Protein 2RI9 (pdb70)

Secondary structure (DSSP, 8-state):
-HHHHHHHHHHHHHHHHHHHHHHTTTSSEEETTTTEEE-TTTTS-HHHHHHHHHHHHHT-HHHHHHHHHHHHH--TT--SS-EEHHHIIIIIIHHHHHHHHHHHTTTTTS---HHHHHHHHHHHHHHHHHHGGGG-SSSSPPPSEE-TTT--B---SEEEHHHHHS-HHHHHHHHHHHS-THHHHHHHHHHHHHHS-SSGGG-SBTTB--SEEETTT--B----B-SSTTTHHHHHHHHHHHHH-TTTTHHHHHHHHHHHHHIIIIIEE--SS-TT--EE-EEETTEEE-EEETGGGGHHHHHHHHHHHHT-HHHHHHHHHHHHHHHHHHHTSSSS---SEEE--TT---GGGHHHHHHHS-EEEE--B-S--HHHHHHHHHHHHH--HHHHHHHHHHHHHHHHHTB-SSSB--BS-TTSGGGSSBBS---THIIIIIHHHHHHTTS---TTS--STT--SEEE-TTS-EEEPP-/-HHHHHHHHHHHHHHHHHHHHHHTTTSSEEETTTTEEE-SSTTS-HHHHHHHHHHHHHT-HHHHHHHHHHHHH--TT--SS-EEHHHHIIIIIHHHHHHHHHHTTTTTTS---HHHHHHHHHHHHHHHHHHGGGG-SSS----SEE-TTT--B---SEEEHHHHSS-HHHHHHHHHHHS-THHHHHHHHHHHHHHS-SSGGG-SBTTB--SEEETTT--BS---B-SSTTTHHHHHHHHHHHHH-TTTTHHHHHHHHHHHHHHHHHT----SS-TT-----EESSS-EE-EEETGGGGHHHHHHHHHHHTT-HHHHHHHHHHHHHHHHHHHTSSSS---SEEE--TT---GGGHHHHHHHSSEEEE--B-S--HHHHHHHHHHHHH--HHHHHHHHHHHHHHHHHTB-SSSB--BS-TTSGGGSSBBS---THIIIIIHHHHHHTTS---TTS--STT--SEEE-TTS-EEEPP-

GO terms:
  GO:0004571 mannosyl-oligosaccharide 1,2-alpha-mannosidase activity (F, EXP)

Sequence (950 aa):
SNQAKADAVKEAFQHAWNGYMMKYAFPHDELTPVSNGHADSRNGWGASAVDALSTAVIMGKADVVNAILEHVADIDFSKTSDTVSLFETTIRYLAGMLSGYDLLQGPAKNLVDNQDLIDGLLDQSRNLADVLKFAFDTPSGVPYNNINITSHGNDGATTNGLAVTGTLVLEWTRLSDLTGDEEYAKLSQKAESYLLKPQPSSSEPFPGLVGSSININDGQFADSRVSWNGGDDSFYEYLIKMYVYDPKRFETYKDRWVLAAESTIKHLKSHPKSRPDLTFLSSYSNRNYDLSSQHLTCFDGGSFLLGGTVLDRQDFIDFGLELVDGCEATYNSTLTKIGPDSWGWDPKKVPSDQKEFYEKAGFYISSGSYVLRRPEVIESFYYAHRVTGKEIYRDWVWNAFVAINSTCRTDSGFAAVSDVNKANGGSKYDNQESFLFAEVMKYSYLAHSEDAAWQVQKGGKNTFVYNTEAHPISVARSNQAKADAVKEAFQHAWNGYMKYAFPHDELTPVSNGHADSRNGWGASAVDALSTAVIMGKADVVNAILEHVADIDFSKTSDTVSLFETTIRYLAGMLSGYDLLQGPAKNLVDNQDLIDGLLDQSRNLADVLKFAFDTPSGVPYNNINITSHGNDGATTNGLAVTGTLVLEWTRLSDLTGDEEYAKLSQKAESYLLKPQPSSSEPFPGLVGSSININDGQFADSRVSWNGGDDSFYEYLIKMYVYDPKRFETYKDRWVLAAESTIKHLKSHPKSRPDLTFLSSYSNRNYDLSSQHLTCFDGGSFLLGGTVLDRQDFIDFGLELVDGCEATYNSTLTKIGPDSWGWDPKKVPSDQKEFYEKAGFYISSGSYVLRRPEVIESFYYAHRVTGKEIYRDWVWNAFVAINSTCRTDSGFAAVSDVNKANGGSKYDNQESFLFAEVMKYSYLAHSEDAAWQVQKGGKNTFVYNTEAHPISVAR

Organism: Penicillium citrinum (NCBI:txid5077)

Solvent-accessible surface area: 33554 Å² total; per-residue (Å²): 110,48,128,67,45,1,75,36,0,52,89,0,0,52,31,0,11,81,4,0,70,155,80,3,62,72,66,0,6,0,18,1,20,59,51,19,100,36,58,66,39,13,40,12,0,2,0,0,1,0,0,0,0,0,0,3,7,7,40,42,32,124,9,0,44,40,1,1,103,24,3,61,126,20,59,6,64,133,30,113,76,98,0,16,0,33,39,2,0,9,14,2,0,0,0,0,0,0,0,33,8,0,2,63,29,62,13,129,153,50,17,142,46,93,128,36,4,62,20,0,23,79,20,0,90,78,0,0,60,29,0,58,49,2,5,126,22,104,4,10,0,0,57,21,58,3,64,16,91,78,115,30,66,94,57,28,101,43,7,25,0,3,30,2,0,0,1,2,0,0,0,0,20,0,0,51,49,31,58,56,82,64,4,4,140,44,3,58,106,0,2,45,50,2,16,160,17,106,62,95,86,5,45,44,27,77,3,0,1,0,13,12,0,47,3,107,84,4,61,9,55,32,23,63,1,14,2,26,32,40,7,19,5,4,0,9,1,1,0,6,0,42,18,2,12,73,164,99,4,97,74,15,34,66,47,0,26,66,0,0,73,8,0,38,153,62,0,86,16,94,1,148,33,73,92,110,13,4,6,6,5,18,27,24,80,183,79,75,54,41,38,7,59,4,54,3,4,11,5,0,2,8,0,0,7,0,0,15,30,41,133,71,111,71,1,24,70,7,0,32,76,3,1,60,0,8,17,14,2,5,78,35,3,106,17,101,0,0,0,33,27,3,0,4,25,61,122,93,18,41,43,122,37,106,122,42,16,90,152,5,0,0,19,29,78,42,15,14,2,28,0,47,3,21,1,1,13,2,0,0,6,0,18,49,12,46,50,127,90,85,26,36,60,46,0,52,86,3,11,62,11,5,46,86,14,0,75,25,141,2,0,2,0,0,0,25,41,0,57,117,64,116,0,41,22,57,19,21,33,0,42,0,22,0,0,0,10,1,4,0,1,0,17,2,1,6,21,128,93,26,47,29,1,5,38,105,23,79,144,18,72,10,5,5,0,29,6,0,0,0,0,25,36,14,256,105,51,124,64,45,0,72,40,0,39,89,0,0,55,30,0,12,83,6,0,74,153,77,3,65,64,65,0,7,0,18,2,20,56,53,21,97,38,58,68,35,13,40,12,0,1,0,0,3,0,0,2,0,0,0,3,6,12,43,32,31,124,8,0,48,41,2,1,88,23,5,60,121,20,87,5,64,133,15,101,86,98,1,14,1,35,36,1,0,10,14,2,0,0,0,1,0,0,0,35,12,0,0,66,25,61,14,122,148,52,4,148,61,83,123,25,5,52,23,0,22,77,24,0,88,79,0,0,53,37,0,53,45,0,9,117,24,112,11,9,0,1,48,18,63,2,60,18,103,80,120,24,66,92,52,22,105,39,10,26,0,5,33,3,0,0,3,2,0,0,0,0,22,0,6,58,50,45,44,73,125,68,3,15,136,40,3,60,87,1,2,41,52,2,25,160,20,98,60,98,80,4,45,47,27,80,4,0,1,0,5,12,0,34,8,98,75,3,52,10,55,35,25,58,0,10,2,22,28,40,4,17,7,4,0,8,0,2,0,4,0,38,17,2,8,75,159,84,3,97,80,13,41,60,44,0,20,62,0,0,85,7,0,45,162,60,2,76,23,85,1,147,39,77,87,103,12,6,6,5,6,15,26,12,83,204,78,97,54,45,44,6,62,2,60,3,2,12,5,0,3,7,0,0,8,0,0,13,33,33,132,73,103,70,0,24,66,8,0,30,58,3,1,53,0,6,16,8,1,5,77,28,5,108,16,93,0,0,0,39,25,2,1,1,32,48,150,62,11,42,38,130,32,98,126,37,13,91,152,13,0,0,26,27,74,40,15,23,2,26,0,51,5,17,0,1,14,2,0,0,6,0,19,43,16,47,48,124,87,83,23,44,57,48,0,50,84,2,10,67,8,5,49,89,10,0,73,25,142,2,0,2,0,0,0,27,42,0,54,111,69,112,0,35,22,53,25,23,30,0,39,0,23,1,0,0,9,1,4,0,1,0,21,2,1,6,20,139,99,31,47,40,1,5,28,106,26,84,135,21,73,12,6,4,1,27,4,0,0,0,0,23,33,13,207

Nearest PDB structures (foldseek):
  2ri9-assembly2_B  TM=1.002E+00  e=6.254E-87  Penicillium citrinum
  1hcu-assembly3_C  TM=9.831E-01  e=8.289E-53  Trichoderma reesei
  1x9d-assembly1_A  TM=9.293E-01  e=2.379E-33  Homo sapiens
  5kk7-assembly2_B  TM=9.243E-01  e=4.132E-33  Homo sapiens
  1fo3-assembly1_A  TM=9.339E-01  e=3.574E-32  Homo sapiens

Foldseek 3Di:
DLVVLLVVLVVQLVLQVQLCVVAEPQAQGALFPVSHYDHPAQGLRQLLLLQQLQCLVSLPLVSNVVSLVSLVPGDLLDGDDKHFQQVCQQRQLLSLQLNLCCCVPVRVPSDDDVVSSVVSLVVSVVNCVLVVLQQVAQQSQGARIADSVVRDGDPDQKAWAQSLQQRQVSQCLSCLVPVPCPSNVSSVSSLVLLLVAPDVLQVVFQLFGHTIAGRNHSHGDFNKGDCAPSHNCNLLVLVLVCLLPVVVRVSSLVSSVSVLVRQVVPQWDAFPLGNQATEGWIDHPHDTHFKHFLRSLLQLLSLLQSCQQVVPVVSPVVSVRSLVNSQLQQCLAPLSGHAGMWGRDPVDDDPVCVVVCNVSVIDHDFFKFFLDFSSLNSLLSNCQRPVDPVSLVSLSSNLVSQCQQFDHSRHGFIAGHRRDPSRHGTGSDDHSLNSNGSSNSNSLSSDDDDQQRRHGHSSHQWGARPSRRIHGRHD/DLVVLLVVLVVQLVLQVQLCVVAPPQAQTALFPVSHYDHPAQGLRQLLLLQQLLCLVSLPLVSNVVSLVSLVPGDLQDGDAWFFQQVCQQGVLLSLQLNLDSCVDVRVPSYPPVVSSVVSLVSNVVNVVQVPLQQPFQQRQGAGTGDSPVRGGPDDFKAFQQSSQQRQVRQCLSCQVPVVCVSNVSNVSSVVLLLPAPDVLQPPFQLFGAGIATRNPSYHPFNKGDCAPRNNCNLVVLLLVCLLPVPVRVSSLVSSVRCLVCQVVPFWDAFPLGNQAIDGWMDHDPDTFFKHFLSSLLQLLSLLQSCQQVVPVVSNVVSVRSLRNNQLQQCLAPLSHHFGMWGRPPVDQDPVCCVSCNPSPTHHPFFKDFLDFRSLNSLLSNCQRPVDPVSLVSLSSNLVSQCQQFDHSNHGFIAGGRRDVSRHDTGSDDRSLNSNGSSNSNSLSSDDDDQQGRHGHSSHQWGARPSRSTHGRHD

Radius of gyration: 29.58 Å; Cα contacts (8 Å, |Δi|>4): 2000; chains: 2; bounding box: 61×54×90 Å

B-factor: mean 28.33, std 15.73, range [1.5, 76.44]

CATH classification: 1.50.10.10

Structure (mmCIF, N/CA/C/O backbone):
data_2RI9
#
_entry.id   2RI9
#
_cell.length_a   56.487
_cell.length_b   110.997
_cell.length_c   86.235
_cell.angle_alpha   90.00
_cell.angle_beta   99.17
_cell.angle_gamma   90.00
#
_symmetry.space_group_name_H-M   'P 1 21 1'
#
loop_
_entity.id
_entity.type
_entity.pdbx_description
1 polymer 'Mannosyl-oligosaccharide alpha-1,2-mannosidase'
2 branched 2-acetamido-2-deoxy-beta-D-glucopyranose-(1-4)-2-acetamido-2-deoxy-beta-D-glucopyranose
3 branched alpha-D-mannopyranose-(1-3)-[alpha-D-mannopyranose-(1-6)]alpha-D-mannopyranose-(1-4)-2-acetamido-2-deoxy-alpha-D-glucopyranose-(1-4)-2-acetamido-2-deoxy-beta-D-glucopyranose
4 branched 'alpha-D-lyxopyranose-(1-2)-methyl alpha-D-mannopyranoside'
5 branched 2-acetamido-2-deoxy-alpha-D-glucopyranose-(1-4)-2-acetamido-2-deoxy-beta-D-glucopyranose
6 non-polymer 'CALCIUM ION'
7 non-polymer GLYCEROL
8 water water
#
loop_
_atom_site.group_PDB
_atom_site.id
_atom_site.type_symbol
_atom_site.label_atom_id
_atom_site.label_alt_id
_atom_site.label_comp_id
_atom_site.label_asym_id
_atom_site.label_entity_id
_atom_site.label_seq_id
_atom_site.pdbx_PDB_ins_code
_atom_site.Cartn_x
_atom_site.Cartn_y
_atom_site.Cartn_z
_atom_site.occupancy
_atom_site.B_iso_or_equiv
_atom_site.auth_seq_id
_atom_site.auth_comp_id
_atom_site.auth_asym_id
_atom_site.auth_atom_id
_atom_site.pdbx_PDB_model_num
ATOM 1 N N . SER A 1 1 ? 62.467 14.657 -52.423 1.00 35.35 1036 SER A N 1
ATOM 2 C CA . SER A 1 1 ? 61.977 15.467 -51.269 1.00 35.18 1036 SER A CA 1
ATOM 3 C C . SER A 1 1 ? 60.467 15.647 -51.310 1.00 33.02 1036 SER A C 1
ATOM 4 O O . SER A 1 1 ? 59.754 15.140 -50.454 1.00 30.56 1036 SER A O 1
ATOM 7 N N . ASN A 1 2 ? 59.993 16.378 -52.318 1.00 31.19 1037 ASN A N 1
ATOM 8 C CA . ASN A 1 2 ? 58.569 16.642 -52.463 1.00 29.62 1037 ASN A CA 1
ATOM 9 C C . ASN A 1 2 ? 57.686 15.399 -52.715 1.00 28.15 1037 ASN A C 1
ATOM 10 O O . ASN A 1 2 ? 56.522 15.384 -52.316 1.00 23.68 1037 ASN A O 1
ATOM 15 N N . GLN A 1 3 ? 58.210 14.364 -53.371 1.00 27.77 1038 GLN A N 1
ATOM 16 C CA . GLN A 1 3 ? 57.386 13.171 -53.604 1.00 27.07 1038 GLN A CA 1
ATOM 17 C C . GLN A 1 3 ? 57.172 12.459 -52.280 1.00 25.99 1038 GLN A C 1
ATOM 18 O O . GLN A 1 3 ? 56.077 11.950 -51.999 1.00 25.00 1038 GLN A O 1
ATOM 24 N N . ALA A 1 4 ? 58.222 12.431 -51.468 1.00 24.14 1039 ALA A N 1
ATOM 25 C CA . ALA A 1 4 ? 58.166 11.798 -50.154 1.00 22.99 1039 ALA A CA 1
ATOM 26 C C . ALA A 1 4 ? 57.247 12.564 -49.208 1.00 21.25 1039 ALA A C 1
ATOM 27 O O . ALA A 1 4 ? 56.561 11.973 -48.379 1.00 18.72 1039 ALA A O 1
ATOM 29 N N . LYS A 1 5 ? 57.256 13.887 -49.306 1.00 20.43 1040 LYS A N 1
ATOM 30 C CA . LYS A 1 5 ? 56.402 14.685 -48.439 1.00 17.10 1040 LYS A CA 1
ATOM 31 C C . LYS A 1 5 ? 54.936 14.475 -48.868 1.00 15.20 1040 LYS A C 1
ATOM 32 O O . LYS A 1 5 ? 54.039 14.294 -48.031 1.00 15.15 1040 LYS A O 1
ATOM 38 N N . ALA A 1 6 ? 54.706 14.427 -50.175 1.00 13.91 1041 ALA A N 1
ATOM 39 C CA . ALA A 1 6 ? 53.372 14.216 -50.695 1.00 12.85 1041 ALA A CA 1
ATOM 40 C C . ALA A 1 6 ? 52.837 12.856 -50.214 1.00 14.92 1041 ALA A C 1
ATOM 41 O O . ALA A 1 6 ? 51.686 12.743 -49.791 1.00 9.86 1041 ALA A O 1
ATOM 43 N N . ASP A 1 7 ? 53.682 11.830 -50.285 1.00 15.12 1042 ASP A N 1
ATOM 44 C CA . ASP A 1 7 ? 53.297 10.496 -49.839 1.00 18.14 1042 ASP A CA 1
ATOM 45 C C . ASP A 1 7 ? 53.013 10.483 -48.345 1.00 17.32 1042 ASP A C 1
ATOM 46 O O . ASP A 1 7 ? 52.192 9.682 -47.864 1.00 16.70 1042 ASP A O 1
ATOM 51 N N . ALA A 1 8 ? 53.694 11.354 -47.601 1.00 15.96 1043 ALA A N 1
ATOM 52 C CA . ALA A 1 8 ? 53.483 11.418 -46.151 1.00 14.67 1043 ALA A CA 1
ATOM 53 C C . ALA A 1 8 ? 52.110 12.040 -45.827 1.00 14.49 1043 ALA A C 1
ATOM 54 O O . ALA A 1 8 ? 51.473 11.680 -44.826 1.00 14.39 1043 ALA A O 1
ATOM 56 N N . VAL A 1 9 ? 51.666 12.978 -46.661 1.00 13.80 1044 VAL A N 1
ATOM 57 C CA . VAL A 1 9 ? 50.358 13.602 -46.457 1.00 11.25 1044 VAL A CA 1
ATOM 58 C C . VAL A 1 9 ? 49.293 12.539 -46.823 1.00 10.79 1044 VAL A C 1
ATOM 59 O O . VAL A 1 9 ? 48.290 12.405 -46.142 1.00 11.14 1044 VAL A O 1
ATOM 63 N N . LYS A 1 10 ? 49.510 11.782 -47.890 1.00 9.82 1045 LYS A N 1
ATOM 64 C CA . LYS A 1 10 ? 48.570 10.702 -48.237 1.00 12.71 1045 LYS A CA 1
ATOM 65 C C . LYS A 1 10 ? 48.472 9.696 -47.082 1.00 12.21 1045 LYS A C 1
ATOM 66 O O . LYS A 1 10 ? 47.399 9.132 -46.852 1.00 14.13 1045 LYS A O 1
ATOM 72 N N . GLU A 1 11 ? 49.570 9.460 -46.359 1.00 13.21 1046 GLU A N 1
ATOM 73 C CA . GLU A 1 11 ? 49.561 8.500 -45.232 1.00 12.21 1046 GLU A CA 1
ATOM 74 C C . GLU A 1 11 ? 48.726 8.989 -44.050 1.00 10.70 1046 GLU A C 1
ATOM 75 O O . GLU A 1 11 ? 48.024 8.213 -43.392 1.00 9.80 1046 GLU A O 1
ATOM 81 N N . ALA A 1 12 ? 48.820 10.280 -43.771 1.00 6.84 1047 ALA A N 1
ATOM 82 C CA . ALA A 1 12 ? 48.066 10.817 -42.670 1.00 6.41 1047 ALA A CA 1
ATOM 83 C C . ALA A 1 12 ? 46.572 10.872 -43.097 1.00 6.37 1047 ALA A C 1
ATOM 84 O O . ALA A 1 12 ? 45.699 10.663 -42.271 1.00 8.19 1047 ALA A O 1
ATOM 86 N N . PHE A 1 13 ? 46.281 11.116 -44.383 1.00 6.73 1048 PHE A N 1
ATOM 87 C CA . PHE A 1 13 ? 44.867 11.146 -44.851 1.00 8.34 1048 PHE A CA 1
ATOM 88 C C . PHE A 1 13 ? 44.291 9.716 -44.736 1.00 9.41 1048 PHE A C 1
ATOM 89 O O . PHE A 1 13 ? 43.143 9.536 -44.320 1.00 8.08 1048 PHE A O 1
ATOM 97 N N . GLN A 1 14 ? 45.107 8.711 -45.075 1.00 8.00 1049 GLN A N 1
ATOM 98 C CA . GLN A 1 14 ? 44.663 7.305 -45.028 1.00 10.78 1049 GLN A CA 1
ATOM 99 C C . GLN A 1 14 ? 44.411 6.873 -43.598 1.00 11.25 1049 GLN A C 1
ATOM 100 O O . GLN A 1 14 ? 43.468 6.138 -43.328 1.00 12.02 1049 GLN A O 1
ATOM 106 N N . HIS A 1 15 ? 45.278 7.322 -42.692 1.00 12.84 1050 HIS A N 1
ATOM 107 C CA . HIS A 1 15 ? 45.178 7.037 -41.252 1.00 11.35 1050 HIS A CA 1
ATOM 108 C C . HIS A 1 15 ? 43.799 7.439 -40.714 1.00 10.77 1050 HIS A C 1
ATOM 109 O O . HIS A 1 15 ? 43.127 6.641 -40.042 1.00 9.14 1050 HIS A O 1
ATOM 116 N N . ALA A 1 16 ? 43.395 8.679 -40.992 1.00 9.78 1051 ALA A N 1
ATOM 117 C CA . ALA A 1 16 ? 42.097 9.180 -40.535 1.00 10.35 1051 ALA A CA 1
ATOM 118 C C . ALA A 1 16 ? 40.923 8.532 -41.262 1.00 10.05 1051 ALA A C 1
ATOM 119 O O . ALA A 1 16 ? 39.856 8.354 -40.671 1.00 10.71 1051 ALA A O 1
ATOM 121 N N . TRP A 1 17 ? 41.097 8.216 -42.546 1.00 10.53 1052 TRP A N 1
ATOM 122 C CA . TRP A 1 17 ? 40.026 7.572 -43.294 1.00 11.93 1052 TRP A CA 1
ATOM 123 C C . TRP A 1 17 ? 39.767 6.180 -42.716 1.00 11.21 1052 TRP A C 1
ATOM 124 O O . TRP A 1 17 ? 38.615 5.799 -42.518 1.00 10.56 1052 TRP A O 1
ATOM 135 N N . ASN A 1 18 ? 40.828 5.428 -42.437 1.00 12.54 1053 ASN A N 1
ATOM 136 C CA . ASN A 1 18 ? 40.683 4.079 -41.854 1.00 11.47 1053 ASN A CA 1
ATOM 137 C C . ASN A 1 18 ? 39.923 4.130 -40.520 1.00 10.97 1053 ASN A C 1
ATOM 138 O O . ASN A 1 18 ? 39.012 3.322 -40.266 1.00 10.96 1053 ASN A O 1
ATOM 143 N N . GLY A 1 19 ? 40.269 5.096 -39.671 1.00 9.82 1054 GLY A N 1
ATOM 144 C CA . GLY A 1 19 ? 39.597 5.225 -38.385 1.00 7.94 1054 GLY A CA 1
ATOM 145 C C . GLY A 1 19 ? 38.138 5.617 -38.536 1.00 9.48 1054 GLY A C 1
ATOM 146 O O . GLY A 1 19 ? 37.272 5.093 -37.835 1.00 8.52 1054 GLY A O 1
ATOM 147 N N . TYR A 1 20 ? 37.861 6.545 -39.448 1.00 9.25 1055 TYR A N 1
ATOM 148 C CA . TYR A 1 20 ? 36.488 6.982 -39.697 1.00 10.43 1055 TYR A CA 1
ATOM 149 C C . TYR A 1 20 ? 35.659 5.799 -40.233 1.00 12.40 1055 TYR A C 1
ATOM 150 O O . TYR A 1 20 ? 34.526 5.559 -39.798 1.00 10.89 1055 TYR A O 1
ATOM 159 N N A MET A 1 21 ? 36.235 5.055 -41.169 0.50 11.46 1056 MET A N 1
ATOM 160 N N B MET A 1 21 ? 36.228 5.050 -41.169 0.50 10.97 1056 MET A N 1
ATOM 161 C CA A MET A 1 21 ? 35.536 3.906 -41.739 0.50 12.31 1056 MET A CA 1
ATOM 162 C CA B MET A 1 21 ? 35.501 3.912 -41.725 0.50 11.76 1056 MET A CA 1
ATOM 163 C C A MET A 1 21 ? 35.286 2.847 -40.674 0.50 11.58 1056 MET A C 1
ATOM 164 C C B MET A 1 21 ? 35.277 2.846 -40.664 0.50 11.09 1056 MET A C 1
ATOM 165 O O A MET A 1 21 ? 34.211 2.232 -40.617 0.50 12.38 1056 MET A O 1
ATOM 166 O O B MET A 1 21 ? 34.211 2.217 -40.603 0.50 11.84 1056 MET A O 1
ATOM 175 N N . LYS A 1 22 ? 36.291 2.647 -39.829 1.00 11.76 1057 LYS A N 1
ATOM 176 C CA . LYS A 1 22 ? 36.251 1.639 -38.757 1.00 9.40 1057 LYS A CA 1
ATOM 177 C C . LYS A 1 22 ? 35.257 1.859 -37.619 1.00 11.04 1057 LYS A C 1
ATOM 178 O O . LYS A 1 22 ? 34.594 0.904 -37.154 1.00 9.20 1057 LYS A O 1
ATOM 184 N N . TYR A 1 23 ? 35.150 3.110 -37.176 1.00 7.17 1058 TYR A N 1
ATOM 185 C CA . TYR A 1 23 ? 34.319 3.444 -36.028 1.00 9.07 1058 TYR A CA 1
ATOM 186 C C . TYR A 1 23 ? 33.084 4.322 -36.251 1.00 10.08 1058 TYR A C 1
ATOM 187 O O . TYR A 1 23 ? 32.216 4.374 -35.380 1.00 10.28 1058 TYR A O 1
ATOM 196 N N . ALA A 1 24 ? 32.985 5.000 -37.385 1.00 9.53 1059 ALA A N 1
ATOM 197 C CA . ALA A 1 24 ? 31.846 5.906 -37.574 1.00 9.44 1059 ALA A CA 1
ATOM 198 C C . ALA A 1 24 ? 31.026 5.825 -38.861 1.00 9.44 1059 ALA A C 1
ATOM 199 O O . ALA A 1 24 ? 29.827 6.066 -38.827 1.00 9.59 1059 ALA A O 1
ATOM 201 N N . PHE A 1 25 ? 31.648 5.505 -39.992 1.00 10.71 1060 PHE A N 1
ATOM 202 C CA . PHE A 1 25 ? 30.921 5.459 -41.262 1.00 11.25 1060 PHE A CA 1
ATOM 203 C C . PHE A 1 25 ? 29.690 4.553 -41.106 1.00 11.61 1060 PHE A C 1
ATOM 204 O O . PHE A 1 25 ? 29.796 3.464 -40.532 1.00 10.84 1060 PHE A O 1
ATOM 212 N N . PRO A 1 26 ? 28.526 4.956 -41.655 1.00 11.90 1061 PRO A N 1
ATOM 213 C CA . PRO A 1 26 ? 28.206 6.173 -42.418 1.00 10.79 1061 PRO A CA 1
ATOM 214 C C . PRO A 1 26 ? 27.729 7.448 -41.683 1.00 10.57 1061 PRO A C 1
ATOM 215 O O . PRO A 1 26 ? 27.138 8.329 -42.320 1.00 8.92 1061 PRO A O 1
ATOM 219 N N . HIS A 1 27 ? 27.963 7.561 -40.371 1.00 9.08 1062 HIS A N 1
ATOM 220 C CA . HIS A 1 27 ? 27.557 8.778 -39.631 1.00 10.03 1062 HIS A CA 1
ATOM 221 C C . HIS A 1 27 ? 28.393 9.949 -40.171 1.00 10.05 1062 HIS A C 1
ATOM 222 O O . HIS A 1 27 ? 29.310 9.715 -40.938 1.00 13.09 1062 HIS A O 1
ATOM 229 N N . ASP A 1 28 ? 28.113 11.182 -39.756 1.00 8.91 1063 ASP A N 1
ATOM 230 C CA . ASP A 1 28 ? 28.854 12.349 -40.297 1.00 10.57 1063 ASP A CA 1
ATOM 231 C C . ASP A 1 28 ? 30.327 12.414 -39.911 1.00 10.08 1063 ASP A C 1
ATOM 232 O O . ASP A 1 28 ? 31.194 12.722 -40.747 1.00 10.38 1063 ASP A O 1
ATOM 237 N N . GLU A 1 29 ? 30.634 12.164 -38.648 1.00 10.53 1064 GLU A N 1
ATOM 238 C CA . GLU A 1 29 ? 32.037 12.155 -38.291 1.00 10.89 1064 GLU A CA 1
ATOM 239 C C . GLU A 1 29 ? 32.512 11.206 -37.180 1.00 11.40 1064 GLU A C 1
ATOM 240 O O . GLU A 1 29 ? 31.712 10.638 -36.395 1.00 8.76 1064 GLU A O 1
ATOM 246 N N . LEU A 1 30 ? 33.823 10.993 -37.183 1.00 9.49 1065 LEU A N 1
ATOM 247 C CA . LEU A 1 30 ? 34.529 10.187 -36.181 1.00 8.66 1065 LEU A CA 1
ATOM 248 C C . LEU A 1 30 ? 34.708 11.065 -34.918 1.00 7.60 1065 LEU A C 1
ATOM 249 O O . LEU A 1 30 ? 34.913 12.279 -35.039 1.00 6.30 1065 LEU A O 1
ATOM 254 N N . THR A 1 31 ? 34.610 10.468 -33.728 1.00 6.97 1066 THR A N 1
ATOM 255 C CA . THR A 1 31 ? 34.917 11.166 -32.458 1.00 7.47 1066 THR A CA 1
ATOM 256 C C . THR A 1 31 ? 36.247 10.415 -32.195 1.00 5.62 1066 THR A C 1
ATOM 257 O O . THR A 1 31 ? 36.264 9.246 -31.761 1.00 8.79 1066 THR A O 1
ATOM 261 N N . PRO A 1 32 ? 37.383 11.084 -32.481 1.00 7.03 1067 PRO A N 1
ATOM 262 C CA . PRO A 1 32 ? 38.757 10.579 -32.371 1.00 6.95 1067 PRO A CA 1
ATOM 263 C C . PRO A 1 32 ? 39.390 10.172 -31.077 1.00 7.71 1067 PRO A C 1
ATOM 264 O O . PRO A 1 32 ? 40.442 9.519 -31.110 1.00 8.19 1067 PRO A O 1
ATOM 268 N N . VAL A 1 33 ? 38.803 10.587 -29.955 1.00 9.38 1068 VAL A N 1
ATOM 269 C CA . VAL A 1 33 ? 39.338 10.237 -28.647 1.00 9.18 1068 VAL A CA 1
ATOM 270 C C . VAL A 1 33 ? 38.608 9.019 -28.036 1.00 10.34 1068 VAL A C 1
ATOM 271 O O . VAL A 1 33 ? 39.258 8.130 -27.490 1.00 9.73 1068 VAL A O 1
ATOM 275 N N . SER A 1 34 ? 37.278 8.973 -28.138 1.00 11.81 1069 SER A N 1
ATOM 276 C CA . SER A 1 34 ? 36.508 7.822 -27.650 1.00 11.17 1069 SER A CA 1
ATOM 277 C C . SER A 1 34 ? 36.342 6.710 -28.733 1.00 13.03 1069 SER A C 1
ATOM 278 O O . SER A 1 34 ? 35.791 5.621 -28.459 1.00 11.52 1069 SER A O 1
ATOM 281 N N . ASN A 1 35 ? 36.832 6.979 -29.945 1.00 11.13 1070 ASN A N 1
ATOM 282 C CA . ASN A 1 35 ? 36.701 6.055 -31.098 1.00 10.45 1070 ASN A CA 1
ATOM 283 C C . ASN A 1 35 ? 35.212 5.726 -31.303 1.00 10.70 1070 ASN A C 1
ATOM 284 O O . ASN A 1 35 ? 34.794 4.561 -31.260 1.00 10.55 1070 ASN A O 1
ATOM 289 N N . GLY A 1 36 ? 34.416 6.766 -31.542 1.00 11.10 1071 GLY A N 1
ATOM 290 C CA . GLY A 1 36 ? 32.977 6.592 -31.727 1.00 10.94 1071 GLY A CA 1
ATOM 291 C C . GLY A 1 36 ? 32.433 7.418 -32.873 1.00 9.39 1071 GLY A C 1
ATOM 292 O O . GLY A 1 36 ? 33.179 7.697 -33.801 1.00 8.72 1071 GLY A O 1
ATOM 293 N N . HIS A 1 37 ? 31.160 7.819 -32.835 1.00 7.63 1072 HIS A N 1
ATOM 294 C CA . HIS A 1 37 ? 30.603 8.602 -33.963 1.00 10.68 1072 HIS A CA 1
ATOM 295 C C . HIS A 1 37 ? 29.706 9.765 -33.559 1.00 8.85 1072 HIS A C 1
ATOM 296 O O . HIS A 1 37 ? 29.172 9.792 -32.460 1.00 11.22 1072 HIS A O 1
ATOM 303 N N . ALA A 1 38 ? 29.521 10.718 -34.468 1.00 9.57 1073 ALA A N 1
ATOM 304 C CA . ALA A 1 38 ? 28.678 11.868 -34.182 1.00 10.65 1073 ALA A CA 1
ATOM 305 C C . ALA A 1 38 ? 28.016 12.279 -35.480 1.00 11.02 1073 ALA A C 1
ATOM 306 O O . ALA A 1 38 ? 28.446 11.855 -36.541 1.00 11.24 1073 ALA A O 1
ATOM 308 N N . ASP A 1 39 ? 26.960 13.090 -35.402 1.00 12.21 1074 ASP A N 1
ATOM 309 C CA . ASP A 1 39 ? 26.260 13.540 -36.601 1.00 13.33 1074 ASP A CA 1
ATOM 310 C C . ASP A 1 39 ? 25.939 15.035 -36.552 1.00 14.60 1074 ASP A C 1
ATOM 311 O O . ASP A 1 39 ? 24.775 15.423 -36.423 1.00 12.61 1074 ASP A O 1
ATOM 316 N N . SER A 1 40 ? 26.962 15.884 -36.716 1.00 14.38 1075 SER A N 1
ATOM 317 C CA . SER A 1 40 ? 26.753 17.325 -36.649 1.00 12.92 1075 SER A CA 1
ATOM 318 C C . SER A 1 40 ? 26.253 17.961 -37.939 1.00 12.90 1075 SER A C 1
ATOM 319 O O . SER A 1 40 ? 26.019 19.182 -37.995 1.00 14.81 1075 SER A O 1
ATOM 322 N N . ARG A 1 41 ? 26.114 17.149 -38.975 1.00 12.40 1076 ARG A N 1
ATOM 323 C CA . ARG A 1 41 ? 25.692 17.642 -40.285 1.00 11.82 1076 ARG A CA 1
ATOM 324 C C . ARG A 1 41 ? 24.512 16.869 -40.908 1.00 9.59 1076 ARG A C 1
ATOM 325 O O . ARG A 1 41 ? 24.586 16.414 -42.040 1.00 11.22 1076 ARG A O 1
ATOM 333 N N . ASN A 1 42 ? 23.446 16.697 -40.140 1.00 11.43 1077 ASN A N 1
ATOM 334 C CA . ASN A 1 42 ? 22.223 16.038 -40.607 1.00 10.68 1077 ASN A CA 1
ATOM 335 C C . ASN A 1 42 ? 22.186 14.536 -40.917 1.00 12.60 1077 ASN A C 1
ATOM 336 O O . ASN A 1 42 ? 21.149 14.014 -41.359 1.00 12.89 1077 ASN A O 1
ATOM 341 N N . GLY A 1 43 ? 23.300 13.849 -40.692 1.00 12.14 1078 GLY A N 1
ATOM 342 C CA . GLY A 1 43 ? 23.365 12.404 -40.869 1.00 10.68 1078 GLY A CA 1
ATOM 343 C C . GLY A 1 43 ? 23.547 11.841 -42.255 1.00 11.83 1078 GLY A C 1
ATOM 344 O O . GLY A 1 43 ? 23.334 10.637 -42.463 1.00 13.62 1078 GLY A O 1
ATOM 345 N N . TRP A 1 44 ? 23.942 12.674 -43.204 1.00 9.87 1079 TRP A N 1
ATOM 346 C CA . TRP A 1 44 ? 24.095 12.205 -44.561 1.00 10.58 1079 TRP A CA 1
ATOM 347 C C . TRP A 1 44 ? 25.505 11.700 -44.859 1.00 11.49 1079 TRP A C 1
ATOM 348 O O . TRP A 1 44 ? 25.800 11.347 -45.996 1.00 10.63 1079 TRP A O 1
ATOM 359 N N . GLY A 1 45 ? 26.369 11.667 -43.837 1.00 8.46 1080 GLY A N 1
ATOM 360 C CA . GLY A 1 45 ? 27.738 11.192 -44.043 1.00 8.34 1080 GLY A CA 1
ATOM 361 C C . GLY A 1 45 ? 28.689 12.291 -44.482 1.00 8.61 1080 GLY A C 1
ATOM 362 O O . GLY A 1 45 ? 29.400 12.126 -45.478 1.00 11.61 1080 GLY A O 1
ATOM 363 N N . ALA A 1 46 ? 28.713 13.412 -43.762 1.00 6.66 1081 ALA A N 1
ATOM 364 C CA . ALA A 1 46 ? 29.569 14.536 -44.189 1.00 9.54 1081 ALA A CA 1
ATOM 365 C C . ALA A 1 46 ? 31.045 14.183 -44.388 1.00 8.95 1081 ALA A C 1
ATOM 366 O O . ALA A 1 46 ? 31.619 14.550 -45.403 1.00 7.85 1081 ALA A O 1
ATOM 368 N N . SER A 1 47 ? 31.673 13.473 -43.445 1.00 10.27 1082 SER A N 1
ATOM 369 C CA . SER A 1 47 ? 33.105 13.199 -43.644 1.00 9.39 1082 SER A CA 1
ATOM 370 C C . SER A 1 47 ? 33.342 12.403 -44.904 1.00 9.08 1082 SER A C 1
ATOM 371 O O . SER A 1 47 ? 34.363 12.584 -45.542 1.00 8.02 1082 SER A O 1
ATOM 374 N N . ALA A 1 48 ? 32.415 11.518 -45.280 1.00 7.49 1083 ALA A N 1
ATOM 375 C CA . ALA A 1 48 ? 32.604 10.781 -46.525 1.00 9.11 1083 ALA A CA 1
ATOM 376 C C . ALA A 1 48 ? 32.475 11.698 -47.755 1.00 9.48 1083 ALA A C 1
ATOM 377 O O . ALA A 1 48 ? 33.301 11.647 -48.665 1.00 8.29 1083 ALA A O 1
ATOM 379 N N . VAL A 1 49 ? 31.455 12.556 -47.788 1.00 9.59 1084 VAL A N 1
ATOM 380 C CA . VAL A 1 49 ? 31.264 13.430 -48.952 1.00 10.26 1084 VAL A CA 1
ATOM 381 C C . VAL A 1 49 ? 32.352 14.507 -49.091 1.00 11.95 1084 VAL A C 1
ATOM 382 O O . VAL A 1 49 ? 32.758 14.813 -50.204 1.00 8.40 1084 VAL A O 1
ATOM 386 N N . ASP A 1 50 ? 32.843 15.037 -47.963 1.00 8.59 1085 ASP A N 1
ATOM 387 C CA . ASP A 1 50 ? 33.883 16.079 -47.977 1.00 8.80 1085 ASP A CA 1
ATOM 388 C C . ASP A 1 50 ? 35.221 15.484 -48.409 1.00 8.97 1085 ASP A C 1
ATOM 389 O O . ASP A 1 50 ? 36.066 16.192 -48.918 1.00 8.90 1085 ASP A O 1
ATOM 394 N N . ALA A 1 51 ? 35.403 14.181 -48.212 1.00 8.21 1086 ALA A N 1
ATOM 395 C CA . ALA A 1 51 ? 36.667 13.532 -48.542 1.00 8.71 1086 ALA A CA 1
ATOM 396 C C . ALA A 1 51 ? 36.857 13.169 -50.023 1.00 10.15 1086 ALA A C 1
ATOM 397 O O . ALA A 1 51 ? 37.981 12.896 -50.464 1.00 10.60 1086 ALA A O 1
ATOM 399 N N . LEU A 1 52 ? 35.773 13.193 -50.788 1.00 10.38 1087 LEU A N 1
ATOM 400 C CA . LEU A 1 52 ? 35.810 12.799 -52.202 1.00 8.24 1087 LEU A CA 1
ATOM 401 C C . LEU A 1 52 ? 36.765 13.565 -53.121 1.00 8.91 1087 LEU A C 1
ATOM 402 O O . LEU A 1 52 ? 37.573 12.951 -53.840 1.00 8.44 1087 LEU A O 1
ATOM 407 N N . SER A 1 53 ? 36.681 14.895 -53.121 1.00 6.91 1088 SER A N 1
ATOM 408 C CA . SER A 1 53 ? 37.546 15.666 -54.005 1.00 6.25 1088 SER A CA 1
ATOM 409 C C . SER A 1 53 ? 39.004 15.428 -53.657 1.00 6.27 1088 SER A C 1
ATOM 410 O O . SER A 1 53 ? 39.835 15.262 -54.558 1.00 7.77 1088 SER A O 1
ATOM 413 N N . THR A 1 54 ? 39.326 15.346 -52.366 1.00 6.27 1089 THR A N 1
ATOM 414 C CA . THR A 1 54 ? 40.715 15.093 -51.939 1.00 5.59 1089 THR A CA 1
ATOM 415 C C . THR A 1 54 ? 41.246 13.682 -52.363 1.00 8.61 1089 THR A C 1
ATOM 416 O O . THR A 1 54 ? 42.395 13.519 -52.809 1.00 7.56 1089 THR A O 1
ATOM 420 N N . ALA A 1 55 ? 40.421 12.663 -52.180 1.00 8.90 1090 ALA A N 1
ATOM 421 C CA . ALA A 1 55 ? 40.785 11.296 -52.560 1.00 10.00 1090 ALA A CA 1
ATOM 422 C C . ALA A 1 55 ? 41.009 11.177 -54.086 1.00 11.03 1090 ALA A C 1
ATOM 423 O O . ALA A 1 55 ? 41.926 10.473 -54.522 1.00 12.54 1090 ALA A O 1
ATOM 425 N N . VAL A 1 56 ? 40.174 11.843 -54.891 1.00 11.03 1091 VAL A N 1
ATOM 426 C CA . VAL A 1 56 ? 40.334 11.834 -56.360 1.00 13.05 1091 VAL A CA 1
ATOM 427 C C . VAL A 1 56 ? 41.685 12.441 -56.764 1.00 14.84 1091 VAL A C 1
ATOM 428 O O . VAL A 1 56 ? 42.448 11.872 -57.567 1.00 12.80 1091 VAL A O 1
ATOM 432 N N . ILE A 1 57 ? 41.981 13.591 -56.178 1.00 13.29 1092 ILE A N 1
ATOM 433 C CA . ILE A 1 57 ? 43.225 14.302 -56.438 1.00 14.06 1092 ILE A CA 1
ATOM 434 C C . ILE A 1 57 ? 44.442 13.482 -55.974 1.00 13.75 1092 ILE A C 1
ATOM 435 O O . ILE A 1 57 ? 45.521 13.546 -56.587 1.00 12.19 1092 ILE A O 1
ATOM 440 N N . MET A 1 58 ? 44.278 12.707 -54.901 1.00 13.80 1093 MET A N 1
ATOM 441 C CA . MET A 1 58 ? 45.389 11.886 -54.405 1.00 14.02 1093 MET A CA 1
ATOM 442 C C . MET A 1 58 ? 45.465 10.536 -55.146 1.00 15.67 1093 MET A C 1
ATOM 443 O O . MET A 1 58 ? 46.388 9.755 -54.921 1.00 13.10 1093 MET A O 1
ATOM 448 N N . GLY A 1 59 ? 44.468 10.266 -55.987 1.00 15.22 1094 GLY A N 1
ATOM 449 C CA . GLY A 1 59 ? 44.427 9.034 -56.754 1.00 18.02 1094 GLY A CA 1
ATOM 450 C C . GLY A 1 59 ? 44.078 7.762 -56.000 1.00 18.70 1094 GLY A C 1
ATOM 451 O O . GLY A 1 59 ? 44.487 6.675 -56.387 1.00 19.55 1094 GLY A O 1
ATOM 452 N N . LYS A 1 60 ? 43.331 7.878 -54.912 1.00 18.34 1095 LYS A N 1
ATOM 453 C CA . LYS A 1 60 ? 42.956 6.694 -54.144 1.00 18.99 1095 LYS A CA 1
ATOM 454 C C . LYS A 1 60 ? 41.607 6.164 -54.632 1.00 18.05 1095 LYS A C 1
ATOM 455 O O . LYS A 1 60 ? 40.544 6.538 -54.126 1.00 15.86 1095 LYS A O 1
ATOM 461 N N . ALA A 1 61 ? 41.667 5.296 -55.643 1.00 19.18 1096 ALA A N 1
ATOM 462 C CA . ALA A 1 61 ? 40.475 4.694 -56.252 1.00 19.04 1096 ALA A CA 1
ATOM 463 C C . ALA A 1 61 ? 39.543 3.942 -55.284 1.00 19.08 1096 ALA A C 1
ATOM 464 O O . ALA A 1 61 ? 38.313 4.050 -55.391 1.00 18.21 1096 ALA A O 1
ATOM 466 N N . ASP A 1 62 ? 40.121 3.168 -54.365 1.00 18.90 1097 ASP A N 1
ATOM 467 C CA . ASP A 1 62 ? 39.323 2.422 -53.384 1.00 19.76 1097 ASP A CA 1
ATOM 468 C C . ASP A 1 62 ? 38.457 3.383 -52.546 1.00 18.55 1097 ASP A C 1
ATOM 469 O O . ASP A 1 62 ? 37.258 3.136 -52.329 1.00 17.61 1097 ASP A O 1
ATOM 474 N N . VAL A 1 63 ? 39.062 4.468 -52.069 1.00 15.69 1098 VAL A N 1
ATOM 475 C CA . VAL A 1 63 ? 38.317 5.449 -51.259 1.00 13.70 1098 VAL A CA 1
ATOM 476 C C . VAL A 1 63 ? 37.258 6.138 -52.139 1.00 14.49 1098 VAL A C 1
ATOM 477 O O . VAL A 1 63 ? 36.111 6.334 -51.713 1.00 16.80 1098 VAL A O 1
ATOM 481 N N . VAL A 1 64 ? 37.619 6.493 -53.369 1.00 12.70 1099 VAL A N 1
ATOM 482 C CA . VAL A 1 64 ? 36.649 7.110 -54.287 1.00 13.66 1099 VAL A CA 1
ATOM 483 C C . VAL A 1 64 ? 35.400 6.224 -54.529 1.00 13.55 1099 VAL A C 1
ATOM 484 O O . VAL A 1 64 ? 34.249 6.671 -54.411 1.00 14.54 1099 VAL A O 1
ATOM 488 N N . ASN A 1 65 ? 35.633 4.967 -54.874 1.00 13.67 1100 ASN A N 1
ATOM 489 C CA . ASN A 1 65 ? 34.528 4.038 -55.137 1.00 16.22 1100 ASN A CA 1
ATOM 490 C C . ASN A 1 65 ? 33.624 3.870 -53.925 1.00 15.89 1100 ASN A C 1
ATOM 491 O O . ASN A 1 65 ? 32.398 3.884 -54.063 1.00 18.25 1100 ASN A O 1
ATOM 496 N N . ALA A 1 66 ? 34.214 3.736 -52.736 1.00 15.99 1101 ALA A N 1
ATOM 497 C CA . ALA A 1 66 ? 33.425 3.600 -51.517 1.00 13.36 1101 ALA A CA 1
ATOM 498 C C . ALA A 1 66 ? 32.497 4.798 -51.320 1.00 14.55 1101 ALA A C 1
ATOM 499 O O . ALA A 1 66 ? 31.342 4.654 -50.896 1.00 13.07 1101 ALA A O 1
ATOM 501 N N . ILE A 1 67 ? 33.000 5.991 -51.615 1.00 12.88 1102 ILE A N 1
ATOM 502 C CA . ILE A 1 67 ? 32.192 7.185 -51.444 1.00 9.83 1102 ILE A CA 1
ATOM 503 C C . ILE A 1 67 ? 31.110 7.281 -52.522 1.00 11.54 1102 ILE A C 1
ATOM 504 O O . ILE A 1 67 ? 29.977 7.675 -52.240 1.00 11.37 1102 ILE A O 1
ATOM 509 N N . LEU A 1 68 ? 31.445 6.900 -53.754 1.00 13.75 1103 LEU A N 1
ATOM 510 C CA . LEU A 1 68 ? 30.457 6.959 -54.834 1.00 14.32 1103 LEU A CA 1
ATOM 511 C C . LEU A 1 68 ? 29.274 6.042 -54.534 1.00 15.93 1103 LEU A C 1
ATOM 512 O O . LEU A 1 68 ? 28.128 6.380 -54.838 1.00 16.13 1103 LEU A O 1
ATOM 517 N N . GLU A 1 69 ? 29.547 4.891 -53.918 1.00 16.72 1104 GLU A N 1
ATOM 518 C CA . GLU A 1 69 ? 28.474 3.954 -53.588 1.00 16.63 1104 GLU A CA 1
ATOM 519 C C . GLU A 1 69 ? 27.624 4.552 -52.481 1.00 15.55 1104 GLU A C 1
ATOM 520 O O . GLU A 1 69 ? 26.400 4.448 -52.506 1.00 12.94 1104 GLU A O 1
ATOM 526 N N . HIS A 1 70 ? 28.263 5.208 -51.513 1.00 14.54 1105 HIS A N 1
ATOM 527 C CA . HIS A 1 70 ? 27.513 5.839 -50.432 1.00 14.10 1105 HIS A CA 1
ATOM 528 C C . HIS A 1 70 ? 26.570 6.942 -50.956 1.00 14.91 1105 HIS A C 1
ATOM 529 O O . HIS A 1 70 ? 25.388 6.963 -50.618 1.00 15.49 1105 HIS A O 1
ATOM 536 N N . VAL A 1 71 ? 27.088 7.868 -51.756 1.00 14.36 1106 VAL A N 1
ATOM 537 C CA . VAL A 1 71 ? 26.244 8.941 -52.306 1.00 15.91 1106 VAL A CA 1
ATOM 538 C C . VAL A 1 71 ? 24.926 8.410 -52.904 1.00 16.94 1106 VAL A C 1
ATOM 539 O O . VAL A 1 71 ? 23.859 8.984 -52.703 1.00 14.89 1106 VAL A O 1
ATOM 543 N N . ALA A 1 72 ? 25.012 7.312 -53.641 1.00 18.47 1107 ALA A N 1
ATOM 544 C CA . ALA A 1 72 ? 23.818 6.726 -54.260 1.00 21.07 1107 ALA A CA 1
ATOM 545 C C . ALA A 1 72 ? 22.732 6.337 -53.272 1.00 21.69 1107 ALA A C 1
ATOM 546 O O . ALA A 1 72 ? 21.546 6.309 -53.634 1.00 23.43 1107 ALA A O 1
ATOM 548 N N . ASP A 1 73 ? 23.087 6.050 -52.021 1.00 22.47 1108 ASP A N 1
ATOM 549 C CA . ASP A 1 73 ? 22.031 5.654 -51.079 1.00 21.70 1108 ASP A CA 1
ATOM 550 C C . ASP A 1 73 ? 21.501 6.785 -50.209 1.00 22.15 1108 ASP A C 1
ATOM 551 O O . ASP A 1 73 ? 20.559 6.582 -49.438 1.00 20.17 1108 ASP A O 1
ATOM 556 N N . ILE A 1 74 ? 22.073 7.988 -50.325 1.00 19.54 1109 ILE A N 1
ATOM 557 C CA . ILE A 1 74 ? 21.619 9.087 -49.469 1.00 16.63 1109 ILE A CA 1
ATOM 558 C C . ILE A 1 74 ? 20.208 9.559 -49.804 1.00 17.62 1109 ILE A C 1
ATOM 559 O O . ILE A 1 74 ? 19.826 9.628 -50.965 1.00 19.33 1109 ILE A O 1
ATOM 564 N N . ASP A 1 75 ? 19.427 9.861 -48.773 1.00 17.84 1110 ASP A N 1
ATOM 565 C CA . ASP A 1 75 ? 18.097 10.419 -48.983 1.00 18.59 1110 ASP A CA 1
ATOM 566 C C . ASP A 1 75 ? 18.122 11.811 -48.348 1.00 15.40 1110 ASP A C 1
ATOM 567 O O . ASP A 1 75 ? 17.956 11.967 -47.145 1.00 14.51 1110 ASP A O 1
ATOM 572 N N . PHE A 1 76 ? 18.358 12.830 -49.170 1.00 17.04 1111 PHE A N 1
ATOM 573 C CA . PHE A 1 76 ? 18.440 14.197 -48.669 1.00 15.59 1111 PHE A CA 1
ATOM 574 C C . PHE A 1 76 ? 17.107 14.806 -48.240 1.00 16.79 1111 PHE A C 1
ATOM 575 O O . PHE A 1 76 ? 17.070 15.938 -47.743 1.00 14.59 1111 PHE A O 1
ATOM 583 N N . SER A 1 77 ? 16.015 14.068 -48.418 1.00 17.15 1112 SER A N 1
ATOM 584 C CA . SER A 1 77 ? 14.716 14.593 -48.019 1.00 20.14 1112 SER A CA 1
ATOM 585 C C . SER A 1 77 ? 14.438 14.299 -46.553 1.00 22.15 1112 SER A C 1
ATOM 586 O O . SER A 1 77 ? 13.485 14.811 -45.987 1.00 22.54 1112 SER A O 1
ATOM 589 N N . LYS A 1 78 ? 15.275 13.485 -45.920 1.00 23.23 1113 LYS A N 1
ATOM 590 C CA . LYS A 1 78 ? 15.047 13.177 -44.507 1.00 22.97 1113 LYS A CA 1
ATOM 591 C C . LYS A 1 78 ? 16.218 13.441 -43.555 1.00 21.83 1113 LYS A C 1
ATOM 592 O O . LYS A 1 78 ? 17.367 13.161 -43.872 1.00 22.90 1113 LYS A O 1
ATOM 598 N N . THR A 1 79 ? 15.901 13.978 -42.381 1.00 20.84 1114 THR A N 1
ATOM 599 C CA . THR A 1 79 ? 16.880 14.243 -41.335 1.00 19.14 1114 THR A CA 1
ATOM 600 C C . THR A 1 79 ? 16.114 14.617 -40.064 1.00 19.79 1114 THR A C 1
ATOM 601 O O . THR A 1 79 ? 14.997 15.153 -40.133 1.00 20.43 1114 THR A O 1
ATOM 605 N N . SER A 1 80 ? 16.685 14.331 -38.897 1.00 19.49 1115 SER A N 1
ATOM 606 C CA . SER A 1 80 ? 16.007 14.670 -37.655 1.00 20.37 1115 SER A CA 1
ATOM 607 C C . SER A 1 80 ? 16.421 15.993 -37.053 1.00 20.81 1115 SER A C 1
ATOM 608 O O . SER A 1 80 ? 15.959 16.331 -35.958 1.00 21.87 1115 SER A O 1
ATOM 611 N N . ASP A 1 81 ? 17.281 16.748 -37.740 1.00 17.59 1116 ASP A N 1
ATOM 612 C CA . ASP A 1 81 ? 17.735 18.038 -37.222 1.00 16.80 1116 ASP A CA 1
ATOM 613 C C . ASP A 1 81 ? 17.476 19.189 -38.213 1.00 14.34 1116 ASP A C 1
ATOM 614 O O . ASP A 1 81 ? 17.295 18.966 -39.400 1.00 13.02 1116 ASP A O 1
ATOM 619 N N . THR A 1 82 ? 17.515 20.409 -37.694 1.00 14.87 1117 THR A N 1
ATOM 620 C CA . THR A 1 82 ? 17.353 21.633 -38.481 1.00 17.93 1117 THR A CA 1
ATOM 621 C C . THR A 1 82 ? 18.526 21.679 -39.488 1.00 17.75 1117 THR A C 1
ATOM 622 O O . THR A 1 82 ? 19.602 21.128 -39.211 1.00 16.82 1117 THR A O 1
ATOM 626 N N . VAL A 1 83 ? 18.321 22.312 -40.643 1.00 15.82 1118 VAL A N 1
ATOM 627 C CA . VAL A 1 83 ? 19.335 22.369 -41.699 1.00 15.44 1118 VAL A CA 1
ATOM 628 C C . VAL A 1 83 ? 19.927 23.771 -42.013 1.00 15.57 1118 VAL A C 1
ATOM 629 O O . VAL A 1 83 ? 19.171 24.708 -42.256 1.00 15.97 1118 VAL A O 1
ATOM 633 N N . SER A 1 84 ? 21.263 23.883 -42.001 1.00 13.22 1119 SER A N 1
ATOM 634 C CA . SER A 1 84 ? 21.995 25.133 -42.347 1.00 13.23 1119 SER A CA 1
ATOM 635 C C . SER A 1 84 ? 22.154 25.223 -43.876 1.00 12.45 1119 SER A C 1
ATOM 636 O O . SER A 1 84 ? 22.850 24.380 -44.466 1.00 12.63 1119 SER A O 1
ATOM 639 N N . LEU A 1 85 ? 21.532 26.220 -44.524 1.00 10.98 1120 LEU A N 1
ATOM 640 C CA . LEU A 1 85 ? 21.655 26.383 -45.990 1.00 10.03 1120 LEU A CA 1
ATOM 641 C C . LEU A 1 85 ? 23.136 26.567 -46.386 1.00 8.95 1120 LEU A C 1
ATOM 642 O O . LEU A 1 85 ? 23.610 25.959 -47.348 1.00 8.09 1120 LEU A O 1
ATOM 647 N N . PHE A 1 86 ? 23.843 27.397 -45.620 1.00 9.55 1121 PHE A N 1
ATOM 648 C CA . PHE A 1 86 ? 25.274 27.672 -45.840 1.00 9.32 1121 PHE A CA 1
ATOM 649 C C . PHE A 1 86 ? 26.131 26.416 -45.714 1.00 9.32 1121 PHE A C 1
ATOM 650 O O . PHE A 1 86 ? 26.758 26.020 -46.673 1.00 9.21 1121 PHE A O 1
ATOM 658 N N . GLU A 1 87 ? 26.119 25.765 -44.551 1.00 11.22 1122 GLU A N 1
ATOM 659 C CA . GLU A 1 87 ? 26.942 24.576 -44.370 1.00 9.18 1122 GLU A CA 1
ATOM 660 C C . GLU A 1 87 ? 26.595 23.440 -45.320 1.00 10.45 1122 GLU A C 1
ATOM 661 O O . GLU A 1 87 ? 27.484 22.710 -45.790 1.00 7.36 1122 GLU A O 1
ATOM 667 N N . THR A 1 88 ? 25.298 23.258 -45.591 1.00 8.51 1123 THR A N 1
ATOM 668 C CA . THR A 1 88 ? 24.878 22.181 -46.478 1.00 9.33 1123 THR A CA 1
ATOM 669 C C . THR A 1 88 ? 25.333 22.449 -47.916 1.00 9.34 1123 THR A C 1
ATOM 670 O O . THR A 1 88 ? 25.733 21.535 -48.644 1.00 8.49 1123 THR A O 1
ATOM 674 N N . THR A 1 89 ? 25.304 23.720 -48.309 1.00 7.82 1124 THR A N 1
ATOM 675 C CA . THR A 1 89 ? 25.757 24.125 -49.645 1.00 8.30 1124 THR A CA 1
ATOM 676 C C . THR A 1 89 ? 27.279 23.987 -49.820 1.00 8.50 1124 THR A C 1
ATOM 677 O O . THR A 1 89 ? 27.722 23.353 -50.774 1.00 11.53 1124 THR A O 1
ATOM 681 N N . ILE A 1 90 ? 28.081 24.538 -48.897 1.00 8.66 1125 ILE A N 1
ATOM 682 C CA . ILE A 1 90 ? 29.555 24.467 -49.073 1.00 6.20 1125 ILE A CA 1
ATOM 683 C C . ILE A 1 90 ? 30.223 23.117 -48.871 1.00 7.35 1125 ILE A C 1
ATOM 684 O O . ILE A 1 90 ? 31.321 22.880 -49.432 1.00 9.17 1125 ILE A O 1
ATOM 689 N N . ARG A 1 91 ? 29.619 22.229 -48.071 1.00 8.47 1126 ARG A N 1
ATOM 690 C CA . ARG A 1 91 ? 30.204 20.884 -47.863 1.00 8.10 1126 ARG A CA 1
ATOM 691 C C . ARG A 1 91 ? 29.572 19.814 -48.803 1.00 9.69 1126 ARG A C 1
ATOM 692 O O . ARG A 1 91 ? 30.268 19.229 -49.649 1.00 8.20 1126 ARG A O 1
ATOM 700 N N . TYR A 1 92 ? 28.265 19.558 -48.664 1.00 9.93 1127 TYR A N 1
ATOM 701 C CA . TYR A 1 92 ? 27.619 18.532 -49.508 1.00 9.65 1127 TYR A CA 1
ATOM 702 C C . TYR A 1 92 ? 27.410 18.880 -50.988 1.00 8.57 1127 TYR A C 1
ATOM 703 O O . TYR A 1 92 ? 27.818 18.104 -51.853 1.00 8.51 1127 TYR A O 1
ATOM 712 N N . LEU A 1 93 ? 26.783 20.022 -51.288 1.00 8.77 1128 LEU A N 1
ATOM 713 C CA . LEU A 1 93 ? 26.518 20.382 -52.701 1.00 11.70 1128 LEU A CA 1
ATOM 714 C C . LEU A 1 93 ? 27.828 20.572 -53.467 1.00 13.50 1128 LEU A C 1
ATOM 715 O O . LEU A 1 93 ? 28.023 19.980 -54.530 1.00 14.16 1128 LEU A O 1
ATOM 720 N N . ALA A 1 94 ? 28.741 21.376 -52.917 1.00 13.99 1129 ALA A N 1
ATOM 721 C CA . ALA A 1 94 ? 30.036 21.605 -53.589 1.00 11.60 1129 ALA A CA 1
ATOM 722 C C . ALA A 1 94 ? 30.890 20.338 -53.660 1.00 11.93 1129 ALA A C 1
ATOM 723 O O . ALA A 1 94 ? 31.619 20.120 -54.631 1.00 11.81 1129 ALA A O 1
ATOM 725 N N . GLY A 1 95 ? 30.814 19.510 -52.628 1.00 9.96 1130 GLY A N 1
ATOM 726 C CA . GLY A 1 95 ? 31.606 18.283 -52.625 1.00 11.90 1130 GLY A CA 1
ATOM 727 C C . GLY A 1 95 ? 31.203 17.276 -53.697 1.00 12.09 1130 GLY A C 1
ATOM 728 O O . GLY A 1 95 ? 32.049 16.565 -54.222 1.00 10.94 1130 GLY A O 1
ATOM 729 N N . MET A 1 96 ? 29.912 17.208 -54.019 1.00 11.71 1131 MET A N 1
ATOM 730 C CA . MET A 1 96 ? 29.432 16.275 -55.055 1.00 11.20 1131 MET A CA 1
ATOM 731 C C . MET A 1 96 ? 29.733 16.853 -56.455 1.00 11.76 1131 MET A C 1
ATOM 732 O O . MET A 1 96 ? 30.169 16.132 -57.359 1.00 13.62 1131 MET A O 1
ATOM 737 N N . LEU A 1 97 ? 29.519 18.155 -56.618 1.00 11.17 1132 LEU A N 1
ATOM 738 C CA . LEU A 1 97 ? 29.772 18.824 -57.894 1.00 13.46 1132 LEU A CA 1
ATOM 739 C C . LEU A 1 97 ? 31.262 18.800 -58.227 1.00 13.83 1132 LEU A C 1
ATOM 740 O O . LEU A 1 97 ? 31.662 18.581 -59.373 1.00 15.61 1132 LEU A O 1
ATOM 745 N N . SER A 1 98 ? 32.102 19.027 -57.227 1.00 13.20 1133 SER A N 1
ATOM 746 C CA . SER A 1 98 ? 33.547 19.007 -57.445 1.00 12.44 1133 SER A CA 1
ATOM 747 C C . SER A 1 98 ? 33.977 17.595 -57.871 1.00 13.63 1133 SER A C 1
ATOM 748 O O . SER A 1 98 ? 34.799 17.418 -58.773 1.00 14.64 1133 SER A O 1
ATOM 751 N N . GLY A 1 99 ? 33.447 16.589 -57.194 1.00 13.09 1134 GLY A N 1
ATOM 752 C CA . GLY A 1 99 ? 33.806 15.230 -57.549 1.00 15.25 1134 GLY A CA 1
ATOM 753 C C . GLY A 1 99 ? 33.411 14.956 -58.987 1.00 14.58 1134 GLY A C 1
ATOM 754 O O . GLY A 1 99 ? 34.161 14.342 -59.724 1.00 15.71 1134 GLY A O 1
ATOM 755 N N . TYR A 1 100 ? 32.222 15.401 -59.374 1.00 15.98 1135 TYR A N 1
ATOM 756 C CA . TYR A 1 100 ? 31.743 15.207 -60.741 1.00 16.78 1135 TYR A CA 1
ATOM 757 C C . TYR A 1 100 ? 32.678 15.902 -61.758 1.00 18.48 1135 TYR A C 1
ATOM 758 O O . TYR A 1 100 ? 33.138 15.276 -62.708 1.00 16.39 1135 TYR A O 1
ATOM 767 N N . ASP A 1 101 ? 32.999 17.182 -61.541 1.00 19.77 1136 ASP A N 1
ATOM 768 C CA . ASP A 1 101 ? 33.883 17.894 -62.469 1.00 19.01 1136 ASP A CA 1
ATOM 769 C C . ASP A 1 101 ? 35.252 17.249 -62.563 1.00 20.63 1136 ASP A C 1
ATOM 770 O O . ASP A 1 101 ? 35.803 17.133 -63.663 1.00 22.15 1136 ASP A O 1
ATOM 775 N N . LEU A 1 102 ? 35.810 16.801 -61.436 1.00 18.17 1137 LEU A N 1
ATOM 776 C CA . LEU A 1 102 ? 37.124 16.152 -61.446 1.00 18.96 1137 LEU A CA 1
ATOM 777 C C . LEU A 1 102 ? 37.123 14.766 -62.131 1.00 20.96 1137 LEU A C 1
ATOM 778 O O . LEU A 1 102 ? 38.088 14.403 -62.815 1.00 20.91 1137 LEU A O 1
ATOM 783 N N . LEU A 1 103 ? 36.058 13.986 -61.923 1.00 19.56 1138 LEU A N 1
ATOM 784 C CA . LEU A 1 103 ? 35.976 12.647 -62.527 1.00 22.59 1138 LEU A CA 1
ATOM 785 C C . LEU A 1 103 ? 35.475 12.669 -63.990 1.00 22.89 1138 LEU A C 1
ATOM 786 O O . LEU A 1 103 ? 35.560 11.675 -64.720 1.00 22.56 1138 LEU A O 1
ATOM 791 N N . GLN A 1 104 ? 34.948 13.811 -64.409 1.00 24.03 1139 GLN A N 1
ATOM 792 C CA . GLN A 1 104 ? 34.441 13.966 -65.765 1.00 24.67 1139 GLN A CA 1
ATOM 793 C C . GLN A 1 104 ? 35.520 14.677 -66.580 1.00 25.44 1139 GLN A C 1
ATOM 794 O O . GLN A 1 104 ? 35.448 14.745 -67.813 1.00 27.57 1139 GLN A O 1
ATOM 800 N N . GLY A 1 105 ? 36.540 15.178 -65.888 1.00 25.09 1140 GLY A N 1
ATOM 801 C CA . GLY A 1 105 ? 37.611 15.893 -66.560 1.00 26.08 1140 GLY A CA 1
ATOM 802 C C . GLY A 1 105 ? 39.012 15.358 -66.372 1.00 27.38 1140 GLY A C 1
ATOM 803 O O . GLY A 1 105 ? 39.339 14.307 -66.918 1.00 28.90 1140 GLY A O 1
ATOM 804 N N . PRO A 1 106 ? 39.867 16.046 -65.588 1.00 27.15 1141 PRO A N 1
ATOM 805 C CA . PRO A 1 106 ? 41.253 15.629 -65.341 1.00 27.33 1141 PRO A CA 1
ATOM 806 C C . PRO A 1 106 ? 41.489 14.256 -64.747 1.00 27.84 1141 PRO A C 1
ATOM 807 O O . PRO A 1 106 ? 42.597 13.751 -64.842 1.00 27.54 1141 PRO A O 1
ATOM 811 N N . ALA A 1 107 ? 40.476 13.655 -64.124 1.00 29.11 1142 ALA A N 1
ATOM 812 C CA . ALA A 1 107 ? 40.645 12.327 -63.541 1.00 30.74 1142 ALA A CA 1
ATOM 813 C C . ALA A 1 107 ? 39.645 11.312 -64.100 1.00 32.97 1142 ALA A C 1
ATOM 814 O O . ALA A 1 107 ? 39.155 10.447 -63.363 1.00 31.96 1142 ALA A O 1
ATOM 816 N N . LYS A 1 108 ? 39.345 11.418 -65.396 1.00 35.15 1143 LYS A N 1
ATOM 817 C CA . LYS A 1 108 ? 38.398 10.515 -66.058 1.00 37.37 1143 LYS A CA 1
ATOM 818 C C . LYS A 1 108 ? 38.802 9.044 -66.127 1.00 36.90 1143 LYS A C 1
ATOM 819 O O . LYS A 1 108 ? 37.956 8.186 -66.388 1.00 37.30 1143 LYS A O 1
ATOM 825 N N . ASN A 1 109 ? 40.079 8.744 -65.918 1.00 36.83 1144 ASN A N 1
ATOM 826 C CA . ASN A 1 109 ? 40.530 7.353 -65.977 1.00 37.85 1144 ASN A CA 1
ATOM 827 C C . ASN A 1 109 ? 40.903 6.728 -64.628 1.00 37.51 1144 ASN A C 1
ATOM 828 O O . ASN A 1 109 ? 41.652 5.742 -64.587 1.00 37.42 1144 ASN A O 1
ATOM 833 N N . LEU A 1 110 ? 40.391 7.282 -63.529 1.00 35.91 1145 LEU A N 1
ATOM 834 C CA . LEU A 1 110 ? 40.697 6.734 -62.204 1.00 34.84 1145 LEU A CA 1
ATOM 835 C C . LEU A 1 110 ? 39.768 5.577 -61.815 1.00 34.79 1145 LEU A C 1
ATOM 836 O O . LEU A 1 110 ? 40.206 4.627 -61.170 1.00 34.04 1145 LEU A O 1
ATOM 841 N N . VAL A 1 111 ? 38.491 5.673 -62.182 1.00 35.42 1146 VAL A N 1
ATOM 842 C CA . VAL A 1 111 ? 37.523 4.620 -61.861 1.00 37.30 1146 VAL A CA 1
ATOM 843 C C . VAL A 1 111 ? 36.522 4.369 -62.988 1.00 38.75 1146 VAL A C 1
ATOM 844 O O . VAL A 1 111 ? 36.312 5.225 -63.852 1.00 39.18 1146 VAL A O 1
ATOM 848 N N . ASP A 1 112 ? 35.918 3.182 -62.967 1.00 39.70 1147 ASP A N 1
ATOM 849 C CA . ASP A 1 112 ? 34.895 2.799 -63.938 1.00 40.40 1147 ASP A CA 1
ATOM 850 C C . ASP A 1 112 ? 33.610 2.666 -63.150 1.00 39.77 1147 ASP A C 1
ATOM 851 O O . ASP A 1 112 ? 33.362 1.648 -62.509 1.00 40.54 1147 ASP A O 1
ATOM 856 N N . ASN A 1 113 ? 32.794 3.700 -63.195 1.00 38.67 1148 ASN A N 1
ATOM 857 C CA . ASN A 1 113 ? 31.535 3.713 -62.481 1.00 37.82 1148 ASN A CA 1
ATOM 858 C C . ASN A 1 113 ? 30.866 4.950 -63.042 1.00 36.51 1148 ASN A C 1
ATOM 859 O O . ASN A 1 113 ? 30.561 5.891 -62.311 1.00 35.49 1148 ASN A O 1
ATOM 864 N N . GLN A 1 114 ? 30.652 4.950 -64.354 1.00 35.33 1149 GLN A N 1
ATOM 865 C CA . GLN A 1 114 ? 30.057 6.112 -65.002 1.00 33.63 1149 GLN A CA 1
ATOM 866 C C . GLN A 1 114 ? 28.672 6.415 -64.465 1.00 32.34 1149 GLN A C 1
ATOM 867 O O . GLN A 1 114 ? 28.298 7.584 -64.316 1.00 31.83 1149 GLN A O 1
ATOM 873 N N . ASP A 1 115 ? 27.913 5.363 -64.163 1.00 30.96 1150 ASP A N 1
ATOM 874 C CA . ASP A 1 115 ? 26.568 5.538 -63.633 1.00 27.58 1150 ASP A CA 1
ATOM 875 C C . ASP A 1 115 ? 26.620 6.189 -62.235 1.00 25.66 1150 ASP A C 1
ATOM 876 O O . ASP A 1 115 ? 25.755 7.000 -61.890 1.00 23.42 1150 ASP A O 1
ATOM 881 N N . LEU A 1 116 ? 27.628 5.834 -61.435 1.00 23.62 1151 LEU A N 1
ATOM 882 C CA . LEU A 1 116 ? 27.769 6.421 -60.089 1.00 22.40 1151 LEU A CA 1
ATOM 883 C C . LEU A 1 116 ? 28.292 7.863 -60.191 1.00 21.07 1151 LEU A C 1
ATOM 884 O O . LEU A 1 116 ? 27.998 8.710 -59.347 1.00 19.13 1151 LEU A O 1
ATOM 889 N N . ILE A 1 117 ? 29.076 8.134 -61.223 1.00 20.86 1152 ILE A N 1
ATOM 890 C CA . ILE A 1 117 ? 29.587 9.491 -61.427 1.00 21.13 1152 ILE A CA 1
ATOM 891 C C . ILE A 1 117 ? 28.389 10.346 -61.817 1.00 23.21 1152 ILE A C 1
ATOM 892 O O . ILE A 1 117 ? 28.122 11.411 -61.226 1.00 22.92 1152 ILE A O 1
ATOM 897 N N . ASP A 1 118 ? 27.638 9.859 -62.804 1.00 23.03 1153 ASP A N 1
ATOM 898 C CA . ASP A 1 118 ? 26.468 10.572 -63.261 1.00 22.60 1153 ASP A CA 1
ATOM 899 C C . ASP A 1 118 ? 25.525 10.869 -62.124 1.00 22.25 1153 ASP A C 1
ATOM 900 O O . ASP A 1 118 ? 24.865 11.912 -62.105 1.00 22.06 1153 ASP A O 1
ATOM 905 N N . GLY A 1 119 ? 25.469 9.954 -61.161 1.00 20.80 1154 GLY A N 1
ATOM 906 C CA . GLY A 1 119 ? 24.601 10.152 -60.015 1.00 20.55 1154 GLY A CA 1
ATOM 907 C C . GLY A 1 119 ? 25.051 11.259 -59.070 1.00 19.11 1154 GLY A C 1
ATOM 908 O O . GLY A 1 119 ? 24.305 11.642 -58.172 1.00 19.69 1154 GLY A O 1
ATOM 909 N N . LEU A 1 120 ? 26.276 11.751 -59.238 1.00 18.46 1155 LEU A N 1
ATOM 910 C CA . LEU A 1 120 ? 26.774 12.837 -58.386 1.00 18.29 1155 LEU A CA 1
ATOM 911 C C . LEU A 1 120 ? 26.002 14.108 -58.781 1.00 18.46 1155 LEU A C 1
ATOM 912 O O . LEU A 1 120 ? 25.648 14.935 -57.929 1.00 18.43 1155 LEU A O 1
ATOM 917 N N . LEU A 1 121 ? 25.724 14.277 -60.074 1.00 16.87 1156 LEU A N 1
ATOM 918 C CA . LEU A 1 121 ? 24.949 15.447 -60.487 1.00 17.28 1156 LEU A CA 1
ATOM 919 C C . LEU A 1 121 ? 23.481 15.230 -60.144 1.00 16.54 1156 LEU A C 1
ATOM 920 O O . LEU A 1 121 ? 22.768 16.158 -59.740 1.00 16.94 1156 LEU A O 1
ATOM 925 N N . ASP A 1 122 ? 23.002 14.000 -60.288 1.00 18.24 1157 ASP A N 1
ATOM 926 C CA . ASP A 1 122 ? 21.602 13.717 -59.967 1.00 17.86 1157 ASP A CA 1
ATOM 927 C C . ASP A 1 122 ? 21.310 14.083 -58.499 1.00 17.25 115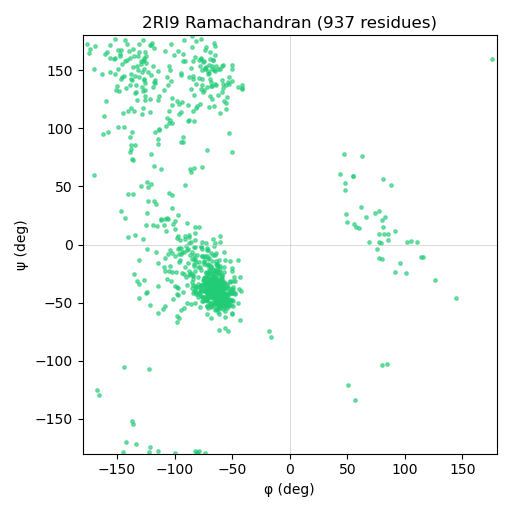7 ASP A C 1
ATOM 928 O O . ASP A 1 122 ? 20.331 14.761 -58.189 1.00 18.30 1157 ASP A O 1
ATOM 933 N N . GLN A 1 123 ? 22.174 13.644 -57.591 1.00 18.13 1158 GLN A N 1
ATOM 934 C CA . GLN A 1 123 ? 21.968 13.938 -56.180 1.00 18.24 1158 GLN A CA 1
ATOM 935 C C . GLN A 1 123 ? 22.194 15.425 -55.830 1.00 17.52 1158 GLN A C 1
ATOM 936 O O . GLN A 1 123 ? 21.643 15.925 -54.861 1.00 15.63 1158 GLN A O 1
ATOM 942 N N . SER A 1 124 ? 22.990 16.137 -56.624 1.00 18.48 1159 SER A N 1
ATOM 943 C CA . SER A 1 124 ? 23.204 17.564 -56.366 1.00 17.92 1159 SER A CA 1
ATOM 944 C C . SER A 1 124 ? 21.903 18.297 -56.695 1.00 19.47 1159 SER A C 1
ATOM 945 O O . SER A 1 124 ? 21.476 19.206 -55.982 1.00 17.36 1159 SER A O 1
ATOM 948 N N . ARG A 1 125 ? 21.276 17.884 -57.794 1.00 19.44 1160 ARG A N 1
ATOM 949 C CA . ARG A 1 125 ? 20.013 18.461 -58.216 1.00 21.19 1160 ARG A CA 1
ATOM 950 C C . ARG A 1 125 ? 18.972 18.168 -57.142 1.00 19.92 1160 ARG A C 1
ATOM 951 O O . ARG A 1 125 ? 18.239 19.059 -56.718 1.00 20.18 1160 ARG A O 1
ATOM 959 N N . ASN A 1 126 ? 18.936 16.917 -56.676 1.00 19.43 1161 ASN A N 1
ATOM 960 C CA . ASN A 1 126 ? 17.987 16.499 -55.648 1.00 17.63 1161 ASN A CA 1
ATOM 961 C C . ASN A 1 126 ? 18.107 17.332 -54.375 1.00 17.70 1161 ASN A C 1
ATOM 962 O O . ASN A 1 126 ? 17.094 17.754 -53.815 1.00 17.16 1161 ASN A O 1
ATOM 967 N N . LEU A 1 127 ? 19.348 17.550 -53.918 1.00 16.31 1162 LEU A N 1
ATOM 968 C CA . LEU A 1 127 ? 19.640 18.333 -52.712 1.00 15.36 1162 LEU A CA 1
ATOM 969 C C . LEU A 1 127 ? 19.159 19.797 -52.814 1.00 14.05 1162 LEU A C 1
ATOM 970 O O . LEU A 1 127 ? 18.542 20.320 -51.895 1.00 14.33 1162 LEU A O 1
ATOM 975 N N . ALA A 1 128 ? 19.440 20.461 -53.932 1.00 17.05 1163 ALA A N 1
ATOM 976 C CA . ALA A 1 128 ? 19.001 21.852 -54.116 1.00 16.56 1163 ALA A CA 1
ATOM 977 C C . ALA A 1 128 ? 17.463 21.959 -54.155 1.00 17.07 1163 ALA A C 1
ATOM 978 O O . ALA A 1 128 ? 16.886 22.909 -53.618 1.00 17.81 1163 ALA A O 1
ATOM 980 N N . ASP A 1 129 ? 16.794 20.985 -54.781 1.00 19.40 1164 ASP A N 1
ATOM 981 C CA . ASP A 1 129 ? 15.325 21.018 -54.835 1.00 18.89 1164 ASP A CA 1
ATOM 982 C C . ASP A 1 129 ? 14.743 20.913 -53.422 1.00 19.06 1164 ASP A C 1
ATOM 983 O O . ASP A 1 129 ? 13.728 21.535 -53.113 1.00 19.59 1164 ASP A O 1
ATOM 988 N N . VAL A 1 130 ? 15.400 20.164 -52.539 1.00 18.86 1165 VAL A N 1
ATOM 989 C CA . VAL A 1 130 ? 14.892 20.094 -51.168 1.00 18.84 1165 VAL A CA 1
ATOM 990 C C . VAL A 1 130 ? 15.176 21.375 -50.371 1.00 17.45 1165 VAL A C 1
ATOM 991 O O . VAL A 1 130 ? 14.423 21.714 -49.473 1.00 18.97 1165 VAL A O 1
ATOM 995 N N . LEU A 1 131 ? 16.253 22.092 -50.706 1.00 16.73 1166 LEU A N 1
ATOM 996 C CA . LEU A 1 131 ? 16.637 23.311 -49.977 1.00 15.48 1166 LEU A CA 1
ATOM 997 C C . LEU A 1 131 ? 16.068 24.656 -50.482 1.00 15.71 1166 LEU A C 1
ATOM 998 O O . LEU A 1 131 ? 15.919 25.593 -49.692 1.00 15.00 1166 LEU A O 1
ATOM 1003 N N . LYS A 1 132 ? 15.773 24.738 -51.783 1.00 17.35 1167 LYS A N 1
ATOM 1004 C CA . LYS A 1 132 ? 15.339 25.991 -52.424 1.00 16.33 1167 LYS A CA 1
ATOM 1005 C C . LYS A 1 132 ? 14.215 26.850 -51.861 1.00 18.74 1167 LYS A C 1
ATOM 1006 O O . LYS A 1 132 ? 14.172 28.073 -52.117 1.00 15.79 1167 LYS A O 1
ATOM 1012 N N . PHE A 1 133 ? 13.330 26.253 -51.068 1.00 18.72 1168 PHE A N 1
ATOM 1013 C CA . PHE A 1 133 ? 12.240 27.011 -50.480 1.00 18.70 1168 PHE A CA 1
ATOM 1014 C C . PHE A 1 133 ? 12.810 28.064 -49.549 1.00 20.00 1168 PHE A C 1
ATOM 1015 O O . PHE A 1 133 ? 12.128 29.045 -49.225 1.00 19.30 1168 PHE A O 1
ATOM 1023 N N . ALA A 1 134 ? 14.068 27.879 -49.128 1.00 18.89 1169 ALA A N 1
ATOM 1024 C CA . ALA A 1 134 ? 14.683 28.832 -48.204 1.00 16.98 1169 ALA A CA 1
ATOM 1025 C C . ALA A 1 134 ? 14.748 30.234 -48.808 1.00 15.94 1169 ALA A C 1
ATOM 1026 O O . ALA A 1 134 ? 14.686 31.220 -48.076 1.00 15.32 1169 ALA A O 1
ATOM 1028 N N . PHE A 1 135 ? 14.869 30.296 -50.134 1.00 16.53 1170 PHE A N 1
ATOM 1029 C CA . PHE A 1 135 ? 14.949 31.563 -50.894 1.00 19.88 1170 PHE A CA 1
ATOM 1030 C C . PHE A 1 135 ? 13.567 32.214 -51.189 1.00 20.91 1170 PHE A C 1
ATOM 1031 O O . PHE A 1 135 ? 13.486 33.374 -51.627 1.00 18.92 1170 PHE A O 1
ATOM 1039 N N . ASP A 1 136 ? 12.486 31.472 -50.967 1.00 21.90 1171 ASP A N 1
ATOM 1040 C CA . ASP A 1 136 ? 11.129 31.987 -51.248 1.00 22.24 1171 ASP A CA 1
ATOM 1041 C C . ASP A 1 136 ? 10.668 32.978 -50.181 1.00 22.72 1171 ASP A C 1
ATOM 1042 O O . ASP A 1 136 ? 9.721 32.695 -49.439 1.00 23.09 1171 ASP A O 1
ATOM 1047 N N . THR A 1 137 ? 11.334 34.139 -50.112 1.00 21.85 1172 THR A N 1
ATOM 1048 C CA . THR A 1 137 ? 11.042 35.192 -49.134 1.00 20.05 1172 THR A CA 1
ATOM 1049 C C . THR A 1 137 ? 10.671 36.506 -49.865 1.00 21.17 1172 THR A C 1
ATOM 1050 O O . THR A 1 137 ? 10.840 36.594 -51.068 1.00 22.83 1172 THR A O 1
ATOM 1054 N N . PRO A 1 138 ? 10.207 37.544 -49.142 1.00 22.18 1173 PRO A N 1
ATOM 1055 C CA . PRO A 1 138 ? 9.839 38.810 -49.810 1.00 23.94 1173 PRO A CA 1
ATOM 1056 C C . PRO A 1 138 ? 10.961 39.403 -50.668 1.00 23.53 1173 PRO A C 1
ATOM 1057 O O . PRO A 1 138 ? 10.766 39.704 -51.851 1.00 25.44 1173 PRO A O 1
ATOM 1061 N N . SER A 1 139 ? 12.138 39.554 -50.072 1.00 24.37 1174 SER A N 1
ATOM 1062 C CA . SER A 1 139 ? 13.292 40.128 -50.781 1.00 22.65 1174 SER A CA 1
ATOM 1063 C C . SER A 1 139 ? 14.022 39.126 -51.655 1.00 21.42 1174 SER A C 1
ATOM 1064 O O . SER A 1 139 ? 14.498 39.455 -52.732 1.00 19.27 1174 SER A O 1
ATOM 1067 N N . GLY A 1 140 ? 14.103 37.886 -51.195 1.00 20.43 1175 GLY A N 1
ATOM 1068 C CA . GLY A 1 140 ? 14.835 36.897 -51.967 1.00 19.03 1175 GLY A CA 1
ATOM 1069 C C . GLY A 1 140 ? 16.053 36.504 -51.132 1.00 18.04 1175 GLY A C 1
ATOM 1070 O O . GLY A 1 140 ? 16.749 35.550 -51.459 1.00 20.70 1175 GLY A O 1
ATOM 1071 N N . VAL A 1 141 ? 16.308 37.260 -50.065 1.00 19.87 1176 VAL A N 1
ATOM 1072 C CA . VAL A 1 141 ? 17.388 36.956 -49.126 1.00 19.06 1176 VAL A CA 1
ATOM 1073 C C . VAL A 1 141 ? 16.810 35.813 -48.267 1.00 20.31 1176 VAL A C 1
ATOM 1074 O O . VAL A 1 141 ? 15.771 35.969 -47.612 1.00 18.04 1176 VAL A O 1
ATOM 1078 N N . PRO A 1 142 ? 17.485 34.653 -48.256 1.00 20.49 1177 PRO A N 1
ATOM 1079 C CA . PRO A 1 142 ? 17.031 33.480 -47.496 1.00 18.55 1177 PRO A CA 1
ATOM 1080 C C . PRO A 1 142 ? 17.164 33.440 -45.983 1.00 18.99 1177 PRO A C 1
ATOM 1081 O O . PRO A 1 142 ? 17.812 34.275 -45.366 1.00 17.04 1177 PRO A O 1
ATOM 1085 N N . TYR A 1 143 ? 16.478 32.442 -45.413 1.00 19.32 1178 TYR A N 1
ATOM 1086 C CA . TYR A 1 143 ? 16.505 32.107 -44.002 1.00 16.29 1178 TYR A CA 1
ATOM 1087 C C . TYR A 1 143 ? 17.600 31.034 -44.001 1.00 16.18 1178 TYR A C 1
ATOM 1088 O O . TYR A 1 143 ? 17.465 30.017 -44.688 1.00 14.89 1178 TYR A O 1
ATOM 1097 N N . ASN A 1 144 ? 18.668 31.225 -43.228 1.00 16.58 1179 ASN A N 1
ATOM 1098 C CA . ASN A 1 144 ? 19.743 30.225 -43.239 1.00 17.26 1179 ASN A CA 1
ATOM 1099 C C . ASN A 1 144 ? 19.382 28.923 -42.504 1.00 18.75 1179 ASN A C 1
ATOM 1100 O O . ASN A 1 144 ? 19.803 27.833 -42.916 1.00 19.96 1179 ASN A O 1
ATOM 1105 N N . ASN A 1 145 ? 18.605 29.043 -41.429 1.00 19.06 1180 ASN A N 1
ATOM 1106 C CA . ASN A 1 145 ? 18.224 27.887 -40.617 1.00 19.66 1180 ASN A CA 1
ATOM 1107 C C . ASN A 1 145 ? 16.776 27.449 -40.864 1.00 20.34 1180 ASN A C 1
ATOM 1108 O O . ASN A 1 145 ? 15.828 28.099 -40.411 1.00 20.15 1180 ASN A O 1
ATOM 1113 N N . ILE A 1 146 ? 16.623 26.322 -41.551 1.00 18.69 1181 ILE A N 1
ATOM 1114 C CA . ILE A 1 146 ? 15.306 25.819 -41.933 1.00 17.32 1181 ILE A CA 1
ATOM 1115 C C . ILE A 1 146 ? 14.970 24.373 -41.532 1.00 17.79 1181 ILE A C 1
ATOM 1116 O O . ILE A 1 146 ? 15.859 23.567 -41.252 1.00 15.13 1181 ILE A O 1
ATOM 1121 N N . ASN A 1 147 ? 13.669 24.061 -41.514 1.00 17.53 1182 ASN A N 1
ATOM 1122 C CA . ASN A 1 147 ? 13.187 22.706 -41.211 1.00 17.50 1182 ASN A CA 1
ATOM 1123 C C . ASN A 1 147 ? 12.740 22.204 -42.581 1.00 18.01 1182 ASN A C 1
ATOM 1124 O O . ASN A 1 147 ? 11.723 22.677 -43.100 1.00 17.61 1182 ASN A O 1
ATOM 1129 N N . ILE A 1 148 ? 13.468 21.254 -43.174 1.00 16.91 1183 ILE A N 1
ATOM 1130 C CA . ILE A 1 148 ? 13.111 20.783 -44.521 1.00 17.27 1183 ILE A CA 1
ATOM 1131 C C . ILE A 1 148 ? 11.844 19.912 -44.606 1.00 18.60 1183 ILE A C 1
ATOM 1132 O O . ILE A 1 148 ? 11.412 19.546 -45.701 1.00 19.44 1183 ILE A O 1
ATOM 1137 N N . THR A 1 149 ? 11.259 19.588 -43.460 1.00 19.95 1184 THR A N 1
ATOM 1138 C CA . THR A 1 149 ? 10.030 18.788 -43.449 1.00 21.11 1184 THR A CA 1
ATOM 1139 C C . THR A 1 149 ? 8.831 19.749 -43.393 1.00 19.39 1184 THR A C 1
ATOM 1140 O O . THR A 1 149 ? 7.977 19.716 -44.278 1.00 19.13 1184 THR A O 1
ATOM 1144 N N . SER A 1 150 ? 8.789 20.622 -42.390 1.00 18.96 1185 SER A N 1
ATOM 1145 C CA . SER A 1 150 ? 7.708 21.603 -42.293 1.00 20.75 1185 SER A CA 1
ATOM 1146 C C . SER A 1 150 ? 7.833 22.813 -43.255 1.00 24.24 1185 SER A C 1
ATOM 1147 O O . SER A 1 150 ? 6.812 23.320 -43.752 1.00 24.61 1185 SER A O 1
ATOM 1150 N N . HIS A 1 151 ? 9.069 23.259 -43.514 1.00 23.97 1186 HIS A N 1
ATOM 1151 C CA . HIS A 1 151 ? 9.395 24.414 -44.378 1.00 23.82 1186 HIS A CA 1
ATOM 1152 C C . HIS A 1 151 ? 9.449 25.652 -43.517 1.00 22.84 1186 HIS A C 1
ATOM 1153 O O . HIS A 1 151 ? 9.496 26.775 -44.021 1.00 21.18 1186 HIS A O 1
ATOM 1160 N N . GLY A 1 152 ? 9.446 25.427 -42.206 1.00 20.74 1187 GLY A N 1
ATOM 1161 C CA . GLY A 1 152 ? 9.525 26.513 -41.250 1.00 22.43 1187 GLY A CA 1
ATOM 1162 C C . GLY A 1 152 ? 10.973 26.925 -40.989 1.00 22.25 1187 GLY A C 1
ATOM 1163 O O . GLY A 1 152 ? 11.899 26.328 -41.549 1.00 21.56 1187 GLY A O 1
ATOM 1164 N N . ASN A 1 153 ? 11.171 27.923 -40.128 1.00 20.91 1188 ASN A N 1
ATOM 1165 C CA . ASN A 1 153 ? 12.515 28.419 -39.816 1.00 20.74 1188 ASN A CA 1
ATOM 1166 C C . ASN A 1 153 ? 12.627 28.775 -38.356 1.00 22.63 1188 ASN A C 1
ATOM 1167 O O . ASN A 1 153 ? 11.715 28.483 -37.582 1.00 22.49 1188 ASN A O 1
ATOM 1172 N N . ASP A 1 154 ? 13.729 29.430 -37.988 1.00 19.68 1189 ASP A N 1
ATOM 1173 C CA . ASP A 1 154 ? 13.970 29.829 -36.601 1.00 21.39 1189 ASP A CA 1
ATOM 1174 C C . ASP A 1 154 ? 13.387 31.193 -36.186 1.00 21.82 1189 ASP A C 1
ATOM 1175 O O . ASP A 1 154 ? 13.566 31.635 -35.045 1.00 22.07 1189 ASP A O 1
ATOM 1180 N N . GLY A 1 155 ? 12.699 31.864 -37.100 1.00 22.80 1190 GLY A N 1
ATOM 1181 C CA . GLY A 1 155 ? 12.105 33.146 -36.748 1.00 24.12 1190 GLY A CA 1
ATOM 1182 C C . GLY A 1 155 ? 12.999 34.373 -36.875 1.00 25.29 1190 GLY A C 1
ATOM 1183 O O . GLY A 1 155 ? 12.614 35.458 -36.422 1.00 23.94 1190 GLY A O 1
ATOM 1184 N N . ALA A 1 156 ? 14.186 34.224 -37.476 1.00 25.04 1191 ALA A N 1
ATOM 1185 C CA . ALA A 1 156 ? 15.103 35.366 -37.654 1.00 22.71 1191 ALA A CA 1
ATOM 1186 C C . ALA A 1 156 ? 14.518 36.423 -38.599 1.00 22.75 1191 ALA A C 1
ATOM 1187 O O . ALA A 1 156 ? 13.757 36.099 -39.513 1.00 20.58 1191 ALA A O 1
ATOM 1189 N N . THR A 1 157 ? 14.895 37.685 -38.386 1.00 22.28 1192 THR A N 1
ATOM 1190 C CA . THR A 1 157 ? 14.426 38.752 -39.255 1.00 20.90 1192 THR A CA 1
ATOM 1191 C C . THR A 1 157 ? 15.549 39.178 -40.226 1.00 21.05 1192 THR A C 1
ATOM 1192 O O . THR A 1 157 ? 15.281 39.787 -41.259 1.00 21.02 1192 THR A O 1
ATOM 1196 N N . THR A 1 158 ? 16.797 38.827 -39.899 1.00 21.45 1193 THR A N 1
ATOM 1197 C CA . THR A 1 158 ? 17.947 39.133 -40.756 1.00 18.86 1193 THR A CA 1
ATOM 1198 C C . THR A 1 158 ? 18.790 37.870 -41.003 1.00 18.58 1193 THR A C 1
ATOM 1199 O O . THR A 1 158 ? 18.784 36.937 -40.178 1.00 19.03 1193 THR A O 1
ATOM 1203 N N . ASN A 1 159 ? 19.521 37.859 -42.121 1.00 16.05 1194 ASN A N 1
ATOM 1204 C CA . ASN A 1 159 ? 20.432 36.752 -42.498 1.00 14.64 1194 ASN A CA 1
ATOM 1205 C C . ASN A 1 159 ? 21.871 37.332 -42.532 1.00 14.81 1194 ASN A C 1
ATOM 1206 O O . ASN A 1 159 ? 22.070 38.484 -42.932 1.00 12.92 1194 ASN A O 1
ATOM 1211 N N . GLY A 1 160 ? 22.860 36.556 -42.080 1.00 14.83 1195 GLY A N 1
ATOM 1212 C CA . GLY A 1 160 ? 24.234 37.059 -42.039 1.00 12.07 1195 GLY A CA 1
ATOM 1213 C C . GLY A 1 160 ? 24.877 37.323 -43.398 1.00 9.86 1195 GLY A C 1
ATOM 1214 O O . GLY A 1 160 ? 24.488 36.755 -44.401 1.00 12.38 1195 GLY A O 1
ATOM 1215 N N . LEU A 1 161 ? 25.903 38.162 -43.424 1.00 10.84 1196 LEU A N 1
ATOM 1216 C CA . LEU A 1 161 ? 26.598 38.509 -44.665 1.00 9.73 1196 LEU A CA 1
ATOM 1217 C C . LEU A 1 161 ? 27.261 37.296 -45.344 1.00 10.87 1196 LEU A C 1
ATOM 1218 O O . LEU A 1 161 ? 27.024 37.016 -46.546 1.00 10.81 1196 LEU A O 1
ATOM 1223 N N . ALA A 1 162 ? 28.110 36.574 -44.609 1.00 10.33 1197 ALA A N 1
ATOM 1224 C CA . ALA A 1 162 ? 28.750 35.408 -45.219 1.00 8.58 1197 ALA A CA 1
ATOM 1225 C C . ALA A 1 162 ? 27.734 34.304 -45.609 1.00 8.73 1197 ALA A C 1
ATOM 1226 O O . ALA A 1 162 ? 27.819 33.714 -46.711 1.00 7.98 1197 ALA A O 1
ATOM 1228 N N . VAL A 1 163 ? 26.777 34.021 -44.726 1.00 8.79 1198 VAL A N 1
ATOM 1229 C CA . VAL A 1 163 ? 25.829 32.952 -45.049 1.00 8.66 1198 VAL A CA 1
ATOM 1230 C C . VAL A 1 163 ? 24.929 33.334 -46.196 1.00 10.50 1198 VAL A C 1
ATOM 1231 O O . VAL A 1 163 ? 24.359 32.463 -46.855 1.00 10.81 1198 VAL A O 1
ATOM 1235 N N . THR A 1 164 ? 24.822 34.635 -46.469 1.00 11.44 1199 THR A N 1
ATOM 1236 C CA . THR A 1 164 ? 24.023 35.094 -47.613 1.00 11.72 1199 THR A CA 1
ATOM 1237 C C . THR A 1 164 ? 24.876 35.167 -48.895 1.00 11.24 1199 THR A C 1
ATOM 1238 O O . THR A 1 164 ? 24.380 34.879 -49.985 1.00 12.63 1199 THR A O 1
ATOM 1242 N N . GLY A 1 165 ? 26.156 35.531 -48.757 1.00 11.59 1200 GLY A N 1
ATOM 1243 C CA . GLY A 1 165 ? 27.024 35.707 -49.920 1.00 10.96 1200 GLY A CA 1
ATOM 1244 C C . GLY A 1 165 ? 27.987 34.589 -50.302 1.00 11.96 1200 GLY A C 1
ATOM 1245 O O . GLY A 1 165 ? 28.882 34.766 -51.145 1.00 11.31 1200 GLY A O 1
ATOM 1246 N N . THR A 1 166 ? 27.802 33.411 -49.730 1.00 10.60 1201 THR A N 1
ATOM 1247 C CA . THR A 1 166 ? 28.718 32.309 -50.042 1.00 9.40 1201 THR A CA 1
ATOM 1248 C C . THR A 1 166 ? 27.936 31.107 -50.582 1.00 12.86 1201 THR A C 1
ATOM 1249 O O . THR A 1 166 ? 28.143 29.974 -50.134 1.00 13.76 1201 THR A O 1
ATOM 1253 N N . LEU A 1 167 ? 27.059 31.367 -51.561 1.00 11.08 1202 LEU A N 1
ATOM 1254 C CA . LEU A 1 167 ? 26.207 30.345 -52.168 1.00 12.17 1202 LEU A CA 1
ATOM 1255 C C . LEU A 1 167 ? 26.224 30.400 -53.694 1.00 13.70 1202 LEU A C 1
ATOM 1256 O O . LEU A 1 167 ? 26.084 29.363 -54.376 1.00 12.11 1202 LEU A O 1
ATOM 1261 N N . VAL A 1 168 ? 26.403 31.610 -54.237 1.00 14.59 1203 VAL A N 1
ATOM 1262 C CA . VAL A 1 168 ? 26.383 31.794 -55.694 1.00 14.15 1203 VAL A CA 1
ATOM 1263 C C . VAL A 1 168 ? 27.280 30.905 -56.558 1.00 16.41 1203 VAL A C 1
ATOM 1264 O O . VAL A 1 168 ? 26.909 30.591 -57.708 1.00 16.77 1203 VAL A O 1
ATOM 1268 N N . LEU A 1 169 ? 28.441 30.481 -56.041 1.00 14.33 1204 LEU A N 1
ATOM 1269 C CA . LEU A 1 169 ? 29.337 29.639 -56.835 1.00 12.92 1204 LEU A CA 1
ATOM 1270 C C . LEU A 1 169 ? 28.729 28.240 -57.060 1.00 14.12 1204 LEU A C 1
ATOM 1271 O O . LEU A 1 169 ? 28.612 27.760 -58.205 1.00 12.65 1204 LEU A O 1
ATOM 1276 N N . GLU A 1 170 ? 28.336 27.598 -55.967 1.00 12.95 1205 GLU A N 1
ATOM 1277 C CA . GLU A 1 170 ? 27.732 26.268 -56.015 1.00 13.19 1205 GLU A CA 1
ATOM 1278 C C . GLU A 1 170 ? 26.360 26.251 -56.753 1.00 13.97 1205 GLU A C 1
ATOM 1279 O O . GLU A 1 170 ? 26.123 25.428 -57.631 1.00 13.96 1205 GLU A O 1
ATOM 1285 N N . TRP A 1 171 ? 25.462 27.149 -56.379 1.00 13.12 1206 TRP A N 1
ATOM 1286 C CA . TRP A 1 171 ? 24.141 27.167 -57.003 1.00 14.91 1206 TRP A CA 1
ATOM 1287 C C . TRP A 1 171 ? 24.224 27.549 -58.486 1.00 17.32 1206 TRP A C 1
ATOM 1288 O O . TRP A 1 171 ? 23.492 26.989 -59.292 1.00 17.10 1206 TRP A O 1
ATOM 1299 N N . THR A 1 172 ? 25.122 28.472 -58.859 1.00 18.12 1207 THR A N 1
ATOM 1300 C CA . THR A 1 172 ? 25.266 28.822 -60.278 1.00 16.66 1207 THR A CA 1
ATOM 1301 C C . THR A 1 172 ? 25.891 27.652 -61.042 1.00 16.76 1207 THR A C 1
ATOM 1302 O O . THR A 1 172 ? 25.465 27.351 -62.156 1.00 18.48 1207 THR A O 1
ATOM 1306 N N . ARG A 1 173 ? 26.901 26.990 -60.472 1.00 15.21 1208 ARG A N 1
ATOM 1307 C CA . ARG A 1 173 ? 27.512 25.848 -61.162 1.00 15.69 1208 ARG A CA 1
ATOM 1308 C C . ARG A 1 173 ? 26.439 24.776 -61.459 1.00 17.22 1208 ARG A C 1
ATOM 1309 O O . ARG A 1 173 ? 26.478 24.119 -62.501 1.00 21.39 1208 ARG A O 1
ATOM 1317 N N . LEU A 1 174 ? 25.486 24.610 -60.553 1.00 16.39 1209 LEU A N 1
ATOM 1318 C CA . LEU A 1 174 ? 24.413 23.616 -60.731 1.00 18.54 1209 LEU A CA 1
ATOM 1319 C C . LEU A 1 174 ? 23.510 23.932 -61.949 1.00 20.09 1209 LEU A C 1
ATOM 1320 O O . LEU A 1 174 ? 23.066 23.020 -62.660 1.00 21.00 1209 LEU A O 1
ATOM 1325 N N . SER A 1 175 ? 23.228 25.215 -62.173 1.00 21.65 1210 SER A N 1
ATOM 1326 C CA . SER A 1 175 ? 22.426 25.632 -63.335 1.00 22.33 1210 SER A CA 1
ATOM 1327 C C . SER A 1 175 ? 23.195 25.404 -64.624 1.00 23.84 1210 SER A C 1
ATOM 1328 O O . SER A 1 175 ? 22.639 24.908 -65.611 1.00 24.56 1210 SER A O 1
ATOM 1331 N N . ASP A 1 176 ? 24.471 25.778 -64.627 1.00 24.20 1211 ASP A N 1
ATOM 1332 C CA . ASP A 1 176 ? 25.297 25.605 -65.817 1.00 23.88 1211 ASP A CA 1
ATOM 1333 C C . ASP A 1 176 ? 25.382 24.123 -66.225 1.00 25.52 1211 ASP A C 1
ATOM 1334 O O . ASP A 1 176 ? 25.397 23.793 -67.420 1.00 24.28 1211 ASP A O 1
ATOM 1339 N N . LEU A 1 177 ? 25.449 23.229 -65.239 1.00 24.36 1212 LEU A N 1
ATOM 1340 C CA . LEU A 1 177 ? 25.536 21.803 -65.524 1.00 24.88 1212 LEU A CA 1
ATOM 1341 C C . LEU A 1 177 ? 24.193 21.179 -65.912 1.00 25.11 1212 LEU A C 1
ATOM 1342 O O . LEU A 1 177 ? 24.137 20.359 -66.825 1.00 27.63 1212 LEU A O 1
ATOM 1347 N N . THR A 1 178 ? 23.115 21.576 -65.241 1.00 26.07 1213 THR A N 1
ATOM 1348 C CA . THR A 1 178 ? 21.791 21.023 -65.516 1.00 25.23 1213 THR A CA 1
ATOM 1349 C C . THR A 1 178 ? 21.091 21.673 -66.704 1.00 27.18 1213 THR A C 1
ATOM 1350 O O . THR A 1 178 ? 20.609 20.981 -67.605 1.00 26.20 1213 THR A O 1
ATOM 1354 N N . GLY A 1 179 ? 21.047 23.002 -66.710 1.00 27.23 1214 GLY A N 1
ATOM 1355 C CA . GLY A 1 179 ? 20.392 23.713 -67.789 1.00 28.53 1214 GLY A CA 1
ATOM 1356 C C . GLY A 1 179 ? 19.203 24.455 -67.215 1.00 29.07 1214 GLY A C 1
ATOM 1357 O O . GLY A 1 179 ? 18.584 25.285 -67.883 1.00 31.33 1214 GLY A O 1
ATOM 1358 N N . ASP A 1 180 ? 18.883 24.140 -65.968 1.00 27.59 1215 ASP A N 1
ATOM 1359 C CA . ASP A 1 180 ? 17.789 24.776 -65.252 1.00 28.71 1215 ASP A CA 1
ATOM 1360 C C . ASP A 1 180 ? 18.358 26.026 -64.568 1.00 28.30 1215 ASP A C 1
ATOM 1361 O O . ASP A 1 180 ? 19.080 25.924 -63.584 1.00 26.83 1215 ASP A O 1
ATOM 1366 N N . GLU A 1 181 ? 18.033 27.201 -65.100 1.00 27.51 1216 GLU A N 1
ATOM 1367 C CA . GLU A 1 181 ? 18.542 28.459 -64.552 1.00 26.89 1216 GLU A CA 1
ATOM 1368 C C . GLU A 1 181 ? 17.937 28.882 -63.225 1.00 25.21 1216 GLU A C 1
ATOM 1369 O O . GLU A 1 181 ? 18.283 29.939 -62.691 1.00 22.91 1216 GLU A O 1
ATOM 1375 N N . GLU A 1 182 ? 17.037 28.079 -62.672 1.00 22.30 1217 GLU A N 1
ATOM 1376 C CA . GLU A 1 182 ? 16.408 28.476 -61.422 1.00 20.90 1217 GLU A CA 1
ATOM 1377 C C . GLU A 1 182 ? 17.391 28.698 -60.257 1.00 20.09 1217 GLU A C 1
ATOM 1378 O O . GLU A 1 182 ? 17.262 29.659 -59.493 1.00 20.27 1217 GLU A O 1
ATOM 1384 N N . TYR A 1 183 ? 18.351 27.786 -60.131 1.00 20.57 1218 TYR A N 1
ATOM 1385 C CA . TYR A 1 183 ? 19.360 27.812 -59.070 1.00 20.28 1218 TYR A CA 1
ATOM 1386 C C . TYR A 1 183 ? 20.213 29.082 -59.127 1.00 19.92 1218 TYR A C 1
ATOM 1387 O O . TYR A 1 183 ? 20.420 29.738 -58.115 1.00 20.83 1218 TYR A O 1
ATOM 1396 N N . ALA A 1 184 ? 20.706 29.425 -60.311 1.00 22.10 1219 ALA A N 1
ATOM 1397 C CA . ALA A 1 184 ? 21.484 30.652 -60.482 1.00 20.58 1219 ALA A CA 1
ATOM 1398 C C . ALA A 1 184 ? 20.615 31.885 -60.203 1.00 22.77 1219 ALA A C 1
ATOM 1399 O O . ALA A 1 184 ? 21.060 32.840 -59.560 1.00 21.47 1219 ALA A O 1
ATOM 1401 N N . LYS A 1 185 ? 19.358 31.861 -60.646 1.00 20.89 1220 LYS A N 1
ATOM 1402 C CA . LYS A 1 185 ? 18.502 33.014 -60.423 1.00 19.56 1220 LYS A CA 1
ATOM 1403 C C . LYS A 1 185 ? 18.272 33.298 -58.957 1.00 18.77 1220 LYS A C 1
ATOM 1404 O O . LYS A 1 185 ? 18.352 34.442 -58.524 1.00 15.08 1220 LYS A O 1
ATOM 1410 N N . LEU A 1 186 ? 17.984 32.252 -58.185 1.00 18.07 1221 LEU A N 1
ATOM 1411 C CA . LEU A 1 186 ? 17.725 32.416 -56.768 1.00 17.79 1221 LEU A CA 1
ATOM 1412 C C . LEU A 1 186 ? 18.946 32.956 -56.030 1.00 16.36 1221 LEU A C 1
ATOM 1413 O O . LEU A 1 186 ? 18.846 33.946 -55.288 1.00 16.14 1221 LEU A O 1
ATOM 1418 N N . SER A 1 187 ? 20.094 32.313 -56.235 1.00 16.74 1222 SER A N 1
ATOM 1419 C CA . SER A 1 187 ? 21.304 32.736 -55.536 1.00 16.51 1222 SER A CA 1
ATOM 1420 C C . SER A 1 187 ? 21.811 34.102 -55.965 1.00 16.16 1222 SER A C 1
ATOM 1421 O O . SER A 1 187 ? 22.317 34.855 -55.141 1.00 15.66 1222 SER A O 1
ATOM 1424 N N . GLN A 1 188 ? 21.661 34.431 -57.245 1.00 19.08 1223 GLN A N 1
ATOM 1425 C CA . GLN A 1 188 ? 22.115 35.738 -57.724 1.00 20.58 1223 GLN A CA 1
ATOM 1426 C C . GLN A 1 188 ? 21.187 36.872 -57.268 1.00 20.72 1223 GLN A C 1
ATOM 1427 O O . GLN A 1 188 ? 21.631 38.008 -57.076 1.00 18.96 1223 GLN A O 1
ATOM 1433 N N . LYS A 1 189 ? 19.907 36.558 -57.062 1.00 18.57 1224 LYS A N 1
ATOM 1434 C CA . LYS A 1 189 ? 18.953 37.562 -56.582 1.00 18.33 1224 LYS A CA 1
ATOM 1435 C C . LYS A 1 189 ? 19.324 37.925 -55.143 1.00 15.65 1224 LYS A C 1
ATOM 1436 O O . LYS A 1 189 ? 19.263 39.084 -54.740 1.00 15.89 1224 LYS A O 1
ATOM 1442 N N . ALA A 1 190 ? 19.706 36.925 -54.350 1.00 14.89 1225 ALA A N 1
ATOM 1443 C CA . ALA A 1 190 ? 20.106 37.193 -52.964 1.00 14.12 1225 ALA A CA 1
ATOM 1444 C C . ALA A 1 190 ? 21.399 38.022 -52.970 1.00 13.81 1225 ALA A C 1
ATOM 1445 O O . ALA A 1 190 ? 21.538 38.958 -52.195 1.00 17.05 1225 ALA A O 1
ATOM 1447 N N . GLU A 1 191 ? 22.331 37.674 -53.852 1.00 14.41 1226 GLU A N 1
ATOM 1448 C CA . GLU A 1 191 ? 23.628 38.371 -53.928 1.00 17.12 1226 GLU A CA 1
ATOM 1449 C C . GLU A 1 191 ? 23.495 39.842 -54.356 1.00 17.93 1226 GLU A C 1
ATOM 1450 O O . GLU A 1 191 ? 24.288 40.697 -53.933 1.00 15.76 1226 GLU A O 1
ATOM 1456 N N . SER A 1 192 ? 22.474 40.132 -55.163 1.00 17.57 1227 SER A N 1
ATOM 1457 C CA . SER A 1 192 ? 22.255 41.492 -55.672 1.00 17.53 1227 SER A CA 1
ATOM 1458 C C . SER A 1 192 ? 22.231 42.600 -54.625 1.00 17.18 1227 SER A C 1
ATOM 1459 O O . SER A 1 192 ? 22.809 43.675 -54.845 1.00 16.93 1227 SER A O 1
ATOM 1462 N N . TYR A 1 193 ? 21.591 42.346 -53.483 1.00 16.11 1228 TYR A N 1
ATOM 1463 C CA . TYR A 1 193 ? 21.500 43.331 -52.414 1.00 16.78 1228 TYR A CA 1
ATOM 1464 C C . TYR A 1 193 ? 22.863 43.639 -51.770 1.00 16.05 1228 TYR A C 1
ATOM 1465 O O . TYR A 1 193 ? 23.027 44.697 -51.146 1.00 13.46 1228 TYR A O 1
ATOM 1474 N N . LEU A 1 194 ? 23.829 42.725 -51.922 1.00 14.87 1229 LEU A N 1
ATOM 1475 C CA . LEU A 1 194 ? 25.168 42.902 -51.329 1.00 13.79 1229 LEU A CA 1
ATOM 1476 C C . LEU A 1 194 ? 26.104 43.702 -52.252 1.00 13.61 1229 LEU A C 1
ATOM 1477 O O . LEU A 1 194 ? 27.064 44.330 -51.790 1.00 13.78 1229 LEU A O 1
ATOM 1482 N N . LEU A 1 195 ? 25.829 43.654 -53.551 1.00 12.96 1230 LEU A N 1
ATOM 1483 C CA . LEU A 1 195 ? 26.624 44.363 -54.565 1.00 13.61 1230 LEU A CA 1
ATOM 1484 C C . LEU A 1 195 ? 26.224 45.822 -54.724 1.00 12.84 1230 LEU A C 1
ATOM 1485 O O . LEU A 1 195 ? 26.978 46.630 -55.283 1.00 12.60 1230 LEU A O 1
ATOM 1490 N N . LYS A 1 196 ? 25.026 46.150 -54.259 1.00 14.97 1231 LYS A N 1
ATOM 1491 C CA . LYS A 1 196 ? 24.511 47.527 -54.325 1.00 15.62 1231 LYS A CA 1
ATOM 1492 C C . LYS A 1 196 ? 23.869 47.735 -52.965 1.00 16.35 1231 LYS A C 1
ATOM 1493 O O . LYS A 1 196 ? 22.640 47.759 -52.815 1.00 14.72 1231 LYS A O 1
ATOM 1499 N N . PRO A 1 197 ? 24.713 47.889 -51.944 1.00 15.91 1232 PRO A N 1
ATOM 1500 C CA . PRO A 1 197 ? 24.286 48.083 -50.567 1.00 17.18 1232 PRO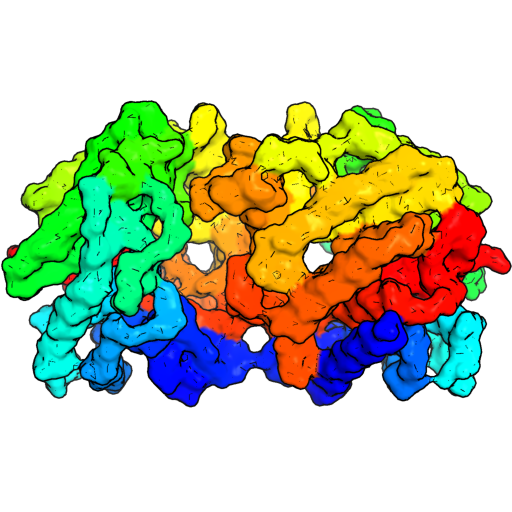 A CA 1
ATOM 1501 C C . PRO A 1 197 ? 23.502 49.359 -50.242 1.00 19.17 1232 PRO A C 1
ATOM 1502 O O . PRO A 1 197 ? 23.848 50.456 -50.704 1.00 16.98 1232 PRO A O 1
ATOM 1506 N N . GLN A 1 198 ? 22.448 49.181 -49.441 1.00 18.44 1233 GLN A N 1
ATOM 1507 C CA . GLN A 1 198 ? 21.593 50.275 -48.988 1.00 21.42 1233 GLN A CA 1
ATOM 1508 C C . GLN A 1 198 ? 21.160 49.983 -47.549 1.00 21.60 1233 GLN A C 1
ATOM 1509 O O . GLN A 1 198 ? 20.975 48.824 -47.169 1.00 20.86 1233 GLN A O 1
ATOM 1515 N N . PRO A 1 199 ? 21.021 51.027 -46.718 1.00 20.86 1234 PRO A N 1
ATOM 1516 C CA . PRO A 1 199 ? 21.244 52.449 -47.023 1.00 19.98 1234 PRO A CA 1
ATOM 1517 C C . PRO A 1 199 ? 22.751 52.649 -47.138 1.00 20.27 1234 PRO A C 1
ATOM 1518 O O . PRO A 1 199 ? 23.524 51.751 -46.767 1.00 16.02 1234 PRO A O 1
ATOM 1522 N N . SER A 1 200 ? 23.171 53.822 -47.621 1.00 18.60 1235 SER A N 1
ATOM 1523 C CA . SER A 1 200 ? 24.600 54.108 -47.770 1.00 17.27 1235 SER A CA 1
ATOM 1524 C C . SER A 1 200 ? 25.349 54.084 -46.427 1.00 16.32 1235 SER A C 1
ATOM 1525 O O . SER A 1 200 ? 26.577 53.842 -46.386 1.00 14.05 1235 SER A O 1
ATOM 1528 N N . SER A 1 201 ? 24.639 54.322 -45.321 1.00 17.00 1236 SER A N 1
ATOM 1529 C CA . SER A 1 201 ? 25.313 54.299 -44.016 1.00 17.62 1236 SER A CA 1
ATOM 1530 C C . SER A 1 201 ? 25.779 52.868 -43.674 1.00 18.07 1236 SER A C 1
ATOM 1531 O O . SER A 1 201 ? 26.603 52.662 -42.773 1.00 18.81 1236 SER A O 1
ATOM 1534 N N . SER A 1 202 ? 25.270 51.887 -44.410 1.00 15.71 1237 SER A N 1
ATOM 1535 C CA . SER A 1 202 ? 25.680 50.501 -44.183 1.00 18.01 1237 SER A CA 1
ATOM 1536 C C . SER A 1 202 ? 26.985 50.165 -44.894 1.00 19.21 1237 SER A C 1
ATOM 1537 O O . SER A 1 202 ? 27.522 49.076 -44.681 1.00 21.77 1237 SER A O 1
ATOM 1540 N N . GLU A 1 203 ? 27.468 51.074 -45.753 1.00 17.35 1238 GLU A N 1
ATOM 1541 C CA . GLU A 1 203 ? 28.730 50.883 -46.498 1.00 16.00 1238 GLU A CA 1
ATOM 1542 C C . GLU A 1 203 ? 29.652 52.054 -46.089 1.00 16.82 1238 GLU A C 1
ATOM 1543 O O . GLU A 1 203 ? 29.785 53.028 -46.830 1.00 15.98 1238 GLU A O 1
ATOM 1549 N N . PRO A 1 204 ? 30.274 51.967 -44.892 1.00 16.60 1239 PRO A N 1
ATOM 1550 C CA . PRO A 1 204 ? 31.187 52.950 -44.276 1.00 16.71 1239 PRO A CA 1
ATOM 1551 C C . PRO A 1 204 ? 32.395 53.350 -45.141 1.00 16.13 1239 PRO A C 1
ATOM 1552 O O . PRO A 1 204 ? 32.813 54.496 -45.106 1.00 13.79 1239 PRO A O 1
ATOM 1556 N N . PHE A 1 205 ? 32.957 52.385 -45.872 1.00 14.92 1240 PHE A N 1
ATOM 1557 C CA . PHE A 1 205 ? 34.088 52.613 -46.784 1.00 13.34 1240 PHE A CA 1
ATOM 1558 C C . PHE A 1 205 ? 33.658 51.909 -48.071 1.00 13.29 1240 PHE A C 1
ATOM 1559 O O . PHE A 1 205 ? 32.888 50.948 -48.032 1.00 13.64 1240 PHE A O 1
ATOM 1567 N N . PRO A 1 206 ? 34.165 52.356 -49.220 1.00 11.40 1241 PRO A N 1
ATOM 1568 C CA . PRO A 1 206 ? 33.779 51.735 -50.492 1.00 11.81 1241 PRO A CA 1
ATOM 1569 C C . PRO A 1 206 ? 33.992 50.211 -50.533 1.00 11.80 1241 PRO A C 1
ATOM 1570 O O . PRO A 1 206 ? 35.102 49.735 -50.240 1.00 10.63 1241 PRO A O 1
ATOM 1574 N N . GLY A 1 207 ? 32.942 49.466 -50.895 1.00 11.22 1242 GLY A N 1
ATOM 1575 C CA . GLY A 1 207 ? 33.051 48.004 -50.965 1.00 11.17 1242 GLY A CA 1
ATOM 1576 C C . GLY A 1 207 ? 33.014 47.204 -49.656 1.00 11.25 1242 GLY A C 1
ATOM 1577 O O . GLY A 1 207 ? 32.905 45.962 -49.696 1.00 10.62 1242 GLY A O 1
ATOM 1578 N N . LEU A 1 208 ? 33.122 47.883 -48.507 1.00 11.71 1243 LEU A N 1
ATOM 1579 C CA . LEU A 1 208 ? 33.083 47.218 -47.195 1.00 12.02 1243 LEU A CA 1
ATOM 1580 C C . LEU A 1 208 ? 31.665 47.453 -46.623 1.00 13.69 1243 LEU A C 1
ATOM 1581 O O . LEU A 1 208 ? 31.245 48.592 -46.432 1.00 14.34 1243 LEU A O 1
ATOM 1586 N N . VAL A 1 209 ? 30.929 46.376 -46.357 1.00 14.21 1244 VAL A N 1
ATOM 1587 C CA . VAL A 1 209 ? 29.543 46.502 -45.906 1.00 13.48 1244 VAL A CA 1
ATOM 1588 C C . VAL A 1 209 ? 29.187 45.909 -44.532 1.00 16.88 1244 VAL A C 1
ATOM 1589 O O . VAL A 1 209 ? 30.021 45.246 -43.880 1.00 15.79 1244 VAL A O 1
ATOM 1593 N N . GLY A 1 210 ? 27.953 46.172 -44.096 1.00 12.54 1245 GLY A N 1
ATOM 1594 C CA . GLY A 1 210 ? 27.486 45.691 -42.801 1.00 13.64 1245 GLY A CA 1
ATOM 1595 C C . GLY A 1 210 ? 27.384 44.181 -42.674 1.00 13.61 1245 GLY A C 1
ATOM 1596 O O . GLY A 1 210 ? 27.464 43.480 -43.651 1.00 14.11 1245 GLY A O 1
ATOM 1597 N N . SER A 1 211 ? 27.153 43.689 -41.461 1.00 15.50 1246 SER A N 1
ATOM 1598 C CA . SER A 1 211 ? 27.110 42.253 -41.197 1.00 17.35 1246 SER A CA 1
ATOM 1599 C C . SER A 1 211 ? 25.796 41.483 -41.209 1.00 18.08 1246 SER A C 1
ATOM 1600 O O . SER A 1 211 ? 25.823 40.268 -41.041 1.00 16.39 1246 SER A O 1
ATOM 1603 N N . SER A 1 212 ? 24.668 42.162 -41.405 1.00 17.20 1247 SER A N 1
ATOM 1604 C CA . SER A 1 212 ? 23.349 41.511 -41.409 1.00 18.52 1247 SER A CA 1
ATOM 1605 C C . SER A 1 212 ? 22.436 42.191 -42.401 1.00 18.64 1247 SER A C 1
ATOM 1606 O O . SER A 1 212 ? 22.494 43.432 -42.553 1.00 17.87 1247 SER A O 1
ATOM 1609 N N . ILE A 1 213 ? 21.582 41.397 -43.051 1.00 15.46 1248 ILE A N 1
ATOM 1610 C CA . ILE A 1 213 ? 20.655 41.924 -44.057 1.00 17.66 1248 ILE A CA 1
ATOM 1611 C C . ILE A 1 213 ? 19.204 41.538 -43.725 1.00 19.30 1248 ILE A C 1
ATOM 1612 O O . ILE A 1 213 ? 18.933 40.363 -43.502 1.00 18.70 1248 ILE A O 1
ATOM 1617 N N . ASN A 1 214 ? 18.288 42.517 -43.684 1.00 20.38 1249 ASN A N 1
ATOM 1618 C CA . ASN A 1 214 ? 16.869 42.259 -43.368 1.00 21.46 1249 ASN A CA 1
ATOM 1619 C C . ASN A 1 214 ? 16.257 41.340 -44.439 1.00 20.58 1249 ASN A C 1
ATOM 1620 O O . ASN A 1 214 ? 16.328 41.627 -45.628 1.00 20.80 1249 ASN A O 1
ATOM 1625 N N . ILE A 1 215 ? 15.616 40.256 -44.019 1.00 21.11 1250 ILE A N 1
ATOM 1626 C CA . ILE A 1 215 ? 15.030 39.301 -44.957 1.00 19.69 1250 ILE A CA 1
ATOM 1627 C C . ILE A 1 215 ? 13.800 39.823 -45.712 1.00 22.27 1250 ILE A C 1
ATOM 1628 O O . ILE A 1 215 ? 13.543 39.415 -46.849 1.00 21.21 1250 ILE A O 1
ATOM 1633 N N . ASN A 1 216 ? 13.041 40.725 -45.100 1.00 24.73 1251 ASN A N 1
ATOM 1634 C CA . ASN A 1 216 ? 11.851 41.239 -45.782 1.00 27.18 1251 ASN A CA 1
ATOM 1635 C C . ASN A 1 216 ? 12.121 42.221 -46.924 1.00 28.28 1251 ASN A C 1
ATOM 1636 O O . ASN A 1 216 ? 11.449 42.141 -47.959 1.00 28.49 1251 ASN A O 1
ATOM 1641 N N . ASP A 1 217 ? 13.108 43.115 -46.778 1.00 27.41 1252 ASP A N 1
ATOM 1642 C CA . ASP A 1 217 ? 13.368 44.079 -47.856 1.00 27.40 1252 ASP A CA 1
ATOM 1643 C C . ASP A 1 217 ? 14.774 44.191 -48.492 1.00 26.50 1252 ASP A C 1
ATOM 1644 O O . ASP A 1 217 ? 14.946 44.945 -49.461 1.00 25.22 1252 ASP A O 1
ATOM 1649 N N . GLY A 1 218 ? 15.767 43.452 -47.984 1.00 23.54 1253 GLY A N 1
ATOM 1650 C CA . GLY A 1 218 ? 17.099 43.504 -48.596 1.00 21.22 1253 GLY A CA 1
ATOM 1651 C C . GLY A 1 218 ? 18.026 44.619 -48.146 1.00 20.85 1253 GLY A C 1
ATOM 1652 O O . GLY A 1 218 ? 19.128 44.769 -48.673 1.00 19.78 1253 GLY A O 1
ATOM 1653 N N . GLN A 1 219 ? 17.581 45.405 -47.168 1.00 20.54 1254 GLN A N 1
ATOM 1654 C CA . GLN A 1 219 ? 18.371 46.500 -46.619 1.00 20.83 1254 GLN A CA 1
ATOM 1655 C C . GLN A 1 219 ? 19.246 45.953 -45.497 1.00 20.90 1254 GLN A C 1
ATOM 1656 O O . GLN A 1 219 ? 18.795 45.074 -44.745 1.00 22.41 1254 GLN A O 1
ATOM 1662 N N . PHE A 1 220 ? 20.470 46.473 -45.362 1.00 19.76 1255 PHE A N 1
ATOM 1663 C CA . PHE A 1 220 ? 21.378 46.048 -44.285 1.00 19.43 1255 PHE A CA 1
ATOM 1664 C C . PHE A 1 220 ? 20.855 46.565 -42.946 1.00 20.78 1255 PHE A C 1
ATOM 1665 O O . PHE A 1 220 ? 20.275 47.656 -42.880 1.00 21.46 1255 PHE A O 1
ATOM 1673 N N . ALA A 1 221 ? 21.085 45.805 -41.877 1.00 20.98 1256 ALA A N 1
ATOM 1674 C CA . ALA A 1 221 ? 20.626 46.185 -40.540 1.00 20.94 1256 ALA A CA 1
ATOM 1675 C C . ALA A 1 221 ? 21.700 46.773 -39.613 1.00 21.11 1256 ALA A C 1
ATOM 1676 O O . ALA A 1 221 ? 21.390 47.214 -38.499 1.00 20.95 1256 ALA A O 1
ATOM 1678 N N . ASP A 1 222 ? 22.961 46.758 -40.028 1.00 18.75 1257 ASP A N 1
ATOM 1679 C CA . ASP A 1 222 ? 24.000 47.358 -39.193 1.00 17.19 1257 ASP A CA 1
ATOM 1680 C C . ASP A 1 222 ? 25.153 47.866 -40.048 1.00 14.86 1257 ASP A C 1
ATOM 1681 O O . ASP A 1 222 ? 25.151 47.681 -41.264 1.00 14.41 1257 ASP A O 1
ATOM 1686 N N . SER A 1 223 ? 26.131 48.498 -39.417 1.00 14.45 1258 SER A N 1
ATOM 1687 C CA . SER A 1 223 ? 27.262 49.042 -40.164 1.00 17.69 1258 SER A CA 1
ATOM 1688 C C . SER A 1 223 ? 28.605 48.505 -39.663 1.00 17.29 1258 SER A C 1
ATOM 1689 O O . SER A 1 223 ? 29.627 49.165 -39.801 1.00 16.10 1258 SER A O 1
ATOM 1692 N N . ARG A 1 224 ? 28.598 47.300 -39.088 1.00 16.12 1259 ARG A N 1
ATOM 1693 C CA . ARG A 1 224 ? 29.839 46.704 -38.580 1.00 17.36 1259 ARG A CA 1
ATOM 1694 C C . ARG A 1 224 ? 30.576 46.033 -39.727 1.00 15.41 1259 ARG A C 1
ATOM 1695 O O . ARG A 1 224 ? 30.008 45.231 -40.459 1.00 14.41 1259 ARG A O 1
ATOM 1703 N N . VAL A 1 225 ? 31.855 46.364 -39.862 1.00 15.03 1260 VAL A N 1
ATOM 1704 C CA . VAL A 1 225 ? 32.676 45.838 -40.948 1.00 15.06 1260 VAL A CA 1
ATOM 1705 C C . VAL A 1 225 ? 33.818 44.982 -40.400 1.00 13.61 1260 VAL A C 1
ATOM 1706 O O . VAL A 1 225 ? 34.429 45.316 -39.386 1.00 11.48 1260 VAL A O 1
ATOM 1710 N N . SER A 1 226 ? 34.077 43.864 -41.071 1.00 13.48 1261 SER A N 1
ATOM 1711 C CA . SER A 1 226 ? 35.179 42.974 -40.706 1.00 13.91 1261 SER A CA 1
ATOM 1712 C C . SER A 1 226 ? 35.330 41.852 -41.727 1.00 14.08 1261 SER A C 1
ATOM 1713 O O . SER A 1 226 ? 34.432 41.622 -42.562 1.00 12.40 1261 SER A O 1
ATOM 1716 N N . TRP A 1 227 ? 36.476 41.178 -41.664 1.00 11.24 1262 TRP A N 1
ATOM 1717 C CA . TRP A 1 227 ? 36.740 40.032 -42.516 1.00 13.11 1262 TRP A CA 1
ATOM 1718 C C . TRP A 1 227 ? 36.709 38.771 -41.619 1.00 12.47 1262 TRP A C 1
ATOM 1719 O O . TRP A 1 227 ? 37.183 37.711 -42.012 1.00 11.37 1262 TRP A O 1
ATOM 1730 N N . ASN A 1 228 ? 36.141 38.895 -40.421 1.00 13.31 1263 ASN A N 1
ATOM 1731 C CA . ASN A 1 228 ? 36.076 37.772 -39.478 1.00 13.65 1263 ASN A CA 1
ATOM 1732 C C . ASN A 1 228 ? 34.906 36.829 -39.786 1.00 13.49 1263 ASN A C 1
ATOM 1733 O O . ASN A 1 228 ? 34.158 37.026 -40.762 1.00 9.77 1263 ASN A O 1
ATOM 1738 N N . GLY A 1 229 ? 34.758 35.815 -38.928 1.00 12.24 1264 GLY A N 1
ATOM 1739 C CA . GLY A 1 229 ? 33.671 34.849 -39.060 1.00 15.07 1264 GLY A CA 1
ATOM 1740 C C . GLY A 1 229 ? 32.321 35.561 -39.089 1.00 15.01 1264 GLY A C 1
ATOM 1741 O O . GLY A 1 229 ? 32.074 36.478 -38.311 1.00 13.97 1264 GLY A O 1
ATOM 1742 N N . GLY A 1 230 ? 31.436 35.130 -39.979 1.00 15.83 1265 GLY A N 1
ATOM 1743 C CA . GLY A 1 230 ? 30.140 35.792 -40.125 1.00 15.07 1265 GLY A CA 1
ATOM 1744 C C . GLY A 1 230 ? 30.158 36.720 -41.355 1.00 15.34 1265 GLY A C 1
ATOM 1745 O O . GLY A 1 230 ? 29.107 36.995 -41.974 1.00 12.56 1265 GLY A O 1
ATOM 1746 N N . ASP A 1 231 ? 31.365 37.163 -41.737 1.00 11.35 1266 ASP A N 1
ATOM 1747 C CA . ASP A 1 231 ? 31.546 38.078 -42.875 1.00 12.01 1266 ASP A CA 1
ATOM 1748 C C . ASP A 1 231 ? 32.445 37.539 -43.984 1.00 13.36 1266 ASP A C 1
ATOM 1749 O O . ASP A 1 231 ? 32.073 37.531 -45.184 1.00 10.05 1266 ASP A O 1
ATOM 1754 N N . ASP A 1 232 ? 33.630 37.099 -43.564 1.00 11.12 1267 ASP A N 1
ATOM 1755 C CA . ASP A 1 232 ? 34.677 36.544 -44.437 1.00 12.16 1267 ASP A CA 1
ATOM 1756 C C . ASP A 1 232 ? 34.390 36.081 -45.866 1.00 11.72 1267 ASP A C 1
ATOM 1757 O O . ASP A 1 232 ? 34.713 36.795 -46.812 1.00 11.46 1267 ASP A O 1
ATOM 1762 N N . SER A 1 233 ? 33.827 34.878 -46.032 1.00 10.40 1268 SER A N 1
ATOM 1763 C CA . SER A 1 233 ? 33.605 34.346 -47.372 1.00 9.82 1268 SER A CA 1
ATOM 1764 C C . SER A 1 233 ? 32.775 35.177 -48.374 1.00 10.00 1268 SER A C 1
ATOM 1765 O O . SER A 1 233 ? 32.789 34.882 -49.551 1.00 10.22 1268 SER A O 1
ATOM 1768 N N . PHE A 1 234 ? 32.057 36.212 -47.943 1.00 11.38 1269 PHE A N 1
ATOM 1769 C CA . PHE A 1 234 ? 31.337 37.033 -48.938 1.00 8.93 1269 PHE A CA 1
ATOM 1770 C C . PHE A 1 234 ? 32.407 37.685 -49.843 1.00 8.28 1269 PHE A C 1
ATOM 1771 O O . PHE A 1 234 ? 32.300 37.658 -51.074 1.00 9.27 1269 PHE A O 1
ATOM 1779 N N . TYR A 1 235 ? 33.446 38.257 -49.230 1.00 10.10 1270 TYR A N 1
ATOM 1780 C CA . TYR A 1 235 ? 34.549 38.909 -49.979 1.00 8.82 1270 TYR A CA 1
ATOM 1781 C C . TYR A 1 235 ? 35.360 37.904 -50.791 1.00 11.47 1270 TYR A C 1
ATOM 1782 O O . TYR A 1 235 ? 35.809 38.204 -51.908 1.00 11.01 1270 TYR A O 1
ATOM 1791 N N . GLU A 1 236 ? 35.554 36.715 -50.219 1.00 8.85 1271 GLU A N 1
ATOM 1792 C CA . GLU A 1 236 ? 36.268 35.613 -50.881 1.00 6.32 1271 GLU A CA 1
ATOM 1793 C C . GLU A 1 236 ? 35.581 35.269 -52.227 1.00 8.64 1271 GLU A C 1
ATOM 1794 O O . GLU A 1 236 ? 36.240 35.137 -53.259 1.00 8.49 1271 GLU A O 1
ATOM 1800 N N . TYR A 1 237 ? 34.248 35.117 -52.207 1.00 8.99 1272 TYR A N 1
ATOM 1801 C CA . TYR A 1 237 ? 33.497 34.766 -53.417 1.00 7.86 1272 TYR A CA 1
ATOM 1802 C C . TYR A 1 237 ? 33.354 35.843 -54.499 1.00 10.55 1272 TYR A C 1
ATOM 1803 O O . TYR A 1 237 ? 33.054 35.508 -55.636 1.00 10.96 1272 TYR A O 1
ATOM 1812 N N . LEU A 1 238 ? 33.582 37.120 -54.166 1.00 10.25 1273 LEU A N 1
ATOM 1813 C CA . LEU A 1 238 ? 33.473 38.194 -55.161 1.00 11.65 1273 LEU A CA 1
ATOM 1814 C C . LEU A 1 238 ? 34.491 37.968 -56.273 1.00 11.34 1273 LEU A C 1
ATOM 1815 O O . LEU A 1 238 ? 34.130 37.908 -57.450 1.00 10.69 1273 LEU A O 1
ATOM 1820 N N . ILE A 1 239 ? 35.765 37.814 -55.895 1.00 10.92 1274 ILE A N 1
ATOM 1821 C CA . ILE A 1 239 ? 36.834 37.591 -56.883 1.00 10.23 1274 ILE A CA 1
ATOM 1822 C C . ILE A 1 239 ? 36.769 36.185 -57.501 1.00 11.44 1274 ILE A C 1
ATOM 1823 O O . ILE A 1 239 ? 37.025 35.987 -58.715 1.00 11.96 1274 ILE A O 1
ATOM 1828 N N . LYS A 1 240 ? 36.395 35.194 -56.699 1.00 11.29 1275 LYS A N 1
ATOM 1829 C CA . LYS A 1 240 ? 36.282 33.827 -57.228 1.00 10.40 1275 LYS A CA 1
ATOM 1830 C C . LYS A 1 240 ? 35.190 33.697 -58.321 1.00 11.67 1275 LYS A C 1
ATOM 1831 O O . LYS A 1 240 ? 35.333 32.893 -59.246 1.00 10.29 1275 LYS A O 1
ATOM 1837 N N . MET A 1 241 ? 34.108 34.475 -58.221 1.00 11.64 1276 MET A N 1
ATOM 1838 C CA . MET A 1 241 ? 33.059 34.422 -59.230 1.00 13.99 1276 MET A CA 1
ATOM 1839 C C . MET A 1 241 ? 33.589 34.984 -60.570 1.00 15.11 1276 MET A C 1
ATOM 1840 O O . MET A 1 241 ? 33.176 34.528 -61.633 1.00 14.27 1276 MET A O 1
ATOM 1845 N N . TYR A 1 242 ? 34.537 35.925 -60.495 1.00 14.37 1277 TYR A N 1
ATOM 1846 C CA . TYR A 1 242 ? 35.184 36.508 -61.675 1.00 15.95 1277 TYR A CA 1
ATOM 1847 C C . TYR A 1 242 ? 36.051 35.420 -62.331 1.00 15.02 1277 TYR A C 1
ATOM 1848 O O . TYR A 1 242 ? 36.066 35.269 -63.561 1.00 14.97 1277 TYR A O 1
ATOM 1857 N N . VAL A 1 243 ? 36.769 34.643 -61.523 1.00 14.41 1278 VAL A N 1
ATOM 1858 C CA . VAL A 1 243 ? 37.589 33.573 -62.079 1.00 13.89 1278 VAL A CA 1
ATOM 1859 C C . VAL A 1 243 ? 36.705 32.487 -62.709 1.00 15.07 1278 VAL A C 1
ATOM 1860 O O . VAL A 1 243 ? 37.105 31.855 -63.676 1.00 17.30 1278 VAL A O 1
ATOM 1864 N N . TYR A 1 244 ? 35.510 32.269 -62.154 1.00 15.76 1279 TYR A N 1
ATOM 1865 C CA . TYR A 1 244 ? 34.581 31.256 -62.686 1.00 15.92 1279 TYR A CA 1
ATOM 1866 C C . TYR A 1 244 ? 34.143 31.624 -64.124 1.00 16.96 1279 TYR A C 1
ATOM 1867 O O . TYR A 1 244 ? 34.113 30.774 -65.012 1.00 16.70 1279 TYR A O 1
ATOM 1876 N N . ASP A 1 245 ? 33.778 32.888 -64.326 1.00 17.97 1280 ASP A N 1
ATOM 1877 C CA . ASP A 1 245 ? 33.355 33.392 -65.643 1.00 18.45 1280 ASP A CA 1
ATOM 1878 C C . ASP A 1 245 ? 33.550 34.920 -65.640 1.00 17.03 1280 ASP A C 1
ATOM 1879 O O . ASP A 1 245 ? 32.689 35.661 -65.167 1.00 14.98 1280 ASP A O 1
ATOM 1884 N N . PRO A 1 246 ? 34.681 35.408 -66.183 1.00 17.71 1281 PRO A N 1
ATOM 1885 C CA . PRO A 1 246 ? 34.912 36.858 -66.193 1.00 19.74 1281 PRO A CA 1
ATOM 1886 C C . PRO A 1 246 ? 33.948 37.700 -67.027 1.00 22.74 1281 PRO A C 1
ATOM 1887 O O . PRO A 1 246 ? 33.792 38.888 -66.769 1.00 22.83 1281 PRO A O 1
ATOM 1891 N N . LYS A 1 247 ? 33.292 37.082 -68.007 1.00 26.01 1282 LYS A N 1
ATOM 1892 C CA . LYS A 1 247 ? 32.321 37.787 -68.844 1.00 27.55 1282 LYS A CA 1
ATOM 1893 C C . LYS A 1 247 ? 31.123 38.138 -67.968 1.00 27.37 1282 LYS A C 1
ATOM 1894 O O . LYS A 1 247 ? 30.823 39.318 -67.733 1.00 28.86 1282 LYS A O 1
ATOM 1900 N N . ARG A 1 248 ? 30.454 37.104 -67.458 1.00 25.05 1283 ARG A N 1
ATOM 1901 C CA . ARG A 1 248 ? 29.271 37.259 -66.607 1.00 21.79 1283 ARG A CA 1
ATOM 1902 C C . ARG A 1 248 ? 29.432 37.971 -65.270 1.00 20.16 1283 ARG A C 1
ATOM 1903 O O . ARG A 1 248 ? 28.501 38.629 -64.803 1.00 18.12 1283 ARG A O 1
ATOM 1911 N N . PHE A 1 249 ? 30.587 37.829 -64.629 1.00 19.15 1284 PHE A N 1
ATOM 1912 C CA . PHE A 1 249 ? 30.751 38.428 -63.298 1.00 17.23 1284 PHE A CA 1
ATOM 1913 C C . PHE A 1 249 ? 31.809 39.542 -63.161 1.00 18.67 1284 PHE A C 1
ATOM 1914 O O . PHE A 1 249 ? 32.454 39.676 -62.125 1.00 16.73 1284 PHE A O 1
ATOM 1922 N N . GLU A 1 250 ? 31.964 40.357 -64.206 1.00 18.88 1285 GLU A N 1
ATOM 1923 C CA . GLU A 1 250 ? 32.902 41.478 -64.175 1.00 18.05 1285 GLU A CA 1
ATOM 1924 C C . GLU A 1 250 ? 32.496 42.430 -63.041 1.00 17.53 1285 GLU A C 1
ATOM 1925 O O . GLU A 1 250 ? 33.351 43.001 -62.362 1.00 17.83 1285 GLU A O 1
ATOM 1931 N N . THR A 1 251 ? 31.191 42.588 -62.843 1.00 16.48 1286 THR A N 1
ATOM 1932 C CA . THR A 1 251 ? 30.638 43.437 -61.789 1.00 18.44 1286 THR A CA 1
ATOM 1933 C C . THR A 1 251 ? 31.092 42.988 -60.382 1.00 16.35 1286 THR A C 1
ATOM 1934 O O . THR A 1 251 ? 31.369 43.819 -59.521 1.00 15.19 1286 THR A O 1
ATOM 1938 N N . TYR A 1 252 ? 31.134 41.681 -60.150 1.00 14.26 1287 TYR A N 1
ATOM 1939 C CA . TYR A 1 252 ? 31.575 41.144 -58.841 1.00 14.80 1287 TYR A CA 1
ATOM 1940 C C . TYR A 1 252 ? 33.031 41.558 -58.617 1.00 13.70 1287 TYR A C 1
ATOM 1941 O O . TYR A 1 252 ? 33.410 41.960 -57.522 1.00 12.15 1287 TYR A O 1
ATOM 1950 N N . LYS A 1 253 ? 33.838 41.460 -59.675 1.00 14.46 1288 LYS A N 1
ATOM 1951 C CA . LYS A 1 253 ? 35.268 41.826 -59.603 1.00 15.13 1288 LYS A CA 1
ATOM 1952 C C . LYS A 1 253 ? 35.439 43.284 -59.240 1.00 14.87 1288 LYS A C 1
ATOM 1953 O O . LYS A 1 253 ? 36.290 43.630 -58.418 1.00 17.11 1288 LYS A O 1
ATOM 1959 N N . ASP A 1 254 ? 34.637 44.152 -59.853 1.00 15.68 1289 ASP A N 1
ATOM 1960 C CA . ASP A 1 254 ? 34.759 45.575 -59.547 1.00 14.54 1289 ASP A CA 1
ATOM 1961 C C . ASP A 1 254 ? 34.493 45.826 -58.068 1.00 14.00 1289 ASP A C 1
ATOM 1962 O O . ASP A 1 254 ? 35.217 46.583 -57.435 1.00 12.79 1289 ASP A O 1
ATOM 1967 N N . ARG A 1 255 ? 33.463 45.181 -57.516 1.00 13.07 1290 ARG A N 1
ATOM 1968 C CA . ARG A 1 255 ? 33.118 45.334 -56.086 1.00 11.58 1290 ARG A CA 1
ATOM 1969 C C . ARG A 1 255 ? 34.203 44.791 -55.140 1.00 9.47 1290 ARG A C 1
ATOM 1970 O O . ARG A 1 255 ? 34.392 45.305 -54.040 1.00 10.88 1290 ARG A O 1
ATOM 1978 N N . TRP A 1 256 ? 34.896 43.735 -55.553 1.00 10.18 1291 TRP A N 1
ATOM 1979 C CA . TRP A 1 256 ? 36.000 43.193 -54.747 1.00 8.47 1291 TRP A CA 1
ATOM 1980 C C . TRP A 1 256 ? 37.167 44.198 -54.707 1.00 9.45 1291 TRP A C 1
ATOM 1981 O O . TRP A 1 256 ? 37.819 44.383 -53.666 1.00 7.96 1291 TRP A O 1
ATOM 1992 N N . VAL A 1 257 ? 37.451 44.826 -55.852 1.00 8.03 1292 VAL A N 1
ATOM 1993 C CA . VAL A 1 257 ? 38.580 45.765 -55.928 1.00 8.19 1292 VAL A CA 1
ATOM 1994 C C . VAL A 1 257 ? 38.368 46.904 -54.954 1.00 9.96 1292 VAL A C 1
ATOM 1995 O O . VAL A 1 257 ? 39.295 47.305 -54.259 1.00 10.58 1292 VAL A O 1
ATOM 1999 N N . LEU A 1 258 ? 37.151 47.448 -54.913 1.00 9.78 1293 LEU A N 1
ATOM 2000 C CA . LEU A 1 258 ? 36.850 48.516 -53.967 1.00 11.00 1293 LEU A CA 1
ATOM 2001 C C . LEU A 1 258 ? 37.079 47.984 -52.542 1.00 10.76 1293 LEU A C 1
ATOM 2002 O O . LEU A 1 258 ? 37.665 48.670 -51.690 1.00 10.53 1293 LEU A O 1
ATOM 2007 N N . ALA A 1 259 ? 36.623 46.754 -52.270 1.00 9.60 1294 ALA A N 1
ATOM 2008 C CA . ALA A 1 259 ? 36.812 46.183 -50.914 1.00 7.53 1294 ALA A CA 1
ATOM 2009 C C . ALA A 1 259 ? 38.302 46.036 -50.586 1.00 7.57 1294 ALA A C 1
ATOM 2010 O O . ALA A 1 259 ? 38.737 46.364 -49.477 1.00 8.55 1294 ALA A O 1
ATOM 2012 N N . ALA A 1 260 ? 39.086 45.544 -51.545 1.00 7.37 1295 ALA A N 1
ATOM 2013 C CA . ALA A 1 260 ? 40.524 45.345 -51.302 1.00 10.19 1295 ALA A CA 1
ATOM 2014 C C . ALA A 1 260 ? 41.247 46.664 -50.988 1.00 11.42 1295 ALA A C 1
ATOM 2015 O O . ALA A 1 260 ? 42.033 46.748 -50.033 1.00 10.46 1295 ALA A O 1
ATOM 2017 N N . GLU A 1 261 ? 40.985 47.696 -51.790 1.00 11.78 1296 GLU A N 1
ATOM 2018 C CA . GLU A 1 261 ? 41.600 49.015 -51.570 1.00 13.88 1296 GLU A CA 1
ATOM 2019 C C . GLU A 1 261 ? 41.173 49.625 -50.229 1.00 13.22 1296 GLU A C 1
ATOM 2020 O O . GLU A 1 261 ? 42.011 50.115 -49.457 1.00 14.73 1296 GLU A O 1
ATOM 2026 N N . SER A 1 262 ? 39.877 49.612 -49.928 1.00 12.31 1297 SER A N 1
ATOM 2027 C CA . SER A 1 262 ? 39.443 50.140 -48.639 1.00 13.60 1297 SER A CA 1
ATOM 2028 C C . SER A 1 262 ? 40.075 49.367 -47.458 1.00 12.16 1297 SER A C 1
ATOM 2029 O O . SER A 1 262 ? 40.410 49.969 -46.436 1.00 11.20 1297 SER A O 1
ATOM 2032 N N . THR A 1 263 ? 40.212 48.042 -47.591 1.00 10.43 1298 THR A N 1
ATOM 2033 C CA . THR A 1 263 ? 40.811 47.217 -46.523 1.00 9.62 1298 THR A CA 1
ATOM 2034 C C . THR A 1 263 ? 42.280 47.624 -46.288 1.00 10.35 1298 THR A C 1
ATOM 2035 O O . THR A 1 263 ? 42.716 47.796 -45.148 1.00 12.92 1298 THR A O 1
ATOM 2039 N N . ILE A 1 264 ? 43.032 47.819 -47.365 1.00 9.58 1299 ILE A N 1
ATOM 2040 C CA . ILE A 1 264 ? 44.438 48.229 -47.238 1.00 12.12 1299 ILE A CA 1
ATOM 2041 C C . ILE A 1 264 ? 44.535 49.619 -46.601 1.00 14.18 1299 ILE A C 1
ATOM 2042 O O . ILE A 1 264 ? 45.426 49.897 -45.801 1.00 11.47 1299 ILE A O 1
ATOM 2047 N N . LYS A 1 265 ? 43.600 50.492 -46.946 1.00 14.56 1300 LYS A N 1
ATOM 2048 C CA . LYS A 1 265 ? 43.624 51.850 -46.404 1.00 17.24 1300 LYS A CA 1
ATOM 2049 C C . LYS A 1 265 ? 43.120 52.016 -44.963 1.00 17.16 1300 LYS A C 1
ATOM 2050 O O . LYS A 1 265 ? 43.693 52.803 -44.213 1.00 18.01 1300 LYS A O 1
ATOM 2056 N N . HIS A 1 266 ? 42.087 51.271 -44.560 1.00 15.27 1301 HIS A N 1
ATOM 2057 C CA . HIS A 1 266 ? 41.510 51.444 -43.222 1.00 14.92 1301 HIS A CA 1
ATOM 2058 C C . HIS A 1 266 ? 41.600 50.312 -42.178 1.00 15.80 1301 HIS A C 1
ATOM 2059 O O . HIS A 1 266 ? 41.709 50.589 -40.974 1.00 13.54 1301 HIS A O 1
ATOM 2066 N N . LEU A 1 267 ? 41.513 49.055 -42.611 1.00 15.52 1302 LEU A N 1
ATOM 2067 C CA . LEU A 1 267 ? 41.566 47.927 -41.668 1.00 15.17 1302 LEU A CA 1
ATOM 2068 C C . LEU A 1 267 ? 42.984 47.411 -41.338 1.00 14.37 1302 LEU A C 1
ATOM 2069 O O . LEU A 1 267 ? 43.180 46.778 -40.308 1.00 15.97 1302 LEU A O 1
ATOM 2074 N N . LYS A 1 268 ? 43.959 47.663 -42.207 1.00 15.92 1303 LYS A N 1
ATOM 2075 C CA . LYS A 1 268 ? 45.346 47.246 -41.960 1.00 15.93 1303 LYS A CA 1
ATOM 2076 C C . LYS A 1 268 ? 45.763 47.785 -40.590 1.00 15.81 1303 LYS A C 1
ATOM 2077 O O . LYS A 1 268 ? 45.430 48.920 -40.231 1.00 13.34 1303 LYS A O 1
ATOM 2083 N N . SER A 1 269 ? 46.488 46.971 -39.828 1.00 14.71 1304 SER A N 1
ATOM 2084 C CA . SER A 1 269 ? 46.902 47.361 -38.481 1.00 14.77 1304 SER A CA 1
ATOM 2085 C C . SER A 1 269 ? 48.236 46.715 -38.089 1.00 18.50 1304 SER A C 1
ATOM 2086 O O . SER A 1 269 ? 48.449 45.533 -38.367 1.00 15.69 1304 SER A O 1
ATOM 2089 N N . HIS A 1 270 ? 49.125 47.504 -37.470 1.00 19.09 1305 HIS A N 1
ATOM 2090 C CA . HIS A 1 270 ? 50.443 47.042 -36.994 1.00 20.24 1305 HIS A CA 1
ATOM 2091 C C . HIS A 1 270 ? 50.519 47.108 -35.459 1.00 23.01 1305 HIS A C 1
ATOM 2092 O O . HIS A 1 270 ? 50.308 48.175 -34.871 1.00 23.41 1305 HIS A O 1
ATOM 2099 N N . PRO A 1 271 ? 50.829 45.981 -34.787 1.00 22.52 1306 PRO A N 1
ATOM 2100 C CA . PRO A 1 271 ? 50.945 45.940 -33.318 1.00 23.02 1306 PRO A CA 1
ATOM 2101 C C . PRO A 1 271 ? 52.017 46.947 -32.831 1.00 24.11 1306 PRO A C 1
ATOM 2102 O O . PRO A 1 271 ? 53.093 47.053 -33.424 1.00 23.15 1306 PRO A O 1
ATOM 2106 N N . LYS A 1 272 ? 51.738 47.666 -31.747 1.00 26.46 1307 LYS A N 1
ATOM 2107 C CA . LYS A 1 272 ? 52.714 48.634 -31.226 1.00 27.89 1307 LYS A CA 1
ATOM 2108 C C . LYS A 1 272 ? 54.081 48.007 -30.891 1.00 28.14 1307 LYS A C 1
ATOM 2109 O O . LYS A 1 272 ? 55.124 48.570 -31.216 1.00 27.78 1307 LYS A O 1
ATOM 2115 N N . SER A 1 273 ? 54.088 46.829 -30.268 1.00 29.81 1308 SER A N 1
ATOM 2116 C CA . SER A 1 273 ? 55.359 46.175 -29.925 1.00 30.19 1308 SER A CA 1
ATOM 2117 C C . SER A 1 273 ? 56.108 45.578 -31.119 1.00 29.80 1308 SER A C 1
ATOM 2118 O O . SER A 1 273 ? 57.319 45.388 -31.062 1.00 30.39 1308 SER A O 1
ATOM 2121 N N . ARG A 1 274 ? 55.396 45.273 -32.199 1.00 28.92 1309 ARG A N 1
ATOM 2122 C CA . ARG A 1 274 ? 56.026 44.692 -33.382 1.00 27.26 1309 ARG A CA 1
ATOM 2123 C C . ARG A 1 274 ? 55.439 45.352 -34.635 1.00 28.58 1309 ARG A C 1
ATOM 2124 O O . ARG A 1 274 ? 54.548 44.790 -35.308 1.00 27.88 1309 ARG A O 1
ATOM 2132 N N . PRO A 1 275 ? 55.958 46.539 -34.982 1.00 27.22 1310 PRO A N 1
ATOM 2133 C CA . PRO A 1 275 ? 55.531 47.337 -36.135 1.00 25.41 1310 PRO A CA 1
ATOM 2134 C C . PRO A 1 275 ? 55.760 46.664 -37.482 1.00 24.21 1310 PRO A C 1
ATOM 2135 O O . PRO A 1 275 ? 55.204 47.098 -38.497 1.00 21.93 1310 PRO A O 1
ATOM 2139 N N . ASP A 1 276 ? 56.598 45.633 -37.507 1.00 21.42 1311 ASP A N 1
ATOM 2140 C CA . ASP A 1 276 ? 56.857 44.949 -38.757 1.00 21.62 1311 ASP A CA 1
ATOM 2141 C C . ASP A 1 276 ? 55.820 43.854 -39.067 1.00 19.94 1311 ASP A C 1
ATOM 2142 O O . ASP A 1 276 ? 55.934 43.164 -40.086 1.00 17.65 1311 ASP A O 1
ATOM 2147 N N . LEU A 1 277 ? 54.823 43.709 -38.188 1.00 18.58 1312 LEU A N 1
ATOM 2148 C CA . LEU A 1 277 ? 53.730 42.748 -38.387 1.00 18.39 1312 LEU A CA 1
ATOM 2149 C C . LEU A 1 277 ? 52.442 43.483 -38.842 1.00 19.07 1312 LEU A C 1
ATOM 2150 O O . LEU A 1 277 ? 52.215 44.646 -38.485 1.00 20.47 1312 LEU A O 1
ATOM 2155 N N . THR A 1 278 ? 51.610 42.786 -39.620 1.00 18.26 1313 THR A N 1
ATOM 2156 C CA . THR A 1 278 ? 50.346 43.307 -40.135 1.00 15.78 1313 THR A CA 1
ATOM 2157 C C . THR A 1 278 ? 49.209 42.286 -39.934 1.00 16.58 1313 THR A C 1
ATOM 2158 O O . THR A 1 278 ? 49.365 41.098 -40.282 1.00 12.11 1313 THR A O 1
ATOM 2162 N N . PHE A 1 279 ? 48.084 42.754 -39.382 1.00 14.77 1314 PHE A N 1
ATOM 2163 C CA . PHE A 1 279 ? 46.859 41.957 -39.174 1.00 13.63 1314 PHE A CA 1
ATOM 2164 C C . PHE A 1 279 ? 45.708 42.883 -39.613 1.00 14.27 1314 PHE A C 1
ATOM 2165 O O . PHE A 1 279 ? 45.912 44.101 -39.808 1.00 14.69 1314 PHE A O 1
ATOM 2173 N N . LEU A 1 280 ? 44.503 42.337 -39.753 1.00 12.35 1315 LEU A N 1
ATOM 2174 C CA . LEU A 1 280 ? 43.368 43.177 -40.120 1.00 12.19 1315 LEU A CA 1
ATOM 2175 C C . LEU A 1 280 ? 42.547 43.397 -38.839 1.00 13.30 1315 LEU A C 1
ATOM 2176 O O . LEU A 1 280 ? 42.411 42.483 -38.025 1.00 10.85 1315 LEU A O 1
ATOM 2181 N N . SER A 1 281 ? 42.028 44.617 -38.661 1.00 13.61 1316 SER A N 1
ATOM 2182 C CA . SER A 1 281 ? 41.175 44.980 -37.523 1.00 13.08 1316 SER A CA 1
ATOM 2183 C C . SER A 1 281 ? 39.735 45.017 -38.028 1.00 13.30 1316 SER A C 1
ATOM 2184 O O . SER A 1 281 ? 39.491 44.846 -39.240 1.00 12.35 1316 SER A O 1
ATOM 2187 N N . SER A 1 282 ? 38.778 45.180 -37.111 1.00 10.87 1317 SER A N 1
ATOM 2188 C CA . SER A 1 282 ? 37.375 45.300 -37.476 1.00 12.71 1317 SER A CA 1
ATOM 2189 C C . SER A 1 282 ? 36.986 46.777 -37.228 1.00 13.48 1317 SER A C 1
ATOM 2190 O O . SER A 1 282 ? 37.739 47.492 -36.564 1.00 14.27 1317 SER A O 1
ATOM 2193 N N . TYR A 1 283 ? 35.828 47.220 -37.731 1.00 12.34 1318 TYR A N 1
ATOM 2194 C CA . TYR A 1 283 ? 35.407 48.637 -37.572 1.00 16.66 1318 TYR A CA 1
ATOM 2195 C C . TYR A 1 283 ? 33.905 48.807 -37.324 1.00 17.93 1318 TYR A C 1
ATOM 2196 O O . TYR A 1 283 ? 33.068 48.211 -38.012 1.00 15.81 1318 TYR A O 1
ATOM 2205 N N . SER A 1 284 ? 33.574 49.646 -36.348 1.00 21.56 1319 SER A N 1
ATOM 2206 C CA . SER A 1 284 ? 32.184 49.915 -36.025 1.00 25.43 1319 SER A CA 1
ATOM 2207 C C . SER A 1 284 ? 31.996 51.368 -35.585 1.00 27.90 1319 SER A C 1
ATOM 2208 O O . SER A 1 284 ? 32.493 51.782 -34.546 1.00 27.85 1319 SER A O 1
ATOM 2211 N N . ASN A 1 285 ? 31.281 52.129 -36.403 1.00 29.72 1320 ASN A N 1
ATOM 2212 C CA . ASN A 1 285 ? 31.001 53.527 -36.112 1.00 32.80 1320 ASN A CA 1
ATOM 2213 C C . ASN A 1 285 ? 32.211 54.284 -35.584 1.00 33.78 1320 ASN A C 1
ATOM 2214 O O . ASN A 1 285 ? 32.210 54.768 -34.454 1.00 35.63 1320 ASN A O 1
ATOM 2219 N N . ARG A 1 286 ? 33.250 54.333 -36.415 1.00 35.33 1321 ARG A N 1
ATOM 2220 C CA . ARG A 1 286 ? 34.486 55.047 -36.135 1.00 35.81 1321 ARG A CA 1
ATOM 2221 C C . ARG A 1 286 ? 35.483 54.435 -35.152 1.00 33.62 1321 ARG A C 1
ATOM 2222 O O . ARG A 1 286 ? 36.572 54.972 -34.983 1.00 33.10 1321 ARG A O 1
ATOM 2230 N N . ASN A 1 287 ? 35.137 53.309 -34.532 1.00 31.21 1322 ASN A N 1
ATOM 2231 C CA . ASN A 1 287 ? 36.054 52.659 -33.600 1.00 29.25 1322 ASN A CA 1
ATOM 2232 C C . ASN A 1 287 ? 36.696 51.386 -34.179 1.00 26.19 1322 ASN A C 1
ATOM 2233 O O . ASN A 1 287 ? 36.030 50.566 -34.807 1.00 24.95 1322 ASN A O 1
ATOM 2238 N N . TYR A 1 288 ? 37.992 51.226 -33.956 1.00 23.47 1323 TYR A N 1
ATOM 2239 C CA . TYR A 1 288 ? 38.693 50.052 -34.461 1.00 21.53 1323 TYR A CA 1
ATOM 2240 C C . TYR A 1 288 ? 38.956 49.010 -33.377 1.00 21.40 1323 TYR A C 1
ATOM 2241 O O . TYR A 1 288 ? 39.551 49.322 -32.347 1.00 20.82 1323 TYR A O 1
ATOM 2250 N N . ASP A 1 289 ? 38.528 47.772 -33.628 1.00 20.75 1324 ASP A N 1
ATOM 2251 C CA . ASP A 1 289 ? 38.728 46.669 -32.686 1.00 19.89 1324 ASP A CA 1
ATOM 2252 C C . ASP A 1 289 ? 39.997 45.940 -33.095 1.00 20.77 1324 ASP A C 1
ATOM 2253 O O . ASP A 1 289 ? 40.053 45.306 -34.168 1.00 19.64 1324 ASP A O 1
ATOM 2258 N N . LEU A 1 290 ? 41.007 46.011 -32.230 1.00 19.57 1325 LEU A N 1
ATOM 2259 C CA . LEU A 1 290 ? 42.304 45.417 -32.509 1.00 19.78 1325 LEU A CA 1
ATOM 2260 C C . LEU A 1 290 ? 42.490 43.931 -32.165 1.00 20.02 1325 LEU A C 1
ATOM 2261 O O . LEU A 1 290 ? 43.329 43.580 -31.334 1.00 19.04 1325 LEU A O 1
ATOM 2266 N N . SER A 1 291 ? 41.723 43.060 -32.816 1.00 20.10 1326 SER A N 1
ATOM 2267 C CA . SER A 1 291 ? 41.849 41.603 -32.591 1.00 18.72 1326 SER A CA 1
ATOM 2268 C C . SER A 1 291 ? 41.433 40.867 -33.866 1.00 18.61 1326 SER A C 1
ATOM 2269 O O . SER A 1 291 ? 40.755 41.460 -34.727 1.00 17.94 1326 SER A O 1
ATOM 2272 N N . SER A 1 292 ? 41.848 39.598 -34.004 1.00 16.40 1327 SER A N 1
ATOM 2273 C CA . SER A 1 292 ? 41.484 38.788 -35.192 1.00 15.28 1327 SER A CA 1
ATOM 2274 C C . SER A 1 292 ? 41.268 37.281 -34.855 1.00 14.51 1327 SER A C 1
ATOM 2275 O O . SER A 1 292 ? 41.370 36.868 -33.694 1.00 13.22 1327 SER A O 1
ATOM 2278 N N . GLN A 1 293 ? 40.964 36.476 -35.876 1.00 13.06 1328 GLN A N 1
ATOM 2279 C CA . GLN A 1 293 ? 40.717 35.038 -35.672 1.00 12.99 1328 GLN A CA 1
ATOM 2280 C C . GLN A 1 293 ? 41.488 34.192 -36.676 1.00 11.52 1328 GLN A C 1
ATOM 2281 O O . GLN A 1 293 ? 41.966 34.700 -37.687 1.00 11.36 1328 GLN A O 1
ATOM 2287 N N . HIS A 1 294 ? 41.645 32.904 -36.383 1.00 10.21 1329 HIS A N 1
ATOM 2288 C CA . HIS A 1 294 ? 42.360 32.015 -37.301 1.00 8.41 1329 HIS A CA 1
ATOM 2289 C C . HIS A 1 294 ? 41.539 32.053 -38.614 1.00 7.44 1329 HIS A C 1
ATOM 2290 O O . HIS A 1 294 ? 42.108 32.079 -39.702 1.00 9.82 1329 HIS A O 1
ATOM 2297 N N . LEU A 1 295 ? 40.197 32.082 -38.489 1.00 8.14 1330 LEU A N 1
ATOM 2298 C CA . LEU A 1 295 ? 39.279 32.158 -39.637 1.00 9.94 1330 LEU A CA 1
ATOM 2299 C C . LEU A 1 295 ? 39.654 33.271 -40.631 1.00 10.58 1330 LEU A C 1
ATOM 2300 O O . LEU A 1 295 ? 39.566 33.104 -41.871 1.00 7.11 1330 LEU A O 1
ATOM 2305 N N . THR A 1 296 ? 40.037 34.415 -40.074 1.00 9.33 1331 THR A N 1
ATOM 2306 C CA . THR A 1 296 ? 40.401 35.578 -40.898 1.00 11.58 1331 THR A CA 1
ATOM 2307 C C . THR A 1 296 ? 41.627 35.377 -41.809 1.00 10.81 1331 THR A C 1
ATOM 2308 O O . THR A 1 296 ? 41.759 36.055 -42.841 1.00 10.61 1331 THR A O 1
ATOM 2312 N N . CYS A 1 297 ? 42.517 34.441 -41.460 1.00 9.32 1332 CYS A N 1
ATOM 2313 C CA . CYS A 1 297 ? 43.722 34.243 -42.254 1.00 9.04 1332 CYS A CA 1
ATOM 2314 C C . CYS A 1 297 ? 43.537 33.741 -43.689 1.00 9.76 1332 CYS A C 1
ATOM 2315 O O . CYS A 1 297 ? 44.528 33.536 -44.383 1.00 9.32 1332 CYS A O 1
ATOM 2318 N N . PHE A 1 298 ? 42.291 33.538 -44.128 1.00 7.33 1333 PHE A N 1
ATOM 2319 C CA . PHE A 1 298 ? 42.037 33.179 -45.533 1.00 5.92 1333 PHE A CA 1
ATOM 2320 C C . PHE A 1 298 ? 42.349 34.466 -46.320 1.00 6.35 1333 PHE A C 1
ATOM 2321 O O . PHE A 1 298 ? 42.517 34.450 -47.557 1.00 4.17 1333 PHE A O 1
ATOM 2329 N N . ASP A 1 299 ? 42.403 35.583 -45.592 1.00 6.42 1334 ASP A N 1
ATOM 2330 C CA . ASP A 1 299 ? 42.626 36.893 -46.221 1.00 6.78 1334 ASP A CA 1
ATOM 2331 C C . ASP A 1 299 ? 43.860 37.045 -47.137 1.00 7.83 1334 ASP A C 1
ATOM 2332 O O . ASP A 1 299 ? 43.736 37.544 -48.288 1.00 6.35 1334 ASP A O 1
ATOM 2337 N N . GLY A 1 300 ? 45.035 36.594 -46.682 1.00 8.83 1335 GLY A N 1
ATOM 2338 C CA . GLY A 1 300 ? 46.213 36.669 -47.540 1.00 5.70 1335 GLY A CA 1
ATOM 2339 C C . GLY A 1 300 ? 45.981 35.944 -48.883 1.00 7.79 1335 GLY A C 1
ATOM 2340 O O . GLY A 1 300 ? 46.364 36.443 -49.941 1.00 7.39 1335 GLY A O 1
ATOM 2341 N N . GLY A 1 301 ? 45.374 34.757 -48.841 1.00 7.74 1336 GLY A N 1
ATOM 2342 C CA . GLY A 1 301 ? 45.080 33.995 -50.065 1.00 7.80 1336 GLY A CA 1
ATOM 2343 C C . GLY A 1 301 ? 44.162 34.716 -51.056 1.00 8.74 1336 GLY A C 1
ATOM 2344 O O . GLY A 1 301 ? 44.346 34.624 -52.275 1.00 9.33 1336 GLY A O 1
ATOM 2345 N N . SER A 1 302 ? 43.148 35.410 -50.556 1.00 6.86 1337 SER A N 1
ATOM 2346 C CA . SER A 1 302 ? 42.244 36.177 -51.431 1.00 8.34 1337 SER A CA 1
ATOM 2347 C C . SER A 1 302 ? 43.038 37.314 -52.137 1.00 8.81 1337 SER A C 1
ATOM 2348 O O . SER A 1 302 ? 42.959 37.473 -53.357 1.00 9.07 1337 SER A O 1
ATOM 2351 N N . PHE A 1 303 ? 43.788 38.114 -51.370 1.00 7.90 1338 PHE A N 1
ATOM 2352 C CA . PHE A 1 303 ? 44.581 39.203 -51.972 1.00 10.96 1338 PHE A CA 1
ATOM 2353 C C . PHE A 1 303 ? 45.585 38.671 -53.011 1.00 11.78 1338 PHE A C 1
ATOM 2354 O O . PHE A 1 303 ? 45.869 39.334 -54.026 1.00 11.13 1338 PHE A O 1
ATOM 2362 N N . LEU A 1 304 ? 46.120 37.479 -52.758 1.00 8.21 1339 LEU A N 1
ATOM 2363 C CA . LEU A 1 304 ? 47.068 36.868 -53.687 1.00 8.77 1339 LEU A CA 1
ATOM 2364 C C . LEU A 1 304 ? 46.364 36.412 -54.969 1.00 9.39 1339 LEU A C 1
ATOM 2365 O O . LEU A 1 304 ? 46.905 36.599 -56.066 1.00 7.91 1339 LEU A O 1
ATOM 2370 N N . LEU A 1 305 ? 45.173 35.813 -54.842 1.00 8.32 1340 LEU A N 1
ATOM 2371 C CA . LEU A 1 305 ? 44.409 35.363 -56.021 1.00 8.25 1340 LEU A CA 1
ATOM 2372 C C . LEU A 1 305 ? 43.972 36.566 -56.881 1.00 8.79 1340 LEU A C 1
ATOM 2373 O O . LEU A 1 305 ? 44.181 36.574 -58.099 1.00 11.69 1340 LEU A O 1
ATOM 2378 N N . GLY A 1 306 ? 43.375 37.574 -56.254 1.00 9.73 1341 GLY A N 1
ATOM 2379 C CA . GLY A 1 306 ? 42.951 38.767 -56.982 1.00 11.09 1341 GLY A CA 1
ATOM 2380 C C . GLY A 1 306 ? 44.161 39.498 -57.585 1.00 13.08 1341 GLY A C 1
ATOM 2381 O O . GLY A 1 306 ? 44.106 39.979 -58.724 1.00 12.30 1341 GLY A O 1
ATOM 2382 N N . GLY A 1 307 ? 45.246 39.584 -56.817 1.00 13.96 1342 GLY A N 1
ATOM 2383 C CA . GLY A 1 307 ? 46.478 40.224 -57.297 1.00 12.78 1342 GLY A CA 1
ATOM 2384 C C . GLY A 1 307 ? 47.079 39.547 -58.541 1.00 13.47 1342 GLY A C 1
ATOM 2385 O O . GLY A 1 307 ? 47.428 40.220 -59.537 1.00 10.23 1342 GLY A O 1
ATOM 2386 N N . THR A 1 308 ? 47.226 38.228 -58.521 1.00 11.20 1343 THR A N 1
ATOM 2387 C CA . THR A 1 308 ? 47.790 37.585 -59.711 1.00 11.67 1343 THR A CA 1
ATOM 2388 C C . THR A 1 308 ? 46.835 37.596 -60.914 1.00 13.90 1343 THR A C 1
ATOM 2389 O O . THR A 1 308 ? 47.282 37.759 -62.077 1.00 12.73 1343 THR A O 1
ATOM 2393 N N . VAL A 1 309 ? 45.531 37.450 -60.662 1.00 11.20 1344 VAL A N 1
ATOM 2394 C CA . VAL A 1 309 ? 44.567 37.438 -61.769 1.00 14.73 1344 VAL A CA 1
ATOM 2395 C C . VAL A 1 309 ? 44.457 38.820 -62.432 1.00 15.15 1344 VAL A C 1
ATOM 2396 O O . VAL A 1 309 ? 44.314 38.904 -63.650 1.00 15.18 1344 VAL A O 1
ATOM 2400 N N . LEU A 1 310 ? 44.544 39.887 -61.634 1.00 12.60 1345 LEU A N 1
ATOM 2401 C CA . LEU A 1 310 ? 44.431 41.249 -62.155 1.00 15.02 1345 LEU A CA 1
ATOM 2402 C C . LEU A 1 310 ? 45.782 41.955 -62.413 1.00 16.32 1345 LEU A C 1
ATOM 2403 O O . LEU A 1 310 ? 45.819 43.144 -62.770 1.00 15.22 1345 LEU A O 1
ATOM 2408 N N . ASP A 1 311 ? 46.876 41.216 -62.250 1.00 18.19 1346 ASP A N 1
ATOM 2409 C CA . ASP A 1 311 ? 48.232 41.757 -62.397 1.00 20.50 1346 ASP A CA 1
ATOM 2410 C C . ASP A 1 311 ? 48.361 43.070 -61.607 1.00 20.54 1346 ASP A C 1
ATOM 2411 O O . ASP A 1 311 ? 48.748 44.122 -62.138 1.00 19.21 1346 ASP A O 1
ATOM 2416 N N . ARG A 1 312 ? 47.998 42.994 -60.331 1.00 19.02 1347 ARG A N 1
ATOM 2417 C CA . ARG A 1 312 ? 48.081 44.130 -59.414 1.00 17.96 1347 ARG A CA 1
ATOM 2418 C C . ARG A 1 312 ? 49.142 43.770 -58.366 1.00 17.78 1347 ARG A C 1
ATOM 2419 O O . ARG A 1 312 ? 48.843 43.034 -57.421 1.00 16.40 1347 ARG A O 1
ATOM 2427 N N . GLN A 1 313 ? 50.375 44.266 -58.521 1.00 16.15 1348 GLN A N 1
ATOM 2428 C CA . GLN A 1 313 ? 51.460 43.928 -57.579 1.00 16.37 1348 GLN A CA 1
ATOM 2429 C C . GLN A 1 313 ? 51.222 44.405 -56.148 1.00 16.88 1348 GLN A C 1
ATOM 2430 O O . GLN A 1 313 ? 51.671 43.755 -55.202 1.00 18.65 1348 GLN A O 1
ATOM 2436 N N . ASP A 1 314 ? 50.548 45.541 -55.984 1.00 15.22 1349 ASP A N 1
ATOM 2437 C CA . ASP A 1 314 ? 50.236 46.061 -54.657 1.00 15.52 1349 ASP A CA 1
ATOM 2438 C C . ASP A 1 314 ? 49.310 45.097 -53.849 1.00 13.99 1349 ASP A C 1
ATOM 2439 O O . ASP A 1 314 ? 49.378 45.063 -52.614 1.00 13.33 1349 ASP A O 1
ATOM 2444 N N . PHE A 1 315 ? 48.441 44.349 -54.542 1.00 12.37 1350 PHE A N 1
ATOM 2445 C CA . PHE A 1 315 ? 47.551 43.376 -53.876 1.00 11.85 1350 PHE A CA 1
ATOM 2446 C C . PHE A 1 315 ? 48.388 42.148 -53.525 1.00 11.82 1350 PHE A C 1
ATOM 2447 O O . PHE A 1 315 ? 48.213 41.565 -52.466 1.00 12.51 1350 PHE A O 1
ATOM 2455 N N . ILE A 1 316 ? 49.298 41.754 -54.412 1.00 12.68 1351 ILE A N 1
ATOM 2456 C CA . ILE A 1 316 ? 50.180 40.609 -54.113 1.00 12.95 1351 ILE A CA 1
ATOM 2457 C C . ILE A 1 316 ? 51.048 40.943 -52.879 1.00 12.46 1351 ILE A C 1
ATOM 2458 O O . ILE A 1 316 ? 51.165 40.138 -51.953 1.00 10.37 1351 ILE A O 1
ATOM 2463 N N . ASP A 1 317 ? 51.597 42.157 -52.832 1.00 13.49 1352 ASP A N 1
ATOM 2464 C CA . ASP A 1 317 ? 52.447 42.577 -51.713 1.00 12.63 1352 ASP A CA 1
ATOM 2465 C C . ASP A 1 317 ? 51.711 42.570 -50.388 1.00 11.40 1352 ASP A C 1
ATOM 2466 O O . ASP A 1 317 ? 52.263 42.139 -49.375 1.00 11.15 1352 ASP A O 1
ATOM 2471 N N . PHE A 1 318 ? 50.476 43.070 -50.385 1.00 10.75 1353 PHE A N 1
ATOM 2472 C CA . PHE A 1 318 ? 49.675 43.127 -49.162 1.00 10.63 1353 PHE A CA 1
ATOM 2473 C C . PHE A 1 318 ? 49.270 41.713 -48.702 1.00 9.19 1353 PHE A C 1
ATOM 2474 O O . PHE A 1 318 ? 49.234 41.427 -47.504 1.00 9.86 1353 PHE A O 1
ATOM 2482 N N . GLY A 1 319 ? 48.963 40.845 -49.649 1.00 10.83 1354 GLY A N 1
ATOM 2483 C CA . GLY A 1 319 ? 48.618 39.468 -49.312 1.00 10.60 1354 GLY A CA 1
ATOM 2484 C C . GLY A 1 319 ? 49.795 38.772 -48.605 1.00 12.31 1354 GLY A C 1
ATOM 2485 O O . GLY A 1 319 ? 49.600 38.012 -47.659 1.00 11.06 1354 GLY A O 1
ATOM 2486 N N . LEU A 1 320 ? 51.023 39.037 -49.051 1.00 12.44 1355 LEU A N 1
ATOM 2487 C CA . LEU A 1 320 ? 52.201 38.436 -48.414 1.00 12.70 1355 LEU A CA 1
ATOM 2488 C C . LEU A 1 320 ? 52.412 38.994 -47.006 1.00 12.88 1355 LEU A C 1
ATOM 2489 O O . LEU A 1 320 ? 52.878 38.290 -46.101 1.00 13.58 1355 LEU A O 1
ATOM 2494 N N . GLU A 1 321 ? 52.056 40.256 -46.780 1.00 15.56 1356 GLU A N 1
ATOM 2495 C CA . GLU A 1 321 ? 52.198 40.800 -45.435 1.00 14.56 1356 GLU A CA 1
ATOM 2496 C C . GLU A 1 321 ? 51.237 40.133 -44.441 1.00 15.04 1356 GLU A C 1
ATOM 2497 O O . GLU A 1 321 ? 51.575 39.943 -43.257 1.00 13.03 1356 GLU A O 1
ATOM 2503 N N . LEU A 1 322 ? 50.030 39.798 -44.913 1.00 11.79 1357 LEU A N 1
ATOM 2504 C CA . LEU A 1 322 ? 49.031 39.147 -44.070 1.00 10.16 1357 LEU A CA 1
ATOM 2505 C C . LEU A 1 322 ? 49.478 37.702 -43.802 1.00 10.58 1357 LEU A C 1
ATOM 2506 O O . LEU A 1 322 ? 49.272 37.177 -42.715 1.00 13.05 1357 LEU A O 1
ATOM 2511 N N . VAL A 1 323 ? 50.073 37.084 -44.814 1.00 9.27 1358 VAL A N 1
ATOM 2512 C CA . VAL A 1 323 ? 50.581 35.710 -44.722 1.00 12.01 1358 VAL A CA 1
ATOM 2513 C C . VAL A 1 323 ? 51.681 35.686 -43.643 1.00 12.51 1358 VAL A C 1
ATOM 2514 O O . VAL A 1 323 ? 51.701 34.784 -42.817 1.00 11.26 1358 VAL A O 1
ATOM 2518 N N . ASP A 1 324 ? 52.566 36.695 -43.624 1.00 13.78 1359 ASP A N 1
ATOM 2519 C CA . ASP A 1 324 ? 53.626 36.772 -42.588 1.00 14.21 1359 ASP A CA 1
ATOM 2520 C C . ASP A 1 324 ? 53.024 36.946 -41.178 1.00 14.69 1359 ASP A C 1
ATOM 2521 O O . ASP A 1 324 ? 53.515 36.368 -40.226 1.00 15.15 1359 ASP A O 1
ATOM 2526 N N . GLY A 1 325 ? 51.962 37.744 -41.038 1.00 11.77 1360 GLY A N 1
ATOM 2527 C CA . GLY A 1 325 ? 51.359 37.917 -39.725 1.00 10.90 1360 GLY A CA 1
ATOM 2528 C C . GLY A 1 325 ? 50.789 36.601 -39.191 1.00 11.91 1360 GLY A C 1
ATOM 2529 O O . GLY A 1 325 ? 50.950 36.235 -38.022 1.00 10.08 1360 GLY A O 1
ATOM 2530 N N . CYS A 1 326 ? 50.099 35.880 -40.066 1.00 12.42 1361 CYS A N 1
ATOM 2531 C CA . CYS A 1 326 ? 49.524 34.599 -39.690 1.00 10.68 1361 CYS A CA 1
ATOM 2532 C C . CYS A 1 326 ? 50.660 33.572 -39.411 1.00 10.21 1361 CYS A C 1
ATOM 2533 O O . CYS A 1 326 ? 50.559 32.785 -38.487 1.00 9.76 1361 CYS A O 1
ATOM 2536 N N . GLU A 1 327 ? 51.736 33.571 -40.191 1.00 10.85 1362 GLU A N 1
ATOM 2537 C CA . GLU A 1 327 ? 52.830 32.640 -39.894 1.00 11.04 1362 GLU A CA 1
ATOM 2538 C C . GLU A 1 327 ? 53.411 33.010 -38.530 1.00 12.52 1362 GLU A C 1
ATOM 2539 O O . GLU A 1 327 ? 53.867 32.139 -37.781 1.00 14.55 1362 GLU A O 1
ATOM 2545 N N . ALA A 1 328 ? 53.377 34.291 -38.161 1.00 14.37 1363 ALA A N 1
ATOM 2546 C CA . ALA A 1 328 ? 53.932 34.649 -36.846 1.00 12.23 1363 ALA A CA 1
ATOM 2547 C C . ALA A 1 328 ? 53.084 34.063 -35.724 1.00 12.88 1363 ALA A C 1
ATOM 2548 O O . ALA A 1 328 ? 53.626 33.661 -34.663 1.00 11.94 1363 ALA A O 1
ATOM 2550 N N . THR A 1 329 ? 51.752 34.025 -35.910 1.00 12.82 1364 THR A N 1
ATOM 2551 C CA . THR A 1 329 ? 50.922 33.475 -34.830 1.00 11.50 1364 THR A CA 1
ATOM 2552 C C . THR A 1 329 ? 51.181 31.972 -34.678 1.00 11.12 1364 THR A C 1
ATOM 2553 O O . THR A 1 329 ? 50.999 31.425 -33.595 1.00 13.79 1364 THR A O 1
ATOM 2557 N N . TYR A 1 330 ? 51.574 31.302 -35.760 1.00 11.66 1365 TYR A N 1
ATOM 2558 C CA . TYR A 1 330 ? 51.887 29.866 -35.695 1.00 12.06 1365 TYR A CA 1
ATOM 2559 C C . TYR A 1 330 ? 53.291 29.621 -35.074 1.00 13.13 1365 TYR A C 1
ATOM 2560 O O . TYR A 1 330 ? 53.409 28.873 -34.103 1.00 13.49 1365 TYR A O 1
ATOM 2569 N N . ASN A 1 331 ? 54.336 30.251 -35.611 1.00 13.25 1366 ASN A N 1
ATOM 2570 C CA . ASN A 1 331 ? 55.687 29.949 -35.113 1.00 15.25 1366 ASN A CA 1
ATOM 2571 C C . ASN A 1 331 ? 56.131 30.526 -33.769 1.00 16.14 1366 ASN A C 1
ATOM 2572 O O . ASN A 1 331 ? 57.244 30.263 -33.316 1.00 16.74 1366 ASN A O 1
ATOM 2577 N N . SER A 1 332 ? 55.226 31.244 -33.106 1.00 15.19 1367 SER A N 1
ATOM 2578 C CA . SER A 1 332 ? 55.477 31.847 -31.805 1.00 16.47 1367 SER A CA 1
ATOM 2579 C C . SER A 1 332 ? 54.984 30.999 -30.626 1.00 15.82 1367 SER A C 1
ATOM 2580 O O . SER A 1 332 ? 55.223 31.353 -29.472 1.00 16.88 1367 SER A O 1
ATOM 2583 N N . THR A 1 333 ? 54.252 29.920 -30.904 1.00 14.14 1368 THR A N 1
ATOM 2584 C CA . THR A 1 333 ? 53.725 29.054 -29.835 1.00 13.53 1368 THR A CA 1
ATOM 2585 C C . THR A 1 333 ? 54.635 27.847 -29.630 1.00 12.65 1368 THR A C 1
ATOM 2586 O O . THR A 1 333 ? 55.475 27.532 -30.481 1.00 11.36 1368 THR A O 1
ATOM 2590 N N . LEU A 1 334 ? 54.426 27.144 -28.520 1.00 13.04 1369 LEU A N 1
ATOM 2591 C CA . LEU A 1 334 ? 55.206 25.957 -28.205 1.00 14.65 1369 LEU A CA 1
ATOM 2592 C C . LEU A 1 334 ? 55.010 24.823 -29.218 1.00 15.96 1369 LEU A C 1
ATOM 2593 O O . LEU A 1 334 ? 55.975 24.196 -29.651 1.00 15.72 1369 LEU A O 1
ATOM 2598 N N . THR A 1 335 ? 53.756 24.562 -29.597 1.00 15.23 1370 THR A N 1
ATOM 2599 C CA . THR A 1 335 ? 53.464 23.494 -30.562 1.00 14.01 1370 THR A CA 1
ATOM 2600 C C . THR A 1 335 ? 53.750 23.872 -32.015 1.00 13.29 1370 THR A C 1
ATOM 2601 O O . THR A 1 335 ? 53.909 22.996 -32.864 1.00 12.11 1370 THR A O 1
ATOM 2605 N N . LYS A 1 336 ? 53.834 25.172 -32.297 1.00 11.99 1371 LYS A N 1
ATOM 2606 C CA . LYS A 1 336 ? 54.066 25.693 -33.645 1.00 10.63 1371 LYS A CA 1
ATOM 2607 C C . LYS A 1 336 ? 52.770 25.697 -34.475 1.00 11.63 1371 LYS A C 1
ATOM 2608 O O . LYS A 1 336 ? 52.793 25.725 -35.720 1.00 12.50 1371 LYS A O 1
ATOM 2614 N N . ILE A 1 337 ? 51.642 25.666 -33.764 1.00 13.34 1372 ILE A N 1
ATOM 2615 C CA . ILE A 1 337 ? 50.308 25.768 -34.378 1.00 9.48 1372 ILE A CA 1
ATOM 2616 C C . ILE A 1 337 ? 49.747 27.063 -33.760 1.00 9.83 1372 ILE A C 1
ATOM 2617 O O . ILE A 1 337 ? 49.925 27.304 -32.563 1.00 12.33 1372 ILE A O 1
ATOM 2622 N N . GLY A 1 338 ? 49.059 27.885 -34.553 1.00 12.04 1373 GLY A N 1
ATOM 2623 C CA . GLY A 1 338 ? 48.517 29.146 -34.051 1.00 9.58 1373 GLY A CA 1
ATOM 2624 C C . GLY A 1 338 ? 47.193 29.084 -33.312 1.00 11.09 1373 GLY A C 1
ATOM 2625 O O . GLY A 1 338 ? 46.433 28.095 -33.454 1.00 12.83 1373 GLY A O 1
ATOM 2626 N N . PRO A 1 339 ? 46.870 30.129 -32.516 1.00 9.71 1374 PRO A N 1
ATOM 2627 C CA . PRO A 1 339 ? 45.635 30.238 -31.726 1.00 10.27 1374 PRO A CA 1
ATOM 2628 C C . PRO A 1 339 ? 44.402 30.552 -32.540 1.00 11.07 1374 PRO A C 1
ATOM 2629 O O . PRO A 1 339 ? 44.496 31.097 -33.669 1.00 11.06 1374 PRO A O 1
ATOM 2633 N N . ASP A 1 340 ? 43.248 30.208 -31.971 1.00 10.17 1375 ASP A N 1
ATOM 2634 C CA . ASP A 1 340 ? 41.967 30.464 -32.610 1.00 13.35 1375 ASP A CA 1
ATOM 2635 C C . ASP A 1 340 ? 41.624 31.963 -32.656 1.00 14.11 1375 ASP A C 1
ATOM 2636 O O . ASP A 1 340 ? 40.997 32.416 -33.616 1.00 10.15 1375 ASP A O 1
ATOM 2641 N N . SER A 1 341 ? 42.005 32.714 -31.616 1.00 13.84 1376 SER A N 1
ATOM 2642 C CA . SER A 1 341 ? 41.782 34.177 -31.586 1.00 15.99 1376 SER A CA 1
ATOM 2643 C C . SER A 1 341 ? 42.880 34.907 -30.791 1.00 16.59 1376 SER A C 1
ATOM 2644 O O . SER A 1 341 ? 43.491 34.338 -29.882 1.00 18.07 1376 SER A O 1
ATOM 2647 N N . TRP A 1 342 ? 43.152 36.159 -31.158 1.00 16.67 1377 TRP A N 1
ATOM 2648 C CA . TRP A 1 342 ? 44.192 36.958 -30.505 1.00 16.53 1377 TRP A CA 1
ATOM 2649 C C . TRP A 1 342 ? 43.951 38.467 -30.651 1.00 18.32 1377 TRP A C 1
ATOM 2650 O O . TRP A 1 342 ? 43.077 38.908 -31.424 1.00 17.82 1377 TRP A O 1
ATOM 2661 N N . GLY A 1 343 ? 44.763 39.251 -29.939 1.00 21.17 1378 GLY A N 1
ATOM 2662 C CA . GLY A 1 343 ? 44.633 40.704 -29.973 1.00 21.60 1378 GLY A CA 1
ATOM 2663 C C . GLY A 1 343 ? 45.947 41.461 -29.834 1.00 22.01 1378 GLY A C 1
ATOM 2664 O O . GLY A 1 343 ? 46.987 40.868 -29.497 1.00 22.73 1378 GLY A O 1
ATOM 2665 N N . TRP A 1 344 ? 45.913 42.765 -30.127 1.00 20.78 1379 TRP A N 1
ATOM 2666 C CA . TRP A 1 344 ? 47.097 43.601 -30.014 1.00 22.31 1379 TRP A CA 1
ATOM 2667 C C . TRP A 1 344 ? 46.831 45.019 -29.511 1.00 23.51 1379 TRP A C 1
ATOM 2668 O O . TRP A 1 344 ? 47.628 45.916 -29.754 1.00 23.06 1379 TRP A O 1
ATOM 2679 N N . ASP A 1 345 ? 45.724 45.220 -28.806 1.00 25.38 1380 ASP A N 1
ATOM 2680 C CA . ASP A 1 345 ? 45.414 46.553 -28.288 1.00 28.85 1380 ASP A CA 1
ATOM 2681 C C . ASP A 1 345 ? 46.427 46.849 -27.177 1.00 30.93 1380 ASP A C 1
ATOM 2682 O O . ASP A 1 345 ? 46.496 46.136 -26.175 1.00 31.92 1380 ASP A O 1
ATOM 2687 N N . PRO A 1 346 ? 47.239 47.904 -27.347 1.00 33.16 1381 PRO A N 1
ATOM 2688 C CA . PRO A 1 346 ? 48.238 48.240 -26.330 1.00 33.56 1381 PRO A CA 1
ATOM 2689 C C . PRO A 1 346 ? 47.645 48.481 -24.943 1.00 34.19 1381 PRO A C 1
ATOM 2690 O O . PRO A 1 346 ? 48.327 48.314 -23.938 1.00 34.61 1381 PRO A O 1
ATOM 2694 N N . LYS A 1 347 ? 46.368 48.841 -24.901 1.00 35.14 1382 LYS A N 1
ATOM 2695 C CA . LYS A 1 347 ? 45.680 49.142 -23.643 1.00 37.33 1382 LYS A CA 1
ATOM 2696 C C . LYS A 1 347 ? 45.020 47.947 -22.956 1.00 38.66 1382 LYS A C 1
ATOM 2697 O O . LYS A 1 347 ? 44.505 48.075 -21.834 1.00 38.79 1382 LYS A O 1
ATOM 2703 N N . LYS A 1 348 ? 45.053 46.784 -23.607 1.00 38.68 1383 LYS A N 1
ATOM 2704 C CA . LYS A 1 348 ? 44.425 45.589 -23.050 1.00 38.77 1383 LYS A CA 1
ATOM 2705 C C . LYS A 1 348 ? 45.338 44.372 -22.903 1.00 38.37 1383 LYS A C 1
ATOM 2706 O O . LYS A 1 348 ? 44.844 43.263 -22.749 1.00 38.44 1383 LYS A O 1
ATOM 2712 N N . VAL A 1 349 ? 46.656 44.568 -22.949 1.00 37.46 1384 VAL A N 1
ATOM 2713 C CA . VAL A 1 349 ? 47.595 43.451 -22.816 1.00 37.33 1384 VAL A CA 1
ATOM 2714 C C . VAL A 1 349 ? 47.534 42.811 -21.432 1.00 37.99 1384 VAL A C 1
ATOM 2715 O O . VAL A 1 349 ? 47.804 43.476 -20.428 1.00 37.55 1384 VAL A O 1
ATOM 2719 N N . PRO A 1 350 ? 47.182 41.514 -21.362 1.00 38.02 1385 PRO A N 1
ATOM 2720 C CA . PRO A 1 350 ? 47.085 40.763 -20.101 1.00 39.11 1385 PRO A CA 1
ATOM 2721 C C . PRO A 1 350 ? 48.405 40.741 -19.329 1.00 39.05 1385 PRO A C 1
ATOM 2722 O O . PRO A 1 350 ? 49.461 40.441 -19.885 1.00 39.38 1385 PRO A O 1
ATOM 2726 N N . SER A 1 351 ? 48.333 41.056 -18.042 1.00 40.82 1386 SER A N 1
ATOM 2727 C CA . SER A 1 351 ? 49.515 41.086 -17.186 1.00 42.25 1386 SER A CA 1
ATOM 2728 C C . SER A 1 351 ? 50.402 39.846 -17.325 1.00 41.84 1386 SER A C 1
ATOM 2729 O O . SER A 1 351 ? 51.628 39.959 -17.376 1.00 41.61 1386 SER A O 1
ATOM 2732 N N . ASP A 1 352 ? 49.783 38.671 -17.399 1.00 42.74 1387 ASP A N 1
ATOM 2733 C CA . ASP A 1 352 ? 50.525 37.415 -17.536 1.00 43.23 1387 ASP A CA 1
ATOM 2734 C C . ASP A 1 352 ? 51.078 37.148 -18.936 1.00 42.02 1387 ASP A C 1
ATOM 2735 O O . ASP A 1 352 ? 51.856 36.209 -19.126 1.00 42.07 1387 ASP A O 1
ATOM 2740 N N . GLN A 1 353 ? 50.676 37.952 -19.920 1.00 39.76 1388 GLN A N 1
ATOM 2741 C CA . GLN A 1 353 ? 51.177 37.761 -21.279 1.00 36.94 1388 GLN A CA 1
ATOM 2742 C C . GLN A 1 353 ? 52.018 38.944 -21.732 1.00 36.99 1388 GLN A C 1
ATOM 2743 O O . GLN A 1 353 ? 52.296 39.098 -22.926 1.00 36.15 1388 GLN A O 1
ATOM 2749 N N . LYS A 1 354 ? 52.435 39.771 -20.776 1.00 36.06 1389 LYS A N 1
ATOM 2750 C CA . LYS A 1 354 ? 53.236 40.952 -21.074 1.00 35.25 1389 LYS A CA 1
ATOM 2751 C C . LYS A 1 354 ? 54.534 40.649 -21.833 1.00 34.44 1389 LYS A C 1
ATOM 2752 O O . LYS A 1 354 ? 54.791 41.236 -22.904 1.00 31.68 1389 LYS A O 1
ATOM 2758 N N . GLU A 1 355 ? 55.352 39.745 -21.294 1.00 31.67 1390 GLU A N 1
ATOM 2759 C CA . GLU A 1 355 ? 56.608 39.399 -21.954 1.00 32.58 1390 GLU A CA 1
ATOM 2760 C C . GLU A 1 355 ? 56.352 38.831 -23.343 1.00 30.64 1390 GLU A C 1
ATOM 2761 O O . GLU A 1 355 ? 57.090 39.129 -24.286 1.00 29.68 1390 GLU A O 1
ATOM 2767 N N . PHE A 1 356 ? 55.299 38.020 -23.456 1.00 30.45 1391 PHE A N 1
ATOM 2768 C CA . PHE A 1 356 ? 54.933 37.381 -24.726 1.00 29.75 1391 PHE A CA 1
ATOM 2769 C C . PHE A 1 356 ? 54.464 38.413 -25.754 1.00 28.49 1391 PHE A C 1
ATOM 2770 O O . PHE A 1 356 ? 54.954 38.436 -26.884 1.00 29.16 1391 PHE A O 1
ATOM 2778 N N . TYR A 1 357 ? 53.515 39.256 -25.366 1.00 27.73 1392 TYR A N 1
ATOM 2779 C CA . TYR A 1 357 ? 53.015 40.297 -26.269 1.00 30.19 1392 TYR A CA 1
ATOM 2780 C C . TYR A 1 357 ? 54.187 41.131 -26.790 1.00 30.71 1392 TYR A C 1
ATOM 2781 O O . TYR A 1 357 ? 54.298 41.411 -27.992 1.00 30.29 1392 TYR A O 1
ATOM 2790 N N . GLU A 1 358 ? 55.083 41.496 -25.876 1.00 32.03 1393 GLU A N 1
ATOM 2791 C CA . GLU A 1 358 ? 56.246 42.302 -26.213 1.00 31.87 1393 GLU A CA 1
ATOM 2792 C C . GLU A 1 358 ? 57.207 41.716 -27.231 1.00 31.65 1393 GLU A C 1
ATOM 2793 O O . GLU A 1 358 ? 57.793 42.458 -28.016 1.00 31.48 1393 GLU A O 1
ATOM 2799 N N . LYS A 1 359 ? 57.382 40.398 -27.241 1.00 30.40 1394 LYS A N 1
ATOM 2800 C CA . LYS A 1 359 ? 58.288 39.810 -28.223 1.00 28.80 1394 LYS A CA 1
ATOM 2801 C C . LYS A 1 359 ? 57.568 39.260 -29.453 1.00 26.49 1394 LYS A C 1
ATOM 2802 O O . LYS A 1 359 ? 58.082 39.354 -30.558 1.00 26.59 1394 LYS A O 1
ATOM 2808 N N . ALA A 1 360 ? 56.383 38.690 -29.252 1.00 24.38 1395 ALA A N 1
ATOM 2809 C CA . ALA A 1 360 ? 55.609 38.083 -30.348 1.00 24.08 1395 ALA A CA 1
ATOM 2810 C C . ALA A 1 360 ? 54.735 39.061 -31.137 1.00 22.82 1395 ALA A C 1
ATOM 2811 O O . ALA A 1 360 ? 54.507 38.871 -32.338 1.00 20.73 1395 ALA A O 1
ATOM 2813 N N . GLY A 1 361 ? 54.227 40.080 -30.454 1.00 21.55 1396 GLY A N 1
ATOM 2814 C CA . GLY A 1 361 ? 53.392 41.064 -31.120 1.00 21.99 1396 GLY A CA 1
ATOM 2815 C C . GLY A 1 361 ? 51.901 40.892 -30.881 1.00 21.85 1396 GLY A C 1
ATOM 2816 O O . GLY A 1 361 ? 51.087 41.642 -31.442 1.00 22.69 1396 GLY A O 1
ATOM 2817 N N . PHE A 1 362 ? 51.521 39.914 -30.067 1.00 20.10 1397 PHE A N 1
ATOM 2818 C CA . PHE A 1 362 ? 50.114 39.705 -29.766 1.00 19.94 1397 PHE A CA 1
ATOM 2819 C C . PHE A 1 362 ? 49.973 38.926 -28.460 1.00 20.14 1397 PHE A C 1
ATOM 2820 O O . PHE A 1 362 ? 50.941 38.380 -27.951 1.00 23.69 1397 PHE A O 1
ATOM 2828 N N . TYR A 1 363 ? 48.768 38.921 -27.923 1.00 21.52 1398 TYR A N 1
ATOM 2829 C CA . TYR A 1 363 ? 48.434 38.174 -26.725 1.00 24.48 1398 TYR A CA 1
ATOM 2830 C C . TYR A 1 363 ? 47.320 37.228 -27.175 1.00 24.63 1398 TYR A C 1
ATOM 2831 O O . TYR A 1 363 ? 46.524 37.591 -28.052 1.00 24.78 1398 TYR A O 1
ATOM 2840 N N . ILE A 1 364 ? 47.276 36.017 -26.607 1.00 23.73 1399 ILE A N 1
ATOM 2841 C CA . ILE A 1 364 ? 46.264 35.018 -26.979 1.00 23.47 1399 ILE A CA 1
ATOM 2842 C C . ILE A 1 364 ? 44.950 35.136 -26.232 1.00 23.81 1399 ILE A C 1
ATOM 2843 O O . ILE A 1 364 ? 44.952 35.264 -25.015 1.00 25.99 1399 ILE A O 1
ATOM 2848 N N . SER A 1 365 ? 43.837 35.071 -26.964 1.00 22.30 1400 SER A N 1
ATOM 2849 C CA . SER A 1 365 ? 42.497 35.139 -26.385 1.00 24.21 1400 SER A CA 1
ATOM 2850 C C . SER A 1 365 ? 41.912 33.745 -26.213 1.00 23.99 1400 SER A C 1
ATOM 2851 O O . SER A 1 365 ? 41.287 33.447 -25.201 1.00 24.72 1400 SER A O 1
ATOM 2854 N N . SER A 1 366 ? 42.092 32.900 -27.218 1.00 22.89 1401 SER A N 1
ATOM 2855 C CA . SER A 1 366 ? 41.601 31.524 -27.176 1.00 21.86 1401 SER A CA 1
ATOM 2856 C C . SER A 1 366 ? 42.717 30.686 -27.758 1.00 20.10 1401 SER A C 1
ATOM 2857 O O . SER A 1 366 ? 43.073 30.853 -28.926 1.00 18.51 1401 SER A O 1
ATOM 2860 N N . GLY A 1 367 ? 43.268 29.787 -26.953 1.00 16.24 1402 GLY A N 1
ATOM 2861 C CA . GLY A 1 367 ? 44.363 28.971 -27.428 1.00 16.36 1402 GLY A CA 1
ATOM 2862 C C . GLY A 1 367 ? 43.995 27.667 -28.141 1.00 15.01 1402 GLY A C 1
ATOM 2863 O O . GLY A 1 367 ? 44.889 26.893 -28.474 1.00 14.24 1402 GLY A O 1
ATOM 2864 N N . SER A 1 368 ? 42.715 27.406 -28.398 1.00 14.87 1403 SER A N 1
ATOM 2865 C CA . SER A 1 368 ? 42.375 26.143 -29.062 1.00 15.34 1403 SER A CA 1
ATOM 2866 C C . SER A 1 368 ? 42.661 26.157 -30.554 1.00 14.11 1403 SER A C 1
ATOM 2867 O O . SER A 1 368 ? 42.840 27.226 -31.159 1.00 13.24 1403 SER A O 1
ATOM 2870 N N . TYR A 1 369 ? 42.770 24.955 -31.132 1.00 12.94 1404 TYR A N 1
ATOM 2871 C CA . TYR A 1 369 ? 42.992 24.781 -32.566 1.00 10.12 1404 TYR A CA 1
ATOM 2872 C C . TYR A 1 369 ? 42.016 23.668 -32.974 1.00 10.31 1404 TYR A C 1
ATOM 2873 O O . TYR A 1 369 ? 42.137 22.530 -32.511 1.00 10.26 1404 TYR A O 1
ATOM 2882 N N . VAL A 1 370 ? 41.030 23.984 -33.813 1.00 9.11 1405 VAL A N 1
ATOM 2883 C CA . VAL A 1 370 ? 40.054 22.962 -34.180 1.00 9.89 1405 VAL A CA 1
ATOM 2884 C C . VAL A 1 370 ? 40.238 22.321 -35.568 1.00 8.49 1405 VAL A C 1
ATOM 2885 O O . VAL A 1 370 ? 39.273 22.100 -36.299 1.00 7.99 1405 VAL A O 1
ATOM 2889 N N . LEU A 1 371 ? 41.494 22.017 -35.902 1.00 5.50 1406 LEU A N 1
ATOM 2890 C CA . LEU A 1 371 ? 41.848 21.397 -37.172 1.00 4.19 1406 LEU A CA 1
ATOM 2891 C C . LEU A 1 371 ? 41.499 22.306 -38.346 1.00 5.92 1406 LEU A C 1
ATOM 2892 O O . LEU A 1 371 ? 41.126 21.807 -39.429 1.00 7.60 1406 LEU A O 1
ATOM 2897 N N A ARG A 1 372 ? 41.639 23.616 -38.160 0.25 5.42 1407 ARG A N 1
ATOM 2898 N N B ARG A 1 372 ? 41.614 23.621 -38.148 0.75 4.49 1407 ARG A N 1
ATOM 2899 C CA A ARG A 1 372 ? 41.322 24.581 -39.216 0.25 6.22 1407 ARG A CA 1
ATOM 2900 C CA B ARG A 1 372 ? 41.284 24.599 -39.201 0.75 5.92 1407 ARG A CA 1
ATOM 2901 C C A ARG A 1 372 ? 42.366 24.670 -40.332 0.25 6.91 1407 ARG A C 1
ATOM 2902 C C B ARG A 1 372 ? 42.353 24.725 -40.308 0.75 6.99 1407 ARG A C 1
ATOM 2903 O O A ARG A 1 372 ? 43.558 24.460 -40.106 0.25 6.87 1407 ARG A O 1
ATOM 2904 O O B ARG A 1 372 ? 43.549 24.606 -40.054 0.75 6.44 1407 ARG A O 1
ATOM 2919 N N . PRO A 1 373 ? 41.920 24.999 -41.557 1.00 8.28 1408 PRO A N 1
ATOM 2920 C CA . PRO A 1 373 ? 42.783 25.125 -42.725 1.00 6.84 1408 PRO A CA 1
ATOM 2921 C C . PRO A 1 373 ? 43.217 26.475 -43.279 1.00 8.60 1408 PRO A C 1
ATOM 2922 O O . PRO A 1 373 ? 44.087 26.518 -44.162 1.00 8.28 1408 PRO A O 1
ATOM 2926 N N . GLU A 1 374 ? 42.635 27.560 -42.790 1.00 7.04 1409 GLU A N 1
ATOM 2927 C CA . GLU A 1 374 ? 42.885 28.879 -43.379 1.00 6.95 1409 GLU A CA 1
ATOM 2928 C C . GLU A 1 374 ? 44.300 29.384 -43.487 1.00 7.03 1409 GLU A C 1
ATOM 2929 O O . GLU A 1 374 ? 44.629 30.112 -44.434 1.00 5.99 1409 GLU A O 1
ATOM 2935 N N . VAL A 1 375 ? 45.151 29.029 -42.535 1.00 6.49 1410 VAL A N 1
ATOM 2936 C CA . VAL A 1 375 ? 46.542 29.514 -42.632 1.00 6.16 1410 VAL A CA 1
ATOM 2937 C C . VAL A 1 375 ? 47.311 28.744 -43.668 1.00 9.49 1410 VAL A C 1
ATOM 2938 O O . VAL A 1 375 ? 48.034 29.343 -44.472 1.00 10.18 1410 VAL A O 1
ATOM 2942 N N . ILE A 1 376 ? 47.179 27.411 -43.653 1.00 8.67 1411 ILE A N 1
ATOM 2943 C CA . ILE A 1 376 ? 47.842 26.584 -44.659 1.00 8.82 1411 ILE A CA 1
ATOM 2944 C C . ILE A 1 376 ? 47.323 26.942 -46.068 1.00 9.06 1411 ILE A C 1
ATOM 2945 O O . ILE A 1 376 ? 48.080 26.938 -47.045 1.00 11.48 1411 ILE A O 1
ATOM 2950 N N . GLU A 1 377 ? 46.029 27.253 -46.171 1.00 7.91 1412 GLU A N 1
ATOM 2951 C CA . GLU A 1 377 ? 45.420 27.652 -47.442 1.00 7.44 1412 GLU A CA 1
ATOM 2952 C C . GLU A 1 377 ? 46.157 28.879 -48.026 1.00 7.46 1412 GLU A C 1
ATOM 2953 O O . GLU A 1 377 ? 46.581 28.887 -49.191 1.00 6.89 1412 GLU A O 1
ATOM 2959 N N . SER A 1 378 ? 46.298 29.925 -47.230 1.00 5.67 1413 SER A N 1
ATOM 2960 C CA . SER A 1 378 ? 46.948 31.138 -47.742 1.00 7.94 1413 SER A CA 1
ATOM 2961 C C . SER A 1 378 ? 48.454 30.929 -48.037 1.00 8.98 1413 SER A C 1
ATOM 2962 O O . SER A 1 378 ? 49.007 31.555 -48.952 1.00 9.27 1413 SER A O 1
ATOM 2965 N N . PHE A 1 379 ? 49.115 30.060 -47.269 1.00 9.82 1414 PHE A N 1
ATOM 2966 C CA . PHE A 1 379 ? 50.525 29.720 -47.554 1.00 9.63 1414 PHE A CA 1
ATOM 2967 C C . PHE A 1 379 ? 50.585 29.012 -48.908 1.00 9.86 1414 PHE A C 1
ATOM 2968 O O . PHE A 1 379 ? 51.539 29.167 -49.651 1.00 9.84 1414 PHE A O 1
ATOM 2976 N N . TYR A 1 380 ? 49.577 28.181 -49.190 1.00 9.36 1415 TYR A N 1
ATOM 2977 C CA . TYR A 1 380 ? 49.503 27.449 -50.459 1.00 9.89 1415 TYR A CA 1
ATOM 2978 C C . TYR A 1 380 ? 49.396 28.434 -51.624 1.00 10.99 1415 TYR A C 1
ATOM 2979 O O . TYR A 1 380 ? 50.088 28.270 -52.633 1.00 12.08 1415 TYR A O 1
ATOM 2988 N N . TYR A 1 381 ? 48.540 29.453 -51.504 1.00 8.23 1416 TYR A N 1
ATOM 2989 C CA . TYR A 1 381 ? 48.431 30.413 -52.611 1.00 8.16 1416 TYR A CA 1
ATOM 2990 C C . TYR A 1 381 ? 49.722 31.226 -52.723 1.00 8.68 1416 TYR A C 1
ATOM 2991 O O . TYR A 1 381 ? 50.109 31.604 -53.830 1.00 9.38 1416 TYR A O 1
ATOM 3000 N N . ALA A 1 382 ? 50.386 31.512 -51.602 1.00 6.92 1417 ALA A N 1
ATOM 3001 C CA . ALA A 1 382 ? 51.616 32.290 -51.694 1.00 8.68 1417 ALA A CA 1
ATOM 3002 C C . ALA A 1 382 ? 52.669 31.502 -52.484 1.00 12.25 1417 ALA A C 1
ATOM 3003 O O . ALA A 1 382 ? 53.409 32.087 -53.299 1.00 13.03 1417 ALA A O 1
ATOM 3005 N N . HIS A 1 383 ? 52.727 30.182 -52.268 1.00 12.22 1418 HIS A N 1
ATOM 3006 C CA . HIS A 1 383 ? 53.695 29.346 -52.996 1.00 12.01 1418 HIS A CA 1
ATOM 3007 C C . HIS A 1 383 ? 53.399 29.285 -54.497 1.00 12.32 1418 HIS A C 1
ATOM 3008 O O . HIS A 1 383 ? 54.310 29.421 -55.326 1.00 11.85 1418 HIS A O 1
ATOM 3015 N N . ARG A 1 384 ? 52.128 29.107 -54.848 1.00 11.63 1419 ARG A N 1
ATOM 3016 C CA . ARG A 1 384 ? 51.719 29.046 -56.255 1.00 14.54 1419 ARG A CA 1
ATOM 3017 C C . ARG A 1 384 ? 51.883 30.397 -56.982 1.00 15.53 1419 ARG A C 1
ATOM 3018 O O . ARG A 1 384 ? 52.241 30.434 -58.161 1.00 15.25 1419 ARG A O 1
ATOM 3026 N N . VAL A 1 385 ? 51.599 31.502 -56.294 1.00 14.25 1420 VAL A N 1
ATOM 3027 C CA . VAL A 1 385 ? 51.712 32.821 -56.926 1.00 15.93 1420 VAL A CA 1
ATOM 3028 C C . VAL A 1 385 ? 53.161 33.343 -57.073 1.00 15.71 1420 VAL A C 1
ATOM 3029 O O . VAL A 1 385 ? 53.535 33.841 -58.134 1.00 16.78 1420 VAL A O 1
ATOM 3033 N N . THR A 1 386 ? 53.978 33.203 -56.038 1.00 15.71 1421 THR A N 1
ATOM 3034 C CA . THR A 1 386 ? 55.364 33.698 -56.095 1.00 16.83 1421 THR A CA 1
ATOM 3035 C C . THR A 1 386 ? 56.379 32.631 -56.547 1.00 17.28 1421 THR A C 1
ATOM 3036 O O . THR A 1 386 ? 57.449 32.957 -57.066 1.00 15.54 1421 THR A O 1
ATOM 3040 N N . GLY A 1 387 ? 56.051 31.361 -56.349 1.00 18.06 1422 GLY A N 1
ATOM 3041 C CA . GLY A 1 387 ? 56.987 30.313 -56.719 1.00 18.41 1422 GLY A CA 1
ATOM 3042 C C . GLY A 1 387 ? 58.094 30.141 -55.680 1.00 18.73 1422 GLY A C 1
ATOM 3043 O O . GLY A 1 387 ? 58.984 29.284 -55.830 1.00 18.66 1422 GLY A O 1
ATOM 3044 N N . LYS A 1 388 ? 58.046 30.917 -54.603 1.00 18.37 1423 LYS A N 1
ATOM 3045 C CA . LYS A 1 388 ? 59.084 30.810 -53.580 1.00 18.00 1423 LYS A CA 1
ATOM 3046 C C . LYS A 1 388 ? 58.928 29.585 -52.688 1.00 20.02 1423 LYS A C 1
ATOM 3047 O O . LYS A 1 388 ? 57.819 29.241 -52.232 1.00 18.19 1423 LYS A O 1
ATOM 3053 N N . GLU A 1 389 ? 60.064 28.941 -52.429 1.00 18.43 1424 GLU A N 1
ATOM 3054 C CA . GLU A 1 389 ? 60.143 27.730 -51.616 1.00 17.91 1424 GLU A CA 1
ATOM 3055 C C . GLU A 1 389 ? 59.818 27.907 -50.121 1.00 15.59 1424 GLU A C 1
ATOM 3056 O O . GLU A 1 389 ? 59.304 26.986 -49.473 1.00 12.34 1424 GLU A O 1
ATOM 3062 N N . ILE A 1 390 ? 60.080 29.080 -49.559 1.00 14.55 1425 ILE A N 1
ATOM 3063 C CA . ILE A 1 390 ? 59.799 29.253 -48.142 1.00 13.01 1425 ILE A CA 1
ATOM 3064 C C . ILE A 1 390 ? 58.323 28.993 -47.746 1.00 13.62 1425 ILE A C 1
ATOM 3065 O O . ILE A 1 390 ? 58.048 28.416 -46.675 1.00 11.16 1425 ILE A O 1
ATOM 3070 N N . TYR A 1 391 ? 57.385 29.388 -48.609 1.00 12.97 1426 TYR A N 1
ATOM 3071 C CA . TYR A 1 391 ? 55.940 29.198 -48.320 1.00 12.92 1426 TYR A CA 1
ATOM 3072 C C . TYR A 1 391 ? 55.548 27.712 -48.329 1.00 13.24 1426 TYR A C 1
ATOM 3073 O O . TYR A 1 391 ? 54.672 27.285 -47.568 1.00 13.04 1426 TYR A O 1
ATOM 3082 N N . ARG A 1 392 ? 56.212 26.930 -49.176 1.00 13.58 1427 ARG A N 1
ATOM 3083 C CA . ARG A 1 392 ? 55.967 25.483 -49.222 1.00 13.93 1427 ARG A CA 1
ATOM 3084 C C . ARG A 1 392 ? 56.445 24.908 -47.892 1.00 14.69 1427 ARG A C 1
ATOM 3085 O O . ARG A 1 392 ? 55.738 24.116 -47.259 1.00 15.33 1427 ARG A O 1
ATOM 3093 N N . ASP A 1 393 ? 57.635 25.328 -47.459 1.00 12.53 1428 ASP A N 1
ATOM 3094 C CA . ASP A 1 393 ? 58.219 24.876 -46.204 1.00 14.16 1428 ASP A CA 1
ATOM 3095 C C . ASP A 1 393 ? 57.316 25.226 -45.016 1.00 12.70 1428 ASP A C 1
ATOM 3096 O O . ASP A 1 393 ? 57.211 24.441 -44.082 1.00 12.42 1428 ASP A O 1
ATOM 3101 N N . TRP A 1 394 ? 56.692 26.407 -45.037 1.00 10.34 1429 TRP A N 1
ATOM 3102 C CA . TRP A 1 394 ? 55.773 26.787 -43.959 1.00 10.89 1429 TRP A CA 1
ATOM 3103 C C . TRP A 1 394 ? 54.542 25.857 -43.969 1.00 7.16 1429 TRP A C 1
ATOM 3104 O O . TRP A 1 394 ? 54.007 25.549 -42.911 1.00 9.52 1429 TRP A O 1
ATOM 3115 N N . VAL A 1 395 ? 54.097 25.402 -45.140 1.00 9.68 1430 VAL A N 1
ATOM 3116 C CA . VAL A 1 395 ? 52.967 24.450 -45.193 1.00 8.99 1430 VAL A CA 1
ATOM 3117 C C . VAL A 1 395 ? 53.444 23.145 -44.527 1.00 11.49 1430 VAL A C 1
ATOM 3118 O O . VAL A 1 395 ? 52.794 22.624 -43.631 1.00 9.33 1430 VAL A O 1
ATOM 3122 N N . TRP A 1 396 ? 54.601 22.634 -44.947 1.00 12.31 1431 TRP A N 1
ATOM 3123 C CA . TRP A 1 396 ? 55.168 21.411 -44.329 1.00 11.51 1431 TRP A CA 1
ATOM 3124 C C . TRP A 1 396 ? 55.355 21.519 -42.808 1.00 12.37 1431 TRP A C 1
ATOM 3125 O O . TRP A 1 396 ? 54.996 20.580 -42.068 1.00 13.74 1431 TRP A O 1
ATOM 3136 N N . ASN A 1 397 ? 55.905 22.632 -42.309 1.00 11.00 1432 ASN A N 1
ATOM 3137 C CA . ASN A 1 397 ? 56.112 22.754 -40.855 1.00 8.71 1432 ASN A CA 1
ATOM 3138 C C . ASN A 1 397 ? 54.795 22.684 -40.080 1.00 10.36 1432 ASN A C 1
ATOM 3139 O O . ASN A 1 397 ? 54.723 22.059 -39.000 1.00 10.39 1432 ASN A O 1
ATOM 3144 N N . ALA A 1 398 ? 53.760 23.329 -40.626 1.00 7.72 1433 ALA A N 1
ATOM 3145 C CA . ALA A 1 398 ? 52.447 23.342 -39.982 1.00 7.58 1433 ALA A CA 1
ATOM 3146 C C . ALA A 1 398 ? 51.865 21.927 -40.024 1.00 5.48 1433 ALA A C 1
ATOM 3147 O O . ALA A 1 398 ? 51.354 21.449 -39.019 1.00 8.46 1433 ALA A O 1
ATOM 3149 N N . PHE A 1 399 ? 51.973 21.244 -41.163 1.00 9.34 1434 PHE A N 1
ATOM 3150 C CA . PHE A 1 399 ? 51.443 19.866 -41.286 1.00 12.24 1434 PHE A CA 1
ATOM 3151 C C . PHE A 1 399 ? 52.082 18.890 -40.283 1.00 13.34 1434 PHE A C 1
ATOM 3152 O O . PHE A 1 399 ? 51.384 18.044 -39.687 1.00 13.31 1434 PHE A O 1
ATOM 3160 N N . VAL A 1 400 ? 53.402 18.985 -40.115 1.00 10.81 1435 VAL A N 1
ATOM 3161 C CA . VAL A 1 400 ? 54.130 18.144 -39.164 1.00 9.36 1435 VAL A CA 1
ATOM 3162 C C . VAL A 1 400 ? 53.740 18.455 -37.731 1.00 11.40 1435 VAL A C 1
ATOM 3163 O O . VAL A 1 400 ? 53.655 17.540 -36.884 1.00 11.01 1435 VAL A O 1
ATOM 3167 N N . ALA A 1 401 ? 53.484 19.727 -37.419 1.00 10.42 1436 ALA A N 1
ATOM 3168 C CA . ALA A 1 401 ? 53.094 20.045 -36.042 1.00 10.39 1436 ALA A CA 1
ATOM 3169 C C . ALA A 1 401 ? 51.686 19.495 -35.742 1.00 10.98 1436 ALA A C 1
ATOM 3170 O O . ALA A 1 401 ? 51.414 19.035 -34.618 1.00 12.03 1436 ALA A O 1
ATOM 3172 N N . ILE A 1 402 ? 50.793 19.521 -36.738 1.00 10.02 1437 ILE A N 1
ATOM 3173 C CA . ILE A 1 402 ? 49.430 19.014 -36.541 1.00 8.46 1437 ILE A CA 1
ATOM 3174 C C . ILE A 1 402 ? 49.469 17.473 -36.357 1.00 11.35 1437 ILE A C 1
ATOM 3175 O O . ILE A 1 402 ? 48.800 16.922 -35.490 1.00 11.41 1437 ILE A O 1
ATOM 3180 N N . ASN A 1 403 ? 50.274 16.801 -37.174 1.00 10.65 1438 ASN A N 1
ATOM 3181 C CA . ASN A 1 403 ? 50.423 15.346 -37.131 1.00 14.05 1438 ASN A CA 1
ATOM 3182 C C . ASN A 1 403 ? 51.059 14.855 -35.814 1.00 15.05 1438 ASN A C 1
ATOM 3183 O O . ASN A 1 403 ? 50.770 13.738 -35.360 1.00 15.21 1438 ASN A O 1
ATOM 3188 N N . SER A 1 404 ? 51.914 15.678 -35.202 1.00 14.54 1439 SER A N 1
ATOM 3189 C CA . SER A 1 404 ? 52.561 15.323 -33.946 1.00 15.28 1439 SER A CA 1
ATOM 3190 C C . SER A 1 404 ? 51.676 15.645 -32.765 1.00 15.83 1439 SER A C 1
ATOM 3191 O O . SER A 1 404 ? 51.579 14.870 -31.812 1.00 17.65 1439 SER A O 1
ATOM 3194 N N . THR A 1 405 ? 51.020 16.796 -32.823 1.00 12.25 1440 THR A N 1
ATOM 3195 C CA . THR A 1 405 ? 50.186 17.251 -31.717 1.00 10.98 1440 THR A CA 1
ATOM 3196 C C . THR A 1 405 ? 48.754 16.712 -31.614 1.00 9.32 1440 THR A C 1
ATOM 3197 O O . THR A 1 405 ? 48.279 16.415 -30.506 1.00 7.87 1440 THR A O 1
ATOM 3201 N N . CYS A 1 406 ? 48.088 16.596 -32.762 1.00 9.13 1441 CYS A N 1
ATOM 3202 C CA . CYS A 1 406 ? 46.674 16.192 -32.840 1.00 9.34 1441 CYS A CA 1
ATOM 3203 C C . CYS A 1 406 ? 46.349 14.717 -33.115 1.00 9.77 1441 CYS A C 1
ATOM 3204 O O . CYS A 1 406 ? 45.222 14.284 -32.918 1.00 7.44 1441 CYS A O 1
ATOM 3207 N N . ARG A 1 407 ? 47.324 13.951 -33.564 1.00 8.22 1442 ARG A N 1
ATOM 3208 C CA . ARG A 1 407 ? 47.044 12.556 -33.924 1.00 8.42 1442 ARG A CA 1
ATOM 3209 C C . ARG A 1 407 ? 46.666 11.612 -32.777 1.00 9.53 1442 ARG A C 1
ATOM 3210 O O . ARG A 1 407 ? 47.265 11.685 -31.706 1.00 7.62 1442 ARG A O 1
ATOM 3218 N N . THR A 1 408 ? 45.641 10.767 -32.999 1.00 9.38 1443 THR A N 1
ATOM 3219 C CA . THR A 1 408 ? 45.213 9.743 -32.048 1.00 9.27 1443 THR A CA 1
ATOM 3220 C C . THR A 1 408 ? 45.290 8.378 -32.776 1.00 10.57 1443 THR A C 1
ATOM 3221 O O . THR A 1 408 ? 45.680 8.327 -33.924 1.00 8.46 1443 THR A O 1
ATOM 3225 N N . ASP A 1 409 ? 44.908 7.283 -32.115 1.00 12.22 1444 ASP A N 1
ATOM 3226 C CA . ASP A 1 409 ? 44.975 5.963 -32.762 1.00 14.72 1444 ASP A CA 1
ATOM 3227 C C . ASP A 1 409 ? 44.018 5.831 -33.937 1.00 12.81 1444 ASP A C 1
ATOM 3228 O O . ASP A 1 409 ? 44.222 4.990 -34.820 1.00 13.30 1444 ASP A O 1
ATOM 3233 N N . SER A 1 410 ? 42.958 6.628 -33.946 1.00 12.13 1445 SER A N 1
ATOM 3234 C CA . SER A 1 410 ? 41.985 6.524 -35.030 1.00 10.83 1445 SER A CA 1
ATOM 3235 C C . SER A 1 410 ? 41.996 7.662 -36.060 1.00 10.93 1445 SER A C 1
ATOM 3236 O O . SER A 1 410 ? 41.616 7.451 -37.213 1.00 10.71 1445 SER A O 1
ATOM 3239 N N . GLY A 1 411 ? 42.375 8.869 -35.639 1.00 10.47 1446 GLY A N 1
ATOM 3240 C CA . GLY A 1 411 ? 42.403 10.007 -36.562 1.00 7.94 1446 GLY A CA 1
ATOM 3241 C C . GLY A 1 411 ? 43.197 11.188 -35.981 1.00 10.54 1446 GLY A C 1
ATOM 3242 O O . GLY A 1 411 ? 44.330 11.007 -35.516 1.00 8.81 1446 GLY A O 1
ATOM 3243 N N . PHE A 1 412 ? 42.592 12.381 -35.996 1.00 8.10 1447 PHE A N 1
ATOM 3244 C CA . PHE A 1 412 ? 43.178 13.608 -35.454 1.00 7.28 1447 PHE A CA 1
ATOM 3245 C C . PHE A 1 412 ? 42.126 14.321 -34.636 1.00 7.65 1447 PHE A C 1
ATOM 3246 O O . PHE A 1 412 ? 40.944 14.322 -35.004 1.00 7.76 1447 PHE A O 1
ATOM 3254 N N . ALA A 1 413 ? 42.567 14.959 -33.554 1.00 7.43 1448 ALA A N 1
ATOM 3255 C CA . ALA A 1 413 ? 41.690 15.687 -32.647 1.00 9.02 1448 ALA A CA 1
ATOM 3256 C C . ALA A 1 413 ? 42.040 17.163 -32.451 1.00 10.34 1448 ALA A C 1
ATOM 3257 O O . ALA A 1 413 ? 43.206 17.566 -32.531 1.00 11.09 1448 ALA A O 1
ATOM 3259 N N . ALA A 1 414 ? 41.001 17.955 -32.211 1.00 9.71 1449 ALA A N 1
ATOM 3260 C CA . ALA A 1 414 ? 41.129 19.381 -31.921 1.00 10.26 1449 ALA A CA 1
ATOM 3261 C C . ALA A 1 414 ? 41.834 19.393 -30.550 1.00 8.75 1449 ALA A C 1
ATOM 3262 O O . ALA A 1 414 ? 41.708 18.430 -29.825 1.00 7.04 1449 ALA A O 1
ATOM 3264 N N . VAL A 1 415 ? 42.575 20.459 -30.221 1.00 9.60 1450 VAL A N 1
ATOM 3265 C CA . VAL A 1 415 ? 43.267 20.581 -28.926 1.00 11.41 1450 VAL A CA 1
ATOM 3266 C C . VAL A 1 415 ? 42.896 21.910 -28.230 1.00 13.75 1450 VAL A C 1
ATOM 3267 O O . VAL A 1 415 ? 42.470 22.895 -28.882 1.00 10.92 1450 VAL A O 1
ATOM 3271 N N . SER A 1 416 ? 43.084 21.960 -26.912 1.00 11.85 1451 SER A N 1
ATOM 3272 C CA . SER A 1 416 ? 42.669 23.150 -26.174 1.00 13.69 1451 SER A CA 1
ATOM 3273 C C . SER A 1 416 ? 43.633 24.315 -26.048 1.00 14.03 1451 SER A C 1
ATOM 3274 O O . SER A 1 416 ? 43.197 25.449 -25.905 1.00 16.10 1451 SER A O 1
ATOM 3277 N N . ASP A 1 417 ? 44.930 24.055 -26.113 1.00 15.87 1452 ASP A N 1
ATOM 3278 C CA . ASP A 1 417 ? 45.902 25.123 -25.900 1.00 15.30 1452 ASP A CA 1
ATOM 3279 C C . ASP A 1 417 ? 47.191 24.918 -26.676 1.00 14.06 1452 ASP A C 1
ATOM 3280 O O . ASP A 1 417 ? 48.070 24.158 -26.264 1.00 14.65 1452 ASP A O 1
ATOM 3285 N N . VAL A 1 418 ? 47.316 25.620 -27.798 1.00 13.91 1453 VAL A N 1
ATOM 3286 C CA . VAL A 1 418 ? 48.482 25.484 -28.651 1.00 11.56 1453 VAL A CA 1
ATOM 3287 C C . VAL A 1 418 ? 49.784 25.985 -28.015 1.00 13.05 1453 VAL A C 1
ATOM 3288 O O . VAL A 1 418 ? 50.846 25.786 -28.570 1.00 12.50 1453 VAL A O 1
ATOM 3292 N N . ASN A 1 419 ? 49.719 26.646 -26.870 1.00 15.72 1454 ASN A N 1
ATOM 3293 C CA . ASN A 1 419 ? 50.963 27.099 -26.281 1.00 20.04 1454 ASN A CA 1
ATOM 3294 C C . ASN A 1 419 ? 51.348 26.254 -25.057 1.00 23.78 1454 ASN A C 1
ATOM 3295 O O . ASN A 1 419 ? 52.089 26.714 -24.196 1.00 23.31 1454 ASN A O 1
ATOM 3300 N N . LYS A 1 420 ? 50.830 25.027 -24.980 1.00 23.43 1455 LYS A N 1
ATOM 3301 C CA . LYS A 1 420 ? 51.179 24.115 -23.878 1.00 25.48 1455 LYS A CA 1
ATOM 3302 C C . LYS A 1 420 ? 51.563 22.778 -24.464 1.00 25.64 1455 LYS A C 1
ATOM 3303 O O . LYS A 1 420 ? 50.985 22.332 -25.469 1.00 22.08 1455 LYS A O 1
ATOM 3309 N N . ALA A 1 421 ? 52.545 22.132 -23.836 1.00 26.31 1456 ALA A N 1
ATOM 3310 C CA . ALA A 1 421 ? 53.033 20.844 -24.309 1.00 24.26 1456 ALA A CA 1
ATOM 3311 C C . ALA A 1 421 ? 51.911 19.923 -24.756 1.00 23.16 1456 ALA A C 1
ATOM 3312 O O . ALA A 1 421 ? 50.892 19.773 -24.078 1.00 24.10 1456 ALA A O 1
ATOM 3314 N N . ASN A 1 422 ? 52.105 19.305 -25.910 1.00 24.10 1457 ASN A N 1
ATOM 3315 C CA . ASN A 1 422 ? 51.135 18.374 -26.447 1.00 22.97 1457 ASN A CA 1
ATOM 3316 C C . ASN A 1 422 ? 49.747 18.975 -26.720 1.00 22.28 1457 ASN A C 1
ATOM 3317 O O . ASN A 1 422 ? 48.774 18.242 -26.914 1.00 21.33 1457 ASN A O 1
ATOM 3322 N N . GLY A 1 423 ? 49.650 20.301 -26.731 1.00 19.24 1458 GLY A N 1
ATOM 3323 C CA . GLY A 1 423 ? 48.371 20.934 -27.010 1.00 16.69 1458 GLY A CA 1
ATOM 3324 C C . GLY A 1 423 ? 47.420 21.028 -25.835 1.00 17.24 1458 GLY A C 1
ATOM 3325 O O . GLY A 1 423 ? 46.254 21.419 -25.999 1.00 15.35 1458 GLY A O 1
ATOM 3326 N N . GLY A 1 424 ? 47.904 20.706 -24.639 1.00 16.79 1459 GLY A N 1
ATOM 3327 C CA . GLY A 1 424 ? 47.039 20.753 -23.476 1.00 16.79 1459 GLY A CA 1
ATOM 3328 C C . GLY A 1 424 ? 46.181 19.495 -23.406 1.00 18.05 1459 GLY A C 1
ATOM 3329 O O . GLY A 1 424 ? 46.689 18.439 -23.002 1.00 19.83 1459 GLY A O 1
ATOM 3330 N N . SER A 1 425 ? 44.896 19.604 -23.774 1.00 15.29 1460 SER A N 1
ATOM 3331 C CA . SER A 1 425 ? 43.965 18.449 -23.777 1.00 14.49 1460 SER A CA 1
ATOM 3332 C C . SER A 1 425 ? 43.297 18.306 -25.157 1.00 14.66 1460 SER A C 1
ATOM 3333 O O . SER A 1 425 ? 42.964 19.314 -25.765 1.00 15.83 1460 SER A O 1
ATOM 3336 N N . LYS A 1 426 ? 43.096 17.071 -25.627 1.00 13.48 1461 LYS A N 1
ATOM 3337 C CA . LYS A 1 426 ? 42.430 16.817 -26.896 1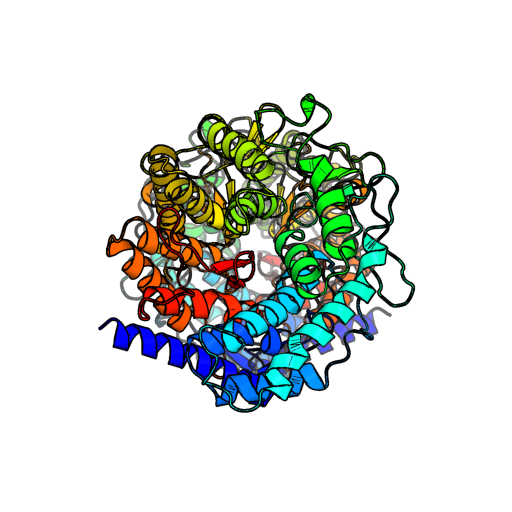.00 12.45 1461 LYS A CA 1
ATOM 3338 C C . LYS A 1 426 ? 40.916 16.839 -26.662 1.00 13.08 1461 LYS A C 1
ATOM 3339 O O . LYS A 1 426 ? 40.454 16.400 -25.623 1.00 13.61 1461 LYS A O 1
ATOM 3345 N N . TYR A 1 427 ? 40.172 17.380 -27.628 1.00 15.05 1462 TYR A N 1
ATOM 3346 C CA . TYR A 1 427 ? 38.705 17.455 -27.640 1.00 14.23 1462 TYR A CA 1
ATOM 3347 C C . TYR A 1 427 ? 38.287 16.211 -28.441 1.00 12.33 1462 TYR A C 1
ATOM 3348 O O . TYR A 1 427 ? 38.987 15.850 -29.380 1.00 10.23 1462 TYR A O 1
ATOM 3357 N N . ASP A 1 428 ? 37.134 15.611 -28.128 1.00 9.92 1463 ASP A N 1
ATOM 3358 C CA . ASP A 1 428 ? 36.630 14.421 -28.856 1.00 10.50 1463 ASP A CA 1
ATOM 3359 C C . ASP A 1 428 ? 35.896 14.935 -30.122 1.00 9.57 1463 ASP A C 1
ATOM 3360 O O . ASP A 1 428 ? 34.666 14.789 -30.252 1.00 10.62 1463 ASP A O 1
ATOM 3365 N N . ASN A 1 429 ? 36.643 15.547 -31.046 1.00 6.51 1464 ASN A N 1
ATOM 3366 C CA . ASN A 1 429 ? 36.058 16.137 -32.251 1.00 9.73 1464 ASN A CA 1
ATOM 3367 C C . ASN A 1 429 ? 37.029 16.132 -33.457 1.00 8.98 1464 ASN A C 1
ATOM 3368 O O . ASN A 1 429 ? 38.199 16.480 -33.297 1.00 8.19 1464 ASN A O 1
ATOM 3373 N N . GLN A 1 430 ? 36.532 15.694 -34.623 1.00 8.34 1465 GLN A N 1
ATOM 3374 C CA . GLN A 1 430 ? 37.263 15.719 -35.905 1.00 8.04 1465 GLN A CA 1
ATOM 3375 C C . GLN A 1 430 ? 36.272 16.195 -36.992 1.00 9.35 1465 GLN A C 1
ATOM 3376 O O . GLN A 1 430 ? 35.464 15.398 -37.519 1.00 8.31 1465 GLN A O 1
ATOM 3382 N N . GLU A 1 431 ? 36.311 17.485 -37.311 1.00 7.97 1466 GLU A N 1
ATOM 3383 C CA . GLU A 1 431 ? 35.408 18.059 -38.328 1.00 8.95 1466 GLU A CA 1
ATOM 3384 C C . GLU A 1 431 ? 35.748 17.515 -39.702 1.00 9.20 1466 GLU A C 1
ATOM 3385 O O . GLU A 1 431 ? 36.921 17.203 -39.976 1.00 7.78 1466 GLU A O 1
ATOM 3391 N N . SER A 1 432 ? 34.737 17.437 -40.574 1.00 8.54 1467 SER A N 1
ATOM 3392 C CA . SER A 1 432 ? 34.921 16.921 -41.929 1.00 8.35 1467 SER A CA 1
ATOM 3393 C C . SER A 1 432 ? 35.918 17.724 -42.786 1.00 8.05 1467 SER A C 1
ATOM 3394 O O . SER A 1 432 ? 36.456 17.193 -43.778 1.00 9.05 1467 SER A O 1
ATOM 3397 N N . PHE A 1 433 ? 36.138 18.999 -42.460 1.00 7.87 1468 PHE A N 1
ATOM 3398 C CA . PHE A 1 433 ? 37.131 19.775 -43.224 1.00 4.59 1468 PHE A CA 1
ATOM 3399 C C . PHE A 1 433 ? 38.595 19.335 -43.018 1.00 6.56 1468 PHE A C 1
ATOM 3400 O O . PHE A 1 433 ? 39.517 19.802 -43.732 1.00 6.80 1468 PHE A O 1
ATOM 3408 N N . LEU A 1 434 ? 38.811 18.412 -42.074 1.00 6.88 1469 LEU A N 1
ATOM 3409 C CA . LEU A 1 434 ? 40.148 17.795 -41.892 1.00 6.81 1469 LEU A CA 1
ATOM 3410 C C . LEU A 1 434 ? 40.468 17.083 -43.242 1.00 7.79 1469 LEU A C 1
ATOM 3411 O O . LEU A 1 434 ? 41.568 17.227 -43.840 1.00 5.93 1469 LEU A O 1
ATOM 3416 N N . PHE A 1 435 ? 39.478 16.331 -43.731 1.00 7.63 1470 PHE A N 1
ATOM 3417 C CA . PHE A 1 435 ? 39.608 15.594 -44.995 1.00 8.72 1470 PHE A CA 1
ATOM 3418 C C . PHE A 1 435 ? 39.568 16.486 -46.243 1.00 8.77 1470 PHE A C 1
ATOM 3419 O O . PHE A 1 435 ? 40.369 16.334 -47.160 1.00 8.51 1470 PHE A O 1
ATOM 3427 N N . ALA A 1 436 ? 38.609 17.403 -46.288 1.00 7.87 1471 ALA A N 1
ATOM 3428 C CA . ALA A 1 436 ? 38.461 18.250 -47.463 1.00 7.26 1471 ALA A CA 1
ATOM 3429 C C . ALA A 1 436 ? 39.524 19.313 -47.654 1.00 8.04 1471 ALA A C 1
ATOM 3430 O O . ALA A 1 436 ? 39.991 19.516 -48.779 1.00 6.33 1471 ALA A O 1
ATOM 3432 N N . GLU A 1 437 ? 39.881 19.995 -46.564 1.00 7.78 1472 GLU A N 1
ATOM 3433 C CA . GLU A 1 437 ? 40.837 21.107 -46.624 1.00 7.05 1472 GLU A CA 1
ATOM 3434 C C . GLU A 1 437 ? 42.240 20.932 -46.046 1.00 6.10 1472 GLU A C 1
ATOM 3435 O O . GLU A 1 437 ? 43.222 21.219 -46.708 1.00 7.58 1472 GLU A O 1
ATOM 3441 N N . VAL A 1 438 ? 42.361 20.512 -44.802 1.00 6.56 1473 VAL A N 1
ATOM 3442 C CA . VAL A 1 438 ? 43.714 20.376 -44.274 1.00 8.13 1473 VAL A CA 1
ATOM 3443 C C . VAL A 1 438 ? 44.581 19.409 -45.094 1.00 8.25 1473 VAL A C 1
ATOM 3444 O O . VAL A 1 438 ? 45.714 19.727 -45.457 1.00 10.87 1473 VAL A O 1
ATOM 3448 N N . MET A 1 439 ? 44.053 18.231 -45.382 1.00 9.31 1474 MET A N 1
ATOM 3449 C CA . MET A 1 439 ? 44.800 17.236 -46.127 1.00 7.87 1474 MET A CA 1
ATOM 3450 C C . MET A 1 439 ? 44.981 17.600 -47.611 1.00 10.93 1474 MET A C 1
ATOM 3451 O O . MET A 1 439 ? 45.985 17.217 -48.222 1.00 10.68 1474 MET A O 1
ATOM 3456 N N . LYS A 1 440 ? 44.044 18.337 -48.195 1.00 8.07 1475 LYS A N 1
ATOM 3457 C CA . LYS A 1 440 ? 44.199 18.680 -49.603 1.00 8.32 1475 LYS A CA 1
ATOM 3458 C C . LYS A 1 440 ? 45.228 19.790 -49.850 1.00 8.12 1475 LYS A C 1
ATOM 3459 O O . LYS A 1 440 ? 46.078 19.664 -50.743 1.00 7.91 1475 LYS A O 1
ATOM 3465 N N . TYR A 1 441 ? 45.143 20.889 -49.103 1.00 7.46 1476 TYR A N 1
ATOM 3466 C CA . TYR A 1 441 ? 46.101 21.972 -49.327 1.00 10.25 1476 TYR A CA 1
ATOM 3467 C C . TYR A 1 441 ? 47.523 21.489 -48.968 1.00 11.00 1476 TYR A C 1
ATOM 3468 O O . TYR A 1 441 ? 48.478 21.811 -49.666 1.00 10.46 1476 TYR A O 1
ATOM 3477 N N . SER A 1 442 ? 47.651 20.696 -47.907 1.00 10.58 1477 SER A N 1
ATOM 3478 C CA . SER A 1 442 ? 48.966 20.210 -47.508 1.00 12.27 1477 SER A CA 1
ATOM 3479 C C . SER A 1 442 ? 49.562 19.315 -48.597 1.00 12.76 1477 SER A C 1
ATOM 3480 O O . SER A 1 442 ? 50.764 19.369 -48.820 1.00 12.16 1477 SER A O 1
ATOM 3483 N N . TYR A 1 443 ? 48.727 18.512 -49.263 1.00 11.85 1478 TYR A N 1
ATOM 3484 C CA . TYR A 1 443 ? 49.195 17.626 -50.344 1.00 13.02 1478 TYR A CA 1
ATOM 3485 C C . TYR A 1 443 ? 49.521 18.444 -51.618 1.00 14.15 1478 TYR A C 1
ATOM 3486 O O . TYR A 1 443 ? 50.593 18.279 -52.222 1.00 12.32 1478 TYR A O 1
ATOM 3495 N N . LEU A 1 444 ? 48.611 19.337 -52.021 1.00 13.03 1479 LEU A N 1
ATOM 3496 C CA . LEU A 1 444 ? 48.838 20.139 -53.225 1.00 12.48 1479 LEU A CA 1
ATOM 3497 C C . LEU A 1 444 ? 50.126 20.978 -53.128 1.00 10.75 1479 LEU A C 1
ATOM 3498 O O . LEU A 1 444 ? 50.776 21.229 -54.137 1.00 14.03 1479 LEU A O 1
ATOM 3503 N N . ALA A 1 445 ? 50.489 21.423 -51.933 1.00 11.28 1480 ALA A N 1
ATOM 3504 C CA 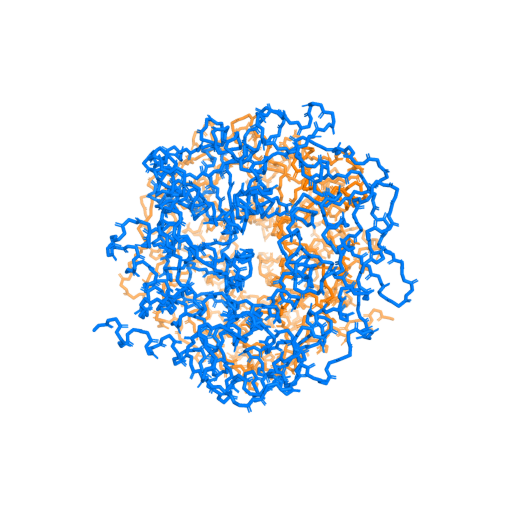. ALA A 1 445 ? 51.712 22.221 -51.785 1.00 13.38 1480 ALA A CA 1
ATOM 3505 C C . ALA A 1 445 ? 52.952 21.404 -52.169 1.00 14.65 1480 ALA A C 1
ATOM 3506 O O . ALA A 1 445 ? 53.994 21.971 -52.519 1.00 15.22 1480 ALA A O 1
ATOM 3508 N N . HIS A 1 446 ? 52.832 20.080 -52.107 1.00 14.23 1481 HIS A N 1
ATOM 3509 C CA . HIS A 1 446 ? 53.944 19.185 -52.419 1.00 17.28 1481 HIS A CA 1
ATOM 3510 C C . HIS A 1 446 ? 53.800 18.251 -53.634 1.00 18.69 1481 HIS A C 1
ATOM 3511 O O . HIS A 1 446 ? 54.776 17.583 -54.026 1.00 19.89 1481 HIS A O 1
ATOM 3518 N N . SER A 1 447 ? 52.624 18.227 -54.250 1.00 18.47 1482 SER A N 1
ATOM 3519 C CA . SER A 1 447 ? 52.356 17.321 -55.369 1.00 22.04 1482 SER A CA 1
ATOM 3520 C C . SER A 1 447 ? 52.623 17.852 -56.785 1.00 22.69 1482 SER A C 1
ATOM 3521 O O . SER A 1 447 ? 52.974 19.005 -56.962 1.00 18.57 1482 SER A O 1
ATOM 3524 N N . GLU A 1 448 ? 52.448 16.984 -57.785 1.00 24.95 1483 GLU A N 1
ATOM 3525 C CA . GLU A 1 448 ? 52.664 17.337 -59.198 1.00 26.82 1483 GLU A CA 1
ATOM 3526 C C . GLU A 1 448 ? 51.710 18.419 -59.743 1.00 26.35 1483 GLU A C 1
ATOM 3527 O O . GLU A 1 448 ? 50.585 18.568 -59.262 1.00 23.25 1483 GLU A O 1
ATOM 3533 N N . ASP A 1 449 ? 52.147 19.162 -60.762 1.00 24.64 1484 ASP A N 1
ATOM 3534 C CA . ASP A 1 449 ? 51.282 20.189 -61.342 1.00 24.97 1484 ASP A CA 1
ATOM 3535 C C . ASP A 1 449 ? 50.162 19.455 -62.090 1.00 24.42 1484 ASP A C 1
ATOM 3536 O O . ASP A 1 449 ? 50.324 18.302 -62.501 1.00 25.53 1484 ASP A O 1
ATOM 3541 N N . ALA A 1 450 ? 49.022 20.106 -62.249 1.00 21.69 1485 ALA A N 1
ATOM 3542 C CA . ALA A 1 450 ? 47.887 19.494 -62.925 1.00 19.88 1485 ALA A CA 1
ATOM 3543 C C . ALA A 1 450 ? 46.889 20.614 -63.036 1.00 19.28 1485 ALA A C 1
ATOM 3544 O O . ALA A 1 450 ? 47.083 21.662 -62.420 1.00 20.47 1485 ALA A O 1
ATOM 3546 N N . ALA A 1 451 ? 45.837 20.414 -63.818 1.00 16.79 1486 ALA A N 1
ATOM 3547 C CA . ALA A 1 451 ? 44.820 21.448 -63.990 1.00 17.94 1486 ALA A CA 1
ATOM 3548 C C . ALA A 1 451 ? 44.142 21.882 -62.689 1.00 17.97 1486 ALA A C 1
ATOM 3549 O O . ALA A 1 451 ? 43.718 23.027 -62.577 1.00 19.07 1486 ALA A O 1
ATOM 3551 N N . TRP A 1 452 ? 44.027 20.988 -61.709 1.00 18.35 1487 TRP A N 1
ATOM 3552 C CA . TRP A 1 452 ? 43.373 21.376 -60.449 1.00 18.32 1487 TRP A CA 1
ATOM 3553 C C . TRP A 1 452 ? 44.221 22.277 -59.527 1.00 18.26 1487 TRP A C 1
ATOM 3554 O O . TRP A 1 452 ? 43.712 22.826 -58.547 1.00 17.95 1487 TRP A O 1
ATOM 3565 N N . GLN A 1 453 ? 45.502 22.444 -59.825 1.00 17.46 1488 GLN A N 1
ATOM 3566 C CA . GLN A 1 453 ? 46.319 23.320 -58.981 1.00 19.11 1488 GLN A CA 1
ATOM 3567 C C . GLN A 1 453 ? 45.946 24.791 -59.244 1.00 19.34 1488 GLN A C 1
ATOM 3568 O O . GLN A 1 453 ? 45.480 25.131 -60.340 1.00 19.03 1488 GLN A O 1
ATOM 3574 N N . VAL A 1 454 ? 46.132 25.659 -58.248 1.00 19.43 1489 VAL A N 1
ATOM 3575 C CA . VAL A 1 454 ? 45.834 27.082 -58.450 1.00 21.93 1489 VAL A CA 1
ATOM 3576 C C . VAL A 1 454 ? 46.885 27.604 -59.429 1.00 20.81 1489 VAL A C 1
ATOM 3577 O O . VAL A 1 454 ? 48.036 27.194 -59.350 1.00 20.60 1489 VAL A O 1
ATOM 3581 N N . GLN A 1 455 ? 46.498 28.497 -60.343 1.00 20.98 1490 GLN A N 1
ATOM 3582 C CA . GLN A 1 455 ? 47.446 29.019 -61.343 1.00 19.94 1490 GLN A CA 1
ATOM 3583 C C . GLN A 1 455 ? 47.595 30.536 -61.278 1.00 19.16 1490 GLN A C 1
ATOM 3584 O O . GLN A 1 455 ? 46.841 31.220 -60.584 1.00 14.49 1490 GLN A O 1
ATOM 3590 N N . LYS A 1 456 ? 48.560 31.047 -62.045 1.00 19.32 1491 LYS A N 1
ATOM 3591 C CA . LYS A 1 456 ? 48.832 32.484 -62.118 1.00 21.29 1491 LYS A CA 1
ATOM 3592 C C . LYS A 1 456 ? 48.075 33.165 -63.257 1.00 21.19 1491 LYS A C 1
ATOM 3593 O O . LYS A 1 456 ? 47.663 32.524 -64.226 1.00 22.28 1491 LYS A O 1
ATOM 3599 N N . GLY A 1 457 ? 47.887 34.474 -63.135 1.00 22.14 1492 GLY A N 1
ATOM 3600 C CA . GLY A 1 457 ? 47.206 35.219 -64.178 1.00 20.75 1492 GLY A CA 1
ATOM 3601 C C . GLY A 1 457 ? 45.815 34.749 -64.539 1.00 21.13 1492 GLY A C 1
ATOM 3602 O O . GLY A 1 457 ? 44.998 34.538 -63.661 1.00 19.88 1492 GLY A O 1
ATOM 3603 N N . GLY A 1 458 ? 45.529 34.624 -65.838 1.00 21.25 1493 GLY A N 1
ATOM 3604 C CA . GLY A 1 458 ? 44.209 34.172 -66.257 1.00 22.57 1493 GLY A CA 1
ATOM 3605 C C . GLY A 1 458 ? 44.194 32.698 -66.628 1.00 21.21 1493 GLY A C 1
ATOM 3606 O O . GLY A 1 458 ? 43.295 32.235 -67.322 1.00 22.60 1493 GLY A O 1
ATOM 3607 N N . LYS A 1 459 ? 45.184 31.957 -66.147 1.00 21.32 1494 LYS A N 1
ATOM 3608 C CA . LYS A 1 459 ? 45.313 30.538 -66.476 1.00 20.68 1494 LYS A CA 1
ATOM 3609 C C . LYS A 1 459 ? 44.475 29.526 -65.677 1.00 20.67 1494 LYS A C 1
ATOM 3610 O O . LYS A 1 459 ? 44.539 28.330 -65.975 1.00 18.32 1494 LYS A O 1
ATOM 3616 N N . ASN A 1 460 ? 43.697 29.957 -64.683 1.00 18.96 1495 ASN A N 1
ATOM 3617 C CA . ASN A 1 460 ? 42.944 28.967 -63.913 1.00 19.23 1495 ASN A CA 1
ATOM 3618 C C . ASN A 1 460 ? 41.810 28.294 -64.688 1.00 19.38 1495 ASN A C 1
ATOM 3619 O O . ASN A 1 460 ? 40.960 28.962 -65.285 1.00 18.40 1495 ASN A O 1
ATOM 3624 N N . THR A 1 461 ? 41.798 26.964 -64.673 1.00 18.94 1496 THR A N 1
ATOM 3625 C CA . THR A 1 461 ? 40.707 26.226 -65.306 1.00 18.99 1496 THR A CA 1
ATOM 3626 C C . THR A 1 461 ? 39.786 25.650 -64.199 1.00 17.79 1496 THR A C 1
ATOM 3627 O O . THR A 1 461 ? 38.705 25.114 -64.486 1.00 16.53 1496 THR A O 1
ATOM 3631 N N . PHE A 1 462 ? 40.223 25.772 -62.946 1.00 16.00 1497 PHE A N 1
ATOM 3632 C CA . PHE A 1 462 ? 39.437 25.342 -61.774 1.00 15.68 1497 PHE A CA 1
ATOM 3633 C C . PHE A 1 462 ? 39.455 26.481 -60.749 1.00 14.73 1497 PHE A C 1
ATOM 3634 O O . PHE A 1 462 ? 40.407 27.258 -60.720 1.00 13.50 1497 PHE A O 1
ATOM 3642 N N . VAL A 1 463 ? 38.396 26.596 -59.942 1.00 13.05 1498 VAL A N 1
ATOM 3643 C CA . VAL A 1 463 ? 38.331 27.611 -58.884 1.00 12.56 1498 VAL A CA 1
ATOM 3644 C C . VAL A 1 463 ? 37.817 26.883 -57.608 1.00 14.64 1498 VAL A C 1
ATOM 3645 O O . VAL A 1 463 ? 36.843 26.115 -57.668 1.00 12.73 1498 VAL A O 1
ATOM 3649 N N . TYR A 1 464 ? 38.506 27.075 -56.471 1.00 13.47 1499 TYR A N 1
ATOM 3650 C CA . TYR A 1 464 ? 38.115 26.403 -55.222 1.00 11.96 1499 TYR A CA 1
ATOM 3651 C C . TYR A 1 464 ? 36.962 27.099 -54.485 1.00 10.98 1499 TYR A C 1
ATOM 3652 O O . TYR A 1 464 ? 36.930 28.337 -54.398 1.00 10.53 1499 TYR A O 1
ATOM 3661 N N . ASN A 1 465 ? 36.023 26.303 -53.956 1.00 8.43 1500 ASN A N 1
ATOM 3662 C CA . ASN A 1 465 ? 34.909 26.836 -53.172 1.00 6.96 1500 ASN A CA 1
ATOM 3663 C C . ASN A 1 465 ? 35.542 27.057 -51.786 1.00 8.28 1500 ASN A C 1
ATOM 3664 O O . ASN A 1 465 ? 36.741 26.796 -51.631 1.00 6.60 1500 ASN A O 1
ATOM 3669 N N . THR A 1 466 ? 34.773 27.531 -50.804 1.00 6.29 1501 THR A N 1
ATOM 3670 C CA . THR A 1 466 ? 35.344 27.848 -49.496 1.00 7.24 1501 THR A CA 1
ATOM 3671 C C . THR A 1 466 ? 35.626 26.617 -48.601 1.00 9.40 1501 THR A C 1
ATOM 3672 O O . THR A 1 466 ? 36.114 26.765 -47.497 1.00 6.17 1501 THR A O 1
ATOM 3676 N N . GLU A 1 467 ? 35.302 25.413 -49.091 1.00 8.94 1502 GLU A N 1
ATOM 3677 C CA . GLU A 1 467 ? 35.583 24.170 -48.347 1.00 8.03 1502 GLU A CA 1
ATOM 3678 C C . GLU A 1 467 ? 36.671 23.399 -49.123 1.00 7.49 1502 GLU A C 1
ATOM 3679 O O . GLU A 1 467 ? 36.782 22.196 -48.981 1.00 6.72 1502 GLU A O 1
ATOM 3685 N N . ALA A 1 468 ? 37.439 24.095 -49.962 1.00 8.57 1503 ALA A N 1
ATOM 3686 C CA . ALA A 1 468 ? 38.521 23.496 -50.769 1.00 9.34 1503 ALA A CA 1
ATOM 3687 C C . ALA A 1 468 ? 38.071 22.503 -51.866 1.00 10.16 1503 ALA A C 1
ATOM 3688 O O . ALA A 1 468 ? 38.836 21.632 -52.285 1.00 8.76 1503 ALA A O 1
ATOM 3690 N N . HIS A 1 469 ? 36.830 22.629 -52.313 1.00 7.26 1504 HIS A N 1
ATOM 3691 C CA . HIS A 1 469 ? 36.334 21.771 -53.376 1.00 9.94 1504 HIS A CA 1
ATOM 3692 C C . HIS A 1 469 ? 36.485 22.527 -54.696 1.00 11.35 1504 HIS A C 1
ATOM 3693 O O . HIS A 1 469 ? 35.804 23.543 -54.933 1.00 11.83 1504 HIS A O 1
ATOM 3700 N N . PRO A 1 470 ? 37.378 22.052 -55.570 1.00 12.29 1505 PRO A N 1
ATOM 3701 C CA . PRO A 1 470 ? 37.574 22.726 -56.855 1.00 13.59 1505 PRO A CA 1
ATOM 3702 C C . PRO A 1 470 ? 36.449 22.471 -57.868 1.00 15.40 1505 PRO A C 1
ATOM 3703 O O . PRO A 1 470 ? 36.031 21.334 -58.104 1.00 16.60 1505 PRO A O 1
ATOM 3707 N N . ILE A 1 471 ? 35.978 23.570 -58.451 1.00 16.98 1506 ILE A N 1
ATOM 3708 C CA . ILE A 1 471 ? 34.901 23.616 -59.430 1.00 17.37 1506 ILE A CA 1
ATOM 3709 C C . ILE A 1 471 ? 35.471 23.966 -60.814 1.00 17.61 1506 ILE A C 1
ATOM 3710 O O . ILE A 1 471 ? 36.251 24.911 -60.940 1.00 15.64 1506 ILE A O 1
ATOM 3715 N N . SER A 1 472 ? 35.077 23.232 -61.857 1.00 18.87 1507 SER A N 1
ATOM 3716 C CA . SER A 1 472 ? 35.564 23.542 -63.216 1.00 19.71 1507 SER A CA 1
ATOM 3717 C C . SER A 1 472 ? 35.025 24.930 -63.598 1.00 20.34 1507 SER A C 1
ATOM 3718 O O . SER A 1 472 ? 33.856 25.209 -63.311 1.00 20.66 1507 SER A O 1
ATOM 3721 N N . VAL A 1 473 ? 35.835 25.793 -64.236 1.00 21.18 1508 VAL A N 1
ATOM 3722 C CA . VAL A 1 473 ? 35.332 27.121 -64.630 1.00 22.99 1508 VAL A CA 1
ATOM 3723 C C . VAL A 1 473 ? 34.362 27.020 -65.833 1.00 24.68 1508 VAL A C 1
ATOM 3724 O O . VAL A 1 473 ? 34.463 26.118 -66.667 1.00 24.76 1508 VAL A O 1
ATOM 3728 N N . ALA A 1 474 ? 33.427 27.961 -65.906 1.00 26.51 1509 ALA A N 1
ATOM 3729 C CA . ALA A 1 474 ? 32.388 27.984 -66.939 1.00 28.53 1509 ALA A CA 1
ATOM 3730 C C . ALA A 1 474 ? 32.803 27.833 -68.392 1.00 31.06 1509 ALA A C 1
ATOM 3731 O O . ALA A 1 474 ? 33.927 28.141 -68.778 1.00 29.90 1509 ALA A O 1
ATOM 3733 N N . ARG A 1 475 ? 31.849 27.343 -69.180 1.00 35.15 1510 ARG A N 1
ATOM 3734 C CA . ARG A 1 475 ? 31.996 27.125 -70.617 1.00 39.93 1510 ARG A CA 1
ATOM 3735 C C . ARG A 1 475 ? 33.419 26.843 -71.083 1.00 41.60 1510 ARG A C 1
ATOM 3736 O O . ARG A 1 475 ? 33.845 27.511 -72.054 1.00 43.37 1510 ARG A O 1
ATOM 3745 N N . SER B 1 1 ? 13.730 15.669 1.303 1.00 58.37 2036 SER B N 1
ATOM 3746 C CA . SER B 1 1 ? 14.347 15.919 -0.031 1.00 58.16 2036 SER B CA 1
ATOM 3747 C C . SER B 1 1 ? 15.840 16.186 0.112 1.00 58.50 2036 SER B C 1
ATOM 3748 O O . SER B 1 1 ? 16.656 15.457 -0.435 1.00 58.34 2036 SER B O 1
ATOM 3751 N N . ASN B 1 2 ? 16.189 17.228 0.862 1.00 58.72 2037 ASN B N 1
ATOM 3752 C CA . ASN B 1 2 ? 17.584 17.602 1.069 1.00 58.77 2037 ASN B CA 1
ATOM 3753 C C . ASN B 1 2 ? 18.520 16.434 1.361 1.00 58.49 2037 ASN B C 1
ATOM 3754 O O . ASN B 1 2 ? 19.661 16.430 0.893 1.00 58.48 2037 ASN B O 1
ATOM 3759 N N . GLN B 1 3 ? 18.057 15.455 2.136 1.00 57.50 2038 GLN B N 1
ATOM 3760 C CA . GLN B 1 3 ? 18.882 14.287 2.436 1.00 56.59 2038 GLN B CA 1
ATOM 3761 C C . GLN B 1 3 ? 19.026 13.481 1.146 1.00 55.75 2038 GLN B C 1
ATOM 3762 O O . GLN B 1 3 ? 20.045 12.829 0.918 1.00 55.13 2038 GLN B O 1
ATOM 3768 N N . ALA B 1 4 ? 17.996 13.543 0.304 1.00 53.43 2039 ALA B N 1
ATOM 3769 C CA . ALA B 1 4 ? 17.991 12.840 -0.978 1.00 52.31 2039 ALA B CA 1
ATOM 3770 C C . ALA B 1 4 ? 18.968 13.532 -1.935 1.00 50.37 2039 ALA B C 1
ATOM 3771 O O . ALA B 1 4 ? 19.927 12.924 -2.413 1.00 50.38 2039 ALA B O 1
ATOM 3773 N N . LYS B 1 5 ? 18.705 14.807 -2.208 1.00 47.72 2040 LYS B N 1
ATOM 3774 C CA . LYS B 1 5 ? 19.562 15.590 -3.078 1.00 45.19 2040 LYS B CA 1
ATOM 3775 C C . LYS B 1 5 ? 21.009 15.408 -2.634 1.00 44.52 2040 LYS B C 1
ATOM 3776 O O . LYS B 1 5 ? 21.913 15.335 -3.468 1.00 44.11 2040 LYS B O 1
ATOM 3782 N N . ALA B 1 6 ? 21.214 15.310 -1.320 1.00 43.28 2041 ALA B N 1
ATOM 3783 C CA . ALA B 1 6 ? 22.546 15.147 -0.738 1.00 41.71 2041 ALA B CA 1
ATOM 3784 C C . ALA B 1 6 ? 23.196 13.820 -1.094 1.00 41.00 2041 ALA B C 1
ATOM 3785 O O . ALA B 1 6 ? 24.409 13.753 -1.310 1.00 39.95 2041 ALA B O 1
ATOM 3787 N N . ASP B 1 7 ? 22.403 12.756 -1.136 1.00 39.49 2042 ASP B N 1
ATOM 3788 C CA . ASP B 1 7 ? 22.955 11.450 -1.475 1.00 38.54 2042 ASP B CA 1
ATOM 3789 C C . ASP B 1 7 ? 23.119 11.365 -2.995 1.00 37.26 2042 ASP B C 1
ATOM 3790 O O . ASP B 1 7 ? 23.869 10.534 -3.507 1.00 36.41 2042 ASP B O 1
ATOM 3795 N N . ALA B 1 8 ? 22.412 12.236 -3.712 1.00 35.76 2043 ALA B N 1
ATOM 3796 C CA . ALA B 1 8 ? 22.507 12.271 -5.170 1.00 34.22 2043 ALA B CA 1
ATOM 3797 C C . ALA B 1 8 ? 23.889 12.807 -5.550 1.00 33.60 2043 ALA B C 1
ATOM 3798 O O . ALA B 1 8 ? 24.434 12.450 -6.605 1.00 32.16 2043 ALA B O 1
ATOM 3800 N N . VAL B 1 9 ? 24.447 13.658 -4.681 1.00 31.66 2044 VAL B N 1
ATOM 3801 C CA . VAL B 1 9 ? 25.771 14.243 -4.903 1.00 30.34 2044 VAL B CA 1
ATOM 3802 C C . VAL B 1 9 ? 26.851 13.273 -4.455 1.00 30.82 2044 VAL B C 1
ATOM 3803 O O . VAL B 1 9 ? 27.919 13.180 -5.068 1.00 31.11 2044 VAL B O 1
ATOM 3807 N N . LYS B 1 10 ? 26.576 12.530 -3.390 1.00 30.73 2045 LYS B N 1
ATOM 3808 C CA . LYS B 1 10 ? 27.539 11.552 -2.909 1.00 30.37 2045 LYS B CA 1
ATOM 3809 C C . LYS B 1 10 ? 27.719 10.467 -3.967 1.00 30.22 2045 LYS B C 1
ATOM 3810 O O . LYS B 1 10 ? 28.774 9.832 -4.041 1.00 30.27 2045 LYS B O 1
ATOM 3816 N N . GLU B 1 11 ? 26.685 10.248 -4.777 1.00 29.58 2046 GLU B N 1
ATOM 3817 C CA . GLU B 1 11 ? 26.753 9.229 -5.833 1.00 29.10 2046 GLU B CA 1
ATOM 3818 C C . GLU B 1 11 ? 27.632 9.701 -6.993 1.00 27.13 2046 GLU B C 1
ATOM 3819 O O . GLU B 1 11 ? 28.403 8.927 -7.582 1.00 26.87 2046 GLU B O 1
ATOM 3825 N N . ALA B 1 12 ? 27.498 10.977 -7.316 1.00 25.30 2047 ALA B N 1
ATOM 3826 C CA . ALA B 1 12 ? 28.267 11.563 -8.403 1.00 26.53 2047 ALA B CA 1
ATOM 3827 C C . ALA B 1 12 ? 29.759 11.488 -8.079 1.00 25.71 2047 ALA B C 1
ATOM 3828 O O . ALA B 1 12 ? 30.585 11.194 -8.941 1.00 26.48 2047 ALA B O 1
ATOM 3830 N N . PHE B 1 13 ? 30.090 11.748 -6.821 1.00 26.03 2048 PHE B N 1
ATOM 3831 C CA . PHE B 1 13 ? 31.465 11.700 -6.341 1.00 25.56 2048 PHE B CA 1
ATOM 3832 C C . PHE B 1 13 ? 32.004 10.266 -6.394 1.00 25.78 2048 PHE B C 1
ATOM 3833 O O . PHE B 1 13 ? 33.138 10.033 -6.782 1.00 25.09 2048 PHE B O 1
ATOM 3841 N N . GLN B 1 14 ? 31.186 9.304 -5.986 1.00 26.81 2049 GLN B N 1
ATOM 3842 C CA . GLN B 1 14 ? 31.624 7.914 -5.982 1.00 27.32 2049 GLN B CA 1
ATOM 3843 C C . GLN B 1 14 ? 31.867 7.452 -7.412 1.00 26.87 2049 GLN B C 1
ATOM 3844 O O . GLN B 1 14 ? 32.834 6.740 -7.679 1.00 26.32 2049 GLN B O 1
ATOM 3850 N N . HIS B 1 15 ? 30.981 7.868 -8.317 1.00 26.97 2050 HIS B N 1
ATOM 3851 C CA . HIS B 1 15 ? 31.086 7.522 -9.736 1.00 28.25 2050 HIS B CA 1
ATOM 3852 C C . HIS B 1 15 ? 32.470 7.890 -10.281 1.00 28.29 2050 HIS B C 1
ATOM 3853 O O . HIS B 1 15 ? 33.144 7.051 -10.886 1.00 27.66 2050 HIS B O 1
ATOM 3860 N N . ALA B 1 16 ? 32.897 9.135 -10.055 1.00 27.49 2051 ALA B N 1
ATOM 3861 C CA . ALA B 1 16 ? 34.196 9.589 -10.561 1.00 26.58 2051 ALA B CA 1
ATOM 3862 C C . ALA B 1 16 ? 35.376 8.975 -9.826 1.00 26.26 2051 ALA B C 1
ATOM 3863 O O . ALA B 1 16 ? 36.448 8.783 -10.410 1.00 26.03 2051 ALA B O 1
ATOM 3865 N N . TRP B 1 17 ? 35.199 8.686 -8.541 1.00 26.98 2052 TRP B N 1
ATOM 3866 C CA . TRP B 1 17 ? 36.276 8.081 -7.769 1.00 26.42 2052 TRP B CA 1
ATOM 3867 C C . TRP B 1 17 ? 36.532 6.652 -8.280 1.00 27.39 2052 TRP B C 1
ATOM 3868 O O . TRP B 1 17 ? 37.686 6.224 -8.370 1.00 27.05 2052 TRP B O 1
ATOM 3879 N N . ASN B 1 18 ? 35.472 5.922 -8.629 1.00 27.49 2053 ASN B N 1
ATOM 3880 C CA . ASN B 1 18 ? 35.655 4.551 -9.143 1.00 28.67 2053 ASN B CA 1
ATOM 3881 C C . ASN B 1 18 ? 36.442 4.562 -10.458 1.00 27.38 2053 ASN B C 1
ATOM 3882 O O . ASN B 1 18 ? 37.385 3.782 -10.650 1.00 27.54 2053 ASN B O 1
ATOM 3887 N N . GLY B 1 19 ? 36.055 5.453 -11.368 1.00 27.33 2054 GLY B N 1
ATOM 3888 C CA . GLY B 1 19 ? 36.755 5.541 -12.635 1.00 25.58 2054 GLY B CA 1
ATOM 3889 C C . GLY B 1 19 ? 38.202 5.909 -12.390 1.00 25.41 2054 GLY B C 1
ATOM 3890 O O . GLY B 1 19 ? 39.115 5.348 -12.996 1.00 24.85 2054 GLY B O 1
ATOM 3891 N N . TYR B 1 20 ? 38.414 6.861 -11.487 1.00 24.92 2055 TYR B N 1
ATOM 3892 C CA . TYR B 1 20 ? 39.760 7.295 -11.144 1.00 25.07 2055 TYR B CA 1
ATOM 3893 C C . TYR B 1 20 ? 40.602 6.131 -10.601 1.00 27.66 2055 TYR B C 1
ATOM 3894 O O . TYR B 1 20 ? 41.722 5.879 -11.058 1.00 26.29 2055 TYR B O 1
ATOM 3903 N N . MET B 1 21 ? 40.069 5.429 -9.611 1.00 29.53 2056 MET B N 1
ATOM 3904 C CA . MET B 1 21 ? 40.802 4.310 -9.038 1.00 31.92 2056 MET B CA 1
ATOM 3905 C C . MET B 1 21 ? 41.126 3.243 -10.087 1.00 32.77 2056 MET B C 1
ATOM 3906 O O . MET B 1 21 ? 42.265 2.767 -10.183 1.00 32.70 2056 MET B O 1
ATOM 3911 N N . LYS B 1 22 ? 40.125 2.881 -10.882 1.00 32.30 2057 LYS B N 1
ATOM 3912 C CA . LYS B 1 22 ? 40.300 1.857 -11.907 1.00 31.89 2057 LYS B CA 1
ATOM 3913 C C . LYS B 1 22 ? 41.244 2.166 -13.061 1.00 31.26 2057 LYS B C 1
ATOM 3914 O O . LYS B 1 22 ? 42.025 1.306 -13.465 1.00 30.24 2057 LYS B O 1
ATOM 3920 N N . TYR B 1 23 ? 41.185 3.384 -13.594 1.00 29.20 2058 TYR B N 1
ATOM 3921 C CA . TYR B 1 23 ? 42.015 3.730 -14.737 1.00 26.23 2058 TYR B CA 1
ATOM 3922 C C . TYR B 1 23 ? 43.236 4.613 -14.506 1.00 26.11 2058 TYR B C 1
ATOM 3923 O O . TYR B 1 23 ? 44.169 4.557 -15.301 1.00 23.47 2058 TYR B O 1
ATOM 3932 N N . ALA B 1 24 ? 43.263 5.400 -13.427 1.00 25.69 2059 ALA B N 1
ATOM 3933 C CA . ALA B 1 24 ? 44.385 6.320 -13.223 1.00 25.43 2059 ALA B CA 1
ATOM 3934 C C . ALA B 1 24 ? 45.223 6.286 -11.940 1.00 26.02 2059 ALA B C 1
ATOM 3935 O O . ALA B 1 24 ? 46.430 6.463 -12.001 1.00 24.63 2059 ALA B O 1
ATOM 3937 N N . PHE B 1 25 ? 44.590 6.112 -10.785 1.00 28.85 2060 PHE B N 1
ATOM 3938 C CA . PHE B 1 25 ? 45.331 6.106 -9.512 1.00 31.33 2060 PHE B CA 1
ATOM 3939 C C . PHE B 1 25 ? 46.654 5.336 -9.621 1.00 31.33 2060 PHE B C 1
ATOM 3940 O O . PHE B 1 25 ? 46.670 4.216 -10.134 1.00 31.19 2060 PHE B O 1
ATOM 3948 N N . PRO B 1 26 ? 47.769 5.889 -9.094 1.00 31.53 2061 PRO B N 1
ATOM 3949 C CA . PRO B 1 26 ? 48.023 7.153 -8.395 1.00 29.61 2061 PRO B CA 1
ATOM 3950 C C . PRO B 1 26 ? 48.565 8.316 -9.226 1.00 29.78 2061 PRO B C 1
ATOM 3951 O O . PRO B 1 26 ? 49.251 9.189 -8.683 1.00 27.68 2061 PRO B O 1
ATOM 3955 N N . HIS B 1 27 ? 48.299 8.327 -10.534 1.00 28.50 2062 HIS B N 1
ATOM 3956 C CA . HIS B 1 27 ? 48.755 9.430 -11.377 1.00 27.37 2062 HIS B CA 1
ATOM 3957 C C . HIS B 1 27 ? 47.923 10.637 -10.956 1.00 25.80 2062 HIS B C 1
ATOM 3958 O O . HIS B 1 27 ? 46.918 10.469 -10.280 1.00 25.74 2062 HIS B O 1
ATOM 3965 N N . ASP B 1 28 ? 48.321 11.843 -11.342 1.00 24.30 2063 ASP B N 1
ATOM 3966 C CA . ASP B 1 28 ? 47.553 13.015 -10.925 1.00 24.34 2063 ASP B CA 1
ATOM 3967 C C . ASP B 1 28 ? 46.049 12.959 -11.249 1.00 24.61 2063 ASP B C 1
ATOM 3968 O O . ASP B 1 28 ? 45.218 13.341 -10.415 1.00 24.33 2063 ASP B O 1
ATOM 3973 N N . GLU B 1 29 ? 45.673 12.498 -12.441 1.00 23.59 2064 GLU B N 1
ATOM 3974 C CA . GLU B 1 29 ? 44.237 12.432 -12.726 1.00 22.14 2064 GLU B CA 1
ATOM 3975 C C . GLU B 1 29 ? 43.745 11.528 -13.857 1.00 21.47 2064 GLU B C 1
ATOM 3976 O O . GLU B 1 29 ? 44.523 11.046 -14.690 1.00 19.75 2064 GLU B O 1
ATOM 3982 N N . LEU B 1 30 ? 42.438 11.266 -13.834 1.00 17.96 2065 LEU B N 1
ATOM 3983 C CA . LEU B 1 30 ? 41.767 10.447 -14.834 1.00 16.33 2065 LEU B CA 1
ATOM 3984 C C . LEU B 1 30 ? 41.581 11.250 -16.137 1.00 15.44 2065 LEU B C 1
ATOM 3985 O O . LEU B 1 30 ? 41.366 12.452 -16.085 1.00 12.61 2065 LEU B O 1
ATOM 3990 N N . THR B 1 31 ? 41.723 10.609 -17.296 1.00 15.05 2066 THR B N 1
ATOM 3991 C CA . THR B 1 31 ? 41.413 11.288 -18.558 1.00 14.97 2066 THR B CA 1
ATOM 3992 C C . THR B 1 31 ? 40.075 10.567 -18.812 1.00 12.78 2066 THR B C 1
ATOM 3993 O O . THR B 1 31 ? 40.025 9.381 -19.180 1.00 15.06 2066 THR B O 1
ATOM 3997 N N . PRO B 1 32 ? 38.967 11.274 -18.575 1.00 13.03 2067 PRO B N 1
ATOM 3998 C CA . PRO B 1 32 ? 37.597 10.781 -18.714 1.00 11.66 2067 PRO B CA 1
ATOM 3999 C C . PRO B 1 32 ? 36.984 10.311 -20.028 1.00 13.65 2067 PRO B C 1
ATOM 4000 O O . PRO B 1 32 ? 35.958 9.615 -19.991 1.00 12.21 2067 PRO B O 1
ATOM 4004 N N . VAL B 1 33 ? 37.563 10.688 -21.168 1.00 12.69 2068 VAL B N 1
ATOM 4005 C CA . VAL B 1 33 ? 36.987 10.285 -22.453 1.00 14.13 2068 VAL B CA 1
ATOM 4006 C C . VAL B 1 33 ? 37.697 9.052 -22.993 1.00 15.56 2068 VAL B C 1
ATOM 4007 O O . VAL B 1 33 ? 37.065 8.160 -23.568 1.00 16.02 2068 VAL B O 1
ATOM 4011 N N . SER B 1 34 ? 39.013 9.000 -22.790 1.00 15.88 2069 SER B N 1
ATOM 4012 C CA . SER B 1 34 ? 39.827 7.868 -23.208 1.00 17.04 2069 SER B CA 1
ATOM 4013 C C . SER B 1 34 ? 40.009 6.830 -22.094 1.00 19.24 2069 SER B C 1
ATOM 4014 O O . SER B 1 34 ? 40.551 5.758 -22.341 1.00 18.91 2069 SER B O 1
ATOM 4017 N N . ASN B 1 35 ? 39.543 7.139 -20.882 1.00 20.10 2070 ASN B N 1
ATOM 4018 C CA . ASN B 1 35 ? 39.701 6.240 -19.728 1.00 21.07 2070 ASN B CA 1
ATOM 4019 C C . ASN B 1 35 ? 41.175 5.889 -19.535 1.00 21.27 2070 ASN B C 1
ATOM 4020 O O . ASN B 1 35 ? 41.548 4.718 -19.579 1.00 21.36 2070 ASN B O 1
ATOM 4025 N N . GLY B 1 36 ? 42.003 6.915 -19.339 1.00 21.15 2071 GLY B N 1
ATOM 4026 C CA . GLY B 1 36 ? 43.435 6.732 -19.138 1.00 20.57 2071 GLY B CA 1
ATOM 4027 C C . GLY B 1 36 ? 43.923 7.618 -17.997 1.00 19.57 2071 GLY B C 1
ATOM 4028 O O . GLY B 1 36 ? 43.148 7.967 -17.125 1.00 19.43 2071 GLY B O 1
ATOM 4029 N N . HIS B 1 37 ? 45.196 7.985 -17.988 1.00 20.01 2072 HIS B N 1
ATOM 4030 C CA . HIS B 1 37 ? 45.712 8.849 -16.924 1.00 22.72 2072 HIS B CA 1
ATOM 4031 C C . HIS B 1 37 ? 46.599 9.969 -17.444 1.00 21.47 2072 HIS B C 1
ATOM 4032 O O . HIS B 1 37 ? 47.085 9.919 -18.581 1.00 23.64 2072 HIS B O 1
ATOM 4039 N N . ALA B 1 38 ? 46.802 10.983 -16.605 1.00 19.27 2073 ALA B N 1
ATOM 4040 C CA . ALA B 1 38 ? 47.647 12.130 -16.928 1.00 19.25 2073 ALA B CA 1
ATOM 4041 C C . ALA B 1 38 ? 48.269 12.653 -15.634 1.00 19.44 2073 ALA B C 1
ATOM 4042 O O . ALA B 1 38 ? 47.834 12.285 -14.549 1.00 18.91 2073 ALA B O 1
ATOM 4044 N N . ASP B 1 39 ? 49.268 13.522 -15.765 1.00 21.84 2074 ASP B N 1
ATOM 4045 C CA . ASP B 1 39 ? 49.958 14.109 -14.605 1.00 23.44 2074 ASP B CA 1
ATOM 4046 C C . ASP B 1 39 ? 50.257 15.587 -14.782 1.00 23.65 2074 ASP B C 1
ATOM 4047 O O . ASP B 1 39 ? 51.393 15.971 -15.100 1.00 24.42 2074 ASP B O 1
ATOM 4052 N N . SER B 1 40 ? 49.251 16.430 -14.562 1.00 22.08 2075 SER B N 1
ATOM 4053 C CA . SER B 1 40 ? 49.453 17.861 -14.710 1.00 22.18 2075 SER B CA 1
ATOM 4054 C C . SER B 1 40 ? 49.899 18.550 -13.413 1.00 20.86 2075 SER B C 1
ATOM 4055 O O . SER B 1 40 ? 50.147 19.757 -13.412 1.00 21.98 2075 SER B O 1
ATOM 4058 N N . ARG B 1 41 ? 50.013 17.787 -12.329 1.00 23.61 2076 ARG B N 1
ATOM 4059 C CA . ARG B 1 41 ? 50.403 18.326 -11.016 1.00 24.18 2076 ARG B CA 1
ATOM 4060 C C . ARG B 1 41 ? 51.634 17.638 -10.402 1.00 24.85 2076 ARG B C 1
ATOM 4061 O O . ARG B 1 41 ? 51.589 17.139 -9.276 1.00 21.37 2076 ARG B O 1
ATOM 4069 N N . ASN B 1 42 ? 52.719 17.599 -11.176 1.00 27.11 2077 ASN B N 1
ATOM 4070 C CA . ASN B 1 42 ? 53.994 17.006 -10.753 1.00 29.78 2077 ASN B CA 1
ATOM 4071 C C . ASN B 1 42 ? 54.039 15.533 -10.316 1.00 29.99 2077 ASN B C 1
ATOM 4072 O O . ASN B 1 42 ? 55.015 15.096 -9.696 1.00 31.16 2077 ASN B O 1
ATOM 4077 N N . GLY B 1 43 ? 52.992 14.779 -10.626 1.00 29.24 2078 GLY B N 1
ATOM 4078 C CA . GLY B 1 43 ? 52.975 13.361 -10.310 1.00 29.57 2078 GLY B CA 1
ATOM 4079 C C . GLY B 1 43 ? 52.711 12.833 -8.913 1.00 31.08 2078 GLY B C 1
ATOM 4080 O O . GLY B 1 43 ? 52.741 11.614 -8.723 1.00 29.89 2078 GLY B O 1
ATOM 4081 N N . TRP B 1 44 ? 52.437 13.696 -7.937 1.00 30.81 2079 TRP B N 1
ATOM 4082 C CA . TRP B 1 44 ? 52.183 13.207 -6.580 1.00 30.63 2079 TRP B CA 1
ATOM 4083 C C . TRP B 1 44 ? 50.765 12.710 -6.328 1.00 29.99 2079 TRP B C 1
ATOM 4084 O O . TRP B 1 44 ? 50.408 12.448 -5.184 1.00 30.54 2079 TRP B O 1
ATOM 4095 N N . GLY B 1 45 ? 49.953 12.575 -7.381 1.00 28.50 2080 GLY B N 1
ATOM 4096 C CA . GLY B 1 45 ? 48.589 12.102 -7.195 1.00 25.48 2080 GLY B CA 1
ATOM 4097 C C . GLY B 1 45 ? 47.600 13.165 -6.743 1.00 24.80 2080 GLY B C 1
ATOM 4098 O O . GLY B 1 45 ? 46.917 13.011 -5.737 1.00 25.57 2080 GLY B O 1
ATOM 4099 N N . ALA B 1 46 ? 47.502 14.240 -7.514 1.00 25.01 2081 ALA B N 1
ATOM 4100 C CA . ALA B 1 46 ? 46.606 15.356 -7.202 1.00 23.12 2081 ALA B CA 1
ATOM 4101 C C . ALA B 1 46 ? 45.149 15.028 -6.924 1.00 22.19 2081 ALA B C 1
ATOM 4102 O O . ALA B 1 46 ? 44.559 15.608 -6.017 1.00 21.64 2081 ALA B O 1
ATOM 4104 N N . SER B 1 47 ? 44.544 14.123 -7.687 1.00 21.56 2082 SER B N 1
ATOM 4105 C CA . SER B 1 47 ? 43.130 13.835 -7.461 1.00 22.41 2082 SER B CA 1
ATOM 4106 C C . SER B 1 47 ? 42.863 13.103 -6.149 1.00 22.95 2082 SER B C 1
ATOM 4107 O O . SER B 1 47 ? 41.812 13.285 -5.512 1.00 21.83 2082 SER B O 1
ATOM 4110 N N . ALA B 1 48 ? 43.815 12.264 -5.758 1.00 23.90 2083 ALA B N 1
ATOM 4111 C CA . ALA B 1 48 ? 43.709 11.521 -4.516 1.00 24.32 2083 ALA B CA 1
ATOM 4112 C C . ALA B 1 48 ? 43.794 12.497 -3.320 1.00 24.48 2083 ALA B C 1
ATOM 4113 O O . ALA B 1 48 ? 42.952 12.474 -2.433 1.00 25.63 2083 ALA B O 1
ATOM 4115 N N . VAL B 1 49 ? 44.789 13.377 -3.321 1.00 26.59 2084 VAL B N 1
ATOM 4116 C CA . VAL B 1 49 ? 44.965 14.336 -2.226 1.00 26.31 2084 VAL B CA 1
ATOM 4117 C C . VAL B 1 49 ? 43.904 15.450 -2.177 1.00 26.23 2084 VAL B C 1
ATOM 4118 O O . VAL B 1 49 ? 43.516 15.896 -1.095 1.00 27.29 2084 VAL B O 1
ATOM 4122 N N . ASP B 1 50 ? 43.424 15.894 -3.338 1.00 24.85 2085 ASP B N 1
ATOM 4123 C CA . ASP B 1 50 ? 42.415 16.959 -3.408 1.00 23.00 2085 ASP B CA 1
ATOM 4124 C C . ASP B 1 50 ? 41.025 16.452 -2.963 1.00 23.62 2085 ASP B C 1
ATOM 4125 O O . ASP B 1 50 ? 40.184 17.219 -2.511 1.00 22.97 2085 ASP B O 1
ATOM 4130 N N . ALA B 1 51 ? 40.806 15.147 -3.078 1.00 25.07 2086 ALA B N 1
ATOM 4131 C CA . ALA B 1 51 ? 39.545 14.535 -2.709 1.00 26.13 2086 ALA B CA 1
ATOM 4132 C C . ALA B 1 51 ? 39.410 14.217 -1.207 1.00 27.50 2086 ALA B C 1
ATOM 4133 O O . ALA B 1 51 ? 38.300 14.011 -0.720 1.00 28.51 2086 ALA B O 1
ATOM 4135 N N . LEU B 1 52 ? 40.524 14.198 -0.478 1.00 27.06 2087 LEU B N 1
ATOM 4136 C CA . LEU B 1 52 ? 40.496 13.855 0.954 1.00 27.93 2087 LEU B CA 1
ATOM 4137 C C . LEU B 1 52 ? 39.479 14.607 1.816 1.00 27.37 2087 LEU B C 1
ATOM 4138 O O . LEU B 1 52 ? 38.608 13.995 2.432 1.00 28.34 2087 LEU B O 1
ATOM 4143 N N . SER B 1 53 ? 39.587 15.932 1.863 1.00 28.03 2088 SER B N 1
ATOM 4144 C CA . SER B 1 53 ? 38.677 16.707 2.689 1.00 27.18 2088 SER B CA 1
ATOM 4145 C C . SER B 1 53 ? 37.218 16.514 2.308 1.00 27.33 2088 SER B C 1
ATOM 4146 O O . SER B 1 53 ? 36.348 16.559 3.173 1.00 29.38 2088 SER B O 1
ATOM 4149 N N . THR B 1 54 ? 36.932 16.287 1.027 1.00 26.36 2089 THR B N 1
ATOM 4150 C CA . THR B 1 54 ? 35.548 16.088 0.604 1.00 24.91 2089 THR B CA 1
ATOM 4151 C C . THR B 1 54 ? 35.014 14.713 1.039 1.00 26.89 2089 THR B C 1
ATOM 4152 O O . THR B 1 54 ? 33.840 14.577 1.401 1.00 25.16 2089 THR B O 1
ATOM 4156 N N . ALA B 1 55 ? 35.877 13.706 1.015 1.00 27.28 2090 ALA B N 1
ATOM 4157 C CA . ALA B 1 55 ? 35.462 12.367 1.411 1.00 30.10 2090 ALA B CA 1
ATOM 4158 C C . ALA B 1 55 ? 35.169 12.363 2.910 1.00 31.89 2090 ALA B C 1
ATOM 4159 O O . ALA B 1 55 ? 34.152 11.819 3.350 1.00 32.96 2090 ALA B O 1
ATOM 4161 N N . VAL B 1 56 ? 36.050 12.991 3.685 1.00 33.26 2091 VAL B N 1
ATOM 4162 C CA . VAL B 1 56 ? 35.872 13.062 5.130 1.00 33.12 2091 VAL B CA 1
ATOM 4163 C C . VAL B 1 56 ? 34.503 13.668 5.428 1.00 34.00 2091 VAL B C 1
ATOM 4164 O O . VAL B 1 56 ? 33.708 13.103 6.182 1.00 34.36 2091 VAL B O 1
ATOM 4168 N N . ILE B 1 57 ? 34.218 14.807 4.805 1.00 34.02 2092 ILE B N 1
ATOM 4169 C CA . ILE B 1 57 ? 32.954 15.496 5.005 1.00 33.27 2092 ILE B CA 1
ATOM 4170 C C . ILE B 1 57 ? 31.722 14.690 4.567 1.00 34.17 2092 ILE B C 1
ATOM 4171 O O . ILE B 1 57 ? 30.615 14.933 5.050 1.00 32.47 2092 ILE B O 1
ATOM 4176 N N . MET B 1 58 ? 31.903 13.726 3.665 1.00 34.59 2093 MET B N 1
ATOM 4177 C CA . MET B 1 58 ? 30.768 12.913 3.218 1.00 36.14 2093 MET B CA 1
ATOM 4178 C C . MET B 1 58 ? 30.683 11.632 4.035 1.00 36.35 2093 MET B C 1
ATOM 4179 O O . MET B 1 58 ? 29.731 10.866 3.903 1.00 35.22 2093 MET B O 1
ATOM 4184 N N . GLY B 1 59 ? 31.701 11.398 4.857 1.00 38.83 2094 GLY B N 1
ATOM 4185 C CA . GLY B 1 59 ? 31.740 10.213 5.698 1.00 40.65 2094 GLY B CA 1
ATOM 4186 C C . GLY B 1 59 ? 32.134 8.904 5.026 1.00 41.57 2094 GLY B C 1
ATOM 4187 O O . GLY B 1 59 ? 31.702 7.843 5.474 1.00 42.11 2094 GLY B O 1
ATOM 4188 N N . LYS B 1 60 ? 32.948 8.959 3.969 1.00 41.86 2095 LYS B N 1
ATOM 4189 C CA . LYS B 1 60 ? 33.383 7.743 3.257 1.00 41.93 2095 LYS B CA 1
ATOM 4190 C C . LYS B 1 60 ? 34.719 7.244 3.785 1.00 42.48 2095 LYS B C 1
ATOM 4191 O O . LYS B 1 60 ? 35.775 7.598 3.257 1.00 42.62 2095 LYS B O 1
ATOM 4197 N N . ALA B 1 61 ? 34.663 6.408 4.819 1.00 42.49 2096 ALA B N 1
ATOM 4198 C CA . ALA B 1 61 ? 35.859 5.859 5.444 1.00 42.88 2096 ALA B CA 1
ATOM 4199 C C . ALA B 1 61 ? 36.778 5.133 4.467 1.00 42.76 2096 ALA B C 1
ATOM 4200 O O . ALA B 1 61 ? 37.997 5.297 4.501 1.00 43.33 2096 ALA B O 1
ATOM 4202 N N . ASP B 1 62 ? 36.189 4.325 3.598 1.00 44.26 2097 ASP B N 1
ATOM 4203 C CA . ASP B 1 62 ? 36.961 3.558 2.620 1.00 45.19 2097 ASP B CA 1
ATOM 4204 C C . ASP B 1 62 ? 37.806 4.468 1.724 1.00 44.70 2097 ASP B C 1
ATOM 4205 O O . ASP B 1 62 ? 39.001 4.229 1.530 1.00 44.95 2097 ASP B O 1
ATOM 4210 N N . VAL B 1 63 ? 37.188 5.518 1.187 1.00 43.95 2098 VAL B N 1
ATOM 4211 C CA . VAL B 1 63 ? 37.914 6.445 0.328 1.00 42.44 2098 VAL B CA 1
ATOM 4212 C C . VAL B 1 63 ? 38.996 7.103 1.160 1.00 41.90 2098 VAL B C 1
ATOM 4213 O O . VAL B 1 63 ? 40.165 7.115 0.782 1.00 41.87 2098 VAL B O 1
ATOM 4217 N N . VAL B 1 64 ? 38.591 7.638 2.308 1.00 41.02 2099 VAL B N 1
ATOM 4218 C CA . VAL B 1 64 ? 39.502 8.318 3.222 1.00 40.69 2099 VAL B CA 1
ATOM 4219 C C . VAL B 1 64 ? 40.756 7.509 3.577 1.00 40.90 2099 VAL B C 1
ATOM 4220 O O . VAL B 1 64 ? 41.880 8.020 3.514 1.00 40.53 2099 VAL B O 1
ATOM 4224 N N . ASN B 1 65 ? 40.570 6.243 3.937 1.00 41.36 2100 ASN B N 1
ATOM 4225 C CA . ASN B 1 65 ? 41.706 5.404 4.302 1.00 41.02 2100 ASN B CA 1
ATOM 4226 C C . ASN B 1 65 ? 42.680 5.139 3.155 1.00 40.99 2100 ASN B C 1
ATOM 4227 O O . ASN B 1 65 ? 43.904 5.180 3.346 1.00 42.23 2100 ASN B O 1
ATOM 4232 N N . ALA B 1 66 ? 42.150 4.877 1.961 1.00 40.55 2101 ALA B N 1
ATOM 4233 C CA . ALA B 1 66 ? 43.002 4.629 0.794 1.00 38.48 2101 ALA B CA 1
ATOM 4234 C C . ALA B 1 66 ? 43.860 5.856 0.484 1.00 38.09 2101 ALA B C 1
ATOM 4235 O O . ALA B 1 66 ? 44.991 5.750 -0.003 1.00 35.66 2101 ALA B O 1
ATOM 4237 N N . ILE B 1 67 ? 43.309 7.034 0.756 1.00 38.30 2102 ILE B N 1
ATOM 4238 C CA . ILE B 1 67 ? 44.038 8.266 0.511 1.00 38.55 2102 ILE B CA 1
ATOM 4239 C C . ILE B 1 67 ? 45.121 8.412 1.570 1.00 39.46 2102 ILE B C 1
ATOM 4240 O O . ILE B 1 67 ? 46.240 8.815 1.268 1.00 41.34 2102 ILE B O 1
ATOM 4245 N N . LEU B 1 68 ? 44.800 8.059 2.808 1.00 41.99 2103 LEU B N 1
ATOM 4246 C CA . LEU B 1 68 ? 45.788 8.153 3.884 1.00 43.72 2103 LEU B CA 1
ATOM 4247 C C . LEU B 1 68 ? 47.011 7.301 3.557 1.00 44.31 2103 LEU B C 1
ATOM 4248 O O . LEU B 1 68 ? 48.148 7.759 3.683 1.00 44.19 2103 LEU B O 1
ATOM 4253 N N . GLU B 1 69 ? 46.780 6.066 3.117 1.00 45.67 2104 GLU B N 1
ATOM 4254 C CA . GLU B 1 69 ? 47.891 5.185 2.768 1.00 46.13 2104 GLU B CA 1
ATOM 4255 C C . GLU B 1 69 ? 48.750 5.814 1.675 1.00 46.28 2104 GLU B C 1
ATOM 4256 O O . GLU B 1 69 ? 49.982 5.846 1.768 1.00 46.02 2104 GLU B O 1
ATOM 4262 N N . HIS B 1 70 ? 48.094 6.333 0.641 1.00 45.40 2105 HIS B N 1
ATOM 4263 C CA . HIS B 1 70 ? 48.801 6.936 -0.477 1.00 44.43 2105 HIS B CA 1
ATOM 4264 C C . HIS B 1 70 ? 49.751 8.082 -0.130 1.00 44.96 2105 HIS B C 1
ATOM 4265 O O . HIS B 1 70 ? 50.875 8.133 -0.627 1.00 44.92 2105 HIS B O 1
ATOM 4272 N N . VAL B 1 71 ? 49.304 9.027 0.688 1.00 45.55 2106 VAL B N 1
ATOM 4273 C CA . VAL B 1 71 ? 50.178 10.143 1.036 1.00 46.02 2106 VAL B CA 1
ATOM 4274 C C . VAL B 1 71 ? 51.373 9.625 1.829 1.00 46.71 2106 VAL B C 1
ATOM 4275 O O . VAL B 1 71 ? 52.464 10.196 1.777 1.00 45.51 2106 VAL B O 1
ATOM 4279 N N . ALA B 1 72 ? 51.160 8.534 2.555 1.00 47.70 2107 ALA B N 1
ATOM 4280 C CA . ALA B 1 72 ? 52.227 7.950 3.346 1.00 50.10 2107 ALA B CA 1
ATOM 4281 C C . ALA B 1 72 ? 53.394 7.593 2.434 1.00 51.69 2107 ALA B C 1
ATOM 4282 O O . ALA B 1 72 ? 54.550 7.923 2.731 1.00 51.81 2107 ALA B O 1
ATOM 4284 N N . ASP B 1 73 ? 53.088 6.941 1.311 1.00 53.04 2108 ASP B N 1
ATOM 4285 C CA . ASP B 1 73 ? 54.128 6.524 0.369 1.00 53.98 2108 ASP B CA 1
ATOM 4286 C C . ASP B 1 73 ? 54.666 7.618 -0.555 1.00 53.54 2108 ASP B C 1
ATOM 4287 O O . ASP B 1 73 ? 55.718 7.449 -1.169 1.00 53.47 2108 ASP B O 1
ATOM 4292 N N . ILE B 1 74 ? 53.956 8.738 -0.650 1.00 53.98 2109 ILE B N 1
ATOM 4293 C CA . ILE B 1 74 ? 54.383 9.848 -1.510 1.00 53.78 2109 ILE B CA 1
ATOM 4294 C C . ILE B 1 74 ? 55.743 10.419 -1.117 1.00 54.06 2109 ILE B C 1
ATOM 4295 O O . ILE B 1 74 ? 56.123 10.392 0.053 1.00 54.80 2109 ILE B O 1
ATOM 4300 N N . ASP B 1 75 ? 56.462 10.954 -2.098 1.00 53.96 2110 ASP B N 1
ATOM 4301 C CA . ASP B 1 75 ? 57.760 11.563 -1.856 1.00 53.92 2110 ASP B CA 1
ATOM 4302 C C . ASP B 1 75 ? 57.835 12.895 -2.595 1.00 53.86 2110 ASP B C 1
ATOM 4303 O O . ASP B 1 75 ? 58.335 12.963 -3.721 1.00 53.56 2110 ASP B O 1
ATOM 4308 N N . PHE B 1 76 ? 57.338 13.952 -1.950 1.00 52.77 2111 PHE B N 1
ATOM 4309 C CA . PHE B 1 76 ? 57.322 15.298 -2.537 1.00 52.38 2111 PHE B CA 1
ATOM 4310 C C . PHE B 1 76 ? 58.704 15.840 -2.878 1.00 52.11 2111 PHE B C 1
ATOM 4311 O O . PHE B 1 76 ? 58.848 17.000 -3.257 1.00 51.28 2111 PHE B O 1
ATOM 4319 N N . SER B 1 77 ? 59.719 14.995 -2.755 1.00 53.76 2112 SER B N 1
ATOM 4320 C CA . SER B 1 77 ? 61.085 15.420 -3.026 1.00 54.64 2112 SER B CA 1
ATOM 4321 C C . SER B 1 77 ? 61.505 15.331 -4.486 1.00 55.00 2112 SER B C 1
ATOM 4322 O O . SER B 1 77 ? 62.400 16.059 -4.921 1.00 55.64 2112 SER B O 1
ATOM 4325 N N . LYS B 1 78 ? 60.854 14.457 -5.247 1.00 55.15 2113 LYS B N 1
ATOM 4326 C CA . LYS B 1 78 ? 61.215 14.281 -6.649 1.00 55.16 2113 LYS B CA 1
ATOM 4327 C C . LYS B 1 78 ? 60.054 14.436 -7.643 1.00 54.27 2113 LYS B C 1
ATOM 4328 O O . LYS B 1 78 ? 58.975 13.869 -7.459 1.00 54.42 2113 LYS B O 1
ATOM 4334 N N . THR B 1 79 ? 60.303 15.210 -8.698 1.00 52.86 2114 THR B N 1
ATOM 4335 C CA . THR B 1 79 ? 59.329 15.444 -9.759 1.00 51.76 2114 THR B CA 1
ATOM 4336 C C . THR B 1 79 ? 60.108 15.750 -11.046 1.00 49.94 2114 THR B C 1
ATOM 4337 O O . THR B 1 79 ? 61.276 16.142 -10.985 1.00 48.71 2114 THR B O 1
ATOM 4341 N N . SER B 1 80 ? 59.463 15.584 -12.202 1.00 47.72 2115 SER B N 1
ATOM 4342 C CA . SER B 1 80 ? 60.129 15.798 -13.482 1.00 46.33 2115 SER B CA 1
ATOM 4343 C C . SER B 1 80 ? 59.778 17.090 -14.209 1.00 46.00 2115 SER B C 1
ATOM 4344 O O . SER B 1 80 ? 60.360 17.392 -15.253 1.00 46.35 2115 SER B O 1
ATOM 4347 N N . ASP B 1 81 ? 58.836 17.855 -13.673 1.00 43.97 2116 ASP B N 1
ATOM 4348 C CA . ASP B 1 81 ? 58.429 19.098 -14.318 1.00 42.22 2116 ASP B CA 1
ATOM 4349 C C . ASP B 1 81 ? 58.700 20.302 -13.428 1.00 40.49 2116 ASP B C 1
ATOM 4350 O O . ASP B 1 81 ? 59.017 20.152 -12.262 1.00 39.80 2116 ASP B O 1
ATOM 4355 N N . THR B 1 82 ? 58.571 21.493 -14.005 1.00 41.16 2117 THR B N 1
ATOM 4356 C CA . THR B 1 82 ? 58.749 22.750 -13.279 1.00 41.53 2117 THR B CA 1
ATOM 4357 C C . THR B 1 82 ? 57.501 22.909 -12.407 1.00 41.76 2117 THR B C 1
ATOM 4358 O O . THR B 1 82 ? 56.425 22.414 -12.771 1.00 41.06 2117 THR B O 1
ATOM 4362 N N . VAL B 1 83 ? 57.624 23.596 -11.271 1.00 40.77 2118 VAL B N 1
ATOM 4363 C CA . VAL B 1 83 ? 56.476 23.729 -10.371 1.00 39.35 2118 VAL B CA 1
ATOM 4364 C C . VAL B 1 83 ? 55.923 25.130 -10.071 1.00 38.85 2118 VAL B C 1
ATOM 4365 O O . VAL B 1 83 ? 56.645 26.141 -10.117 1.00 38.40 2118 VAL B O 1
ATOM 4369 N N . SER B 1 84 ? 54.630 25.154 -9.745 1.00 35.79 2119 SER B N 1
ATOM 4370 C CA . SER B 1 84 ? 53.909 26.376 -9.394 1.00 34.92 2119 SER B CA 1
ATOM 4371 C C . SER B 1 84 ? 53.874 26.424 -7.876 1.00 33.18 2119 SER B C 1
ATOM 4372 O O . SER B 1 84 ? 53.409 25.482 -7.233 1.00 33.49 2119 SER B O 1
ATOM 4375 N N . LEU B 1 85 ? 54.377 27.503 -7.292 1.00 32.47 2120 LEU B N 1
ATOM 4376 C CA . LEU B 1 85 ? 54.367 27.591 -5.840 1.00 31.50 2120 LEU B CA 1
ATOM 4377 C C . LEU B 1 85 ? 52.910 27.680 -5.413 1.00 28.75 2120 LEU B C 1
ATOM 4378 O O . LEU B 1 85 ? 52.474 26.990 -4.497 1.00 29.90 2120 LEU B O 1
ATOM 4383 N N . PHE B 1 86 ? 52.175 28.519 -6.126 1.00 27.70 2121 PHE B N 1
ATOM 4384 C CA . PHE B 1 86 ? 50.755 28.758 -5.892 1.00 24.58 2121 PHE B CA 1
ATOM 4385 C C . PHE B 1 86 ? 49.933 27.483 -6.028 1.00 24.93 2121 PHE B C 1
ATOM 4386 O O . PHE B 1 86 ? 49.227 27.101 -5.101 1.00 24.11 2121 PHE B O 1
ATOM 4394 N N . GLU B 1 87 ? 50.050 26.797 -7.165 1.00 24.31 2122 GLU B N 1
ATOM 4395 C CA . GLU B 1 87 ? 49.276 25.583 -7.385 1.00 23.31 2122 GLU B CA 1
ATOM 4396 C C . GLU B 1 87 ? 49.599 24.482 -6.404 1.00 22.79 2122 GLU B C 1
ATOM 4397 O O . GLU B 1 87 ? 48.708 23.769 -5.912 1.00 20.20 2122 GLU B O 1
ATOM 4403 N N . THR B 1 88 ? 50.878 24.332 -6.102 1.00 23.78 2123 THR B N 1
ATOM 4404 C CA . THR B 1 88 ? 51.286 23.280 -5.190 1.00 23.48 2123 THR B CA 1
ATOM 4405 C C . THR B 1 88 ? 50.809 23.589 -3.781 1.00 24.74 2123 THR B C 1
ATOM 4406 O O . THR B 1 88 ? 50.493 22.694 -2.992 1.00 24.25 2123 THR B O 1
ATOM 4410 N N . THR B 1 89 ? 50.735 24.878 -3.484 1.00 26.55 2124 THR B N 1
ATOM 4411 C CA . THR B 1 89 ? 50.309 25.343 -2.173 1.00 25.66 2124 THR B CA 1
ATOM 4412 C C . THR B 1 89 ? 48.816 25.149 -1.930 1.00 25.02 2124 THR B C 1
ATOM 4413 O O . THR B 1 89 ? 48.433 24.533 -0.939 1.00 24.91 2124 THR B O 1
ATOM 4417 N N . ILE B 1 90 ? 47.972 25.643 -2.837 1.00 22.85 2125 ILE B N 1
ATOM 4418 C CA . ILE B 1 90 ? 46.523 25.514 -2.638 1.00 20.57 2125 ILE B CA 1
ATOM 4419 C C . ILE B 1 90 ? 45.934 24.101 -2.748 1.00 19.45 2125 ILE B C 1
ATOM 4420 O O . ILE B 1 90 ? 44.872 23.829 -2.166 1.00 19.50 2125 ILE B O 1
ATOM 4425 N N . ARG B 1 91 ? 46.594 23.195 -3.477 1.00 18.90 2126 ARG B N 1
ATOM 4426 C CA . ARG B 1 91 ? 46.081 21.824 -3.624 1.00 18.35 2126 ARG B CA 1
ATOM 4427 C C . ARG B 1 91 ? 46.728 20.809 -2.673 1.00 20.29 2126 ARG B C 1
ATOM 4428 O O . ARG B 1 91 ? 46.047 20.172 -1.853 1.00 20.80 2126 ARG B O 1
ATOM 4436 N N . TYR B 1 92 ? 48.038 20.636 -2.808 1.00 22.37 2127 TYR B N 1
ATOM 4437 C CA . TYR B 1 92 ? 48.782 19.682 -1.984 1.00 24.80 2127 TYR B CA 1
ATOM 4438 C C . TYR B 1 92 ? 48.946 20.095 -0.509 1.00 24.71 2127 TYR B C 1
ATOM 4439 O O . TYR B 1 92 ? 48.597 19.346 0.387 1.00 25.28 2127 TYR B O 1
ATOM 4448 N N . LEU B 1 93 ? 49.476 21.282 -0.251 1.00 26.94 2128 LEU B N 1
ATOM 4449 C CA . LEU B 1 93 ? 49.655 21.693 1.140 1.00 28.57 2128 LEU B CA 1
ATOM 4450 C C . LEU B 1 93 ? 48.301 21.826 1.846 1.00 27.92 2128 LEU B C 1
ATOM 4451 O O . LEU B 1 93 ? 48.066 21.172 2.867 1.00 28.88 2128 LEU B O 1
ATOM 4456 N N . ALA B 1 94 ? 47.399 22.637 1.290 1.00 27.69 2129 ALA B N 1
ATOM 4457 C CA . ALA B 1 94 ? 46.061 22.812 1.884 1.00 26.97 2129 ALA B CA 1
ATOM 4458 C C . ALA B 1 94 ? 45.276 21.507 2.023 1.00 26.10 2129 ALA B C 1
ATOM 4459 O O . ALA B 1 94 ? 44.614 21.284 3.030 1.00 26.32 2129 ALA B O 1
ATOM 4461 N N . GLY B 1 95 ? 45.331 20.643 1.012 1.00 27.50 2130 GLY B N 1
ATOM 4462 C CA . GLY B 1 95 ? 44.597 19.385 1.092 1.00 26.63 2130 GLY B CA 1
ATOM 4463 C C . GLY B 1 95 ? 45.025 18.462 2.231 1.00 28.66 2130 GLY B C 1
ATOM 4464 O O . GLY B 1 95 ? 44.210 17.710 2.771 1.00 28.70 2130 GLY B O 1
ATOM 4465 N N . MET B 1 96 ? 46.310 18.490 2.576 1.00 30.44 2131 MET B N 1
ATOM 4466 C CA . MET B 1 96 ? 46.840 17.661 3.663 1.00 31.72 2131 MET B CA 1
ATOM 4467 C C . MET B 1 96 ? 46.537 18.357 4.998 1.00 31.88 2131 MET B C 1
ATOM 4468 O O . MET B 1 96 ? 46.158 17.713 5.979 1.00 33.42 2131 MET B O 1
ATOM 4473 N N . LEU B 1 97 ? 46.685 19.678 5.040 1.00 31.70 2132 LEU B N 1
ATOM 4474 C CA . LEU B 1 97 ? 46.389 20.394 6.275 1.00 31.46 2132 LEU B CA 1
ATOM 4475 C C . LEU B 1 97 ? 44.918 20.233 6.641 1.00 31.59 2132 LEU B C 1
ATOM 4476 O O . LEU B 1 97 ? 44.594 19.892 7.775 1.00 33.12 2132 LEU B O 1
ATOM 4481 N N . SER B 1 98 ? 44.024 20.459 5.679 1.00 31.29 2133 SER B N 1
ATOM 4482 C CA . SER B 1 98 ? 42.580 20.327 5.913 1.00 30.67 2133 SER B CA 1
ATOM 4483 C C . SER B 1 98 ? 42.235 18.922 6.366 1.00 32.50 2133 SER B C 1
ATOM 4484 O O . SER B 1 98 ? 41.324 18.716 7.166 1.00 32.09 2133 SER B O 1
ATOM 4487 N N . GLY B 1 99 ? 42.957 17.949 5.825 1.00 35.93 2134 GLY B N 1
ATOM 4488 C CA . GLY B 1 99 ? 42.711 16.568 6.196 1.00 38.49 2134 GLY B CA 1
ATOM 4489 C C . GLY B 1 99 ? 43.017 16.369 7.664 1.00 40.29 2134 GLY B C 1
ATOM 4490 O O . GLY B 1 99 ? 42.292 15.685 8.376 1.00 40.78 2134 GLY B O 1
ATOM 4491 N N . TYR B 1 100 ? 44.102 16.987 8.114 1.00 42.97 2135 TYR B N 1
ATOM 4492 C CA . TYR B 1 100 ? 44.525 16.906 9.505 1.00 44.11 2135 TYR B CA 1
ATOM 4493 C C . TYR B 1 100 ? 43.399 17.383 10.430 1.00 45.00 2135 TYR B C 1
ATOM 4494 O O . TYR B 1 100 ? 42.762 16.581 11.118 1.00 46.33 2135 TYR B O 1
ATOM 4503 N N . ASP B 1 101 ? 43.149 18.691 10.428 1.00 44.62 2136 ASP B N 1
ATOM 4504 C CA . ASP B 1 101 ? 42.123 19.291 11.272 1.00 43.69 2136 ASP B CA 1
ATOM 4505 C C . ASP B 1 101 ? 40.800 18.554 11.291 1.00 45.08 2136 ASP B C 1
ATOM 4506 O O . ASP B 1 101 ? 40.268 18.278 12.361 1.00 46.13 2136 ASP B O 1
ATOM 4511 N N . LEU B 1 102 ? 40.256 18.241 10.118 1.00 45.02 2137 LEU B N 1
ATOM 4512 C CA . LEU B 1 102 ? 38.983 17.536 10.057 1.00 45.24 2137 LEU B CA 1
ATOM 4513 C C . LEU B 1 102 ? 39.044 16.219 10.829 1.00 46.62 2137 LEU B C 1
ATOM 4514 O O . LEU B 1 102 ? 38.258 15.998 11.743 1.00 46.76 2137 LEU B O 1
ATOM 4519 N N . LEU B 1 103 ? 39.985 15.353 10.462 1.00 48.37 2138 LEU B N 1
ATOM 4520 C CA . LEU B 1 103 ? 40.145 14.056 11.119 1.00 50.14 2138 LEU B CA 1
ATOM 4521 C C . LEU B 1 103 ? 40.532 14.225 12.587 1.00 52.07 2138 LEU B C 1
ATOM 4522 O O . LEU B 1 103 ? 39.918 13.638 13.486 1.00 51.52 2138 LEU B O 1
ATOM 4527 N N . GLN B 1 104 ? 41.559 15.035 12.815 1.00 53.40 2139 GLN B N 1
ATOM 4528 C CA . GLN B 1 104 ? 42.056 15.298 14.153 1.00 54.44 2139 GLN B CA 1
ATOM 4529 C C . GLN B 1 104 ? 41.019 16.064 14.962 1.00 55.17 2139 GLN B C 1
ATOM 4530 O O . GLN B 1 104 ? 41.287 16.452 16.092 1.00 55.42 2139 GLN B O 1
ATOM 4536 N N . GLY B 1 105 ? 39.833 16.273 14.390 1.00 56.80 2140 GLY B N 1
ATOM 4537 C CA . GLY B 1 105 ? 38.807 17.023 15.096 1.00 57.21 2140 GLY B CA 1
ATOM 4538 C C . GLY B 1 105 ? 37.345 16.627 14.939 1.00 58.48 2140 GLY B C 1
ATOM 4539 O O . GLY B 1 105 ? 36.917 15.618 15.502 1.00 58.75 2140 GLY B O 1
ATOM 4540 N N . PRO B 1 106 ? 36.549 17.401 14.175 1.00 58.84 2141 PRO B N 1
ATOM 4541 C CA . PRO B 1 106 ? 35.122 17.144 13.946 1.00 59.19 2141 PRO B CA 1
ATOM 4542 C C . PRO B 1 106 ? 34.781 15.781 13.356 1.00 60.18 2141 PRO B C 1
ATOM 4543 O O . PRO B 1 106 ? 33.610 15.429 13.231 1.00 59.72 2141 PRO B O 1
ATOM 4547 N N . ALA B 1 107 ? 35.804 15.018 12.994 1.00 61.68 2142 ALA B N 1
ATOM 4548 C CA . ALA B 1 107 ? 35.601 13.687 12.435 1.00 63.81 2142 ALA B CA 1
ATOM 4549 C C . ALA B 1 107 ? 36.676 12.775 13.001 1.00 65.09 2142 ALA B C 1
ATOM 4550 O O . ALA B 1 107 ? 37.270 11.970 12.287 1.00 65.52 2142 ALA B O 1
ATOM 4552 N N . LYS B 1 108 ? 36.909 12.920 14.301 1.00 66.69 2143 LYS B N 1
ATOM 4553 C CA . LYS B 1 108 ? 37.914 12.149 15.024 1.00 67.73 2143 LYS B CA 1
ATOM 4554 C C . LYS B 1 108 ? 37.653 10.643 14.986 1.00 68.19 2143 LYS B C 1
ATOM 4555 O O . LYS B 1 108 ? 38.594 9.843 14.973 1.00 67.91 2143 LYS B O 1
ATOM 4561 N N . ASN B 1 109 ? 36.378 10.262 14.962 1.00 68.77 2144 ASN B N 1
ATOM 4562 C CA . ASN B 1 109 ? 36.009 8.852 14.944 1.00 69.72 2144 ASN B CA 1
ATOM 4563 C C . ASN B 1 109 ? 35.361 8.374 13.649 1.00 70.29 2144 ASN B C 1
ATOM 4564 O O . ASN B 1 109 ? 34.192 7.984 13.635 1.00 70.54 2144 ASN B O 1
ATOM 4569 N N . LEU B 1 110 ? 36.133 8.409 12.567 1.00 70.67 2145 LEU B N 1
ATOM 4570 C CA . LEU B 1 110 ? 35.682 7.959 11.251 1.00 70.60 2145 LEU B CA 1
ATOM 4571 C C . LEU B 1 110 ? 36.696 6.918 10.796 1.00 70.50 2145 LEU B C 1
ATOM 4572 O O . LEU B 1 110 ? 36.345 5.878 10.241 1.00 69.76 2145 LEU B O 1
ATOM 4577 N N . VAL B 1 111 ? 37.963 7.227 11.057 1.00 71.15 2146 VAL B N 1
ATOM 4578 C CA . VAL B 1 111 ? 39.092 6.369 10.718 1.00 71.71 2146 VAL B CA 1
ATOM 4579 C C . VAL B 1 111 ? 39.846 6.025 11.999 1.00 72.44 2146 VAL B C 1
ATOM 4580 O O . VAL B 1 111 ? 40.448 6.895 12.631 1.00 72.15 2146 VAL B O 1
ATOM 4584 N N . ASP B 1 112 ? 39.822 4.754 12.377 1.00 73.00 2147 ASP B N 1
ATOM 4585 C CA . ASP B 1 112 ? 40.497 4.337 13.595 1.00 73.78 2147 ASP B CA 1
ATOM 4586 C C . ASP B 1 112 ? 41.996 4.617 13.517 1.00 73.72 2147 ASP B C 1
ATOM 4587 O O . ASP B 1 112 ? 42.580 5.190 14.442 1.00 74.36 2147 ASP B O 1
ATOM 4592 N N . ASN B 1 113 ? 42.609 4.221 12.406 1.00 72.90 2148 ASN B N 1
ATOM 4593 C CA . ASN B 1 113 ? 44.043 4.409 12.209 1.00 72.26 2148 ASN B CA 1
ATOM 4594 C C . ASN B 1 113 ? 44.509 5.851 12.420 1.00 71.51 2148 ASN B C 1
ATOM 4595 O O . ASN B 1 113 ? 44.434 6.672 11.511 1.00 71.37 2148 ASN B O 1
ATOM 4600 N N . GLN B 1 114 ? 45.000 6.148 13.620 1.00 70.86 2149 GLN B N 1
ATOM 4601 C CA . GLN B 1 114 ? 45.497 7.484 13.955 1.00 69.65 2149 GLN B CA 1
ATOM 4602 C C . GLN B 1 114 ? 46.854 7.741 13.295 1.00 68.27 2149 GLN B C 1
ATOM 4603 O O . GLN B 1 114 ? 47.125 8.835 12.807 1.00 68.66 2149 GLN B O 1
ATOM 4609 N N . ASP B 1 115 ? 47.704 6.723 13.287 1.00 66.30 2150 ASP B N 1
ATOM 4610 C CA . ASP B 1 115 ? 49.032 6.839 12.702 1.00 64.72 2150 ASP B CA 1
ATOM 4611 C C . ASP B 1 115 ? 49.022 7.474 11.312 1.00 63.48 2150 ASP B C 1
ATOM 4612 O O . ASP B 1 115 ? 49.976 8.157 10.924 1.00 63.12 2150 ASP B O 1
ATOM 4617 N N . LEU B 1 116 ? 47.946 7.244 10.564 1.00 61.59 2151 LEU B N 1
ATOM 4618 C CA . LEU B 1 116 ? 47.822 7.803 9.221 1.00 59.77 2151 LEU B CA 1
ATOM 4619 C C . LEU B 1 116 ? 47.388 9.263 9.325 1.00 58.61 2151 LEU B C 1
ATOM 4620 O O . LEU B 1 116 ? 47.912 10.134 8.624 1.00 57.88 2151 LEU B O 1
ATOM 4625 N N . ILE B 1 117 ? 46.439 9.519 10.224 1.00 57.28 2152 ILE B N 1
ATOM 4626 C CA . ILE B 1 117 ? 45.931 10.866 10.452 1.00 56.12 2152 ILE B CA 1
ATOM 4627 C C . ILE B 1 117 ? 47.045 11.804 10.921 1.00 56.36 2152 ILE B C 1
ATOM 4628 O O . ILE B 1 117 ? 46.912 13.026 10.834 1.00 55.68 2152 ILE B O 1
ATOM 4633 N N . ASP B 1 118 ? 48.142 11.231 11.416 1.00 56.90 2153 ASP B N 1
ATOM 4634 C CA . ASP B 1 118 ? 49.266 12.025 11.915 1.00 56.91 2153 ASP B CA 1
ATOM 4635 C C . ASP B 1 118 ? 50.317 12.290 10.846 1.00 56.79 2153 ASP B C 1
ATOM 4636 O O . ASP B 1 118 ? 51.059 13.273 10.921 1.00 56.93 2153 ASP B O 1
ATOM 4641 N N . GLY B 1 119 ? 50.382 11.410 9.851 1.00 56.62 2154 GLY B N 1
ATOM 4642 C CA . GLY B 1 119 ? 51.361 11.568 8.788 1.00 55.24 2154 GLY B CA 1
ATOM 4643 C C . GLY B 1 119 ? 51.132 12.788 7.918 1.00 53.87 2154 GLY B C 1
ATOM 4644 O O . GLY B 1 119 ? 52.052 13.286 7.271 1.00 52.75 2154 GLY B O 1
ATOM 4645 N N . LEU B 1 120 ? 49.898 13.272 7.906 1.00 53.67 2155 LEU B N 1
ATOM 4646 C CA . LEU B 1 120 ? 49.545 14.438 7.107 1.00 53.21 2155 LEU B CA 1
ATOM 4647 C C . LEU B 1 120 ? 50.480 15.624 7.386 1.00 53.59 2155 LEU B C 1
ATOM 4648 O O . LEU B 1 120 ? 51.022 16.237 6.456 1.00 53.08 2155 LEU B O 1
ATOM 4653 N N . LEU B 1 121 ? 50.683 15.931 8.667 1.00 53.32 2156 LEU B N 1
ATOM 4654 C CA . LEU B 1 121 ? 51.539 17.048 9.065 1.00 52.46 2156 LEU B CA 1
ATOM 4655 C C . LEU B 1 121 ? 53.011 16.864 8.691 1.00 52.32 2156 LEU B C 1
ATOM 4656 O O . LEU B 1 121 ? 53.672 17.812 8.238 1.00 52.32 2156 LEU B O 1
ATOM 4661 N N . ASP B 1 122 ? 53.526 15.653 8.880 1.00 51.43 2157 ASP B N 1
ATOM 4662 C CA . ASP B 1 122 ? 54.917 15.363 8.551 1.00 51.12 2157 ASP B CA 1
ATOM 4663 C C . ASP B 1 122 ? 55.197 15.698 7.087 1.00 50.35 2157 ASP B C 1
ATOM 4664 O O . ASP B 1 122 ? 56.197 16.348 6.763 1.00 49.77 2157 ASP B O 1
ATOM 4669 N N . GLN B 1 123 ? 54.301 15.254 6.208 1.00 50.03 2158 GLN B N 1
ATOM 4670 C CA . GLN B 1 123 ? 54.428 15.499 4.769 1.00 48.48 2158 GLN B CA 1
ATOM 4671 C C . GLN B 1 123 ? 54.298 16.987 4.433 1.00 48.27 2158 GLN B C 1
ATOM 4672 O O . GLN B 1 123 ? 55.022 17.497 3.569 1.00 48.11 2158 GLN B O 1
ATOM 4678 N N . SER B 1 124 ? 53.383 17.676 5.121 1.00 47.15 2159 SER B N 1
ATOM 4679 C CA . SER B 1 124 ? 53.177 19.104 4.911 1.00 46.18 2159 SER B CA 1
ATOM 4680 C C . SER B 1 124 ? 54.467 19.882 5.168 1.00 46.90 2159 SER B C 1
ATOM 4681 O O . SER B 1 124 ? 54.826 20.772 4.395 1.00 46.82 2159 SER B O 1
ATOM 4684 N N . ARG B 1 125 ? 55.170 19.557 6.253 1.00 47.82 2160 ARG B N 1
ATOM 4685 C CA . ARG B 1 125 ? 56.430 20.247 6.557 1.00 48.16 2160 ARG B CA 1
ATOM 4686 C C . ARG B 1 125 ? 57.426 20.017 5.421 1.00 47.53 2160 ARG B C 1
ATOM 4687 O O . ARG B 1 125 ? 58.043 20.956 4.892 1.00 47.60 2160 ARG B O 1
ATOM 4695 N N . ASN B 1 126 ? 57.579 18.753 5.050 1.00 47.32 2161 ASN B N 1
ATOM 4696 C CA . ASN B 1 126 ? 58.488 18.380 3.976 1.00 46.29 2161 ASN B CA 1
ATOM 4697 C C . ASN B 1 126 ? 58.270 19.220 2.722 1.00 46.19 2161 ASN B C 1
ATOM 4698 O O . ASN B 1 126 ? 59.225 19.758 2.134 1.00 44.79 2161 ASN B O 1
ATOM 4703 N N . LEU B 1 127 ? 57.000 19.336 2.333 1.00 45.27 2162 LEU B N 1
ATOM 4704 C CA . LEU B 1 127 ? 56.608 20.081 1.149 1.00 43.88 2162 LEU B CA 1
ATOM 4705 C C . LEU B 1 127 ? 57.114 21.523 1.127 1.00 43.86 2162 LEU B C 1
ATOM 4706 O O . LEU B 1 127 ? 57.777 21.935 0.171 1.00 44.08 2162 LEU B O 1
ATOM 4711 N N . ALA B 1 128 ? 56.812 22.288 2.173 1.00 44.41 2163 ALA B N 1
ATOM 4712 C CA . ALA B 1 128 ? 57.252 23.683 2.253 1.00 45.12 2163 ALA B CA 1
ATOM 4713 C C . ALA B 1 128 ? 58.779 23.786 2.321 1.00 45.98 2163 ALA B C 1
ATOM 4714 O O . ALA B 1 128 ? 59.389 24.704 1.747 1.00 45.33 2163 ALA B O 1
ATOM 4716 N N . ASP B 1 129 ? 59.395 22.841 3.020 1.00 46.70 2164 ASP B N 1
ATOM 4717 C CA . ASP B 1 129 ? 60.845 22.848 3.158 1.00 48.48 2164 ASP B CA 1
ATOM 4718 C C . ASP B 1 129 ? 61.583 22.718 1.827 1.00 47.89 2164 ASP B C 1
ATOM 4719 O O . ASP B 1 129 ? 62.782 22.988 1.742 1.00 49.39 2164 ASP B O 1
ATOM 4724 N N . VAL B 1 130 ? 60.862 22.340 0.779 1.00 47.28 2165 VAL B N 1
ATOM 4725 C CA . VAL B 1 130 ? 61.476 22.197 -0.531 1.00 45.54 2165 VAL B CA 1
ATOM 4726 C C . VAL B 1 130 ? 61.143 23.391 -1.432 1.00 45.25 2165 VAL B C 1
ATOM 4727 O O . VAL B 1 130 ? 61.893 23.708 -2.367 1.00 44.34 2165 VAL B O 1
ATOM 4731 N N . LEU B 1 131 ? 60.032 24.067 -1.132 1.00 44.00 2166 LEU B N 1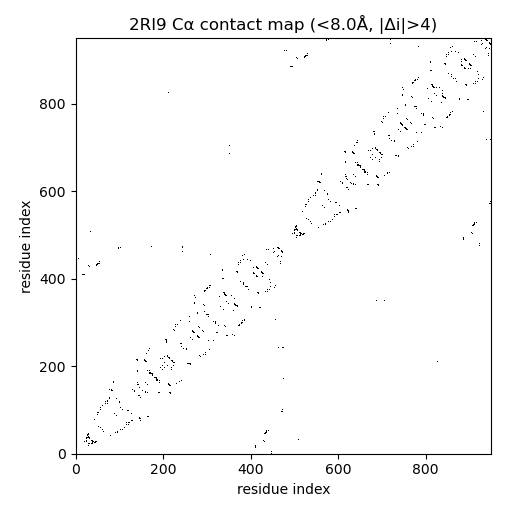
ATOM 4732 C CA . LEU B 1 131 ? 59.572 25.192 -1.945 1.00 43.46 2166 LEU B CA 1
ATOM 4733 C C . LEU B 1 131 ? 60.077 26.579 -1.543 1.00 43.09 2166 LEU B C 1
ATOM 4734 O O . LEU B 1 131 ? 60.049 27.508 -2.359 1.00 43.14 2166 LEU B O 1
ATOM 4739 N N . LYS B 1 132 ? 60.543 26.720 -0.303 1.00 43.62 2167 LYS B N 1
ATOM 4740 C CA . LYS B 1 132 ? 60.996 28.016 0.217 1.00 43.27 2167 LYS B CA 1
ATOM 4741 C C . LYS B 1 132 ? 62.027 28.841 -0.551 1.00 42.61 2167 LYS B C 1
ATOM 4742 O O . LYS B 1 132 ? 61.919 30.070 -0.588 1.00 41.87 2167 LYS B O 1
ATOM 4748 N N . PHE B 1 133 ? 63.014 28.199 -1.168 1.00 41.74 2168 PHE B N 1
ATOM 4749 C CA . PHE B 1 133 ? 64.024 28.955 -1.904 1.00 41.58 2168 PHE B CA 1
ATOM 4750 C C . PHE B 1 133 ? 63.377 29.919 -2.892 1.00 42.90 2168 PHE B C 1
ATOM 4751 O O . PHE B 1 133 ? 64.036 30.832 -3.415 1.00 42.29 2168 PHE B O 1
ATOM 4759 N N . ALA B 1 134 ? 62.082 29.720 -3.137 1.00 43.52 2169 ALA B N 1
ATOM 4760 C CA . ALA B 1 134 ? 61.344 30.567 -4.065 1.00 44.87 2169 ALA B CA 1
ATOM 4761 C C . ALA B 1 134 ? 61.144 31.974 -3.509 1.00 45.47 2169 ALA B C 1
ATOM 4762 O O . ALA B 1 134 ? 60.911 32.922 -4.265 1.00 45.78 2169 ALA B O 1
ATOM 4764 N N . PHE B 1 135 ? 61.242 32.105 -2.189 1.00 46.60 2170 PHE B N 1
ATOM 4765 C CA . PHE B 1 135 ? 61.064 33.392 -1.517 1.00 47.56 2170 PHE B CA 1
ATOM 4766 C C . PHE B 1 135 ? 62.361 34.219 -1.399 1.00 49.42 2170 PHE B C 1
ATOM 4767 O O . PHE B 1 135 ? 62.317 35.427 -1.136 1.00 49.19 2170 PHE B O 1
ATOM 4775 N N . ASP B 1 136 ? 63.510 33.578 -1.595 1.00 50.81 2171 ASP B N 1
ATOM 4776 C CA . ASP B 1 136 ? 64.789 34.277 -1.478 1.00 51.41 2171 ASP B CA 1
ATOM 4777 C C . ASP B 1 136 ? 65.075 35.246 -2.607 1.00 52.14 2171 ASP B C 1
ATOM 4778 O O . ASP B 1 136 ? 65.804 34.925 -3.542 1.00 53.21 2171 ASP B O 1
ATOM 4783 N N . THR B 1 137 ? 64.496 36.438 -2.518 1.00 52.85 2172 THR B N 1
ATOM 4784 C CA . THR B 1 137 ? 64.719 37.478 -3.522 1.00 52.85 2172 THR B CA 1
ATOM 4785 C C . THR B 1 137 ? 65.075 38.781 -2.795 1.00 52.71 2172 THR B C 1
ATOM 4786 O O . THR B 1 137 ? 65.013 38.849 -1.561 1.00 52.09 2172 THR B O 1
ATOM 4790 N N . PRO B 1 138 ? 65.477 39.823 -3.545 1.00 53.28 2173 PRO B N 1
ATOM 4791 C CA . PRO B 1 138 ? 65.810 41.076 -2.865 1.00 53.40 2173 PRO B CA 1
ATOM 4792 C C . PRO B 1 138 ? 64.621 41.458 -1.992 1.00 53.89 2173 PRO B C 1
ATOM 4793 O O . PRO B 1 138 ? 64.642 41.292 -0.768 1.00 54.19 2173 PRO B O 1
ATOM 4797 N N . SER B 1 139 ? 63.573 41.928 -2.664 1.00 53.53 2174 SER B N 1
ATOM 4798 C CA . SER B 1 139 ? 62.328 42.368 -2.038 1.00 53.34 2174 SER B CA 1
ATOM 4799 C C . SER B 1 139 ? 61.618 41.305 -1.181 1.00 51.94 2174 SER B C 1
ATOM 4800 O O . SER B 1 139 ? 61.203 41.585 -0.058 1.00 51.27 2174 SER B O 1
ATOM 4803 N N . GLY B 1 140 ? 61.478 40.092 -1.707 1.00 50.80 2175 GLY B N 1
ATOM 4804 C CA . GLY B 1 140 ? 60.800 39.043 -0.963 1.00 49.90 2175 GLY B CA 1
ATOM 4805 C C . GLY B 1 140 ? 59.672 38.408 -1.761 1.00 49.05 2175 GLY B C 1
ATOM 4806 O O . GLY B 1 140 ? 59.354 37.239 -1.554 1.00 48.53 2175 GLY B O 1
ATOM 4807 N N . VAL B 1 141 ? 59.046 39.184 -2.647 1.00 48.76 2176 VAL B N 1
ATOM 4808 C CA . VAL B 1 141 ? 57.977 38.668 -3.503 1.00 48.66 2176 VAL B CA 1
ATOM 4809 C C . VAL B 1 141 ? 58.679 37.484 -4.168 1.00 49.30 2176 VAL B C 1
ATOM 4810 O O . VAL B 1 141 ? 59.719 37.659 -4.823 1.00 49.75 2176 VAL B O 1
ATOM 4814 N N . PRO B 1 142 ? 58.133 36.266 -4.010 1.00 48.71 2177 PRO B N 1
ATOM 4815 C CA . PRO B 1 142 ? 58.740 35.063 -4.585 1.00 48.01 2177 PRO B CA 1
ATOM 4816 C C . PRO B 1 142 ? 58.680 34.772 -6.079 1.00 47.42 2177 PRO B C 1
ATOM 4817 O O . PRO B 1 142 ? 58.149 35.540 -6.894 1.00 46.39 2177 PRO B O 1
ATOM 4821 N N . TYR B 1 143 ? 59.283 33.633 -6.401 1.00 47.72 2178 TYR B N 1
ATOM 4822 C CA . TYR B 1 143 ? 59.345 33.086 -7.744 1.00 47.78 2178 TYR B CA 1
ATOM 4823 C C . TYR B 1 143 ? 58.342 31.937 -7.692 1.00 46.01 2178 TYR B C 1
ATOM 4824 O O . TYR B 1 143 ? 58.535 30.963 -6.969 1.00 44.98 2178 TYR B O 1
ATOM 4833 N N . ASN B 1 144 ? 57.265 32.060 -8.452 1.00 45.21 2179 ASN B N 1
ATOM 4834 C CA . ASN B 1 144 ? 56.231 31.030 -8.466 1.00 43.63 2179 ASN B CA 1
ATOM 4835 C C . ASN B 1 144 ? 56.663 29.745 -9.191 1.00 43.07 2179 ASN B C 1
ATOM 4836 O O . ASN B 1 144 ? 56.477 28.634 -8.675 1.00 41.79 2179 ASN B O 1
ATOM 4841 N N . ASN B 1 145 ? 57.268 29.906 -10.369 1.00 43.51 2180 ASN B N 1
ATOM 4842 C CA . ASN B 1 145 ? 57.701 28.768 -11.186 1.00 43.35 2180 ASN B CA 1
ATOM 4843 C C . ASN B 1 145 ? 59.143 28.327 -10.948 1.00 43.66 2180 ASN B C 1
ATOM 4844 O O . ASN B 1 145 ? 60.059 28.829 -11.593 1.00 42.04 2180 ASN B O 1
ATOM 4849 N N . ILE B 1 146 ? 59.338 27.367 -10.047 1.00 45.18 2181 ILE B N 1
ATOM 4850 C CA . ILE B 1 146 ? 60.677 26.891 -9.738 1.00 46.26 2181 ILE B CA 1
ATOM 4851 C C . ILE B 1 146 ? 60.960 25.444 -10.123 1.00 47.89 2181 ILE B C 1
ATOM 4852 O O . ILE B 1 146 ? 60.116 24.761 -10.712 1.00 47.27 2181 ILE B O 1
ATOM 4857 N N . ASN B 1 147 ? 62.178 25.012 -9.782 1.00 49.22 2182 ASN B N 1
ATOM 4858 C CA . ASN B 1 147 ? 62.720 23.671 -10.041 1.00 49.85 2182 ASN B CA 1
ATOM 4859 C C . ASN B 1 147 ? 63.231 23.220 -8.683 1.00 49.89 2182 ASN B C 1
ATOM 4860 O O . ASN B 1 147 ? 64.201 23.784 -8.173 1.00 50.63 2182 ASN B O 1
ATOM 4865 N N . ILE B 1 148 ? 62.592 22.216 -8.096 1.00 49.25 2183 ILE B N 1
ATOM 4866 C CA . ILE B 1 148 ? 62.998 21.742 -6.782 1.00 49.02 2183 ILE B CA 1
ATOM 4867 C C . ILE B 1 148 ? 64.223 20.846 -6.839 1.00 49.83 2183 ILE B C 1
ATOM 4868 O O . ILE B 1 148 ? 64.533 20.137 -5.879 1.00 49.58 2183 ILE B O 1
ATOM 4873 N N . THR B 1 149 ? 64.917 20.871 -7.971 1.00 50.95 2184 THR B N 1
ATOM 4874 C CA . THR B 1 149 ? 66.122 20.059 -8.129 1.00 52.00 2184 THR B CA 1
ATOM 4875 C C . THR B 1 149 ? 67.350 20.960 -8.276 1.00 51.86 2184 THR B C 1
ATOM 4876 O O . THR B 1 149 ? 68.277 20.882 -7.472 1.00 51.75 2184 THR B O 1
ATOM 4880 N N . SER B 1 150 ? 67.351 21.820 -9.292 1.00 52.16 2185 SER B N 1
ATOM 4881 C CA . SER B 1 150 ? 68.467 22.732 -9.492 1.00 53.53 2185 SER B CA 1
ATOM 4882 C C . SER B 1 150 ? 68.217 24.003 -8.683 1.00 54.17 2185 SER B C 1
ATOM 4883 O O . SER B 1 150 ? 68.951 24.991 -8.807 1.00 53.51 2185 SER B O 1
ATOM 4886 N N . HIS B 1 151 ? 67.179 23.962 -7.850 1.00 54.23 2186 HIS B N 1
ATOM 4887 C CA . HIS B 1 151 ? 66.813 25.102 -7.019 1.00 54.35 2186 HIS B CA 1
ATOM 4888 C C . HIS B 1 151 ? 66.758 26.321 -7.909 1.00 54.29 2186 HIS B C 1
ATOM 4889 O O . HIS B 1 151 ? 66.836 27.450 -7.436 1.00 54.61 2186 HIS B O 1
ATOM 4896 N N . GLY B 1 152 ? 66.630 26.080 -9.207 1.00 54.89 2187 GLY B N 1
ATOM 4897 C CA . GLY B 1 152 ? 66.576 27.165 -10.169 1.00 55.57 2187 GLY B CA 1
ATOM 4898 C C . GLY B 1 152 ? 65.176 27.710 -10.321 1.00 56.45 2187 GLY B C 1
ATOM 4899 O O . GLY B 1 152 ? 64.218 27.122 -9.817 1.00 56.35 2187 GLY B O 1
ATOM 4900 N N . ASN B 1 153 ? 65.053 28.831 -11.024 1.00 57.31 2188 ASN B N 1
ATOM 4901 C CA . ASN B 1 153 ? 63.752 29.449 -11.218 1.00 57.94 2188 ASN B CA 1
ATOM 4902 C C . ASN B 1 153 ? 63.524 30.095 -12.578 1.00 58.25 2188 ASN B C 1
ATOM 4903 O O . ASN B 1 153 ? 64.457 30.447 -13.298 1.00 59.07 2188 ASN B O 1
ATOM 4908 N N . ASP B 1 154 ? 62.246 30.237 -12.900 1.00 58.39 2189 ASP B N 1
ATOM 4909 C CA . ASP B 1 154 ? 61.758 30.824 -14.138 1.00 58.62 2189 ASP B CA 1
ATOM 4910 C C . ASP B 1 154 ? 62.508 32.094 -14.569 1.00 59.00 2189 ASP B C 1
ATOM 4911 O O . ASP B 1 154 ? 62.591 32.404 -15.762 1.00 58.67 2189 ASP B O 1
ATOM 4916 N N . GLY B 1 155 ? 63.055 32.827 -13.602 1.00 59.02 2190 GLY B N 1
ATOM 4917 C CA . GLY B 1 155 ? 63.763 34.053 -13.926 1.00 58.25 2190 GLY B CA 1
ATOM 4918 C C . GLY B 1 155 ? 62.844 35.086 -14.565 1.00 58.24 2190 GLY B C 1
ATOM 4919 O O . GLY B 1 155 ? 62.889 35.290 -15.780 1.00 58.77 2190 GLY B O 1
ATOM 4920 N N . ALA B 1 156 ? 62.002 35.734 -13.759 1.00 57.15 2191 ALA B N 1
ATOM 4921 C CA . ALA B 1 156 ? 61.081 36.751 -14.274 1.00 55.39 2191 ALA B CA 1
ATOM 4922 C C . ALA B 1 156 ? 61.260 38.067 -13.531 1.00 53.92 2191 ALA B C 1
ATOM 4923 O O . ALA B 1 156 ? 61.725 38.084 -12.395 1.00 53.97 2191 ALA B O 1
ATOM 4925 N N . THR B 1 157 ? 60.881 39.168 -14.174 1.00 52.46 2192 THR B N 1
ATOM 4926 C CA . THR B 1 157 ? 61.020 40.484 -13.561 1.00 50.99 2192 THR B CA 1
ATOM 4927 C C . THR B 1 157 ? 59.906 40.785 -12.564 1.00 49.83 2192 THR B C 1
ATOM 4928 O O . THR B 1 157 ? 60.150 41.417 -11.540 1.00 50.62 2192 THR B O 1
ATOM 4932 N N . THR B 1 158 ? 58.685 40.341 -12.850 1.00 48.40 2193 THR B N 1
ATOM 4933 C CA . THR B 1 158 ? 57.578 40.600 -11.936 1.00 45.72 2193 THR B CA 1
ATOM 4934 C C . THR B 1 158 ? 56.849 39.323 -11.525 1.00 44.52 2193 THR B C 1
ATOM 4935 O O . THR B 1 158 ? 57.028 38.273 -12.141 1.00 44.13 2193 THR B O 1
ATOM 4939 N N . ASN B 1 159 ? 56.034 39.423 -10.474 1.00 42.24 2194 ASN B N 1
ATOM 4940 C CA . ASN B 1 159 ? 55.244 38.290 -9.982 1.00 40.78 2194 ASN B CA 1
ATOM 4941 C C . ASN B 1 159 ? 53.783 38.715 -9.846 1.00 38.91 2194 ASN B C 1
ATOM 4942 O O . ASN B 1 159 ? 53.487 39.805 -9.348 1.00 38.99 2194 ASN B O 1
ATOM 4947 N N . GLY B 1 160 ? 52.875 37.854 -10.300 1.00 35.97 2195 GLY B N 1
ATOM 4948 C CA . GLY B 1 160 ? 51.467 38.180 -10.250 1.00 33.62 2195 GLY B CA 1
ATOM 4949 C C . GLY B 1 160 ? 50.942 38.462 -8.860 1.00 31.90 2195 GLY B C 1
ATOM 4950 O O . GLY B 1 160 ? 51.477 37.980 -7.865 1.00 33.18 2195 GLY B O 1
ATOM 4951 N N . LEU B 1 161 ? 49.881 39.253 -8.802 1.00 31.00 2196 LEU B N 1
ATOM 4952 C CA . LEU B 1 161 ? 49.261 39.604 -7.539 1.00 28.53 2196 LEU B CA 1
ATOM 4953 C C . LEU B 1 161 ? 48.714 38.353 -6.830 1.00 27.27 2196 LEU B C 1
ATOM 4954 O O . LEU B 1 161 ? 49.104 38.058 -5.687 1.00 26.77 2196 LEU B O 1
ATOM 4959 N N . ALA B 1 162 ? 47.848 37.601 -7.518 1.00 24.70 2197 ALA B N 1
ATOM 4960 C CA . ALA B 1 162 ? 47.249 36.397 -6.923 1.00 24.36 2197 ALA B CA 1
ATOM 4961 C C . ALA B 1 162 ? 48.233 35.323 -6.504 1.00 23.66 2197 ALA B C 1
ATOM 4962 O O . ALA B 1 162 ? 48.141 34.782 -5.397 1.00 24.25 2197 ALA B O 1
ATOM 4964 N N . VAL B 1 163 ? 49.184 34.976 -7.367 1.00 25.79 2198 VAL B N 1
ATOM 4965 C CA . VAL B 1 163 ? 50.124 33.945 -6.960 1.00 23.32 2198 VAL B CA 1
ATOM 4966 C C . VAL B 1 163 ? 50.993 34.450 -5.811 1.00 24.52 2198 VAL B C 1
ATOM 4967 O O . VAL B 1 163 ? 51.511 33.656 -5.031 1.00 24.42 2198 VAL B O 1
ATOM 4971 N N . THR B 1 164 ? 51.148 35.769 -5.694 1.00 26.37 2199 THR B N 1
ATOM 4972 C CA . THR B 1 164 ? 51.942 36.316 -4.588 1.00 28.00 2199 THR B CA 1
ATOM 4973 C C . THR B 1 164 ? 51.087 36.390 -3.317 1.00 28.94 2199 THR B C 1
ATOM 4974 O O . THR B 1 164 ? 51.565 36.101 -2.220 1.00 28.61 2199 THR B O 1
ATOM 4978 N N . GLY B 1 165 ? 49.816 36.757 -3.468 1.00 29.10 2200 GLY B N 1
ATOM 4979 C CA . GLY B 1 165 ? 48.970 36.907 -2.290 1.00 28.26 2200 GLY B CA 1
ATOM 4980 C C . GLY B 1 165 ? 47.960 35.834 -1.925 1.00 26.62 2200 GLY B C 1
ATOM 4981 O O . GLY B 1 165 ? 46.924 36.160 -1.345 1.00 25.91 2200 GLY B O 1
ATOM 4982 N N . THR B 1 166 ? 48.249 34.574 -2.240 1.00 24.39 2201 THR B N 1
ATOM 4983 C CA . THR B 1 166 ? 47.334 33.478 -1.912 1.00 24.77 2201 THR B CA 1
ATOM 4984 C C . THR B 1 166 ? 48.128 32.302 -1.348 1.00 26.15 2201 THR B C 1
ATOM 4985 O O . THR B 1 166 ? 47.893 31.135 -1.692 1.00 26.26 2201 THR B O 1
ATOM 4989 N N . LEU B 1 167 ? 49.065 32.632 -0.463 1.00 26.45 2202 LEU B N 1
ATOM 4990 C CA . LEU B 1 167 ? 49.922 31.648 0.180 1.00 27.47 2202 LEU B CA 1
ATOM 4991 C C . LEU B 1 167 ? 49.894 31.750 1.713 1.00 27.77 2202 LEU B C 1
ATOM 4992 O O . LEU B 1 167 ? 50.057 30.740 2.386 1.00 26.70 2202 LEU B O 1
ATOM 4997 N N . VAL B 1 168 ? 49.679 32.956 2.259 1.00 29.47 2203 VAL B N 1
ATOM 4998 C CA . VAL B 1 168 ? 49.684 33.155 3.728 1.00 30.31 2203 VAL B CA 1
ATOM 4999 C C . VAL B 1 168 ? 48.834 32.251 4.603 1.00 30.16 2203 VAL B C 1
ATOM 5000 O O . VAL B 1 168 ? 49.272 31.869 5.686 1.00 32.36 2203 VAL B O 1
ATOM 5004 N N . LEU B 1 169 ? 47.626 31.910 4.158 1.00 28.94 2204 LEU B N 1
ATOM 5005 C CA . LEU B 1 169 ? 46.745 31.050 4.942 1.00 27.66 2204 LEU B CA 1
ATOM 5006 C C . LEU B 1 169 ? 47.312 29.649 5.173 1.00 28.52 2204 LEU B C 1
ATOM 5007 O O . LEU B 1 169 ? 47.331 29.139 6.303 1.00 26.42 2204 LEU B O 1
ATOM 5012 N N . GLU B 1 170 ? 47.769 29.022 4.097 1.00 29.12 2205 GLU B N 1
ATOM 5013 C CA . GLU B 1 170 ? 48.320 27.680 4.180 1.00 31.81 2205 GLU B CA 1
ATOM 5014 C C . GLU B 1 170 ? 49.614 27.633 4.995 1.00 33.95 2205 GLU B C 1
ATOM 5015 O O . GLU B 1 170 ? 49.745 26.835 5.927 1.00 33.96 2205 GLU B O 1
ATOM 5021 N N . TRP B 1 171 ? 50.568 28.486 4.630 1.00 36.90 2206 TRP B N 1
ATOM 5022 C CA . TRP B 1 171 ? 51.861 28.513 5.312 1.00 39.71 2206 TRP B CA 1
ATOM 5023 C C . TRP B 1 171 ? 51.730 28.860 6.795 1.00 40.99 2206 TRP B C 1
ATOM 5024 O O . TRP B 1 171 ? 52.226 28.121 7.655 1.00 41.25 2206 TRP B O 1
ATOM 5035 N N . THR B 1 172 ? 51.043 29.963 7.097 1.00 40.25 2207 THR B N 1
ATOM 5036 C CA . THR B 1 172 ? 50.846 30.362 8.482 1.00 39.50 2207 THR B CA 1
ATOM 5037 C C . THR B 1 172 ? 50.235 29.212 9.275 1.00 40.10 2207 THR B C 1
ATOM 5038 O O . THR B 1 172 ? 50.614 28.965 10.422 1.00 41.11 2207 THR B O 1
ATOM 5042 N N . ARG B 1 173 ? 49.288 28.501 8.674 1.00 39.70 2208 ARG B N 1
ATOM 5043 C CA . ARG B 1 173 ? 48.655 27.380 9.364 1.00 40.44 2208 ARG B CA 1
ATOM 5044 C C . ARG B 1 173 ? 49.678 26.311 9.748 1.00 40.86 2208 ARG B C 1
ATOM 5045 O O . ARG B 1 173 ? 49.511 25.602 10.737 1.00 41.03 2208 ARG B O 1
ATOM 5053 N N . LEU B 1 174 ? 50.729 26.192 8.949 1.00 41.79 2209 LEU B N 1
ATOM 5054 C CA . LEU B 1 174 ? 51.770 25.216 9.218 1.00 43.23 2209 LEU B CA 1
ATOM 5055 C C . LEU B 1 174 ? 52.714 25.750 10.302 1.00 43.81 2209 LEU B C 1
ATOM 5056 O O . LEU B 1 174 ? 53.073 25.017 11.218 1.00 44.06 2209 LEU B O 1
ATOM 5061 N N . SER B 1 175 ? 53.118 27.017 10.191 1.00 45.12 2210 SER B N 1
ATOM 5062 C CA . SER B 1 175 ? 53.994 27.626 11.198 1.00 45.45 2210 SER B CA 1
ATOM 5063 C C . SER B 1 175 ? 53.291 27.425 12.525 1.00 46.01 2210 SER B C 1
ATOM 5064 O O . SER B 1 175 ? 53.910 27.074 13.527 1.00 46.89 2210 SER B O 1
ATOM 5067 N N . ASP B 1 176 ? 51.981 27.645 12.505 1.00 46.52 2211 ASP B N 1
ATOM 5068 C CA . ASP B 1 176 ? 51.124 27.519 13.679 1.00 47.10 2211 ASP B CA 1
ATOM 5069 C C . ASP B 1 176 ? 50.916 26.075 14.129 1.00 47.42 2211 ASP B C 1
ATOM 5070 O O . ASP B 1 176 ? 50.397 25.830 15.218 1.00 47.65 2211 ASP B O 1
ATOM 5075 N N . LEU B 1 177 ? 51.299 25.116 13.295 1.00 47.57 2212 LEU B N 1
ATOM 5076 C CA . LEU B 1 177 ? 51.111 23.715 13.655 1.00 48.23 2212 LEU B CA 1
ATOM 5077 C C . LEU B 1 177 ? 52.411 23.020 13.991 1.00 48.79 2212 LEU B C 1
ATOM 5078 O O . LEU B 1 177 ? 52.422 22.011 14.688 1.00 48.88 2212 LEU B O 1
ATOM 5083 N N . THR B 1 178 ? 53.509 23.559 13.481 1.00 49.66 2213 THR B N 1
ATOM 5084 C CA . THR B 1 178 ? 54.824 23.005 13.755 1.00 50.38 2213 THR B CA 1
ATOM 5085 C C . THR B 1 178 ? 55.439 23.832 14.885 1.00 50.38 2213 THR B C 1
ATOM 5086 O O . THR B 1 178 ? 55.630 23.349 16.004 1.00 50.16 2213 THR B O 1
ATOM 5090 N N . GLY B 1 179 ? 55.714 25.091 14.564 1.00 49.74 2214 GLY B N 1
ATOM 5091 C CA . GLY B 1 179 ? 56.306 26.028 15.498 1.00 49.26 2214 GLY B CA 1
ATOM 5092 C C . GLY B 1 179 ? 57.232 26.930 14.701 1.00 48.96 2214 GLY B C 1
ATOM 5093 O O . GLY B 1 179 ? 57.212 28.153 14.833 1.00 49.29 2214 GLY B O 1
ATOM 5094 N N . ASP B 1 180 ? 58.028 26.304 13.842 1.00 47.68 2215 ASP B N 1
ATOM 5095 C CA . ASP B 1 180 ? 58.991 27.005 13.005 1.00 47.08 2215 ASP B CA 1
ATOM 5096 C C . ASP B 1 180 ? 58.368 28.186 12.244 1.00 47.87 2215 ASP B C 1
ATOM 5097 O O . ASP B 1 180 ? 58.057 28.095 11.061 1.00 48.47 2215 ASP B O 1
ATOM 5102 N N . GLU B 1 181 ? 58.204 29.299 12.946 1.00 48.48 2216 GLU B N 1
ATOM 5103 C CA . GLU B 1 181 ? 57.611 30.509 12.396 1.00 48.91 2216 GLU B CA 1
ATOM 5104 C C . GLU B 1 181 ? 58.100 30.916 11.000 1.00 47.97 2216 GLU B C 1
ATOM 5105 O O . GLU B 1 181 ? 57.492 31.768 10.357 1.00 47.55 2216 GLU B O 1
ATOM 5111 N N . GLU B 1 182 ? 59.188 30.307 10.533 1.00 47.08 2217 GLU B N 1
ATOM 5112 C CA . GLU B 1 182 ? 59.749 30.616 9.219 1.00 46.14 2217 GLU B CA 1
ATOM 5113 C C . GLU B 1 182 ? 58.700 30.597 8.106 1.00 45.47 2217 GLU B C 1
ATOM 5114 O O . GLU B 1 182 ? 58.724 31.428 7.196 1.00 45.78 2217 GLU B O 1
ATOM 5120 N N . TYR B 1 183 ? 57.780 29.645 8.180 1.00 45.25 2218 TYR B N 1
ATOM 5121 C CA . TYR B 1 183 ? 56.726 29.523 7.174 1.00 44.01 2218 TYR B CA 1
ATOM 5122 C C . TYR B 1 183 ? 55.888 30.794 7.156 1.00 43.24 2218 TYR B C 1
ATOM 5123 O O . TYR B 1 183 ? 55.681 31.402 6.106 1.00 41.59 2218 TYR B O 1
ATOM 5132 N N . ALA B 1 184 ? 55.422 31.199 8.333 1.00 42.60 2219 ALA B N 1
ATOM 5133 C CA . ALA B 1 184 ? 54.611 32.397 8.453 1.00 42.72 2219 ALA B CA 1
ATOM 5134 C C . ALA B 1 184 ? 55.417 33.616 8.054 1.00 42.95 2219 ALA B C 1
ATOM 5135 O O . ALA B 1 184 ? 54.917 34.519 7.379 1.00 43.73 2219 ALA B O 1
ATOM 5137 N N . LYS B 1 185 ? 56.676 33.627 8.476 1.00 42.98 2220 LYS B N 1
ATOM 5138 C CA . LYS B 1 185 ? 57.578 34.728 8.204 1.00 42.28 2220 LYS B CA 1
ATOM 5139 C C . LYS B 1 185 ? 57.707 35.025 6.725 1.00 40.81 2220 LYS B C 1
ATOM 5140 O O . LYS B 1 185 ? 57.362 36.121 6.269 1.00 41.00 2220 LYS B O 1
ATOM 5146 N N . LEU B 1 186 ? 58.208 34.046 5.977 1.00 40.59 2221 LEU B N 1
ATOM 5147 C CA . LEU B 1 186 ? 58.397 34.193 4.534 1.00 39.03 2221 LEU B CA 1
ATOM 5148 C C . LEU B 1 186 ? 57.110 34.648 3.850 1.00 37.36 2221 LEU B C 1
ATOM 5149 O O . LEU B 1 186 ? 57.093 35.645 3.127 1.00 37.20 2221 LEU B O 1
ATOM 5154 N N . SER B 1 187 ? 56.032 33.916 4.094 1.00 36.70 2222 SER B N 1
ATOM 5155 C CA . SER B 1 187 ? 54.747 34.234 3.489 1.00 36.53 2222 SER B CA 1
ATOM 5156 C C . SER B 1 187 ? 54.255 35.647 3.803 1.00 35.81 2222 SER B C 1
ATOM 5157 O O . SER B 1 187 ? 53.972 36.418 2.893 1.00 35.48 2222 SER B O 1
ATOM 5160 N N . GLN B 1 188 ? 54.157 35.988 5.085 1.00 37.69 2223 GLN B N 1
ATOM 5161 C CA . GLN B 1 188 ? 53.684 37.318 5.479 1.00 37.83 2223 GLN B CA 1
ATOM 5162 C C . GLN B 1 188 ? 54.649 38.410 5.011 1.00 38.26 2223 GLN B C 1
ATOM 5163 O O . GLN B 1 188 ? 54.233 39.536 4.701 1.00 36.76 2223 GLN B O 1
ATOM 5169 N N . LYS B 1 189 ? 55.936 38.072 4.927 1.00 38.60 2224 LYS B N 1
ATOM 5170 C CA . LYS B 1 189 ? 56.913 39.045 4.450 1.00 39.20 2224 LYS B CA 1
ATOM 5171 C C . LYS B 1 189 ? 56.580 39.402 3.010 1.00 39.10 2224 LYS B C 1
ATOM 5172 O O . LYS B 1 189 ? 56.626 40.569 2.617 1.00 39.36 2224 LYS B O 1
ATOM 5178 N N . ALA B 1 190 ? 56.241 38.384 2.222 1.00 38.31 2225 ALA B N 1
ATOM 5179 C CA . ALA B 1 190 ? 55.891 38.601 0.825 1.00 36.99 2225 ALA B CA 1
ATOM 5180 C C . ALA B 1 190 ? 54.584 39.383 0.719 1.00 36.04 2225 ALA B C 1
ATOM 5181 O O . ALA B 1 190 ? 54.419 40.212 -0.169 1.00 36.05 2225 ALA B O 1
ATOM 5183 N N . GLU B 1 191 ? 53.663 39.128 1.643 1.00 35.74 2226 GLU B N 1
ATOM 5184 C CA . GLU B 1 191 ? 52.362 39.803 1.641 1.00 35.32 2226 GLU B CA 1
ATOM 5185 C C . GLU B 1 191 ? 52.465 41.279 2.027 1.00 35.94 2226 GLU B C 1
ATOM 5186 O O . GLU B 1 191 ? 51.620 42.083 1.646 1.00 36.36 2226 GLU B O 1
ATOM 5192 N N . SER B 1 192 ? 53.509 41.643 2.768 1.00 37.98 2227 SER B N 1
ATOM 5193 C CA . SER B 1 192 ? 53.677 43.030 3.205 1.00 38.08 2227 SER B CA 1
ATOM 5194 C C . SER B 1 192 ? 53.532 44.084 2.107 1.00 38.61 2227 SER B C 1
ATOM 5195 O O . SER B 1 192 ? 52.798 45.059 2.277 1.00 38.60 2227 SER B O 1
ATOM 5198 N N . TYR B 1 193 ? 54.220 43.886 0.980 1.00 40.07 2228 TYR B N 1
ATOM 5199 C CA . TYR B 1 193 ? 54.191 44.833 -0.143 1.00 40.55 2228 TYR B CA 1
ATOM 5200 C C . TYR B 1 193 ? 52.821 45.099 -0.768 1.00 41.92 2228 TYR B C 1
ATOM 5201 O O . TYR B 1 193 ? 52.586 46.171 -1.333 1.00 42.97 2228 TYR B O 1
ATOM 5210 N N . LEU B 1 194 ? 51.924 44.122 -0.684 1.00 42.44 2229 LEU B N 1
ATOM 5211 C CA . LEU B 1 194 ? 50.577 44.263 -1.226 1.00 42.04 2229 LEU B CA 1
ATOM 5212 C C . LEU B 1 194 ? 49.741 45.062 -0.225 1.00 42.41 2229 LEU B C 1
ATOM 5213 O O . LEU B 1 194 ? 48.779 45.731 -0.602 1.00 41.22 2229 LEU B O 1
ATOM 5218 N N . LEU B 1 195 ? 50.110 44.974 1.055 1.00 44.74 2230 LEU B N 1
ATOM 5219 C CA . LEU B 1 195 ? 49.415 45.714 2.113 1.00 46.62 2230 LEU B CA 1
ATOM 5220 C C . LEU B 1 195 ? 49.747 47.209 2.025 1.00 48.30 2230 LEU B C 1
ATOM 5221 O O . LEU B 1 195 ? 48.868 48.056 2.180 1.00 49.32 2230 LEU B O 1
ATOM 5226 N N . LYS B 1 196 ? 51.015 47.524 1.784 1.00 50.30 2231 LYS B N 1
ATOM 5227 C CA . LYS B 1 196 ? 51.459 48.911 1.630 1.00 52.11 2231 LYS B CA 1
ATOM 5228 C C . LYS B 1 196 ? 51.935 49.117 0.190 1.00 52.44 2231 LYS B C 1
ATOM 5229 O O . LYS B 1 196 ? 53.124 48.996 -0.103 1.00 53.36 2231 LYS B O 1
ATOM 5235 N N . PRO B 1 197 ? 51.011 49.441 -0.726 1.00 52.86 2232 PRO B N 1
ATOM 5236 C CA . PRO B 1 197 ? 51.330 49.659 -2.141 1.00 53.20 2232 PRO B CA 1
ATOM 5237 C C . PRO B 1 197 ? 52.046 50.969 -2.501 1.00 53.72 2232 PRO B C 1
ATOM 5238 O O . PRO B 1 197 ? 51.651 52.050 -2.065 1.00 53.57 2232 PRO B O 1
ATOM 5242 N N . GLN B 1 198 ? 53.092 50.852 -3.316 1.00 54.28 2233 GLN B N 1
ATOM 5243 C CA . GLN B 1 198 ? 53.869 51.999 -3.792 1.00 55.08 2233 GLN B CA 1
ATOM 5244 C C . GLN B 1 198 ? 54.168 51.745 -5.269 1.00 54.39 2233 GLN B C 1
ATOM 5245 O O . GLN B 1 198 ? 54.517 50.624 -5.646 1.00 54.05 2233 GLN B O 1
ATOM 5251 N N . PRO B 1 199 ? 54.038 52.771 -6.128 1.00 53.70 2234 PRO B N 1
ATOM 5252 C CA . PRO B 1 199 ? 53.643 54.155 -5.852 1.00 53.54 2234 PRO B CA 1
ATOM 5253 C C . PRO B 1 199 ? 52.140 54.363 -5.742 1.00 53.20 2234 PRO B C 1
ATOM 5254 O O . PRO B 1 199 ? 51.346 53.450 -5.976 1.00 52.97 2234 PRO B O 1
ATOM 5258 N N . SER B 1 200 ? 51.767 55.586 -5.388 1.00 53.25 2235 SER B N 1
ATOM 5259 C CA . SER B 1 200 ? 50.368 55.963 -5.249 1.00 53.38 2235 SER B CA 1
ATOM 5260 C C . SER B 1 200 ? 49.651 55.789 -6.580 1.00 53.69 2235 SER B C 1
ATOM 5261 O O . SER B 1 200 ? 48.445 55.524 -6.616 1.00 53.25 2235 SER B O 1
ATOM 5264 N N . SER B 1 201 ? 50.401 55.948 -7.671 1.00 53.98 2236 SER B N 1
ATOM 5265 C CA . SER B 1 201 ? 49.848 55.807 -9.016 1.00 53.58 2236 SER B CA 1
ATOM 5266 C C . SER B 1 201 ? 49.341 54.383 -9.251 1.00 53.03 2236 SER B C 1
ATOM 5267 O O . SER B 1 201 ? 48.496 54.154 -10.116 1.00 52.16 2236 SER B O 1
ATOM 5270 N N . SER B 1 202 ? 49.859 53.438 -8.466 1.00 52.63 2237 SER B N 1
ATOM 5271 C CA . SER B 1 202 ? 49.454 52.034 -8.543 1.00 52.88 2237 SER B CA 1
ATOM 5272 C C . SER B 1 202 ? 48.145 51.808 -7.796 1.00 52.44 2237 SER B C 1
ATOM 5273 O O . SER B 1 202 ? 47.558 50.735 -7.880 1.00 52.38 2237 SER B O 1
ATOM 5276 N N . GLU B 1 203 ? 47.693 52.823 -7.070 1.00 51.64 2238 GLU B N 1
ATOM 5277 C CA . GLU B 1 203 ? 46.462 52.724 -6.302 1.00 51.95 2238 GLU B CA 1
ATOM 5278 C C . GLU B 1 203 ? 45.416 53.734 -6.783 1.00 52.25 2238 GLU B C 1
ATOM 5279 O O . GLU B 1 203 ? 45.066 54.679 -6.076 1.00 52.11 2238 GLU B O 1
ATOM 5285 N N . PRO B 1 204 ? 44.902 53.541 -8.008 1.00 52.37 2239 PRO B N 1
ATOM 5286 C CA . PRO B 1 204 ? 43.893 54.434 -8.588 1.00 51.98 2239 PRO B CA 1
ATOM 5287 C C . PRO B 1 204 ? 42.750 54.707 -7.613 1.00 51.43 2239 PRO B C 1
ATOM 5288 O O . PRO B 1 204 ? 42.092 55.746 -7.686 1.00 51.54 2239 PRO B O 1
ATOM 5292 N N . PHE B 1 205 ? 42.510 53.753 -6.718 1.00 50.33 2240 PHE B N 1
ATOM 5293 C CA . PHE B 1 205 ? 41.467 53.876 -5.708 1.00 48.61 2240 PHE B CA 1
ATOM 5294 C C . PHE B 1 205 ? 41.966 53.173 -4.449 1.00 47.43 2240 PHE B C 1
ATOM 5295 O O . PHE B 1 205 ? 42.827 52.299 -4.515 1.00 47.12 2240 PHE B O 1
ATOM 5303 N N . PRO B 1 206 ? 41.447 53.566 -3.278 1.00 46.38 2241 PRO B N 1
ATOM 5304 C CA . PRO B 1 206 ? 41.854 52.962 -2.006 1.00 45.28 2241 PRO B CA 1
ATOM 5305 C C . PRO B 1 206 ? 41.691 51.441 -1.943 1.00 43.91 2241 PRO B C 1
ATOM 5306 O O . PRO B 1 206 ? 40.575 50.926 -2.041 1.00 42.96 2241 PRO B O 1
ATOM 5310 N N . GLY B 1 207 ? 42.809 50.737 -1.786 1.00 43.30 2242 GLY B N 1
ATOM 5311 C CA . GLY B 1 207 ? 42.780 49.286 -1.686 1.00 43.47 2242 GLY B CA 1
ATOM 5312 C C . GLY B 1 207 ? 42.920 48.499 -2.983 1.00 43.34 2242 GLY B C 1
ATOM 5313 O O . GLY B 1 207 ? 43.323 47.334 -2.957 1.00 43.67 2242 GLY B O 1
ATOM 5314 N N . LEU B 1 208 ? 42.576 49.116 -4.112 1.00 42.44 2243 LEU B N 1
ATOM 5315 C CA . LEU B 1 208 ? 42.675 48.458 -5.414 1.00 41.64 2243 LEU B CA 1
ATOM 5316 C C . LEU B 1 208 ? 44.071 48.662 -5.996 1.00 42.71 2243 LEU B C 1
ATOM 5317 O O . LEU B 1 208 ? 44.432 49.760 -6.435 1.00 43.30 2243 LEU B O 1
ATOM 5322 N N . VAL B 1 209 ? 44.860 47.596 -5.988 1.00 42.47 2244 VAL B N 1
ATOM 5323 C CA . VAL B 1 209 ? 46.229 47.663 -6.469 1.00 43.49 2244 VAL B CA 1
ATOM 5324 C C . VAL B 1 209 ? 46.474 47.145 -7.889 1.00 43.65 2244 VAL B C 1
ATOM 5325 O O . VAL B 1 209 ? 45.547 46.712 -8.578 1.00 43.31 2244 VAL B O 1
ATOM 5329 N N . GLY B 1 210 ? 47.740 47.197 -8.308 1.00 43.78 2245 GLY B N 1
ATOM 5330 C CA . GLY B 1 210 ? 48.128 46.741 -9.634 1.00 43.51 2245 GLY B CA 1
ATOM 5331 C C . GLY B 1 210 ? 48.242 45.229 -9.737 1.00 43.44 2245 GLY B C 1
ATOM 5332 O O . GLY B 1 210 ? 48.428 44.541 -8.728 1.00 43.56 2245 GLY B O 1
ATOM 5333 N N . SER B 1 211 ? 48.156 44.717 -10.964 1.00 42.49 2246 SER B N 1
ATOM 5334 C CA . SER B 1 211 ? 48.211 43.275 -11.224 1.00 41.99 2246 SER B CA 1
ATOM 5335 C C . SER B 1 211 ? 49.572 42.581 -11.160 1.00 42.52 2246 SER B C 1
ATOM 5336 O O . SER B 1 211 ? 49.635 41.347 -11.199 1.00 42.27 2246 SER B O 1
ATOM 5339 N N . SER B 1 212 ? 50.657 43.345 -11.069 1.00 42.49 2247 SER B N 1
ATOM 5340 C CA . SER B 1 212 ? 51.991 42.743 -11.015 1.00 42.46 2247 SER B CA 1
ATOM 5341 C C . SER B 1 212 ? 52.954 43.555 -10.156 1.00 43.26 2247 SER B C 1
ATOM 5342 O O . SER B 1 212 ? 52.933 44.791 -10.180 1.00 42.90 2247 SER B O 1
ATOM 5345 N N . ILE B 1 213 ? 53.809 42.850 -9.420 1.00 43.25 2248 ILE B N 1
ATOM 5346 C CA . ILE B 1 213 ? 54.758 43.485 -8.520 1.00 44.51 2248 ILE B CA 1
ATOM 5347 C C . ILE B 1 213 ? 56.196 43.053 -8.767 1.00 46.05 2248 ILE B C 1
ATOM 5348 O O . ILE B 1 213 ? 56.495 41.853 -8.727 1.00 45.86 2248 ILE B O 1
ATOM 5353 N N . ASN B 1 214 ? 57.080 44.028 -8.999 1.00 46.61 2249 ASN B N 1
ATOM 5354 C CA . ASN B 1 214 ? 58.501 43.746 -9.231 1.00 48.69 2249 ASN B CA 1
ATOM 5355 C C . ASN B 1 214 ? 59.031 42.836 -8.125 1.00 48.43 2249 ASN B C 1
ATOM 5356 O O . ASN B 1 214 ? 58.678 43.001 -6.963 1.00 48.78 2249 ASN B O 1
ATOM 5361 N N . ILE B 1 215 ? 59.890 41.887 -8.485 1.00 48.75 2250 ILE B N 1
ATOM 5362 C CA . ILE B 1 215 ? 60.461 40.967 -7.509 1.00 49.76 2250 ILE B CA 1
ATOM 5363 C C . ILE B 1 215 ? 61.698 41.566 -6.840 1.00 51.29 2250 ILE B C 1
ATOM 5364 O O . ILE B 1 215 ? 62.181 41.047 -5.828 1.00 51.02 2250 ILE B O 1
ATOM 5369 N N . ASN B 1 216 ? 62.202 42.664 -7.402 1.00 52.52 2251 ASN B N 1
ATOM 5370 C CA . ASN B 1 216 ? 63.388 43.323 -6.852 1.00 54.42 2251 ASN B CA 1
ATOM 5371 C C . ASN B 1 216 ? 63.044 44.543 -5.992 1.00 55.45 2251 ASN B C 1
ATOM 5372 O O . ASN B 1 216 ? 63.699 44.804 -4.980 1.00 55.12 2251 ASN B O 1
ATOM 5377 N N . ASP B 1 217 ? 62.005 45.273 -6.392 1.00 56.81 2252 ASP B N 1
ATOM 5378 C CA . ASP B 1 217 ? 61.564 46.468 -5.676 1.00 58.21 2252 ASP B CA 1
ATOM 5379 C C . ASP B 1 217 ? 60.511 46.153 -4.634 1.00 58.40 2252 ASP B C 1
ATOM 5380 O O . ASP B 1 217 ? 60.655 46.487 -3.459 1.00 59.08 2252 ASP B O 1
ATOM 5385 N N . GLY B 1 218 ? 59.446 45.510 -5.092 1.00 58.00 2253 GLY B N 1
ATOM 5386 C CA . GLY B 1 218 ? 58.323 45.203 -4.235 1.00 57.74 2253 GLY B CA 1
ATOM 5387 C C . GLY B 1 218 ? 57.277 46.209 -4.6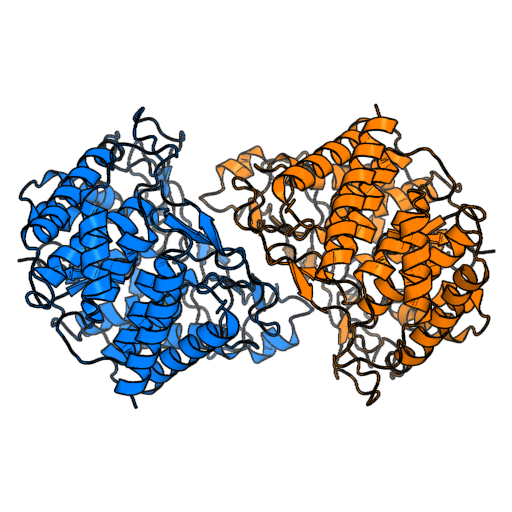83 1.00 57.87 2253 GLY B C 1
ATOM 5388 O O . GLY B 1 218 ? 56.179 46.295 -4.132 1.00 57.80 2253 GLY B O 1
ATOM 5389 N N . GLN B 1 219 ? 57.649 46.975 -5.706 1.00 57.64 2254 GLN B N 1
ATOM 5390 C CA . GLN B 1 219 ? 56.800 48.010 -6.290 1.00 58.17 2254 GLN B CA 1
ATOM 5391 C C . GLN B 1 219 ? 55.865 47.436 -7.357 1.00 57.50 2254 GLN B C 1
ATOM 5392 O O . GLN B 1 219 ? 56.189 46.445 -8.008 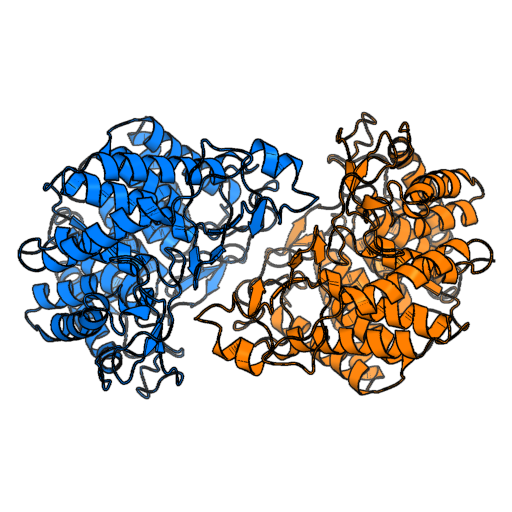1.00 57.54 2254 GLN B O 1
ATOM 5398 N N . PHE B 1 220 ? 54.711 48.076 -7.533 1.00 56.76 2255 PHE B N 1
ATOM 5399 C CA . PHE B 1 220 ? 53.723 47.646 -8.522 1.00 56.00 2255 PHE B CA 1
ATOM 5400 C C . PHE B 1 220 ? 54.064 48.143 -9.922 1.00 54.64 2255 PHE B C 1
ATOM 5401 O O . PHE B 1 220 ? 54.087 49.346 -10.180 1.00 54.40 2255 PHE B O 1
ATOM 5409 N N . ALA B 1 221 ? 54.311 47.201 -10.826 1.00 52.83 2256 ALA B N 1
ATOM 5410 C CA . ALA B 1 221 ? 54.688 47.535 -12.183 1.00 50.57 2256 ALA B CA 1
ATOM 5411 C C . ALA B 1 221 ? 53.563 48.062 -13.050 1.00 50.51 2256 ALA B C 1
ATOM 5412 O O . ALA B 1 221 ? 53.820 48.540 -14.151 1.00 51.21 2256 ALA B O 1
ATOM 5414 N N . ASP B 1 222 ? 52.322 47.988 -12.578 1.00 49.83 2257 ASP B N 1
ATOM 5415 C CA . ASP B 1 222 ? 51.202 48.493 -13.381 1.00 48.91 2257 ASP B CA 1
ATOM 5416 C C . ASP B 1 222 ? 50.124 49.152 -12.535 1.00 47.98 2257 ASP B C 1
ATOM 5417 O O . ASP B 1 222 ? 50.191 49.148 -11.307 1.00 47.70 2257 ASP B O 1
ATOM 5422 N N . SER B 1 223 ? 49.127 49.704 -13.216 1.00 47.42 2258 SER B N 1
ATOM 5423 C CA . SER B 1 223 ? 48.007 50.382 -12.576 1.00 47.09 2258 SER B CA 1
ATOM 5424 C C . SER B 1 223 ? 46.739 49.643 -12.950 1.00 46.73 2258 SER B C 1
ATOM 5425 O O . SER B 1 223 ? 45.636 50.170 -12.813 1.00 46.06 2258 SER B O 1
ATOM 5428 N N . ARG B 1 224 ? 46.906 48.419 -13.435 1.00 47.45 2259 ARG B N 1
ATOM 5429 C CA . ARG B 1 224 ? 45.775 47.600 -13.859 1.00 47.70 2259 ARG B CA 1
ATOM 5430 C C . ARG B 1 224 ? 45.096 46.924 -12.665 1.00 46.18 2259 ARG B C 1
ATOM 5431 O O . ARG B 1 224 ? 45.712 46.150 -11.933 1.00 44.84 2259 ARG B O 1
ATOM 5439 N N . VAL B 1 225 ? 43.820 47.241 -12.468 1.00 45.91 2260 VAL B N 1
ATOM 5440 C CA . VAL B 1 225 ? 43.063 46.666 -11.365 1.00 45.50 2260 VAL B CA 1
ATOM 5441 C C . VAL B 1 225 ? 41.960 45.772 -11.901 1.00 44.53 2260 VAL B C 1
ATOM 5442 O O . VAL B 1 225 ? 41.424 46.022 -12.987 1.00 45.15 2260 VAL B O 1
ATOM 5446 N N . SER B 1 226 ? 41.623 44.738 -11.130 1.00 42.45 2261 SER B N 1
ATOM 5447 C CA . SER B 1 226 ? 40.573 43.790 -11.503 1.00 40.36 2261 SER B CA 1
ATOM 5448 C C . SER B 1 226 ? 40.455 42.638 -10.509 1.00 38.20 2261 SER B C 1
ATOM 5449 O O . SER B 1 226 ? 41.394 42.348 -9.765 1.00 38.79 2261 SER B O 1
ATOM 5452 N N . TRP B 1 227 ? 39.294 41.989 -10.520 1.00 35.85 2262 TRP B N 1
ATOM 5453 C CA . TRP B 1 227 ? 39.026 40.829 -9.670 1.00 33.43 2262 TRP B CA 1
ATOM 5454 C C . TRP B 1 227 ? 39.014 39.563 -10.540 1.00 32.25 2262 TRP B C 1
ATOM 5455 O O . TRP B 1 227 ? 38.589 38.487 -10.106 1.00 29.70 2262 TRP B O 1
ATOM 5466 N N . ASN B 1 228 ? 39.479 39.718 -11.778 1.00 31.47 2263 ASN B N 1
ATOM 5467 C CA . ASN B 1 228 ? 39.560 38.621 -12.735 1.00 32.24 2263 ASN B CA 1
ATOM 5468 C C . ASN B 1 228 ? 40.759 37.740 -12.413 1.00 31.32 2263 ASN B C 1
ATOM 5469 O O . ASN B 1 228 ? 41.537 38.035 -11.494 1.00 28.89 2263 ASN B O 1
ATOM 5474 N N . GLY B 1 229 ? 40.905 36.660 -13.181 1.00 30.92 2264 GLY B N 1
ATOM 5475 C CA . GLY B 1 229 ? 42.012 35.739 -12.976 1.00 30.66 2264 GLY B CA 1
ATOM 5476 C C . GLY B 1 229 ? 43.348 36.445 -12.969 1.00 31.18 2264 GLY B C 1
ATOM 5477 O O . GLY B 1 229 ? 43.547 37.394 -13.721 1.00 31.34 2264 GLY B O 1
ATOM 5478 N N . GLY B 1 230 ? 44.277 35.978 -12.141 1.00 31.48 2265 GLY B N 1
ATOM 5479 C CA . GLY B 1 230 ? 45.573 36.623 -12.068 1.00 32.35 2265 GLY B CA 1
ATOM 5480 C C . GLY B 1 230 ? 45.668 37.646 -10.934 1.00 32.98 2265 GLY B C 1
ATOM 5481 O O . GLY B 1 230 ? 46.764 38.054 -10.556 1.00 33.92 2265 GLY B O 1
ATOM 5482 N N . ASP B 1 231 ? 44.523 38.058 -10.395 1.00 32.04 2266 ASP B N 1
ATOM 5483 C CA . ASP B 1 231 ? 44.464 39.026 -9.288 1.00 31.34 2266 ASP B CA 1
ATOM 5484 C C . ASP B 1 231 ? 43.549 38.528 -8.164 1.00 29.46 2266 ASP B C 1
ATOM 5485 O O . ASP B 1 231 ? 43.882 38.612 -6.981 1.00 28.62 2266 ASP B O 1
ATOM 5490 N N . ASP B 1 232 ? 42.387 38.040 -8.580 1.00 25.87 2267 ASP B N 1
ATOM 5491 C CA . ASP B 1 232 ? 41.326 37.514 -7.730 1.00 26.19 2267 ASP B CA 1
ATOM 5492 C C . ASP B 1 232 ? 41.547 37.077 -6.270 1.00 23.82 2267 ASP B C 1
ATOM 5493 O O . ASP B 1 232 ? 41.124 37.782 -5.346 1.00 25.28 2267 ASP B O 1
ATOM 5498 N N . SER B 1 233 ? 42.183 35.930 -6.046 1.00 23.17 2268 SER B N 1
ATOM 5499 C CA . SER B 1 233 ? 42.319 35.431 -4.678 1.00 24.34 2268 SER B CA 1
ATOM 5500 C C . SER B 1 233 ? 43.149 36.236 -3.672 1.00 25.71 2268 SER B C 1
ATOM 5501 O O . SER B 1 233 ? 43.136 35.924 -2.480 1.00 25.85 2268 SER B O 1
ATOM 5504 N N . PHE B 1 234 ? 43.863 37.265 -4.131 1.00 26.72 2269 PHE B N 1
ATOM 5505 C CA . PHE B 1 234 ? 44.623 38.095 -3.202 1.00 26.52 2269 PHE B CA 1
ATOM 5506 C C . PHE B 1 234 ? 43.581 38.758 -2.299 1.00 25.46 2269 PHE B C 1
ATOM 5507 O O . PHE B 1 234 ? 43.710 38.754 -1.067 1.00 26.58 2269 PHE B O 1
ATOM 5515 N N . TYR B 1 235 ? 42.554 39.331 -2.927 1.00 23.63 2270 TYR B N 1
ATOM 5516 C CA . TYR B 1 235 ? 41.479 39.987 -2.197 1.00 23.15 2270 TYR B CA 1
ATOM 5517 C C . TYR B 1 235 ? 40.745 38.956 -1.331 1.00 22.97 2270 TYR B C 1
ATOM 5518 O O . TYR B 1 235 ? 40.424 39.220 -0.163 1.00 21.36 2270 TYR B O 1
ATOM 5527 N N . GLU B 1 236 ? 40.493 37.775 -1.899 1.00 21.71 2271 GLU B N 1
ATOM 5528 C CA . GLU B 1 236 ? 39.820 36.677 -1.177 1.00 19.37 2271 GLU B CA 1
ATOM 5529 C C . GLU B 1 236 ? 40.513 36.374 0.175 1.00 19.43 2271 GLU B C 1
ATOM 5530 O O . GLU B 1 236 ? 39.858 36.256 1.207 1.00 21.85 2271 GLU B O 1
ATOM 5536 N N . TYR B 1 237 ? 41.837 36.248 0.173 1.00 19.80 2272 TYR B N 1
ATOM 5537 C CA . TYR B 1 237 ? 42.563 35.908 1.395 1.00 20.33 2272 TYR B CA 1
ATOM 5538 C C . TYR B 1 237 ? 42.711 37.040 2.441 1.00 21.15 2272 TYR B C 1
ATOM 5539 O O . TYR B 1 237 ? 43.047 36.780 3.594 1.00 20.18 2272 TYR B O 1
ATOM 5548 N N . LEU B 1 238 ? 42.436 38.282 2.046 1.00 22.45 2273 LEU B N 1
ATOM 5549 C CA . LEU B 1 238 ? 42.517 39.421 2.970 1.00 24.70 2273 LEU B CA 1
ATOM 5550 C C . LEU B 1 238 ? 41.497 39.238 4.098 1.00 24.93 2273 LEU B C 1
ATOM 5551 O O . LEU B 1 238 ? 41.868 39.183 5.277 1.00 24.80 2273 LEU B O 1
ATOM 5556 N N . ILE B 1 239 ? 40.216 39.117 3.736 1.00 24.88 2274 ILE B N 1
ATOM 5557 C CA . ILE B 1 239 ? 39.159 38.925 4.735 1.00 22.67 2274 ILE B CA 1
ATOM 5558 C C . ILE B 1 239 ? 39.211 37.520 5.373 1.00 22.51 2274 ILE B C 1
ATOM 5559 O O . ILE B 1 239 ? 38.869 37.359 6.539 1.00 20.65 2274 ILE B O 1
ATOM 5564 N N . LYS B 1 240 ? 39.637 36.498 4.623 1.00 22.89 2275 LYS B N 1
ATOM 5565 C CA . LYS B 1 240 ? 39.717 35.143 5.184 1.00 22.78 2275 LYS B CA 1
ATOM 5566 C C . LYS B 1 240 ? 40.798 35.030 6.268 1.00 24.26 2275 LYS B C 1
ATOM 5567 O O . LYS B 1 240 ? 40.647 34.257 7.221 1.00 25.20 2275 LYS B O 1
ATOM 5573 N N . MET B 1 241 ? 41.894 35.779 6.135 1.00 24.10 2276 MET B N 1
ATOM 5574 C CA . MET B 1 241 ? 42.943 35.740 7.164 1.00 26.56 2276 MET B CA 1
ATOM 5575 C C . MET B 1 241 ? 42.341 36.279 8.478 1.00 27.42 2276 MET B C 1
ATOM 5576 O O . MET B 1 241 ? 42.554 35.720 9.552 1.00 27.50 2276 MET B O 1
ATOM 5581 N N . TYR B 1 242 ? 41.566 37.351 8.368 1.00 27.25 2277 TYR B N 1
ATOM 5582 C CA . TYR B 1 242 ? 40.926 37.965 9.527 1.00 28.76 2277 TYR B CA 1
ATOM 5583 C C . TYR B 1 242 ? 40.053 36.946 10.242 1.00 28.65 2277 TYR B C 1
ATOM 5584 O O . TYR B 1 242 ? 39.918 36.973 11.470 1.00 29.44 2277 TYR B O 1
ATOM 5593 N N . VAL B 1 243 ? 39.453 36.042 9.473 1.00 28.72 2278 VAL B N 1
ATOM 5594 C CA . VAL B 1 243 ? 38.608 35.001 10.047 1.00 25.85 2278 VAL B CA 1
ATOM 5595 C C . VAL B 1 243 ? 39.485 33.948 10.723 1.00 27.88 2278 VAL B C 1
ATOM 5596 O O . VAL B 1 243 ? 39.095 33.345 11.725 1.00 28.47 2278 VAL B O 1
ATOM 5600 N N . TYR B 1 244 ? 40.669 33.711 10.169 1.00 28.74 2279 TYR B N 1
ATOM 5601 C CA . TYR B 1 244 ? 41.572 32.730 10.756 1.00 29.96 2279 TYR B CA 1
ATOM 5602 C C . TYR B 1 244 ? 41.976 33.183 12.174 1.00 31.06 2279 TYR B C 1
ATOM 5603 O O . TYR B 1 244 ? 42.058 32.370 13.092 1.00 30.70 2279 TYR B O 1
ATOM 5612 N N . ASP B 1 245 ? 42.252 34.478 12.328 1.00 32.48 2280 ASP B N 1
ATOM 5613 C CA . ASP B 1 245 ? 42.593 35.062 13.631 1.00 32.44 2280 ASP B CA 1
ATOM 5614 C C . ASP B 1 245 ? 42.424 36.569 13.573 1.00 32.50 2280 ASP B C 1
ATOM 5615 O O . ASP B 1 245 ? 43.333 37.281 13.150 1.00 33.21 2280 ASP B O 1
ATOM 5620 N N . PRO B 1 246 ? 41.255 37.080 14.002 1.00 32.80 2281 PRO B N 1
ATOM 5621 C CA . PRO B 1 246 ? 41.023 38.528 13.967 1.00 33.52 2281 PRO B CA 1
ATOM 5622 C C . PRO B 1 246 ? 42.108 39.387 14.642 1.00 36.05 2281 PRO B C 1
ATOM 5623 O O . PRO B 1 246 ? 42.383 40.508 14.200 1.00 36.57 2281 PRO B O 1
ATOM 5627 N N . LYS B 1 247 ? 42.729 38.864 15.694 1.00 37.36 2282 LYS B N 1
ATOM 5628 C CA . LYS B 1 247 ? 43.784 39.599 16.395 1.00 40.43 2282 LYS B CA 1
ATOM 5629 C C . LYS B 1 247 ? 44.968 39.890 15.479 1.00 40.04 2282 LYS B C 1
ATOM 5630 O O . LYS B 1 247 ? 45.193 41.029 15.048 1.00 40.60 2282 LYS B O 1
ATOM 5636 N N . ARG B 1 248 ? 45.728 38.842 15.192 1.00 38.93 2283 ARG B N 1
ATOM 5637 C CA . ARG B 1 248 ? 46.897 38.951 14.337 1.00 38.06 2283 ARG B CA 1
ATOM 5638 C C . ARG B 1 248 ? 46.681 39.673 13.010 1.00 37.37 2283 ARG B C 1
ATOM 5639 O O . ARG B 1 248 ? 47.591 40.347 12.524 1.00 37.99 2283 ARG B O 1
ATOM 5647 N N . PHE B 1 249 ? 45.480 39.568 12.439 1.00 36.46 2284 PHE B N 1
ATOM 5648 C CA . PHE B 1 249 ? 45.247 40.154 11.127 1.00 34.91 2284 PHE B CA 1
ATOM 5649 C C . PHE B 1 249 ? 44.234 41.258 10.920 1.00 34.12 2284 PHE B C 1
ATOM 5650 O O . PHE B 1 249 ? 43.585 41.289 9.879 1.00 34.49 2284 PHE B O 1
ATOM 5658 N N . GLU B 1 250 ? 44.105 42.180 11.867 1.00 33.33 2285 GLU B N 1
ATOM 5659 C CA . GLU B 1 250 ? 43.147 43.269 11.701 1.00 33.21 2285 GLU B CA 1
ATOM 5660 C C . GLU B 1 250 ? 43.599 44.161 10.542 1.00 32.40 2285 GLU B C 1
ATOM 5661 O O . GLU B 1 250 ? 42.792 44.821 9.885 1.00 31.93 2285 GLU B O 1
ATOM 5667 N N . THR B 1 251 ? 44.902 44.175 10.293 1.00 32.17 2286 THR B N 1
ATOM 5668 C CA . THR B 1 251 ? 45.455 44.976 9.212 1.00 33.44 2286 THR B CA 1
ATOM 5669 C C . THR B 1 251 ? 44.969 44.477 7.838 1.00 32.46 2286 THR B C 1
ATOM 5670 O O . THR B 1 251 ? 44.792 45.266 6.905 1.00 31.26 2286 THR B O 1
ATOM 5674 N N . TYR B 1 252 ? 44.766 43.168 7.725 1.00 31.97 2287 TYR B N 1
ATOM 5675 C CA . TYR B 1 252 ? 44.283 42.553 6.484 1.00 30.55 2287 TYR B CA 1
ATOM 5676 C C . TYR B 1 252 ? 42.808 42.914 6.303 1.00 30.59 2287 TYR B C 1
ATOM 5677 O O . TYR B 1 252 ? 42.384 43.290 5.205 1.00 29.20 2287 TYR B O 1
ATOM 5686 N N . LYS B 1 253 ? 42.030 42.796 7.380 1.00 29.75 2288 LYS B N 1
ATOM 5687 C CA . LYS B 1 253 ? 40.607 43.143 7.345 1.00 29.14 2288 LYS B CA 1
ATOM 5688 C C . LYS B 1 253 ? 40.452 44.579 6.844 1.00 29.23 2288 LYS B C 1
ATOM 5689 O O . LYS B 1 253 ? 39.635 44.866 5.954 1.00 28.97 2288 LYS B O 1
ATOM 5695 N N . ASP B 1 254 ? 41.249 45.477 7.418 1.00 28.93 2289 ASP B N 1
ATOM 5696 C CA . ASP B 1 254 ? 41.199 46.886 7.053 1.00 29.02 2289 ASP B CA 1
ATOM 5697 C C . ASP B 1 254 ? 41.485 47.142 5.567 1.00 28.60 2289 ASP B C 1
ATOM 5698 O O . ASP B 1 254 ? 40.745 47.869 4.905 1.00 28.80 2289 ASP B O 1
ATOM 5703 N N . ARG B 1 255 ? 42.554 46.554 5.043 1.00 28.91 2290 ARG B N 1
ATOM 5704 C CA . ARG B 1 255 ? 42.879 46.733 3.631 1.00 29.47 2290 ARG B CA 1
ATOM 5705 C C . ARG B 1 255 ? 41.775 46.136 2.747 1.00 28.35 2290 ARG B C 1
ATOM 5706 O O . ARG B 1 255 ? 41.530 46.602 1.630 1.00 28.09 2290 ARG B O 1
ATOM 5714 N N . TRP B 1 256 ? 41.097 45.117 3.265 1.00 28.19 2291 TRP B N 1
ATOM 5715 C CA . TRP B 1 256 ? 40.018 44.479 2.522 1.00 28.47 2291 TRP B CA 1
ATOM 5716 C C . TRP B 1 256 ? 38.815 45.399 2.410 1.00 27.75 2291 TRP B C 1
ATOM 5717 O O . TRP B 1 256 ? 38.166 45.452 1.373 1.00 27.48 2291 TRP B O 1
ATOM 5728 N N . VAL B 1 257 ? 38.521 46.128 3.482 1.00 29.02 2292 VAL B N 1
ATOM 5729 C CA . VAL B 1 257 ? 37.369 47.024 3.496 1.00 28.97 2292 VAL B CA 1
ATOM 5730 C C . VAL B 1 257 ? 37.491 48.166 2.493 1.00 31.40 2292 VAL B C 1
ATOM 5731 O O . VAL B 1 257 ? 36.481 48.615 1.928 1.00 30.95 2292 VAL B O 1
ATOM 5735 N N . LEU B 1 258 ? 38.724 48.619 2.267 1.00 32.85 2293 LEU B N 1
ATOM 5736 C CA . LEU B 1 258 ? 39.005 49.704 1.315 1.00 34.48 2293 LEU B CA 1
ATOM 5737 C C . LEU B 1 258 ? 38.743 49.237 -0.117 1.00 35.11 2293 LEU B C 1
ATOM 5738 O O . LEU B 1 258 ? 38.196 49.977 -0.943 1.00 36.19 2293 LEU B O 1
ATOM 5743 N N . ALA B 1 259 ? 39.133 47.997 -0.402 1.00 35.51 2294 ALA B N 1
ATOM 5744 C CA . ALA B 1 259 ? 38.919 47.410 -1.721 1.00 33.35 2294 ALA B CA 1
ATOM 5745 C C . ALA B 1 259 ? 37.423 47.160 -1.927 1.00 32.73 2294 ALA B C 1
ATOM 5746 O O . ALA B 1 259 ? 36.876 47.447 -2.987 1.00 32.87 2294 ALA B O 1
ATOM 5748 N N . ALA B 1 260 ? 36.751 46.652 -0.904 1.00 32.28 2295 ALA B N 1
ATOM 5749 C CA . ALA B 1 260 ? 35.325 46.382 -1.019 1.00 32.91 2295 ALA B CA 1
ATOM 5750 C C . ALA B 1 260 ? 34.563 47.661 -1.362 1.00 34.81 2295 ALA B C 1
ATOM 5751 O O . ALA B 1 260 ? 33.666 47.646 -2.202 1.00 33.61 2295 ALA B O 1
ATOM 5753 N N . GLU B 1 261 ? 34.930 48.764 -0.711 1.00 35.59 2296 GLU B N 1
ATOM 5754 C CA . GLU B 1 261 ? 34.282 50.046 -0.948 1.00 37.33 2296 GLU B CA 1
ATOM 5755 C C . GLU B 1 261 ? 34.649 50.649 -2.298 1.00 37.20 2296 GLU B C 1
ATOM 5756 O O . GLU B 1 261 ? 33.771 51.077 -3.042 1.00 37.61 2296 GLU B O 1
ATOM 5762 N N . SER B 1 262 ? 35.937 50.686 -2.614 1.00 38.02 2297 SER B N 1
ATOM 5763 C CA . SER B 1 262 ? 36.376 51.232 -3.893 1.00 40.44 2297 SER B CA 1
ATOM 5764 C C . SER B 1 262 ? 35.745 50.426 -5.026 1.00 41.35 2297 SER B C 1
ATOM 5765 O O . SER B 1 262 ? 35.260 50.986 -6.018 1.00 40.91 2297 SER B O 1
ATOM 5768 N N . THR B 1 263 ? 35.768 49.104 -4.869 1.00 42.29 2298 THR B N 1
ATOM 5769 C CA . THR B 1 263 ? 35.214 48.194 -5.865 1.00 42.80 2298 THR B CA 1
ATOM 5770 C C . THR B 1 263 ? 33.777 48.558 -6.159 1.00 45.16 2298 THR B C 1
ATOM 5771 O O . THR B 1 263 ? 33.379 48.676 -7.321 1.00 45.27 2298 THR B O 1
ATOM 5775 N N . ILE B 1 264 ? 33.000 48.746 -5.100 1.00 47.31 2299 ILE B N 1
ATOM 5776 C CA . ILE B 1 264 ? 31.594 49.079 -5.250 1.00 49.69 2299 ILE B CA 1
ATOM 5777 C C . ILE B 1 264 ? 31.341 50.400 -5.973 1.00 52.13 2299 ILE B C 1
ATOM 5778 O O . ILE B 1 264 ? 30.423 50.492 -6.788 1.00 52.51 2299 ILE B O 1
ATOM 5783 N N . LYS B 1 265 ? 32.154 51.417 -5.702 1.00 54.35 2300 LYS B N 1
ATOM 5784 C CA . LYS B 1 265 ? 31.937 52.707 -6.342 1.00 56.49 2300 LYS B CA 1
ATOM 5785 C C . LYS B 1 265 ? 32.787 52.970 -7.590 1.00 58.07 2300 LYS B C 1
ATOM 5786 O O . LYS B 1 265 ? 32.613 53.997 -8.255 1.00 58.89 2300 LYS B O 1
ATOM 5792 N N . HIS B 1 266 ? 33.691 52.053 -7.928 1.00 58.98 2301 HIS B N 1
ATOM 5793 C CA . HIS B 1 266 ? 34.520 52.252 -9.113 1.00 59.72 2301 HIS B CA 1
ATOM 5794 C C . HIS B 1 266 ? 34.669 51.043 -10.047 1.00 60.13 2301 HIS B C 1
ATOM 5795 O O . HIS B 1 266 ? 35.462 51.084 -10.992 1.00 60.69 2301 HIS B O 1
ATOM 5802 N N . LEU B 1 267 ? 33.910 49.979 -9.794 1.00 59.73 2302 LEU B N 1
ATOM 5803 C CA . LEU B 1 267 ? 33.956 48.783 -10.640 1.00 58.95 2302 LEU B CA 1
ATOM 5804 C C . LEU B 1 267 ? 32.560 48.252 -10.954 1.00 59.00 2302 LEU B C 1
ATOM 5805 O O . LEU B 1 267 ? 32.359 47.586 -11.968 1.00 58.50 2302 LEU B O 1
ATOM 5810 N N . LYS B 1 268 ? 31.598 48.543 -10.083 1.00 59.30 2303 LYS B N 1
ATOM 5811 C CA . LYS B 1 268 ? 30.232 48.085 -10.293 1.00 60.28 2303 LYS B CA 1
ATOM 5812 C C . LYS B 1 268 ? 29.782 48.437 -11.704 1.00 60.95 2303 LYS B C 1
ATOM 5813 O O . LYS B 1 268 ? 30.251 49.417 -12.285 1.00 60.69 2303 LYS B O 1
ATOM 5819 N N . SER B 1 269 ? 28.871 47.638 -12.255 1.00 61.38 2304 SER B N 1
ATOM 5820 C CA . SER B 1 269 ? 28.376 47.888 -13.603 1.00 61.43 2304 SER B CA 1
ATOM 5821 C C . SER B 1 269 ? 27.070 47.165 -13.936 1.00 61.86 2304 SER B C 1
ATOM 5822 O O . SER B 1 269 ? 26.816 46.061 -13.455 1.00 61.43 2304 SER B O 1
ATOM 5825 N N . HIS B 1 270 ? 26.244 47.806 -14.759 1.00 62.24 2305 HIS B N 1
ATOM 5826 C CA . HIS B 1 270 ? 24.969 47.239 -15.176 1.00 62.87 2305 HIS B CA 1
ATOM 5827 C C . HIS B 1 270 ? 24.872 47.250 -16.704 1.00 63.26 2305 HIS B C 1
ATOM 5828 O O . HIS B 1 270 ? 25.161 48.263 -17.343 1.00 63.99 2305 HIS B O 1
ATOM 5835 N N . PRO B 1 271 ? 24.475 46.119 -17.311 1.00 62.92 2306 PRO B N 1
ATOM 5836 C CA . PRO B 1 271 ? 24.355 46.071 -18.772 1.00 62.18 2306 PRO B CA 1
ATOM 5837 C C . PRO B 1 271 ? 23.154 46.907 -19.227 1.00 61.36 2306 PRO B C 1
ATOM 5838 O O . PRO B 1 271 ? 22.159 47.029 -18.508 1.00 60.29 2306 PRO B O 1
ATOM 5842 N N . LYS B 1 272 ? 23.251 47.472 -20.424 1.00 60.30 2307 LYS B N 1
ATOM 5843 C CA . LYS B 1 272 ? 22.183 48.306 -20.951 1.00 59.72 2307 LYS B CA 1
ATOM 5844 C C . LYS B 1 272 ? 20.871 47.581 -21.211 1.00 59.45 2307 LYS B C 1
ATOM 5845 O O . LYS B 1 272 ? 19.811 48.077 -20.834 1.00 59.52 2307 LYS B O 1
ATOM 5851 N N . SER B 1 273 ? 20.931 46.418 -21.855 1.00 58.73 2308 SER B N 1
ATOM 5852 C CA . SER B 1 273 ? 19.715 45.665 -22.146 1.00 58.34 2308 SER B CA 1
ATOM 5853 C C . SER B 1 273 ? 19.122 45.111 -20.859 1.00 58.46 2308 SER B C 1
ATOM 5854 O O . SER B 1 273 ? 17.926 44.812 -20.784 1.00 58.22 2308 SER B O 1
ATOM 5857 N N . ARG B 1 274 ? 19.973 44.986 -19.844 1.00 58.33 2309 ARG B N 1
ATOM 5858 C CA . ARG B 1 274 ? 19.570 44.460 -18.546 1.00 57.99 2309 ARG B CA 1
ATOM 5859 C C . ARG B 1 274 ? 20.210 45.288 -17.433 1.00 57.58 2309 ARG B C 1
ATOM 5860 O O . ARG B 1 274 ? 21.287 44.953 -16.937 1.00 57.52 2309 ARG B O 1
ATOM 5868 N N . PRO B 1 275 ? 19.562 46.399 -17.044 1.00 57.27 2310 PRO B N 1
ATOM 5869 C CA . PRO B 1 275 ? 20.081 47.274 -15.982 1.00 56.67 2310 PRO B CA 1
ATOM 5870 C C . PRO B 1 275 ? 19.899 46.646 -14.602 1.00 55.86 2310 PRO B C 1
ATOM 5871 O O . PRO B 1 275 ? 20.497 47.089 -13.621 1.00 56.81 2310 PRO B O 1
ATOM 5875 N N . ASP B 1 276 ? 19.067 45.613 -14.539 1.00 54.53 2311 ASP B N 1
ATOM 5876 C CA . ASP B 1 276 ? 18.777 44.922 -13.291 1.00 53.77 2311 ASP B CA 1
ATOM 5877 C C . ASP B 1 276 ? 19.807 43.862 -12.881 1.00 53.09 2311 ASP B C 1
ATOM 5878 O O . ASP B 1 276 ? 19.544 43.042 -11.994 1.00 53.62 2311 ASP B O 1
ATOM 5883 N N . LEU B 1 277 ? 20.981 43.895 -13.510 1.00 51.72 2312 LEU B N 1
ATOM 5884 C CA . LEU B 1 277 ? 22.056 42.943 -13.213 1.00 50.95 2312 LEU B CA 1
ATOM 5885 C C . LEU B 1 277 ? 23.362 43.673 -12.913 1.00 50.11 2312 LEU B C 1
ATOM 5886 O O . LEU B 1 277 ? 23.547 44.811 -13.332 1.00 50.28 2312 LEU B O 1
ATOM 5891 N N . THR B 1 278 ? 24.273 43.016 -12.203 1.00 49.27 2313 THR B N 1
ATOM 5892 C CA . THR B 1 278 ? 25.554 43.643 -11.875 1.00 49.18 2313 THR B CA 1
ATOM 5893 C C . THR B 1 278 ? 26.767 42.743 -12.120 1.00 48.04 2313 THR B C 1
ATOM 5894 O O . THR B 1 278 ? 26.747 41.571 -11.780 1.00 46.84 2313 THR B O 1
ATOM 5898 N N . PHE B 1 279 ? 27.815 43.324 -12.697 1.00 48.16 2314 PHE B N 1
ATOM 5899 C CA . PHE B 1 279 ? 29.071 42.641 -13.008 1.00 49.54 2314 PHE B CA 1
ATOM 5900 C C . PHE B 1 279 ? 30.227 43.550 -12.609 1.00 50.31 2314 PHE B C 1
ATOM 5901 O O . PHE B 1 279 ? 30.080 44.771 -12.611 1.00 50.85 2314 PHE B O 1
ATOM 5909 N N . LEU B 1 280 ? 31.376 42.968 -12.280 1.00 50.77 2315 LEU B N 1
ATOM 5910 C CA . LEU B 1 280 ? 32.542 43.773 -11.937 1.00 51.26 2315 LEU B CA 1
ATOM 5911 C C . LEU B 1 280 ? 33.338 43.959 -13.218 1.00 52.91 2315 LEU B C 1
ATOM 5912 O O . LEU B 1 280 ? 33.132 43.229 -14.193 1.00 52.94 2315 LEU B O 1
ATOM 5917 N N . SER B 1 281 ? 34.250 44.927 -13.219 1.00 54.14 2316 SER B N 1
ATOM 5918 C CA . SER B 1 281 ? 35.059 45.191 -14.400 1.00 55.44 2316 SER B CA 1
ATOM 5919 C C . SER B 1 281 ? 36.505 45.538 -14.070 1.00 56.58 2316 SER B C 1
ATOM 5920 O O . SER B 1 281 ? 36.874 45.685 -12.903 1.00 56.80 2316 SER B O 1
ATOM 5923 N N . SER B 1 282 ? 37.327 45.645 -15.106 1.00 57.30 2317 SER B N 1
ATOM 5924 C CA . SER B 1 282 ? 38.725 45.983 -14.924 1.00 58.86 2317 SER B CA 1
ATOM 5925 C C . SER B 1 282 ? 38.954 47.422 -15.330 1.00 60.06 2317 SER B C 1
ATOM 5926 O O . SER B 1 282 ? 38.224 47.971 -16.155 1.00 60.12 2317 SER B O 1
ATOM 5929 N N . TYR B 1 283 ? 39.979 48.029 -14.749 1.00 61.91 2318 TYR B N 1
ATOM 5930 C CA . TYR B 1 283 ? 40.281 49.418 -15.033 1.00 63.88 2318 TYR B CA 1
ATOM 5931 C C . TYR B 1 283 ? 41.762 49.664 -15.230 1.00 64.76 2318 TYR B C 1
ATOM 5932 O O . TYR B 1 283 ? 42.607 49.089 -14.539 1.00 64.57 2318 TYR B O 1
ATOM 5941 N N . SER B 1 284 ? 42.063 50.532 -16.187 1.00 66.13 2319 SER B N 1
ATOM 5942 C CA . SER B 1 284 ? 43.435 50.904 -16.468 1.00 67.52 2319 SER B CA 1
ATOM 5943 C C . SER B 1 284 ? 43.472 52.212 -17.252 1.00 68.23 2319 SER B C 1
ATOM 5944 O O . SER B 1 284 ? 43.047 52.282 -18.410 1.00 68.64 2319 SER B O 1
ATOM 5947 N N . ASN B 1 285 ? 43.958 53.251 -16.581 1.00 69.03 2320 ASN B N 1
ATOM 5948 C CA . ASN B 1 285 ? 44.091 54.581 -17.154 1.00 69.23 2320 ASN B CA 1
ATOM 5949 C C . ASN B 1 285 ? 42.849 55.071 -17.888 1.00 69.86 2320 ASN B C 1
ATOM 5950 O O . ASN B 1 285 ? 42.784 55.055 -19.115 1.00 69.95 2320 ASN B O 1
ATOM 5955 N N . ARG B 1 286 ? 41.864 55.504 -17.108 1.00 70.50 2321 ARG B N 1
ATOM 5956 C CA . ARG B 1 286 ? 40.605 56.040 -17.619 1.00 71.38 2321 ARG B CA 1
ATOM 5957 C C . ARG B 1 286 ? 39.815 55.139 -18.578 1.00 71.15 2321 ARG B C 1
ATOM 5958 O O . ARG B 1 286 ? 38.929 55.617 -19.293 1.00 71.41 2321 ARG B O 1
ATOM 5966 N N . ASN B 1 287 ? 40.119 53.844 -18.598 1.00 70.29 2322 ASN B N 1
ATOM 5967 C CA . ASN B 1 287 ? 39.397 52.932 -19.477 1.00 69.53 2322 ASN B CA 1
ATOM 5968 C C . ASN B 1 287 ? 38.839 51.730 -18.718 1.00 68.81 2322 ASN B C 1
ATOM 5969 O O . ASN B 1 287 ? 39.585 50.938 -18.142 1.00 67.94 2322 ASN B O 1
ATOM 5974 N N . TYR B 1 288 ? 37.514 51.616 -18.712 1.00 68.47 2323 TYR B N 1
ATOM 5975 C CA . TYR B 1 288 ? 36.831 50.515 -18.038 1.00 67.62 2323 TYR B CA 1
ATOM 5976 C C . TYR B 1 288 ? 36.502 49.389 -19.018 1.00 65.98 2323 TYR B C 1
ATOM 5977 O O . TYR B 1 288 ? 35.795 49.602 -19.999 1.00 66.07 2323 TYR B O 1
ATOM 5986 N N . ASP B 1 289 ? 37.011 48.192 -18.744 1.00 63.81 2324 ASP B N 1
ATOM 5987 C CA . ASP B 1 289 ? 36.764 47.034 -19.600 1.00 61.27 2324 ASP B CA 1
ATOM 5988 C C . ASP B 1 289 ? 35.480 46.357 -19.120 1.00 59.89 2324 ASP B C 1
ATOM 5989 O O . ASP B 1 289 ? 35.399 45.923 -17.974 1.00 59.39 2324 ASP B O 1
ATOM 5994 N N . LEU B 1 290 ? 34.475 46.273 -19.986 1.00 58.29 2325 LEU B N 1
ATOM 5995 C CA . LEU B 1 290 ? 33.203 45.661 -19.603 1.00 57.30 2325 LEU B CA 1
ATOM 5996 C C . LEU B 1 290 ? 33.104 44.160 -19.890 1.00 56.33 2325 LEU B C 1
ATOM 5997 O O . LEU B 1 290 ? 32.136 43.704 -20.507 1.00 56.68 2325 LEU B O 1
ATOM 6002 N N . SER B 1 291 ? 34.100 43.400 -19.428 1.00 54.31 2326 SER B N 1
ATOM 6003 C CA . SER B 1 291 ? 34.135 41.946 -19.613 1.00 51.41 2326 SER B CA 1
ATOM 6004 C C . SER B 1 291 ? 34.605 41.246 -18.334 1.00 49.94 2326 SER B C 1
ATOM 6005 O O . SER B 1 291 ? 35.442 41.781 -17.594 1.00 49.44 2326 SER B O 1
ATOM 6008 N N . SER B 1 292 ? 34.078 40.045 -18.088 1.00 47.11 2327 SER B N 1
ATOM 6009 C CA . SER B 1 292 ? 34.443 39.278 -16.893 1.00 44.07 2327 SER B CA 1
ATOM 6010 C C . SER B 1 292 ? 34.755 37.791 -17.173 1.00 42.01 2327 SER B C 1
ATOM 6011 O O . SER B 1 292 ? 34.845 37.366 -18.332 1.00 41.18 2327 SER B O 1
ATOM 6014 N N . GLN B 1 293 ? 34.921 37.012 -16.103 1.00 38.46 2328 GLN B N 1
ATOM 6015 C CA . GLN B 1 293 ? 35.244 35.592 -16.223 1.00 34.86 2328 GLN B CA 1
ATOM 6016 C C . GLN B 1 293 ? 34.495 34.743 -15.198 1.00 32.99 2328 GLN B C 1
ATOM 6017 O O . GLN B 1 293 ? 33.908 35.264 -14.241 1.00 31.04 2328 GLN B O 1
ATOM 6023 N N . HIS B 1 294 ? 34.515 33.425 -15.405 1.00 30.51 2329 HIS B N 1
ATOM 6024 C CA . HIS B 1 294 ? 33.853 32.501 -14.482 1.00 27.59 2329 HIS B CA 1
ATOM 6025 C C . HIS B 1 294 ? 34.642 32.619 -13.169 1.00 25.40 2329 HIS B C 1
ATOM 6026 O O . HIS B 1 294 ? 34.062 32.732 -12.096 1.00 25.36 2329 HIS B O 1
ATOM 6033 N N . LEU B 1 295 ? 35.967 32.621 -13.276 1.00 24.86 2330 LEU B N 1
ATOM 6034 C CA . LEU B 1 295 ? 36.845 32.731 -12.106 1.00 25.74 2330 LEU B CA 1
ATOM 6035 C C . LEU B 1 295 ? 36.480 33.891 -11.191 1.00 25.16 2330 LEU B C 1
ATOM 6036 O O . LEU B 1 295 ? 36.571 33.784 -9.965 1.00 26.17 2330 LEU B O 1
ATOM 6041 N N . THR B 1 296 ? 36.086 35.001 -11.803 1.00 25.28 2331 THR B N 1
ATOM 6042 C CA . THR B 1 296 ? 35.720 36.224 -11.081 1.00 24.94 2331 THR B CA 1
ATOM 6043 C C . THR B 1 296 ? 34.482 36.069 -10.184 1.00 25.52 2331 THR B C 1
ATOM 6044 O O . THR B 1 296 ? 34.364 36.759 -9.170 1.00 24.56 2331 THR B O 1
ATOM 6048 N N . CYS B 1 297 ? 33.566 35.166 -10.545 1.00 22.90 2332 CYS B N 1
ATOM 6049 C CA . CYS B 1 297 ? 32.362 34.967 -9.757 1.00 22.60 2332 CYS B CA 1
ATOM 6050 C C . CYS B 1 297 ? 32.578 34.524 -8.310 1.00 21.67 2332 CYS B C 1
ATOM 6051 O O . CYS B 1 297 ? 31.617 34.281 -7.584 1.00 20.38 2332 CYS B O 1
ATOM 6054 N N . PHE B 1 298 ? 33.829 34.404 -7.884 1.00 20.82 2333 PHE B N 1
ATOM 6055 C CA . PHE B 1 298 ? 34.079 34.057 -6.491 1.00 20.46 2333 PHE B CA 1
ATOM 6056 C C . PHE B 1 298 ? 33.760 35.365 -5.738 1.00 20.51 2333 PHE B C 1
ATOM 6057 O O . PHE B 1 298 ? 33.578 35.369 -4.521 1.00 20.72 2333 PHE B O 1
ATOM 6065 N N . ASP B 1 299 ? 33.703 36.471 -6.484 1.00 21.87 2334 ASP B N 1
ATOM 6066 C CA . ASP B 1 299 ? 33.484 37.784 -5.891 1.00 22.00 2334 ASP B CA 1
ATOM 6067 C C . ASP B 1 299 ? 32.289 37.920 -4.957 1.00 23.61 2334 ASP B C 1
ATOM 6068 O O . ASP B 1 299 ? 32.435 38.428 -3.827 1.00 23.35 2334 ASP B O 1
ATOM 6073 N N . GLY B 1 300 ? 31.126 37.442 -5.390 1.00 23.37 2335 GLY B N 1
ATOM 6074 C CA . GLY B 1 300 ? 29.948 37.531 -4.543 1.00 23.50 2335 GLY B CA 1
ATOM 6075 C C . GLY B 1 300 ? 30.135 36.885 -3.179 1.00 24.28 2335 GLY B C 1
ATOM 6076 O O . GLY B 1 300 ? 29.715 37.443 -2.166 1.00 24.92 2335 GLY B O 1
ATOM 6077 N N . GLY B 1 301 ? 30.771 35.713 -3.156 1.00 24.31 2336 GLY B N 1
ATOM 6078 C CA . GLY B 1 301 ? 30.998 34.984 -1.915 1.00 22.40 2336 GLY B CA 1
ATOM 6079 C C . GLY B 1 301 ? 31.954 35.676 -0.950 1.00 23.24 2336 GLY B C 1
ATOM 6080 O O . GLY B 1 301 ? 31.871 35.476 0.267 1.00 22.38 2336 GLY B O 1
ATOM 6081 N N . SER B 1 302 ? 32.876 36.473 -1.478 1.00 21.09 2337 SER B N 1
ATOM 6082 C CA . SER B 1 302 ? 33.814 37.198 -0.620 1.00 23.59 2337 SER B CA 1
ATOM 6083 C C . SER B 1 302 ? 33.073 38.391 0.035 1.00 24.20 2337 SER B C 1
ATOM 6084 O O . SER B 1 302 ? 33.198 38.632 1.249 1.00 23.77 2337 SER B O 1
ATOM 6087 N N . PHE B 1 303 ? 32.291 39.120 -0.762 1.00 22.94 2338 PHE B N 1
ATOM 6088 C CA . PHE B 1 303 ? 31.546 40.266 -0.226 1.00 24.92 2338 PHE B CA 1
ATOM 6089 C C . PHE B 1 303 ? 30.578 39.776 0.836 1.00 25.28 2338 PHE B C 1
ATOM 6090 O O . PHE B 1 303 ? 30.286 40.490 1.808 1.00 27.12 2338 PHE B O 1
ATOM 6098 N N . LEU B 1 304 ? 30.081 38.555 0.648 1.00 24.66 2339 LEU B N 1
ATOM 6099 C CA . LEU B 1 304 ? 29.145 37.947 1.583 1.00 24.80 2339 LEU B CA 1
ATOM 6100 C C . LEU B 1 304 ? 29.838 37.502 2.867 1.00 24.89 2339 LEU B C 1
ATOM 6101 O O . LEU B 1 304 ? 29.284 37.661 3.956 1.00 23.60 2339 LEU B O 1
ATOM 6106 N N . LEU B 1 305 ? 31.049 36.959 2.742 1.00 24.34 2340 LEU B N 1
ATOM 6107 C CA . LEU B 1 305 ? 31.812 36.499 3.902 1.00 23.30 2340 LEU B CA 1
ATOM 6108 C C . LEU B 1 305 ? 32.177 37.693 4.800 1.00 23.08 2340 LEU B C 1
ATOM 6109 O O . LEU B 1 305 ? 31.885 37.699 6.004 1.00 22.76 2340 LEU B O 1
ATOM 6114 N N . GLY B 1 306 ? 32.851 38.677 4.210 1.00 23.79 2341 GLY B N 1
ATOM 6115 C CA . GLY B 1 306 ? 33.229 39.878 4.940 1.00 24.72 2341 GLY B CA 1
ATOM 6116 C C . GLY B 1 306 ? 32.015 40.636 5.475 1.00 26.04 2341 GLY B C 1
ATOM 6117 O O . GLY B 1 306 ? 32.064 41.187 6.572 1.00 25.61 2341 GLY B O 1
ATOM 6118 N N . GLY B 1 307 ? 30.925 40.664 4.707 1.00 27.07 2342 GLY B N 1
ATOM 6119 C CA . GLY B 1 307 ? 29.708 41.340 5.147 1.00 27.38 2342 GLY B CA 1
ATOM 6120 C C . GLY B 1 307 ? 29.071 40.759 6.411 1.00 28.56 2342 GLY B C 1
ATOM 6121 O O . GLY B 1 307 ? 28.638 41.507 7.315 1.00 28.93 2342 GLY B O 1
ATOM 6122 N N . THR B 1 308 ? 29.015 39.435 6.503 1.00 26.36 2343 THR B N 1
ATOM 6123 C CA . THR B 1 308 ? 28.409 38.797 7.668 1.00 26.65 2343 THR B CA 1
ATOM 6124 C C . THR B 1 308 ? 29.342 38.826 8.868 1.00 29.37 2343 THR B C 1
ATOM 6125 O O . THR B 1 308 ? 28.891 38.941 10.019 1.00 27.82 2343 THR B O 1
ATOM 6129 N N . VAL B 1 309 ? 30.642 38.709 8.598 1.00 29.42 2344 VAL B N 1
ATOM 6130 C CA . VAL B 1 309 ? 31.645 38.748 9.659 1.00 30.47 2344 VAL B CA 1
ATOM 6131 C C . VAL B 1 309 ? 31.808 40.178 10.186 1.00 30.14 2344 VAL B C 1
ATOM 6132 O O . VAL B 1 309 ? 32.043 40.376 11.372 1.00 30.91 2344 VAL B O 1
ATOM 6136 N N . LEU B 1 310 ? 31.672 41.165 9.307 1.00 29.60 2345 LEU B N 1
ATOM 6137 C CA . LEU B 1 310 ? 31.803 42.562 9.704 1.00 31.45 2345 LEU B CA 1
ATOM 6138 C C . LEU B 1 310 ? 30.468 43.242 9.967 1.00 33.65 2345 LEU B C 1
ATOM 6139 O O . LEU B 1 310 ? 30.424 44.459 10.183 1.00 34.30 2345 LEU B O 1
ATOM 6144 N N . ASP B 1 311 ? 29.388 42.466 9.946 1.00 35.62 2346 ASP B N 1
ATOM 6145 C CA . ASP B 1 311 ? 28.046 42.996 10.168 1.00 37.05 2346 ASP B CA 1
ATOM 6146 C C . ASP B 1 311 ? 27.806 44.255 9.322 1.00 37.36 2346 ASP B C 1
ATOM 6147 O O . ASP B 1 311 ? 27.308 45.275 9.817 1.00 37.37 2346 ASP B O 1
ATOM 6152 N N . ARG B 1 312 ? 28.169 44.171 8.042 1.00 35.95 2347 ARG B N 1
ATOM 6153 C CA . ARG B 1 312 ? 27.991 45.269 7.097 1.00 36.07 2347 ARG B CA 1
ATOM 6154 C C . ARG B 1 312 ? 26.970 44.865 6.027 1.00 37.71 2347 ARG B C 1
ATOM 6155 O O . ARG B 1 312 ? 27.324 44.289 4.984 1.00 38.17 2347 ARG B O 1
ATOM 6163 N N . GLN B 1 313 ? 25.704 45.170 6.299 1.00 37.36 2348 GLN B N 1
ATOM 6164 C CA . GLN B 1 313 ? 24.609 44.847 5.400 1.00 37.35 2348 GLN B CA 1
ATOM 6165 C C . GLN B 1 313 ? 24.866 45.307 3.973 1.00 36.76 2348 GLN B C 1
ATOM 6166 O O . GLN B 1 313 ? 24.574 44.590 3.023 1.00 37.04 2348 GLN B O 1
ATOM 6172 N N . ASP B 1 314 ? 25.406 46.506 3.818 1.00 36.61 2349 ASP B N 1
ATOM 6173 C CA . ASP B 1 314 ? 25.703 47.028 2.490 1.00 37.81 2349 ASP B CA 1
ATOM 6174 C C . ASP B 1 314 ? 26.631 46.095 1.694 1.00 38.06 2349 ASP B C 1
ATOM 6175 O O . ASP B 1 314 ? 26.475 45.950 0.480 1.00 38.15 2349 ASP B O 1
ATOM 6180 N N . PHE B 1 315 ? 27.601 45.477 2.363 1.00 37.45 2350 PHE B N 1
ATOM 6181 C CA . PHE B 1 315 ? 28.503 44.564 1.666 1.00 37.65 2350 PHE B CA 1
ATOM 6182 C C . PHE B 1 315 ? 27.700 43.343 1.237 1.00 38.30 2350 PHE B C 1
ATOM 6183 O O . PHE B 1 315 ? 27.824 42.860 0.103 1.00 38.08 2350 PHE B O 1
ATOM 6191 N N . ILE B 1 316 ? 26.880 42.852 2.159 1.00 37.99 2351 ILE B N 1
ATOM 6192 C CA . ILE B 1 316 ? 26.036 41.693 1.912 1.00 39.49 2351 ILE B CA 1
ATOM 6193 C C . ILE B 1 316 ? 25.099 41.902 0.721 1.00 40.92 2351 ILE B C 1
ATOM 6194 O O . ILE B 1 316 ? 24.905 40.994 -0.083 1.00 40.79 2351 ILE B O 1
ATOM 6199 N N . ASP B 1 317 ? 24.532 43.103 0.606 1.00 41.90 2352 ASP B N 1
ATOM 6200 C CA . ASP B 1 317 ? 23.597 43.414 -0.473 1.00 42.21 2352 ASP B CA 1
ATOM 6201 C C . ASP B 1 317 ? 24.284 43.447 -1.825 1.00 41.07 2352 ASP B C 1
ATOM 6202 O O . ASP B 1 317 ? 23.696 43.079 -2.838 1.00 40.80 2352 ASP B O 1
ATOM 6207 N N . PHE B 1 318 ? 25.532 43.898 -1.827 1.00 40.28 2353 PHE B N 1
ATOM 6208 C CA . PHE B 1 318 ? 26.327 43.995 -3.038 1.00 39.66 2353 PHE B CA 1
ATOM 6209 C C . PHE B 1 318 ? 26.822 42.625 -3.520 1.00 38.56 2353 PHE B C 1
ATOM 6210 O O . PHE B 1 318 ? 27.003 42.408 -4.718 1.00 38.34 2353 PHE B O 1
ATOM 6218 N N . GLY B 1 319 ? 27.057 41.715 -2.586 1.00 37.00 2354 GLY B N 1
ATOM 6219 C CA . GLY B 1 319 ? 27.506 40.389 -2.957 1.00 37.47 2354 GLY B CA 1
ATOM 6220 C C . GLY B 1 319 ? 26.359 39.683 -3.653 1.00 38.79 2354 GLY B C 1
ATOM 6221 O O . GLY B 1 319 ? 26.556 38.970 -4.637 1.00 38.79 2354 GLY B O 1
ATOM 6222 N N . LEU B 1 320 ? 25.149 39.897 -3.147 1.00 39.30 2355 LEU B N 1
ATOM 6223 C CA . LEU B 1 320 ? 23.963 39.279 -3.723 1.00 40.80 2355 LEU B CA 1
ATOM 6224 C C . LEU B 1 320 ? 23.655 39.848 -5.101 1.00 41.79 2355 LEU B C 1
ATOM 6225 O O . LEU B 1 320 ? 22.911 39.248 -5.866 1.00 42.56 2355 LEU B O 1
ATOM 6230 N N . GLU B 1 321 ? 24.212 41.013 -5.414 1.00 42.43 2356 GLU B N 1
ATOM 6231 C CA . GLU B 1 321 ? 23.991 41.616 -6.724 1.00 42.86 2356 GLU B CA 1
ATOM 6232 C C . GLU B 1 321 ? 24.979 41.006 -7.704 1.00 42.60 2356 GLU B C 1
ATOM 6233 O O . GLU B 1 321 ? 24.731 40.966 -8.911 1.00 42.49 2356 GLU B O 1
ATOM 6239 N N . LEU B 1 322 ? 26.113 40.549 -7.176 1.00 41.15 2357 LEU B N 1
ATOM 6240 C CA . LEU B 1 322 ? 27.142 39.919 -7.995 1.00 39.84 2357 LEU B CA 1
ATOM 6241 C C . LEU B 1 322 ? 26.728 38.469 -8.257 1.00 38.92 2357 LEU B C 1
ATOM 6242 O O . LEU B 1 322 ? 27.000 37.916 -9.329 1.00 39.24 2357 LEU B O 1
ATOM 6247 N N . VAL B 1 323 ? 26.070 37.865 -7.272 1.00 36.93 2358 VAL B N 1
ATOM 6248 C CA . VAL B 1 323 ? 25.588 36.498 -7.387 1.00 37.00 2358 VAL B CA 1
ATOM 6249 C C . VAL B 1 323 ? 24.479 36.444 -8.443 1.00 38.42 2358 VAL B C 1
ATOM 6250 O O . VAL B 1 323 ? 24.398 35.495 -9.227 1.00 38.48 2358 VAL B O 1
ATOM 6254 N N . ASP B 1 324 ? 23.616 37.459 -8.449 1.00 37.99 2359 ASP B N 1
ATOM 6255 C CA . ASP B 1 324 ? 22.532 37.526 -9.420 1.00 38.04 2359 ASP B CA 1
ATOM 6256 C C . ASP B 1 324 ? 23.131 37.608 -10.805 1.00 37.92 2359 ASP B C 1
ATOM 6257 O O . ASP B 1 324 ? 22.626 37.011 -11.742 1.00 38.75 2359 ASP B O 1
ATOM 6262 N N . GLY B 1 325 ? 24.215 38.362 -10.922 1.00 37.68 2360 GLY B N 1
ATOM 6263 C CA . GLY B 1 325 ? 24.879 38.513 -12.199 1.00 37.80 2360 GLY B CA 1
ATOM 6264 C C . GLY B 1 325 ? 25.425 37.197 -12.735 1.00 37.52 2360 GLY B C 1
ATOM 6265 O O . GLY B 1 325 ? 25.272 36.895 -13.927 1.00 38.35 2360 GLY B O 1
ATOM 6266 N N . CYS B 1 326 ? 26.064 36.421 -11.863 1.00 34.56 2361 CYS B N 1
ATOM 6267 C CA . CYS B 1 326 ? 26.635 35.142 -12.254 1.00 33.85 2361 CYS B CA 1
ATOM 6268 C C . CYS B 1 326 ? 25.537 34.110 -12.475 1.00 33.76 2361 CYS B C 1
ATOM 6269 O O . CYS B 1 326 ? 25.604 33.319 -13.417 1.00 33.72 2361 CYS B O 1
ATOM 6272 N N . GLU B 1 327 ? 24.514 34.115 -11.632 1.00 33.16 2362 GLU B N 1
ATOM 6273 C CA . GLU B 1 327 ? 23.411 33.178 -11.821 1.00 34.08 2362 GLU B CA 1
ATOM 6274 C C . GLU B 1 327 ? 22.770 33.461 -13.189 1.00 35.31 2362 GLU B C 1
ATOM 6275 O O . GLU B 1 327 ? 22.103 32.601 -13.772 1.00 35.08 2362 GLU B O 1
ATOM 6281 N N . ALA B 1 328 ? 22.999 34.670 -13.698 1.00 35.03 2363 ALA B N 1
ATOM 6282 C CA . ALA B 1 328 ? 22.447 35.081 -14.982 1.00 35.79 2363 ALA B CA 1
ATOM 6283 C C . ALA B 1 328 ? 23.157 34.392 -16.145 1.00 34.77 2363 ALA B C 1
ATOM 6284 O O . ALA B 1 328 ? 22.508 33.873 -17.056 1.00 33.33 2363 ALA B O 1
ATOM 6286 N N . THR B 1 329 ? 24.487 34.405 -16.122 1.00 33.87 2364 THR B N 1
ATOM 6287 C CA . THR B 1 329 ? 25.250 33.766 -17.183 1.00 32.83 2364 THR B CA 1
ATOM 6288 C C . THR B 1 329 ? 24.986 32.262 -17.181 1.00 30.95 2364 THR B C 1
ATOM 6289 O O . THR B 1 329 ? 25.316 31.579 -18.138 1.00 33.10 2364 THR B O 1
ATOM 6293 N N . TYR B 1 330 ? 24.385 31.745 -16.114 1.00 30.42 2365 TYR B N 1
ATOM 6294 C CA . TYR B 1 330 ? 24.101 30.310 -16.022 1.00 29.90 2365 TYR B CA 1
ATOM 6295 C C . TYR B 1 330 ? 22.730 29.915 -16.613 1.00 32.18 2365 TYR B C 1
ATOM 6296 O O . TYR B 1 330 ? 22.660 28.991 -17.426 1.00 31.51 2365 TYR B O 1
ATOM 6305 N N . ASN B 1 331 ? 21.647 30.597 -16.233 1.00 33.16 2366 ASN B N 1
ATOM 6306 C CA . ASN B 1 331 ? 20.349 30.222 -16.783 1.00 35.18 2366 ASN B CA 1
ATOM 6307 C C . ASN B 1 331 ? 20.035 30.806 -18.169 1.00 35.70 2366 ASN B C 1
ATOM 6308 O O . ASN B 1 331 ? 18.945 30.595 -18.704 1.00 35.91 2366 ASN B O 1
ATOM 6313 N N . SER B 1 332 ? 20.989 31.517 -18.763 1.00 35.55 2367 SER B N 1
ATOM 6314 C CA . SER B 1 332 ? 20.794 32.080 -20.100 1.00 35.75 2367 SER B CA 1
ATOM 6315 C C . SER B 1 332 ? 21.281 31.122 -21.190 1.00 35.27 2367 SER B C 1
ATOM 6316 O O . SER B 1 332 ? 21.086 31.387 -22.381 1.00 35.45 2367 SER B O 1
ATOM 6319 N N . THR B 1 333 ? 21.907 30.016 -20.791 1.00 33.28 2368 THR B N 1
ATOM 6320 C CA . THR B 1 333 ? 22.434 29.055 -21.756 1.00 31.90 2368 THR B CA 1
ATOM 6321 C C . THR B 1 333 ? 21.540 27.838 -21.954 1.00 30.95 2368 THR B C 1
ATOM 6322 O O . THR B 1 333 ? 20.667 27.538 -21.141 1.00 32.16 2368 THR B O 1
ATOM 6326 N N . LEU B 1 334 ? 21.784 27.126 -23.048 1.00 32.40 2369 LEU B N 1
ATOM 6327 C CA . LEU B 1 334 ? 21.021 25.939 -23.395 1.00 31.16 2369 LEU B CA 1
ATOM 6328 C C . LEU B 1 334 ? 21.200 24.811 -22.394 1.00 30.23 2369 LEU B C 1
ATOM 6329 O O . LEU B 1 334 ? 20.241 24.129 -22.029 1.00 30.26 2369 LEU B O 1
ATOM 6334 N N . THR B 1 335 ? 22.436 24.603 -21.950 1.00 29.62 2370 THR B N 1
ATOM 6335 C CA . THR B 1 335 ? 22.733 23.548 -20.984 1.00 28.39 2370 THR B CA 1
ATOM 6336 C C . THR B 1 335 ? 22.439 23.991 -19.554 1.00 27.44 2370 THR B C 1
ATOM 6337 O O . THR B 1 335 ? 22.243 23.164 -18.672 1.00 26.53 2370 THR B O 1
ATOM 6341 N N . LYS B 1 336 ? 22.426 25.299 -19.334 1.00 29.46 2371 LYS B N 1
ATOM 6342 C CA . LYS B 1 336 ? 22.210 25.878 -17.995 1.00 29.25 2371 LYS B CA 1
ATOM 6343 C C . LYS B 1 336 ? 23.494 25.921 -17.153 1.00 28.23 2371 LYS B C 1
ATOM 6344 O O . LYS B 1 336 ? 23.434 25.926 -15.909 1.00 29.52 2371 LYS B O 1
ATOM 6350 N N . ILE B 1 337 ? 24.637 25.923 -17.845 1.00 25.35 2372 ILE B N 1
ATOM 6351 C CA . ILE B 1 337 ? 25.966 26.038 -17.245 1.00 22.50 2372 ILE B CA 1
ATOM 6352 C C . ILE B 1 337 ? 26.529 27.331 -17.865 1.00 22.51 2372 ILE B C 1
ATOM 6353 O O . ILE B 1 337 ? 26.403 27.562 -19.072 1.00 21.45 2372 ILE B O 1
ATOM 6358 N N . GLY B 1 338 ? 27.139 28.176 -17.036 1.00 20.79 2373 GLY B N 1
ATOM 6359 C CA . GLY B 1 338 ? 27.666 29.436 -17.516 1.00 20.08 2373 GLY B CA 1
ATOM 6360 C C . GLY B 1 338 ? 28.948 29.354 -18.306 1.00 19.84 2373 GLY B C 1
ATOM 6361 O O . GLY B 1 338 ? 29.712 28.383 -18.191 1.00 19.93 2373 GLY B O 1
ATOM 6362 N N . PRO B 1 339 ? 29.207 30.371 -19.136 1.00 21.29 2374 PRO B N 1
ATOM 6363 C CA . PRO B 1 339 ? 30.400 30.466 -19.981 1.00 22.74 2374 PRO B CA 1
ATOM 6364 C C . PRO B 1 339 ? 31.633 30.876 -19.194 1.00 25.17 2374 PRO B C 1
ATOM 6365 O O . PRO B 1 339 ? 31.529 31.447 -18.102 1.00 25.27 2374 PRO B O 1
ATOM 6369 N N . ASP B 1 340 ? 32.797 30.583 -19.762 1.00 25.39 2375 ASP B N 1
ATOM 6370 C CA . ASP B 1 340 ? 34.060 30.898 -19.129 1.00 28.13 2375 ASP B CA 1
ATOM 6371 C C . ASP B 1 340 ? 34.346 32.402 -19.128 1.00 30.15 2375 ASP B C 1
ATOM 6372 O O . ASP B 1 340 ? 34.986 32.901 -18.209 1.00 28.79 2375 ASP B O 1
ATOM 6377 N N . SER B 1 341 ? 33.879 33.108 -20.158 1.00 32.39 2376 SER B N 1
ATOM 6378 C CA . SER B 1 341 ? 34.073 34.566 -20.275 1.00 35.48 2376 SER B CA 1
ATOM 6379 C C . SER B 1 341 ? 32.928 35.195 -21.081 1.00 37.88 2376 SER B C 1
ATOM 6380 O O . SER B 1 341 ? 32.398 34.590 -22.023 1.00 37.74 2376 SER B O 1
ATOM 6383 N N . TRP B 1 342 ? 32.562 36.420 -20.721 1.00 39.62 2377 TRP B N 1
ATOM 6384 C CA . TRP B 1 342 ? 31.454 37.097 -21.376 1.00 42.82 2377 TRP B CA 1
ATOM 6385 C C . TRP B 1 342 ? 31.559 38.619 -21.266 1.00 44.87 2377 TRP B C 1
ATOM 6386 O O . TRP B 1 342 ? 32.253 39.139 -20.388 1.00 43.88 2377 TRP B O 1
ATOM 6397 N N . GLY B 1 343 ? 30.848 39.322 -22.148 1.00 47.34 2378 GLY B N 1
ATOM 6398 C CA . GLY B 1 343 ? 30.875 40.778 -22.141 1.00 49.48 2378 GLY B CA 1
ATOM 6399 C C . GLY B 1 343 ? 29.496 41.408 -22.186 1.00 51.27 2378 GLY B C 1
ATOM 6400 O O . GLY B 1 343 ? 28.503 40.736 -22.475 1.00 51.14 2378 GLY B O 1
ATOM 6401 N N . TRP B 1 344 ? 29.424 42.701 -21.882 1.00 53.49 2379 TRP B N 1
ATOM 6402 C CA . TRP B 1 344 ? 28.152 43.404 -21.912 1.00 55.99 2379 TRP B CA 1
ATOM 6403 C C . TRP B 1 344 ? 28.302 44.814 -22.490 1.00 57.05 2379 TRP B C 1
ATOM 6404 O O . TRP B 1 344 ? 27.346 45.599 -22.505 1.00 57.20 2379 TRP B O 1
ATOM 6415 N N . ASP B 1 345 ? 29.501 45.113 -22.991 1.00 57.27 2380 ASP B N 1
ATOM 6416 C CA . ASP B 1 345 ? 29.798 46.410 -23.595 1.00 58.25 2380 ASP B CA 1
ATOM 6417 C C . ASP B 1 345 ? 28.896 46.665 -24.815 1.00 59.68 2380 ASP B C 1
ATOM 6418 O O . ASP B 1 345 ? 29.000 45.984 -25.839 1.00 59.50 2380 ASP B O 1
ATOM 6423 N N . PRO B 1 346 ? 28.003 47.666 -24.714 1.00 60.44 2381 PRO B N 1
ATOM 6424 C CA . PRO B 1 346 ? 27.041 48.080 -25.746 1.00 61.08 2381 PRO B CA 1
ATOM 6425 C C . PRO B 1 346 ? 27.584 48.325 -27.167 1.00 61.02 2381 PRO B C 1
ATOM 6426 O O . PRO B 1 346 ? 26.815 48.310 -28.136 1.00 59.76 2381 PRO B O 1
ATOM 6430 N N . LYS B 1 347 ? 28.889 48.554 -27.291 1.00 60.72 2382 LYS B N 1
ATOM 6431 C CA . LYS B 1 347 ? 29.489 48.799 -28.600 1.00 60.97 2382 LYS B CA 1
ATOM 6432 C C . LYS B 1 347 ? 30.207 47.574 -29.174 1.00 61.08 2382 LYS B C 1
ATOM 6433 O O . LYS B 1 347 ? 31.019 47.708 -30.096 1.00 61.09 2382 LYS B O 1
ATOM 6439 N N . LYS B 1 348 ? 29.911 46.386 -28.644 1.00 60.60 2383 LYS B N 1
ATOM 6440 C CA . LYS B 1 348 ? 30.565 45.169 -29.124 1.00 60.12 2383 LYS B CA 1
ATOM 6441 C C . LYS B 1 348 ? 29.705 43.895 -29.111 1.00 59.94 2383 LYS B C 1
ATOM 6442 O O . LYS B 1 348 ? 30.234 42.793 -28.993 1.00 59.66 2383 LYS B O 1
ATOM 6448 N N . VAL B 1 349 ? 28.390 44.034 -29.249 1.00 60.38 2384 VAL B N 1
ATOM 6449 C CA . VAL B 1 349 ? 27.505 42.864 -29.241 1.00 61.39 2384 VAL B CA 1
ATOM 6450 C C . VAL B 1 349 ? 27.425 42.199 -30.616 1.00 62.07 2384 VAL B C 1
ATOM 6451 O O . VAL B 1 349 ? 26.786 42.721 -31.534 1.00 62.74 2384 VAL B O 1
ATOM 6455 N N . PRO B 1 350 ? 28.065 41.026 -30.772 1.00 62.24 2385 PRO B N 1
ATOM 6456 C CA . PRO B 1 350 ? 28.058 40.300 -32.045 1.00 61.84 2385 PRO B CA 1
ATOM 6457 C C . PRO B 1 350 ? 26.691 40.312 -32.720 1.00 62.35 2385 PRO B C 1
ATOM 6458 O O . PRO B 1 350 ? 25.659 40.132 -32.063 1.00 61.00 2385 PRO B O 1
ATOM 6462 N N . SER B 1 351 ? 26.698 40.526 -34.033 1.00 63.05 2386 SER B N 1
ATOM 6463 C CA . SER B 1 351 ? 25.475 40.576 -34.833 1.00 64.35 2386 SER B CA 1
ATOM 6464 C C . SER B 1 351 ? 24.665 39.282 -34.704 1.00 64.95 2386 SER B C 1
ATOM 6465 O O . SER B 1 351 ? 23.431 39.300 -34.642 1.00 65.29 2386 SER B O 1
ATOM 6468 N N . ASP B 1 352 ? 25.374 38.162 -34.657 1.00 65.05 2387 ASP B N 1
ATOM 6469 C CA . ASP B 1 352 ? 24.751 36.853 -34.529 1.00 64.78 2387 ASP B CA 1
ATOM 6470 C C . ASP B 1 352 ? 24.288 36.581 -33.093 1.00 64.45 2387 ASP B C 1
ATOM 6471 O O . ASP B 1 352 ? 23.682 35.545 -32.813 1.00 64.24 2387 ASP B O 1
ATOM 6476 N N . GLN B 1 353 ? 24.558 37.520 -32.190 1.00 63.96 2388 GLN B N 1
ATOM 6477 C CA . GLN B 1 353 ? 24.185 37.345 -30.793 1.00 63.17 2388 GLN B CA 1
ATOM 6478 C C . GLN B 1 353 ? 23.384 38.520 -30.225 1.00 62.86 2388 GLN B C 1
ATOM 6479 O O . GLN B 1 353 ? 23.065 38.544 -29.035 1.00 61.64 2388 GLN B O 1
ATOM 6485 N N . LYS B 1 354 ? 23.053 39.485 -31.081 1.00 62.80 2389 LYS B N 1
ATOM 6486 C CA . LYS B 1 354 ? 22.290 40.655 -30.655 1.00 63.24 2389 LYS B CA 1
ATOM 6487 C C . LYS B 1 354 ? 21.032 40.235 -29.896 1.00 63.34 2389 LYS B C 1
ATOM 6488 O O . LYS B 1 354 ? 20.791 40.703 -28.786 1.00 62.76 2389 LYS B O 1
ATOM 6494 N N . GLU B 1 355 ? 20.240 39.348 -30.493 1.00 63.36 2390 GLU B N 1
ATOM 6495 C CA . GLU B 1 355 ? 19.015 38.857 -29.857 1.00 63.97 2390 GLU B CA 1
ATOM 6496 C C . GLU B 1 355 ? 19.290 38.376 -28.426 1.00 63.29 2390 GLU B C 1
ATOM 6497 O O . GLU B 1 355 ? 18.702 38.882 -27.468 1.00 63.07 2390 GLU B O 1
ATOM 6503 N N . PHE B 1 356 ? 20.181 37.391 -28.307 1.00 62.52 2391 PHE B N 1
ATOM 6504 C CA . PHE B 1 356 ? 20.590 36.800 -27.027 1.00 61.14 2391 PHE B CA 1
ATOM 6505 C C . PHE B 1 356 ? 20.823 37.888 -25.984 1.00 60.24 2391 PHE B C 1
ATOM 6506 O O . PHE B 1 356 ? 20.108 37.967 -24.985 1.00 59.71 2391 PHE B O 1
ATOM 6514 N N . TYR B 1 357 ? 21.835 38.716 -26.230 1.00 59.30 2392 TYR B N 1
ATOM 6515 C CA . TYR B 1 357 ? 22.177 39.819 -25.338 1.00 59.43 2392 TYR B CA 1
ATOM 6516 C C . TYR B 1 357 ? 20.941 40.648 -24.982 1.00 59.25 2392 TYR B C 1
ATOM 6517 O O . TYR B 1 357 ? 20.653 40.896 -23.806 1.00 58.49 2392 TYR B O 1
ATOM 6526 N N . GLU B 1 358 ? 20.228 41.079 -26.020 1.00 58.08 2393 GLU B N 1
ATOM 6527 C CA . GLU B 1 358 ? 19.028 41.884 -25.867 1.00 57.27 2393 GLU B CA 1
ATOM 6528 C C . GLU B 1 358 ? 18.143 41.389 -24.732 1.00 56.59 2393 GLU B C 1
ATOM 6529 O O . GLU B 1 358 ? 17.579 42.195 -23.989 1.00 56.29 2393 GLU B O 1
ATOM 6535 N N . LYS B 1 359 ? 18.022 40.072 -24.591 1.00 55.37 2394 LYS B N 1
ATOM 6536 C CA . LYS B 1 359 ? 17.178 39.528 -23.535 1.00 54.50 2394 LYS B CA 1
ATOM 6537 C C . LYS B 1 359 ? 17.930 39.016 -22.300 1.00 53.28 2394 LYS B C 1
ATOM 6538 O O . LYS B 1 359 ? 17.549 39.335 -21.169 1.00 52.70 2394 LYS B O 1
ATOM 6544 N N . ALA B 1 360 ? 18.994 38.241 -22.517 1.00 51.82 2395 ALA B N 1
ATOM 6545 C CA . ALA B 1 360 ? 19.782 37.663 -21.418 1.00 50.37 2395 ALA B CA 1
ATOM 6546 C C . ALA B 1 360 ? 20.634 38.675 -20.653 1.00 48.64 2395 ALA B C 1
ATOM 6547 O O . ALA B 1 360 ? 20.840 38.525 -19.445 1.00 47.96 2395 ALA B O 1
ATOM 6549 N N . GLY B 1 361 ? 21.142 39.685 -21.356 1.00 47.02 2396 GLY B N 1
ATOM 6550 C CA . GLY B 1 361 ? 21.938 40.710 -20.704 1.00 45.89 2396 GLY B CA 1
ATOM 6551 C C . GLY B 1 361 ? 23.420 40.750 -21.012 1.00 45.04 2396 GLY B C 1
ATOM 6552 O O . GLY B 1 361 ? 24.146 41.588 -20.462 1.00 44.19 2396 GLY B O 1
ATOM 6553 N N . PHE B 1 362 ? 23.881 39.867 -21.893 1.00 44.04 2397 PHE B N 1
ATOM 6554 C CA . PHE B 1 362 ? 25.304 39.823 -22.241 1.00 42.75 2397 PHE B CA 1
ATOM 6555 C C . PHE B 1 362 ? 25.539 38.916 -23.444 1.00 41.92 2397 PHE B C 1
ATOM 6556 O O . PHE B 1 362 ? 24.641 38.191 -23.879 1.00 42.22 2397 PHE B O 1
ATOM 6564 N N . TYR B 1 363 ? 26.760 38.949 -23.959 1.00 40.83 2398 TYR B N 1
ATOM 6565 C CA . TYR B 1 363 ? 27.131 38.110 -25.087 1.00 41.86 2398 TYR B CA 1
ATOM 6566 C C . TYR B 1 363 ? 28.302 37.197 -24.723 1.00 40.80 2398 TYR B C 1
ATOM 6567 O O . TYR B 1 363 ? 29.347 37.663 -24.263 1.00 42.19 2398 TYR B O 1
ATOM 6576 N N . ILE B 1 364 ? 28.114 35.894 -24.923 1.00 39.47 2399 ILE B N 1
ATOM 6577 C CA . ILE B 1 364 ? 29.151 34.907 -24.612 1.00 38.49 2399 ILE B CA 1
ATOM 6578 C C . ILE B 1 364 ? 30.449 35.194 -25.376 1.00 37.93 2399 ILE B C 1
ATOM 6579 O O . ILE B 1 364 ? 30.426 35.486 -26.567 1.00 39.27 2399 ILE B O 1
ATOM 6584 N N . SER B 1 365 ? 31.574 35.123 -24.674 1.00 37.44 2400 SER B N 1
ATOM 6585 C CA . SER B 1 365 ? 32.890 35.368 -25.256 1.00 36.01 2400 SER B CA 1
ATOM 6586 C C . SER B 1 365 ? 33.686 34.064 -25.356 1.00 36.58 2400 SER B C 1
ATOM 6587 O O . SER B 1 365 ? 34.663 33.978 -26.097 1.00 38.08 2400 SER B O 1
ATOM 6590 N N . SER B 1 366 ? 33.268 33.066 -24.579 1.00 35.27 2401 SER B N 1
ATOM 6591 C CA . SER B 1 366 ? 33.871 31.738 -24.590 1.00 33.99 2401 SER B CA 1
ATOM 6592 C C . SER B 1 366 ? 32.847 30.790 -23.992 1.00 31.86 2401 SER B C 1
ATOM 6593 O O . SER B 1 366 ? 32.394 30.988 -22.863 1.00 30.94 2401 SER B O 1
ATOM 6596 N N . GLY B 1 367 ? 32.490 29.761 -24.753 1.00 28.58 2402 GLY B N 1
ATOM 6597 C CA . GLY B 1 367 ? 31.489 28.811 -24.302 1.00 27.40 2402 GLY B CA 1
ATOM 6598 C C . GLY B 1 367 ? 31.980 27.586 -23.551 1.00 25.82 2402 GLY B C 1
ATOM 6599 O O . GLY B 1 367 ? 31.185 26.684 -23.266 1.00 25.76 2402 GLY B O 1
ATOM 6600 N N . SER B 1 368 ? 33.270 27.541 -23.227 1.00 24.43 2403 SER B N 1
ATOM 6601 C CA . SER B 1 368 ? 33.835 26.386 -22.510 1.00 23.92 2403 SER B CA 1
ATOM 6602 C C . SER B 1 368 ? 33.539 26.372 -21.017 1.00 21.27 2403 SER B C 1
ATOM 6603 O O . SER B 1 368 ? 33.311 27.428 -20.414 1.00 21.65 2403 SER B O 1
ATOM 6606 N N . TYR B 1 369 ? 33.526 25.168 -20.435 1.00 18.72 2404 TYR B N 1
ATOM 6607 C CA . TYR B 1 369 ? 33.289 24.971 -19.002 1.00 15.23 2404 TYR B CA 1
ATOM 6608 C C . TYR B 1 369 ? 34.247 23.872 -18.580 1.00 14.82 2404 TYR B C 1
ATOM 6609 O O . TYR B 1 369 ? 34.112 22.739 -19.017 1.00 14.21 2404 TYR B O 1
ATOM 6618 N N . VAL B 1 370 ? 35.210 24.197 -17.727 1.00 13.83 2405 VAL B N 1
ATOM 6619 C CA . VAL B 1 370 ? 36.215 23.211 -17.322 1.00 14.23 2405 VAL B CA 1
ATOM 6620 C C . VAL B 1 370 ? 36.015 22.650 -15.895 1.00 14.02 2405 VAL B C 1
ATOM 6621 O O . VAL B 1 370 ? 36.966 22.513 -15.120 1.00 13.58 2405 VAL B O 1
ATOM 6625 N N . LEU B 1 371 ? 34.763 22.313 -15.575 1.00 12.09 2406 LEU B N 1
ATOM 6626 C CA . LEU B 1 371 ? 34.385 21.779 -14.260 1.00 12.15 2406 LEU B CA 1
ATOM 6627 C C . LEU B 1 371 ? 34.744 22.766 -13.149 1.00 12.18 2406 LEU B C 1
ATOM 6628 O O . LEU B 1 371 ? 35.150 22.337 -12.070 1.00 10.70 2406 LEU B O 1
ATOM 6633 N N A ARG B 1 372 ? 34.599 24.064 -13.408 0.25 12.37 2407 ARG B N 1
ATOM 6634 N N B ARG B 1 372 ? 34.570 24.064 -13.409 0.75 12.16 2407 ARG B N 1
ATOM 6635 C CA A ARG B 1 372 ? 34.934 25.081 -12.409 0.25 13.42 2407 ARG B CA 1
ATOM 6636 C CA B ARG B 1 372 ? 34.913 25.094 -12.422 0.75 13.38 2407 ARG B CA 1
ATOM 6637 C C A ARG B 1 372 ? 33.879 25.199 -11.305 0.25 14.31 2407 ARG B C 1
ATOM 6638 C C B ARG B 1 372 ? 33.858 25.240 -11.311 0.75 14.78 2407 ARG B C 1
ATOM 6639 O O A ARG B 1 372 ? 32.693 24.930 -11.523 0.25 13.79 2407 ARG B O 1
ATOM 6640 O O B ARG B 1 372 ? 32.651 25.051 -11.537 0.75 13.20 2407 ARG B O 1
ATOM 6655 N N . PRO B 1 373 ? 34.305 25.611 -10.100 1.00 15.04 2408 PRO B N 1
ATOM 6656 C CA . PRO B 1 373 ? 33.462 25.781 -8.915 1.00 14.91 2408 PRO B CA 1
ATOM 6657 C C . PRO B 1 373 ? 32.989 27.145 -8.422 1.00 16.33 2408 PRO B C 1
ATOM 6658 O O . PRO B 1 373 ? 32.115 27.192 -7.553 1.00 14.99 2408 PRO B O 1
ATOM 6662 N N . GLU B 1 374 ? 33.585 28.229 -8.923 1.00 17.23 2409 GLU B N 1
ATOM 6663 C CA . GLU B 1 374 ? 33.290 29.594 -8.438 1.00 17.83 2409 GLU B CA 1
ATOM 6664 C C . GLU B 1 374 ? 31.853 30.080 -8.313 1.00 18.50 2409 GLU B C 1
ATOM 6665 O O . GLU B 1 374 ? 31.509 30.762 -7.340 1.00 17.66 2409 GLU B O 1
ATOM 6671 N N . VAL B 1 375 ? 31.009 29.774 -9.287 1.00 18.58 2410 VAL B N 1
ATOM 6672 C CA . VAL B 1 375 ? 29.628 30.240 -9.193 1.00 19.20 2410 VAL B CA 1
ATOM 6673 C C . VAL B 1 375 ? 28.839 29.508 -8.126 1.00 20.24 2410 VAL B C 1
ATOM 6674 O O . VAL B 1 375 ? 28.121 30.146 -7.352 1.00 21.61 2410 VAL B O 1
ATOM 6678 N N . ILE B 1 376 ? 28.952 28.177 -8.096 1.00 18.71 2411 ILE B N 1
ATOM 6679 C CA . ILE B 1 376 ? 28.289 27.348 -7.086 1.00 18.37 2411 ILE B CA 1
ATOM 6680 C C . ILE B 1 376 ? 28.854 27.735 -5.696 1.00 18.54 2411 ILE B C 1
ATOM 6681 O O . ILE B 1 376 ? 28.155 27.692 -4.674 1.00 17.35 2411 ILE B O 1
ATOM 6686 N N . GLU B 1 377 ? 30.135 28.095 -5.660 1.00 17.11 2412 GLU B N 1
ATOM 6687 C CA . GLU B 1 377 ? 30.760 28.501 -4.407 1.00 16.72 2412 GLU B CA 1
ATOM 6688 C C . GLU B 1 377 ? 30.018 29.741 -3.872 1.00 17.63 2412 GLU B C 1
ATOM 6689 O O . GLU B 1 377 ? 29.555 29.769 -2.717 1.00 16.45 2412 GLU B O 1
ATOM 6695 N N . SER B 1 378 ? 29.880 30.763 -4.707 1.00 18.27 2413 SER B N 1
ATOM 6696 C CA . SER B 1 378 ? 29.195 31.973 -4.266 1.00 21.52 2413 SER B CA 1
ATOM 6697 C C . SER B 1 378 ? 27.702 31.767 -3.941 1.00 22.66 2413 SER B C 1
ATOM 6698 O O . SER B 1 378 ? 27.156 32.476 -3.088 1.00 22.68 2413 SER B O 1
ATOM 6701 N N . PHE B 1 379 ? 27.050 30.819 -4.620 1.00 22.90 2414 PHE B N 1
ATOM 6702 C CA . PHE B 1 379 ? 25.633 30.516 -4.360 1.00 23.34 2414 PHE B CA 1
ATOM 6703 C C . PHE B 1 379 ? 25.536 29.900 -2.975 1.00 24.26 2414 PHE B C 1
ATOM 6704 O O . PHE B 1 379 ? 24.563 30.116 -2.245 1.00 26.22 2414 PHE B O 1
ATOM 6712 N N . TYR B 1 380 ? 26.532 29.086 -2.642 1.00 24.30 2415 TYR B N 1
ATOM 6713 C CA . TYR B 1 380 ? 26.596 28.422 -1.354 1.00 24.06 2415 TYR B CA 1
ATOM 6714 C C . TYR B 1 380 ? 26.700 29.432 -0.214 1.00 24.69 2415 TYR B C 1
ATOM 6715 O O . TYR B 1 380 ? 25.955 29.338 0.756 1.00 25.08 2415 TYR B O 1
ATOM 6724 N N . TYR B 1 381 ? 27.616 30.393 -0.321 1.00 24.49 2416 TYR B N 1
ATOM 6725 C CA . TYR B 1 381 ? 27.753 31.404 0.735 1.00 24.25 2416 TYR B CA 1
ATOM 6726 C C . TYR B 1 381 ? 26.459 32.206 0.822 1.00 25.52 2416 TYR B C 1
ATOM 6727 O O . TYR B 1 381 ? 26.014 32.572 1.905 1.00 23.13 2416 TYR B O 1
ATOM 6736 N N . ALA B 1 382 ? 25.848 32.470 -0.331 1.00 27.41 2417 ALA B N 1
ATOM 6737 C CA . ALA B 1 382 ? 24.608 33.239 -0.356 1.00 28.84 2417 ALA B CA 1
ATOM 6738 C C . ALA B 1 382 ? 23.518 32.564 0.463 1.00 30.87 2417 ALA B C 1
ATOM 6739 O O . ALA B 1 382 ? 22.665 33.243 1.043 1.00 31.02 2417 ALA B O 1
ATOM 6741 N N . HIS B 1 383 ? 23.562 31.236 0.535 1.00 31.79 2418 HIS B N 1
ATOM 6742 C CA . HIS B 1 383 ? 22.576 30.467 1.292 1.00 32.90 2418 HIS B CA 1
ATOM 6743 C C . HIS B 1 383 ? 22.863 30.343 2.786 1.00 34.02 2418 HIS B C 1
ATOM 6744 O O . HIS B 1 383 ? 21.934 30.296 3.604 1.00 33.40 2418 HIS B O 1
ATOM 6751 N N . ARG B 1 384 ? 24.140 30.257 3.145 1.00 33.87 2419 ARG B N 1
ATOM 6752 C CA . ARG B 1 384 ? 24.512 30.140 4.549 1.00 34.89 2419 ARG B CA 1
ATOM 6753 C C . ARG B 1 384 ? 24.332 31.481 5.269 1.00 35.45 2419 ARG B C 1
ATOM 6754 O O . ARG B 1 384 ? 24.078 31.516 6.472 1.00 35.48 2419 ARG B O 1
ATOM 6762 N N . VAL B 1 385 ? 24.466 32.576 4.525 1.00 35.05 2420 VAL B N 1
ATOM 6763 C CA . VAL B 1 385 ? 24.324 33.907 5.095 1.00 36.02 2420 VAL B CA 1
ATOM 6764 C C . VAL B 1 385 ? 22.872 34.411 5.145 1.00 37.01 2420 VAL B C 1
ATOM 6765 O O . VAL B 1 385 ? 22.409 34.828 6.210 1.00 36.97 2420 VAL B O 1
ATOM 6769 N N . THR B 1 386 ? 22.153 34.359 4.020 1.00 37.59 2421 THR B N 1
ATOM 6770 C CA . THR B 1 386 ? 20.764 34.837 3.980 1.00 38.76 2421 THR B CA 1
ATOM 6771 C C . THR B 1 386 ? 19.748 33.807 4.450 1.00 39.57 2421 THR B C 1
ATOM 6772 O O . THR B 1 386 ? 18.666 34.157 4.928 1.00 41.07 2421 THR B O 1
ATOM 6776 N N . GLY B 1 387 ? 20.079 32.533 4.300 1.00 40.15 2422 GLY B N 1
ATOM 6777 C CA . GLY B 1 387 ? 19.149 31.502 4.715 1.00 39.93 2422 GLY B CA 1
ATOM 6778 C C . GLY B 1 387 ? 18.055 31.260 3.689 1.00 40.02 2422 GLY B C 1
ATOM 6779 O O . GLY B 1 387 ? 17.331 30.276 3.792 1.00 40.52 2422 GLY B O 1
ATOM 6780 N N . LYS B 1 388 ? 17.933 32.150 2.705 1.00 40.57 2423 LYS B N 1
ATOM 6781 C CA . LYS B 1 388 ? 16.923 32.020 1.649 1.00 42.45 2423 LYS B CA 1
ATOM 6782 C C . LYS B 1 388 ? 17.059 30.707 0.868 1.00 43.37 2423 LYS B C 1
ATOM 6783 O O . LYS B 1 388 ? 18.169 30.256 0.563 1.00 42.78 2423 LYS B O 1
ATOM 6789 N N . GLU B 1 389 ? 15.924 30.109 0.524 1.00 43.98 2424 GLU B N 1
ATOM 6790 C CA . GLU B 1 389 ? 15.912 28.834 -0.184 1.00 44.38 2424 GLU B CA 1
ATOM 6791 C C . GLU B 1 389 ? 16.276 28.870 -1.670 1.00 44.04 2424 GLU B C 1
ATOM 6792 O O . GLU B 1 389 ? 16.798 27.896 -2.216 1.00 44.55 2424 GLU B O 1
ATOM 6798 N N . ILE B 1 390 ? 16.002 29.992 -2.322 1.00 43.36 2425 ILE B N 1
ATOM 6799 C CA . ILE B 1 390 ? 16.278 30.131 -3.739 1.00 42.55 2425 ILE B CA 1
ATOM 6800 C C . ILE B 1 390 ? 17.740 29.810 -4.068 1.00 43.05 2425 ILE B C 1
ATOM 6801 O O . ILE B 1 390 ? 18.042 29.222 -5.113 1.00 42.58 2425 ILE B O 1
ATOM 6806 N N . TYR B 1 391 ? 18.639 30.179 -3.162 1.00 41.42 2426 TYR B N 1
ATOM 6807 C CA . TYR B 1 391 ? 20.064 29.941 -3.356 1.00 40.45 2426 TYR B CA 1
ATOM 6808 C C . TYR B 1 391 ? 20.437 28.469 -3.367 1.00 40.63 2426 TYR B C 1
ATOM 6809 O O . TYR B 1 391 ? 21.274 28.056 -4.160 1.00 41.84 2426 TYR B O 1
ATOM 6818 N N . ARG B 1 392 ? 19.830 27.677 -2.488 1.00 41.04 2427 ARG B N 1
ATOM 6819 C CA . ARG B 1 392 ? 20.124 26.250 -2.462 1.00 40.52 2427 ARG B CA 1
ATOM 6820 C C . ARG B 1 392 ? 19.548 25.578 -3.702 1.00 40.14 2427 ARG B C 1
ATOM 6821 O O . ARG B 1 392 ? 19.939 24.467 -4.050 1.00 40.43 2427 ARG B O 1
ATOM 6829 N N . ASP B 1 393 ? 18.619 26.258 -4.367 1.00 39.18 2428 ASP B N 1
ATOM 6830 C CA . ASP B 1 393 ? 18.004 25.726 -5.583 1.00 37.82 2428 ASP B CA 1
ATOM 6831 C C . ASP B 1 393 ? 18.953 25.989 -6.762 1.00 35.99 2428 ASP B C 1
ATOM 6832 O O . ASP B 1 393 ? 19.159 25.129 -7.624 1.00 35.30 2428 ASP B O 1
ATOM 6837 N N . TRP B 1 394 ? 19.520 27.190 -6.795 1.00 33.49 2429 TRP B N 1
ATOM 6838 C CA . TRP B 1 394 ? 20.426 27.553 -7.863 1.00 31.88 2429 TRP B CA 1
ATOM 6839 C C . TRP B 1 394 ? 21.645 26.642 -7.888 1.00 30.47 2429 TRP B C 1
ATOM 6840 O O . TRP B 1 394 ? 22.257 26.459 -8.942 1.00 28.57 2429 TRP B O 1
ATOM 6851 N N . VAL B 1 395 ? 21.976 26.061 -6.733 1.00 28.69 2430 VAL B N 1
ATOM 6852 C CA . VAL B 1 395 ? 23.104 25.130 -6.624 1.00 28.51 2430 VAL B CA 1
ATOM 6853 C C . VAL B 1 395 ? 22.685 23.778 -7.196 1.00 27.77 2430 VAL B C 1
ATOM 6854 O O . VAL B 1 395 ? 23.468 23.102 -7.869 1.00 25.29 2430 VAL B O 1
ATOM 6858 N N . TRP B 1 396 ? 21.446 23.377 -6.910 1.00 27.47 2431 TRP B N 1
ATOM 6859 C CA . TRP B 1 396 ? 20.930 22.084 -7.373 1.00 26.11 2431 TRP B CA 1
ATOM 6860 C C . TRP B 1 396 ? 20.745 22.073 -8.882 1.00 26.56 2431 TRP B C 1
ATOM 6861 O O . TRP B 1 396 ? 21.002 21.073 -9.549 1.00 28.02 2431 TRP B O 1
ATOM 6872 N N . ASN B 1 397 ? 20.321 23.206 -9.416 1.00 26.12 2432 ASN B N 1
ATOM 6873 C CA . ASN B 1 397 ? 20.094 23.327 -10.836 1.00 26.79 2432 ASN B CA 1
ATOM 6874 C C . ASN B 1 397 ? 21.421 23.340 -11.592 1.00 26.65 2432 ASN B C 1
ATOM 6875 O O . ASN B 1 397 ? 21.497 22.909 -12.749 1.00 26.29 2432 ASN B O 1
ATOM 6880 N N . ALA B 1 398 ? 22.470 23.825 -10.928 1.00 25.92 2433 ALA B N 1
ATOM 6881 C CA . ALA B 1 398 ? 23.802 23.858 -11.529 1.00 23.11 2433 ALA B CA 1
ATOM 6882 C C . ALA B 1 398 ? 24.361 22.435 -11.519 1.00 20.93 2433 ALA B C 1
ATOM 6883 O O . ALA B 1 398 ? 24.859 21.933 -12.535 1.00 20.46 2433 ALA B O 1
ATOM 6885 N N . PHE B 1 399 ? 24.272 21.782 -10.365 1.00 21.29 2434 PHE B N 1
ATOM 6886 C CA . PHE B 1 399 ? 24.765 20.425 -10.229 1.00 21.28 2434 PHE B CA 1
ATOM 6887 C C . PHE B 1 399 ? 24.113 19.433 -11.185 1.00 22.75 2434 PHE B C 1
ATOM 6888 O O . PHE B 1 399 ? 24.794 18.570 -11.737 1.00 23.92 2434 PHE B O 1
ATOM 6896 N N . VAL B 1 400 ? 22.796 19.525 -11.360 1.00 24.12 2435 VAL B N 1
ATOM 6897 C CA . VAL B 1 400 ? 22.080 18.609 -12.263 1.00 23.86 2435 VAL B CA 1
ATOM 6898 C C . VAL B 1 400 ? 22.509 18.800 -13.712 1.00 21.72 2435 VAL B C 1
ATOM 6899 O O . VAL B 1 400 ? 22.650 17.833 -14.468 1.00 23.63 2435 VAL B O 1
ATOM 6903 N N . ALA B 1 401 ? 22.700 20.051 -14.108 1.00 22.51 2436 ALA B N 1
ATOM 6904 C CA . ALA B 1 401 ? 23.137 20.363 -15.467 1.00 22.08 2436 ALA B CA 1
ATOM 6905 C C . ALA B 1 401 ? 24.508 19.729 -15.731 1.00 22.89 2436 ALA B C 1
ATOM 6906 O O . ALA B 1 401 ? 24.714 19.076 -16.758 1.00 25.29 2436 ALA B O 1
ATOM 6908 N N . ILE B 1 402 ? 25.434 19.905 -14.791 1.00 20.47 2437 ILE B N 1
ATOM 6909 C CA . ILE B 1 402 ? 26.770 19.338 -14.921 1.00 20.14 2437 ILE B CA 1
ATOM 6910 C C . ILE B 1 402 ? 26.697 17.810 -15.003 1.00 21.85 2437 ILE B C 1
ATOM 6911 O O . ILE B 1 402 ? 27.363 17.185 -15.838 1.00 19.66 2437 ILE B O 1
ATOM 6916 N N . ASN B 1 403 ? 25.875 17.213 -14.141 1.00 23.51 2438 ASN B N 1
ATOM 6917 C CA . ASN B 1 403 ? 25.729 15.759 -14.113 1.00 25.43 2438 ASN B CA 1
ATOM 6918 C C . ASN B 1 403 ? 25.143 15.184 -15.403 1.00 25.38 2438 ASN B C 1
ATOM 6919 O O . ASN B 1 403 ? 25.359 14.008 -15.723 1.00 25.89 2438 ASN B O 1
ATOM 6924 N N . SER B 1 404 ? 24.376 15.989 -16.130 1.00 26.13 2439 SER B N 1
ATOM 6925 C CA . SER B 1 404 ? 23.795 15.478 -17.364 1.00 27.60 2439 SER B CA 1
ATOM 6926 C C . SER B 1 404 ? 24.572 15.876 -18.613 1.00 26.56 2439 SER B C 1
ATOM 6927 O O . SER B 1 404 ? 24.514 15.176 -19.611 1.00 25.66 2439 SER B O 1
ATOM 6930 N N . THR B 1 405 ? 25.332 16.972 -18.547 1.00 25.24 2440 THR B N 1
ATOM 6931 C CA . THR B 1 405 ? 26.100 17.434 -19.702 1.00 22.70 2440 THR B CA 1
ATOM 6932 C C . THR B 1 405 ? 27.540 16.913 -19.775 1.00 21.91 2440 THR B C 1
ATOM 6933 O O . THR B 1 405 ? 28.023 16.561 -20.865 1.00 20.07 2440 THR B O 1
ATOM 6937 N N . CYS B 1 406 ? 28.221 16.876 -18.622 1.00 20.06 2441 CYS B N 1
ATOM 6938 C CA . CYS B 1 406 ? 29.631 16.458 -18.531 1.00 18.77 2441 CYS B CA 1
ATOM 6939 C C . CYS B 1 406 ? 29.957 14.996 -18.176 1.00 19.25 2441 CYS B C 1
ATOM 6940 O O . CYS B 1 406 ? 31.105 14.555 -18.321 1.00 17.01 2441 CYS B O 1
ATOM 6943 N N . ARG B 1 407 ? 28.977 14.233 -17.710 1.00 19.47 2442 ARG B N 1
ATOM 6944 C CA . ARG B 1 407 ? 29.255 12.858 -17.270 1.00 19.59 2442 ARG B CA 1
ATOM 6945 C C . ARG B 1 407 ? 29.632 11.843 -18.347 1.00 20.04 2442 ARG B C 1
ATOM 6946 O O . ARG B 1 407 ? 29.037 11.844 -19.425 1.00 19.85 2442 ARG B O 1
ATOM 6954 N N . THR B 1 408 ? 30.649 11.016 -18.063 1.00 19.33 2443 THR B N 1
ATOM 6955 C CA . THR B 1 408 ? 31.091 9.935 -18.967 1.00 20.20 2443 THR B CA 1
ATOM 6956 C C . THR B 1 408 ? 30.976 8.609 -18.191 1.00 21.88 2443 THR B C 1
ATOM 6957 O O . THR B 1 408 ? 30.488 8.618 -17.062 1.00 21.92 2443 THR B O 1
ATOM 6961 N N . ASP B 1 409 ? 31.431 7.493 -18.777 1.00 22.92 2444 ASP B N 1
ATOM 6962 C CA . ASP B 1 409 ? 31.363 6.177 -18.115 1.00 24.68 2444 ASP B CA 1
ATOM 6963 C C . ASP B 1 409 ? 32.315 6.043 -16.932 1.00 24.35 2444 ASP B C 1
ATOM 6964 O O . ASP B 1 409 ? 32.082 5.238 -16.016 1.00 23.87 2444 ASP B O 1
ATOM 6969 N N . SER B 1 410 ? 33.401 6.802 -16.971 1.00 23.16 2445 SER B N 1
ATOM 6970 C CA . SER B 1 410 ? 34.408 6.772 -15.925 1.00 20.79 2445 SER B CA 1
ATOM 6971 C C . SER B 1 410 ? 34.337 7.967 -14.957 1.00 20.30 2445 SER B C 1
ATOM 6972 O O . SER B 1 410 ? 34.668 7.835 -13.774 1.00 20.92 2445 SER B O 1
ATOM 6975 N N . GLY B 1 411 ? 33.909 9.125 -15.446 1.00 18.16 2446 GLY B N 1
ATOM 6976 C CA . GLY B 1 411 ? 33.852 10.296 -14.581 1.00 14.94 2446 GLY B CA 1
ATOM 6977 C C . GLY B 1 411 ? 33.076 11.471 -15.132 1.00 15.05 2446 GLY B C 1
ATOM 6978 O O . GLY B 1 411 ? 31.903 11.316 -15.470 1.00 14.12 2446 GLY B O 1
ATOM 6979 N N . PHE B 1 412 ? 33.716 12.647 -15.188 1.00 11.35 2447 PHE B N 1
ATOM 6980 C CA . PHE B 1 412 ? 33.123 13.894 -15.700 1.00 11.82 2447 PHE B CA 1
ATOM 6981 C C . PHE B 1 412 ? 34.189 14.607 -16.559 1.00 11.03 2447 PHE B C 1
ATOM 6982 O O . PHE B 1 412 ? 35.378 14.591 -16.217 1.00 10.16 2447 PHE B O 1
ATOM 6990 N N . ALA B 1 413 ? 33.765 15.229 -17.664 1.00 10.74 2448 ALA B N 1
ATOM 6991 C CA . ALA B 1 413 ? 34.684 15.919 -18.567 1.00 8.95 2448 ALA B CA 1
ATOM 6992 C C . ALA B 1 413 ? 34.286 17.356 -18.838 1.00 11.44 2448 ALA B C 1
ATOM 6993 O O . ALA B 1 413 ? 33.103 17.709 -18.789 1.00 11.93 2448 ALA B O 1
ATOM 6995 N N . ALA B 1 414 ? 35.282 18.191 -19.102 1.00 11.19 2449 ALA B N 1
ATOM 6996 C CA . ALA B 1 414 ? 35.025 19.588 -19.438 1.00 12.68 2449 ALA B CA 1
ATOM 6997 C C . ALA B 1 414 ? 34.362 19.559 -20.816 1.00 10.86 2449 ALA B C 1
ATOM 6998 O O . ALA B 1 414 ? 34.510 18.575 -21.549 1.00 12.57 2449 ALA B O 1
ATOM 7000 N N . VAL B 1 415 ? 33.655 20.626 -21.167 1.00 13.51 2450 VAL B N 1
ATOM 7001 C CA . VAL B 1 415 ? 32.979 20.717 -22.481 1.00 13.84 2450 VAL B CA 1
ATOM 7002 C C . VAL B 1 415 ? 33.299 22.016 -23.217 1.00 14.04 2450 VAL B C 1
ATOM 7003 O O . VAL B 1 415 ? 33.676 23.028 -22.609 1.00 13.76 2450 VAL B O 1
ATOM 7007 N N . SER B 1 416 ? 33.121 21.991 -24.535 1.00 16.15 2451 SER B N 1
ATOM 7008 C CA . SER B 1 416 ? 33.449 23.138 -25.383 1.00 16.65 2451 SER B CA 1
ATOM 7009 C C . SER B 1 416 ? 32.413 24.257 -25.542 1.00 17.80 2451 SER B C 1
ATOM 7010 O O . SER B 1 416 ? 32.804 25.400 -25.728 1.00 19.28 2451 SER B O 1
ATOM 7013 N N . ASP B 1 417 ? 31.119 23.959 -25.446 1.00 21.58 2452 ASP B N 1
ATOM 7014 C CA . ASP B 1 417 ? 30.103 24.997 -25.659 1.00 23.35 2452 ASP B CA 1
ATOM 7015 C C . ASP B 1 417 ? 28.888 24.863 -24.756 1.00 24.19 2452 ASP B C 1
ATOM 7016 O O . ASP B 1 417 ? 27.975 24.064 -25.019 1.00 24.24 2452 ASP B O 1
ATOM 7021 N N . VAL B 1 418 ? 28.850 25.664 -23.700 1.00 23.70 2453 VAL B N 1
ATOM 7022 C CA . VAL B 1 418 ? 27.729 25.590 -22.777 1.00 24.95 2453 VAL B CA 1
ATOM 7023 C C . VAL B 1 418 ? 26.409 25.985 -23.429 1.00 27.05 2453 VAL B C 1
ATOM 7024 O O . VAL B 1 418 ? 25.361 25.853 -22.825 1.00 27.98 2453 VAL B O 1
ATOM 7028 N N . ASN B 1 419 ? 26.451 26.472 -24.659 1.00 29.81 2454 ASN B N 1
ATOM 7029 C CA . ASN B 1 419 ? 25.211 26.860 -25.307 1.00 33.17 2454 ASN B CA 1
ATOM 7030 C C . ASN B 1 419 ? 24.994 26.071 -26.594 1.00 35.16 2454 ASN B C 1
ATOM 7031 O O . ASN B 1 419 ? 24.765 26.639 -27.667 1.00 36.37 2454 ASN B O 1
ATOM 7036 N N . LYS B 1 420 ? 25.089 24.750 -26.461 1.00 35.80 2455 LYS B N 1
ATOM 7037 C CA . LYS B 1 420 ? 24.889 23.806 -27.558 1.00 36.01 2455 LYS B CA 1
ATOM 7038 C C . LYS B 1 420 ? 24.493 22.466 -26.967 1.00 35.46 2455 LYS B C 1
ATOM 7039 O O . LYS B 1 420 ? 24.912 22.129 -25.861 1.00 34.31 2455 LYS B O 1
ATOM 7045 N N . ALA B 1 421 ? 23.678 21.707 -27.698 1.00 33.84 2456 ALA B N 1
ATOM 7046 C CA . ALA B 1 421 ? 23.243 20.414 -27.210 1.00 32.29 2456 ALA B CA 1
ATOM 7047 C C . ALA B 1 421 ? 24.437 19.663 -26.633 1.00 31.62 2456 ALA B C 1
ATOM 7048 O O . ALA B 1 421 ? 25.529 19.651 -27.205 1.00 32.22 2456 ALA B O 1
ATOM 7050 N N . ASN B 1 422 ? 24.212 19.068 -25.475 1.00 31.62 2457 ASN B N 1
ATOM 7051 C CA . ASN B 1 422 ? 25.211 18.298 -24.762 1.00 29.54 2457 ASN B CA 1
ATOM 7052 C C . ASN B 1 422 ? 26.567 18.956 -24.596 1.00 26.16 2457 ASN B C 1
ATOM 7053 O O . ASN B 1 422 ? 27.567 18.267 -24.467 1.00 23.96 2457 ASN B O 1
ATOM 7058 N N . GLY B 1 423 ? 26.601 20.282 -24.605 1.00 23.75 2458 GLY B N 1
ATOM 7059 C CA . GLY B 1 423 ? 27.862 20.987 -24.421 1.00 22.17 2458 GLY B CA 1
ATOM 7060 C C . GLY B 1 423 ? 28.807 21.056 -25.607 1.00 20.73 2458 GLY B C 1
ATOM 7061 O O . GLY B 1 423 ? 29.954 21.500 -25.465 1.00 16.86 2458 GLY B O 1
ATOM 7062 N N . GLY B 1 424 ? 28.350 20.635 -26.786 1.00 20.97 2459 GLY B N 1
ATOM 7063 C CA . GLY B 1 424 ? 29.229 20.684 -27.951 1.00 19.51 2459 GLY B CA 1
ATOM 7064 C C . GLY B 1 424 ? 30.101 19.439 -28.000 1.00 20.20 2459 GLY B C 1
ATOM 7065 O O . GLY B 1 424 ? 29.616 18.388 -28.424 1.00 20.38 2459 GLY B O 1
ATOM 7066 N N . SER B 1 425 ? 31.376 19.559 -27.613 1.00 17.30 2460 SER B N 1
ATOM 7067 C CA . SER B 1 425 ? 32.298 18.415 -27.575 1.00 17.01 2460 SER B CA 1
ATOM 7068 C C . SER B 1 425 ? 32.956 18.301 -26.185 1.00 14.73 2460 SER B C 1
ATOM 7069 O O . SER B 1 425 ? 33.280 19.320 -25.576 1.00 15.09 2460 SER B O 1
ATOM 7072 N N . LYS B 1 426 ? 33.164 17.078 -25.699 1.00 13.63 2461 LYS B N 1
ATOM 7073 C CA . LYS B 1 426 ? 33.833 16.856 -24.418 1.00 12.55 2461 LYS B CA 1
ATOM 7074 C C . LYS B 1 426 ? 35.370 16.882 -24.606 1.00 14.50 2461 LYS B C 1
ATOM 7075 O O . LYS B 1 426 ? 35.874 16.440 -25.650 1.00 14.80 2461 LYS B O 1
ATOM 7081 N N . TYR B 1 427 ? 36.081 17.399 -23.598 1.00 15.30 2462 TYR B N 1
ATOM 7082 C CA . TYR B 1 427 ? 37.563 17.478 -23.517 1.00 16.23 2462 TYR B CA 1
ATOM 7083 C C . TYR B 1 427 ? 37.972 16.239 -22.746 1.00 15.79 2462 TYR B C 1
ATOM 7084 O O . TYR B 1 427 ? 37.250 15.852 -21.830 1.00 15.80 2462 TYR B O 1
ATOM 7093 N N . ASP B 1 428 ? 39.127 15.655 -23.059 1.00 14.34 2463 ASP B N 1
ATOM 7094 C CA . ASP B 1 428 ? 39.624 14.487 -22.322 1.00 14.77 2463 ASP B CA 1
ATOM 7095 C C . ASP B 1 428 ? 40.410 15.048 -21.110 1.00 15.97 2463 ASP B C 1
ATOM 7096 O O . ASP B 1 428 ? 41.635 14.875 -21.006 1.00 14.04 2463 ASP B O 1
ATOM 7101 N N . ASN B 1 429 ? 39.683 15.719 -20.210 1.00 14.61 2464 ASN B N 1
ATOM 7102 C CA . ASN B 1 429 ? 40.245 16.377 -19.019 1.00 16.30 2464 ASN B CA 1
ATOM 7103 C C . ASN B 1 429 ? 39.285 16.392 -17.809 1.00 14.31 2464 ASN B C 1
ATOM 7104 O O . ASN B 1 429 ? 38.103 16.705 -17.965 1.00 12.36 2464 ASN B O 1
ATOM 7109 N N . GLN B 1 430 ? 39.786 16.013 -16.626 1.00 15.55 2465 GLN B N 1
ATOM 7110 C CA . GLN B 1 430 ? 39.018 16.060 -15.356 1.00 13.53 2465 GLN B CA 1
ATOM 7111 C C . GLN B 1 430 ? 39.975 16.588 -14.265 1.00 14.27 2465 GLN B C 1
ATOM 7112 O O . GLN B 1 430 ? 40.717 15.811 -13.643 1.00 12.99 2465 GLN B O 1
ATOM 7118 N N . GLU B 1 431 ? 39.969 17.907 -14.041 1.00 12.45 2466 GLU B N 1
ATOM 7119 C CA . GLU B 1 431 ? 40.851 18.522 -13.054 1.00 13.70 2466 GLU B CA 1
ATOM 7120 C C . GLU B 1 431 ? 40.503 18.045 -11.668 1.00 14.84 2466 GLU B C 1
ATOM 7121 O O . GLU B 1 431 ? 39.333 17.748 -11.395 1.00 13.84 2466 GLU B O 1
ATOM 7127 N N . SER B 1 432 ? 41.510 17.983 -10.795 1.00 15.46 2467 SER B N 1
ATOM 7128 C CA . SER B 1 432 ? 41.317 17.530 -9.425 1.00 14.45 2467 SER B CA 1
ATOM 7129 C C . SER B 1 432 ? 40.301 18.359 -8.652 1.00 14.46 2467 SER B C 1
ATOM 7130 O O . SER B 1 432 ? 39.671 17.837 -7.731 1.00 14.54 2467 SER B O 1
ATOM 7133 N N . PHE B 1 433 ? 40.114 19.629 -9.006 1.00 15.04 2468 PHE B N 1
ATOM 7134 C CA . PHE B 1 433 ? 39.112 20.421 -8.279 1.00 13.87 2468 PHE B CA 1
ATOM 7135 C C . PHE B 1 433 ? 37.658 19.973 -8.460 1.00 15.19 2468 PHE B C 1
ATOM 7136 O O . PHE B 1 433 ? 36.738 20.561 -7.863 1.00 13.77 2468 PHE B O 1
ATOM 7144 N N . LEU B 1 434 ? 37.458 18.936 -9.280 1.00 15.90 2469 LEU B N 1
ATOM 7145 C CA . LEU B 1 434 ? 36.129 18.339 -9.477 1.00 16.00 2469 LEU B CA 1
ATOM 7146 C C . LEU B 1 434 ? 35.824 17.672 -8.126 1.00 16.97 2469 LEU B C 1
ATOM 7147 O O . LEU B 1 434 ? 34.734 17.812 -7.574 1.00 17.96 2469 LEU B O 1
ATOM 7152 N N . PHE B 1 435 ? 36.808 16.958 -7.588 1.00 18.71 2470 PHE B N 1
ATOM 7153 C CA . PHE B 1 435 ? 36.646 16.258 -6.300 1.00 19.38 2470 PHE B CA 1
ATOM 7154 C C . PHE B 1 435 ? 36.663 17.209 -5.104 1.00 19.06 2470 PHE B C 1
ATOM 7155 O O . PHE B 1 435 ? 35.827 17.104 -4.186 1.00 19.05 2470 PHE B O 1
ATOM 7163 N N . ALA B 1 436 ? 37.621 18.133 -5.110 1.00 18.06 2471 ALA B N 1
ATOM 7164 C CA . ALA B 1 436 ? 37.756 19.080 -4.011 1.00 17.19 2471 ALA B CA 1
ATOM 7165 C C . ALA B 1 436 ? 36.680 20.150 -3.905 1.00 17.17 2471 ALA B C 1
ATOM 7166 O O . ALA B 1 436 ? 36.203 20.422 -2.805 1.00 16.54 2471 ALA B O 1
ATOM 7168 N N . GLU B 1 437 ? 36.277 20.745 -5.029 1.00 15.50 2472 GLU B N 1
ATOM 7169 C CA . GLU B 1 437 ? 35.330 21.852 -4.970 1.00 15.10 2472 GLU B CA 1
ATOM 7170 C C . GLU B 1 437 ? 33.895 21.670 -5.470 1.00 15.04 2472 GLU B C 1
ATOM 7171 O O . GLU B 1 437 ? 32.948 21.958 -4.747 1.00 16.09 2472 GLU B O 1
ATOM 7177 N N . VAL B 1 438 ? 33.721 21.240 -6.705 1.00 16.30 2473 VAL B N 1
ATOM 7178 C CA . VAL B 1 438 ? 32.368 21.063 -7.240 1.00 18.51 2473 VAL B CA 1
ATOM 7179 C C . VAL B 1 438 ? 31.541 20.099 -6.395 1.00 19.00 2473 VAL B C 1
ATOM 7180 O O . VAL B 1 438 ? 30.386 20.397 -6.039 1.00 18.63 2473 VAL B O 1
ATOM 7184 N N . MET B 1 439 ? 32.126 18.948 -6.086 1.00 17.87 2474 MET B N 1
ATOM 7185 C CA . MET B 1 439 ? 31.425 17.954 -5.287 1.00 20.63 2474 MET B CA 1
ATOM 7186 C C . MET B 1 439 ? 31.171 18.389 -3.851 1.00 21.24 2474 MET B C 1
ATOM 7187 O O . MET B 1 439 ? 30.097 18.112 -3.310 1.00 21.27 2474 MET B O 1
ATOM 7192 N N . LYS B 1 440 ? 32.131 19.074 -3.232 1.00 21.78 2475 LYS B N 1
ATOM 7193 C CA . LYS B 1 440 ? 31.933 19.516 -1.846 1.00 22.76 2475 LYS B CA 1
ATOM 7194 C C . LYS B 1 440 ? 30.861 20.591 -1.700 1.00 23.27 2475 LYS B C 1
ATOM 7195 O O . LYS B 1 440 ? 29.936 20.443 -0.907 1.00 25.39 2475 LYS B O 1
ATOM 7201 N N . TYR B 1 441 ? 30.977 21.679 -2.452 1.00 22.95 2476 TYR B N 1
ATOM 7202 C CA . TYR B 1 441 ? 30.022 22.774 -2.338 1.00 22.71 2476 TYR B CA 1
ATOM 7203 C C . TYR B 1 441 ? 28.597 22.342 -2.694 1.00 24.49 2476 TYR B C 1
ATOM 7204 O O . TYR B 1 441 ? 27.618 22.810 -2.106 1.00 23.40 2476 TYR B O 1
ATOM 7213 N N . SER B 1 442 ? 28.479 21.452 -3.664 1.00 25.33 2477 SER B N 1
ATOM 7214 C CA . SER B 1 442 ? 27.163 20.975 -4.072 1.00 27.29 2477 SER B CA 1
ATOM 7215 C C . SER B 1 442 ? 26.543 20.173 -2.920 1.00 29.58 2477 SER B C 1
ATOM 7216 O O . SER B 1 442 ? 25.347 20.282 -2.632 1.00 31.42 2477 SER B O 1
ATOM 7219 N N . TYR B 1 443 ? 27.372 19.384 -2.254 1.00 30.97 2478 TYR B N 1
ATOM 7220 C CA . TYR B 1 443 ? 26.929 18.572 -1.131 1.00 33.78 2478 TYR B CA 1
ATOM 7221 C C . TYR B 1 443 ? 26.617 19.387 0.142 1.00 34.68 2478 TYR B C 1
ATOM 7222 O O . TYR B 1 443 ? 25.571 19.185 0.777 1.00 34.98 2478 TYR B O 1
ATOM 7231 N N . LEU B 1 444 ? 27.520 20.293 0.517 1.00 31.96 2479 LEU B N 1
ATOM 7232 C CA . LEU B 1 444 ? 27.325 21.107 1.714 1.00 31.12 2479 LEU B CA 1
ATOM 7233 C C . LEU B 1 444 ? 26.033 21.903 1.688 1.00 31.38 2479 LEU B C 1
ATOM 7234 O O . LEU B 1 444 ? 25.444 22.159 2.728 1.00 30.88 2479 LEU B O 1
ATOM 7239 N N . ALA B 1 445 ? 25.598 22.314 0.502 1.00 32.17 2480 ALA B N 1
ATOM 7240 C CA . ALA B 1 445 ? 24.365 23.075 0.387 1.00 33.63 2480 ALA B CA 1
ATOM 7241 C C . ALA B 1 445 ? 23.162 22.184 0.666 1.00 34.05 2480 ALA B C 1
ATOM 7242 O O . ALA B 1 445 ? 22.042 22.678 0.710 1.00 35.10 2480 ALA B O 1
ATOM 7244 N N . HIS B 1 446 ? 23.389 20.884 0.856 1.00 34.88 2481 HIS B N 1
ATOM 7245 C CA . HIS B 1 446 ? 22.285 19.952 1.102 1.00 35.49 2481 HIS B CA 1
ATOM 7246 C C . HIS B 1 446 ? 22.488 19.046 2.294 1.00 36.57 2481 HIS B C 1
ATOM 7247 O O . HIS B 1 446 ? 21.542 18.384 2.731 1.00 38.33 2481 HIS B O 1
ATOM 7254 N N . SER B 1 447 ? 23.711 18.985 2.808 1.00 37.65 2482 SER B N 1
ATOM 7255 C CA . SER B 1 447 ? 23.986 18.136 3.959 1.00 38.46 2482 SER B CA 1
ATOM 7256 C C . SER B 1 447 ? 23.549 18.865 5.229 1.00 39.61 2482 SER B C 1
ATOM 7257 O O . SER B 1 447 ? 23.032 19.984 5.166 1.00 39.05 2482 SER B O 1
ATOM 7260 N N . GLU B 1 448 ? 23.761 18.239 6.379 1.00 41.09 2483 GLU B N 1
ATOM 7261 C CA . GLU B 1 448 ? 23.356 18.851 7.640 1.00 43.01 2483 GLU B CA 1
ATOM 7262 C C . GLU B 1 448 ? 24.362 19.845 8.217 1.00 42.74 2483 GLU B C 1
ATOM 7263 O O . GLU B 1 448 ? 25.553 19.810 7.889 1.00 41.82 2483 GLU B O 1
ATOM 7269 N N . ASP B 1 449 ? 23.874 20.738 9.074 1.00 42.29 2484 ASP B N 1
ATOM 7270 C CA . ASP B 1 449 ? 24.741 21.729 9.690 1.00 41.55 2484 ASP B CA 1
ATOM 7271 C C . ASP B 1 449 ? 25.846 20.994 10.433 1.00 40.48 2484 ASP B C 1
ATOM 7272 O O . ASP B 1 449 ? 25.680 19.837 10.815 1.00 40.86 2484 ASP B O 1
ATOM 7277 N N . ALA B 1 450 ? 26.979 21.661 10.612 1.00 38.26 2485 ALA B N 1
ATOM 7278 C CA . ALA B 1 450 ? 28.121 21.079 11.298 1.00 36.92 2485 ALA B CA 1
ATOM 7279 C C . ALA B 1 450 ? 29.214 22.135 11.414 1.00 36.49 2485 ALA B C 1
ATOM 7280 O O . ALA B 1 450 ? 29.098 23.218 10.842 1.00 37.74 2485 ALA B O 1
ATOM 7282 N N . ALA B 1 451 ? 30.274 21.818 12.147 1.00 35.01 2486 ALA B N 1
ATOM 7283 C CA . ALA B 1 451 ? 31.385 22.743 12.337 1.00 34.89 2486 ALA B CA 1
ATOM 7284 C C . ALA B 1 451 ? 32.026 23.174 11.017 1.00 34.13 2486 ALA B C 1
ATOM 7285 O O . ALA B 1 451 ? 32.406 24.330 10.851 1.00 35.08 2486 ALA B O 1
ATOM 7287 N N . TRP B 1 452 ? 32.139 22.243 10.078 1.00 32.75 2487 TRP B N 1
ATOM 7288 C CA . TRP B 1 452 ? 32.777 22.542 8.798 1.00 30.52 2487 TRP B CA 1
ATOM 7289 C C . TRP B 1 452 ? 31.997 23.444 7.831 1.00 29.37 2487 TRP B C 1
ATOM 7290 O O . TRP B 1 452 ? 32.558 23.892 6.840 1.00 27.85 2487 TRP B O 1
ATOM 7301 N N . GLN B 1 453 ? 30.725 23.720 8.123 1.00 28.18 2488 GLN B N 1
ATOM 7302 C CA . GLN B 1 453 ? 29.905 24.5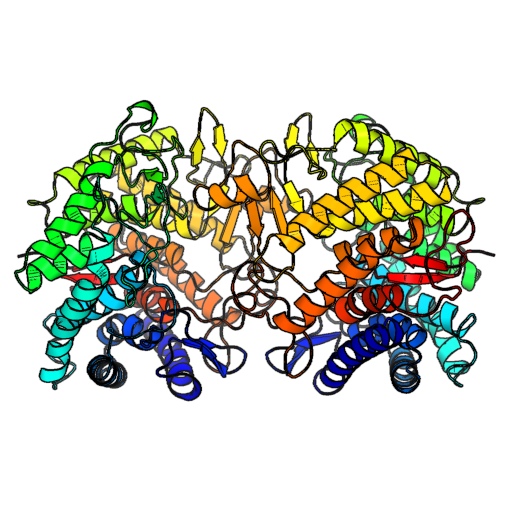91 7.288 1.00 28.62 2488 GLN B CA 1
ATOM 7303 C C . GLN B 1 453 ? 30.295 26.050 7.547 1.00 29.67 2488 GLN B C 1
ATOM 7304 O O . GLN B 1 453 ? 30.712 26.393 8.650 1.00 30.27 2488 GLN B O 1
ATOM 7310 N N . VAL B 1 454 ? 30.158 26.903 6.539 1.00 29.63 2489 VAL B N 1
ATOM 7311 C CA . VAL B 1 454 ? 30.454 28.324 6.697 1.00 31.22 2489 VAL B CA 1
ATOM 7312 C C . VAL B 1 454 ? 29.324 28.869 7.576 1.00 30.68 2489 VAL B C 1
ATOM 7313 O O . VAL B 1 454 ? 28.194 28.403 7.464 1.00 31.12 2489 VAL B O 1
ATOM 7317 N N . GLN B 1 455 ? 29.615 29.856 8.421 1.00 31.09 2490 GLN B N 1
ATOM 7318 C CA . GLN B 1 455 ? 28.605 30.409 9.339 1.00 30.03 2490 GLN B CA 1
ATOM 7319 C C . GLN B 1 455 ? 28.434 31.934 9.288 1.00 31.34 2490 GLN B C 1
ATOM 7320 O O . GLN B 1 455 ? 29.168 32.650 8.594 1.00 29.64 2490 GLN B O 1
ATOM 7326 N N . LYS B 1 456 ? 27.458 32.426 10.051 1.00 32.12 2491 LYS B N 1
ATOM 7327 C CA . LYS B 1 456 ? 27.165 33.860 10.129 1.00 32.55 2491 LYS B CA 1
ATOM 7328 C C . LYS B 1 456 ? 27.930 34.553 11.257 1.00 31.31 2491 LYS B C 1
ATOM 7329 O O . LYS B 1 456 ? 28.369 33.908 12.214 1.00 29.74 2491 LYS B O 1
ATOM 7335 N N . GLY B 1 457 ? 28.085 35.869 11.132 1.00 30.15 2492 GLY B N 1
ATOM 7336 C CA . GLY B 1 457 ? 28.761 36.648 12.156 1.00 28.88 2492 GLY B CA 1
ATOM 7337 C C . GLY B 1 457 ? 30.117 36.186 12.647 1.00 28.71 2492 GLY B C 1
ATOM 7338 O O . GLY B 1 457 ? 31.069 36.093 11.871 1.00 29.21 2492 GLY B O 1
ATOM 7339 N N . GLY B 1 458 ? 30.223 35.920 13.949 1.00 28.55 2493 GLY B N 1
ATOM 7340 C CA . GLY B 1 458 ? 31.492 35.475 14.507 1.00 27.17 2493 GLY B CA 1
ATOM 7341 C C . GLY B 1 458 ? 31.468 33.998 14.843 1.00 28.03 2493 GLY B C 1
ATOM 7342 O O . GLY B 1 458 ? 32.272 33.501 15.644 1.00 28.90 2493 GLY B O 1
ATOM 7343 N N . LYS B 1 459 ? 30.555 33.286 14.199 1.00 27.72 2494 LYS B N 1
ATOM 7344 C CA . LYS B 1 459 ? 30.369 31.864 14.445 1.00 28.88 2494 LYS B CA 1
ATOM 7345 C C . LYS B 1 459 ? 31.401 30.887 13.826 1.00 29.91 2494 LYS B C 1
ATOM 7346 O O . LYS B 1 459 ? 31.583 29.773 14.330 1.00 28.98 2494 LYS B O 1
ATOM 7352 N N . ASN B 1 460 ? 32.113 31.308 12.781 1.00 28.56 2495 ASN B N 1
ATOM 7353 C CA . ASN B 1 460 ? 33.081 30.423 12.120 1.00 28.63 2495 ASN B CA 1
ATOM 7354 C C . ASN B 1 460 ? 34.232 29.794 12.919 1.00 29.07 2495 ASN B C 1
ATOM 7355 O O . ASN B 1 460 ? 35.041 30.501 13.532 1.00 30.13 2495 ASN B O 1
ATOM 7360 N N . THR B 1 461 ? 34.316 28.463 12.888 1.00 28.86 2496 THR B N 1
ATOM 7361 C CA . THR B 1 461 ? 35.427 27.750 13.527 1.00 30.61 2496 THR B CA 1
ATOM 7362 C C . THR B 1 461 ? 36.323 27.194 12.411 1.00 30.71 2496 THR B C 1
ATOM 7363 O O . THR B 1 461 ? 37.450 26.747 12.648 1.00 31.77 2496 THR B O 1
ATOM 7367 N N . PHE B 1 462 ? 35.820 27.251 11.179 1.00 30.85 2497 PHE B N 1
ATOM 7368 C CA . PHE B 1 462 ? 36.583 26.804 10.012 1.00 27.37 2497 PHE B CA 1
ATOM 7369 C C . PHE B 1 462 ? 36.607 27.883 8.932 1.00 26.24 2497 PHE B C 1
ATOM 7370 O O . PHE B 1 462 ? 35.661 28.665 8.796 1.00 24.80 2497 PHE B O 1
ATOM 7378 N N . VAL B 1 463 ? 37.702 27.932 8.174 1.00 25.62 2498 VAL B N 1
ATOM 7379 C CA . VAL B 1 463 ? 37.842 28.881 7.073 1.00 23.00 2498 VAL B CA 1
ATOM 7380 C C . VAL B 1 463 ? 38.354 28.141 5.822 1.00 23.13 2498 VAL B C 1
ATOM 7381 O O . VAL B 1 463 ? 39.392 27.475 5.846 1.00 23.85 2498 VAL B O 1
ATOM 7385 N N . TYR B 1 464 ? 37.611 28.253 4.729 1.00 21.46 2499 TYR B N 1
ATOM 7386 C CA . TYR B 1 464 ? 37.981 27.573 3.484 1.00 20.93 2499 TYR B CA 1
ATOM 7387 C C . TYR B 1 464 ? 39.114 28.231 2.709 1.00 17.71 2499 TYR B C 1
ATOM 7388 O O . TYR B 1 464 ? 39.110 29.448 2.538 1.00 17.77 2499 TYR B O 1
ATOM 7397 N N . ASN B 1 465 ? 40.089 27.431 2.257 1.00 18.39 2500 ASN B N 1
ATOM 7398 C CA . ASN B 1 465 ? 41.202 27.935 1.434 1.00 16.19 2500 ASN B CA 1
ATOM 7399 C C . ASN B 1 465 ? 40.586 28.070 0.026 1.00 17.70 2500 ASN B C 1
ATOM 7400 O O . ASN B 1 465 ? 39.398 27.785 -0.137 1.00 15.90 2500 ASN B O 1
ATOM 7405 N N . THR B 1 466 ? 41.375 28.470 -0.978 1.00 15.30 2501 THR B N 1
ATOM 7406 C CA . THR B 1 466 ? 40.843 28.706 -2.321 1.00 16.28 2501 THR B CA 1
ATOM 7407 C C . THR B 1 466 ? 40.517 27.471 -3.193 1.00 16.14 2501 THR B C 1
ATOM 7408 O O . THR B 1 466 ? 39.972 27.599 -4.302 1.00 14.05 2501 THR B O 1
ATOM 7412 N N . GLU B 1 467 ? 40.832 26.293 -2.668 1.00 15.80 2502 GLU B N 1
ATOM 7413 C CA . GLU B 1 467 ? 40.564 25.023 -3.329 1.00 16.17 2502 GLU B CA 1
ATOM 7414 C C . GLU B 1 467 ? 39.485 24.316 -2.495 1.00 17.46 2502 GLU B C 1
ATOM 7415 O O . GLU B 1 467 ? 39.332 23.095 -2.558 1.00 18.25 2502 GLU B O 1
ATOM 7421 N N . ALA B 1 468 ? 38.744 25.099 -1.706 1.00 18.26 2503 ALA B N 1
ATOM 7422 C CA . ALA B 1 468 ? 37.656 24.578 -0.860 1.00 17.15 2503 ALA B CA 1
ATOM 7423 C C . ALA B 1 468 ? 38.062 23.564 0.217 1.00 18.34 2503 ALA B C 1
ATOM 7424 O O . ALA B 1 468 ? 37.297 22.657 0.559 1.00 15.43 2503 ALA B O 1
ATOM 7426 N N . HIS B 1 469 ? 39.267 23.722 0.751 1.00 19.08 2504 HIS B N 1
ATOM 7427 C CA . HIS B 1 469 ? 39.747 22.853 1.810 1.00 20.05 2504 HIS B CA 1
ATOM 7428 C C . HIS B 1 469 ? 39.603 23.635 3.121 1.00 21.97 2504 HIS B C 1
ATOM 7429 O O . HIS B 1 469 ? 40.378 24.545 3.409 1.00 21.03 2504 HIS B O 1
ATOM 7436 N N . PRO B 1 470 ? 38.604 23.287 3.930 1.00 24.18 2505 PRO B N 1
ATOM 7437 C CA . PRO B 1 470 ? 38.387 23.985 5.206 1.00 26.11 2505 PRO B CA 1
ATOM 7438 C C . PRO B 1 470 ? 39.510 23.746 6.238 1.00 27.40 2505 PRO B C 1
ATOM 7439 O O . PRO B 1 470 ? 39.836 22.607 6.570 1.00 28.10 2505 PRO B O 1
ATOM 7443 N N . ILE B 1 471 ? 40.080 24.846 6.723 1.00 29.49 2506 ILE B N 1
ATOM 7444 C CA . ILE B 1 471 ? 41.165 24.879 7.706 1.00 31.16 2506 ILE B CA 1
ATOM 7445 C C . ILE B 1 471 ? 40.624 25.330 9.078 1.00 32.61 2506 ILE B C 1
ATOM 7446 O O . ILE B 1 471 ? 39.750 26.190 9.135 1.00 32.68 2506 ILE B O 1
ATOM 7451 N N . SER B 1 472 ? 41.146 24.770 10.171 1.00 34.63 2507 SER B N 1
ATOM 7452 C CA . SER B 1 472 ? 40.702 25.160 11.527 1.00 36.97 2507 SER B CA 1
ATOM 7453 C C . SER B 1 472 ? 41.189 26.558 11.908 1.00 37.54 2507 SER B C 1
ATOM 7454 O O . SER B 1 472 ? 42.353 26.882 11.672 1.00 38.49 2507 SER B O 1
ATOM 7457 N N . VAL B 1 473 ? 40.316 27.382 12.498 1.00 40.01 2508 VAL B N 1
ATOM 7458 C CA . VAL B 1 473 ? 40.720 28.732 12.914 1.00 41.97 2508 VAL B CA 1
ATOM 7459 C C . VAL B 1 473 ? 41.749 28.647 14.042 1.00 43.40 2508 VAL B C 1
ATOM 7460 O O . VAL B 1 473 ? 41.843 27.630 14.727 1.00 44.10 2508 VAL B O 1
ATOM 7464 N N . ALA B 1 474 ? 42.515 29.715 14.233 1.00 45.54 2509 ALA B N 1
ATOM 7465 C CA . ALA B 1 474 ? 43.571 29.741 15.250 1.00 48.50 2509 ALA B CA 1
ATOM 7466 C C . ALA B 1 474 ? 43.150 29.638 16.718 1.00 50.61 2509 ALA B C 1
ATOM 7467 O O . ALA B 1 474 ? 41.991 29.858 17.074 1.00 49.84 2509 ALA B O 1
ATOM 7469 N N . ARG B 1 475 ? 44.135 29.308 17.556 1.00 54.42 2510 ARG B N 1
ATOM 7470 C CA . ARG B 1 475 ? 43.967 29.162 19.003 1.00 57.08 2510 ARG B CA 1
ATOM 7471 C C . ARG B 1 475 ? 43.047 27.993 19.332 1.00 58.14 2510 ARG B C 1
ATOM 7472 O O . ARG B 1 475 ? 43.216 27.393 20.419 1.00 58.99 2510 ARG B O 1
#

InterPro domains:
  IPR001382 Glycoside hydrolase family 47 [PF01532] (47-507)
  IPR001382 Glycoside hydrolase family 47 [PR00747] (47-67)
  IPR001382 Glycoside hydrolase family 47 [PR00747] (80-94)
  IPR001382 Glycoside hydrolase family 47 [PR00747] (117-135)
  IPR001382 Glycoside hydrolase family 47 [PR00747] (168-187)
  IPR001382 Glycoside hydrolase family 47 [PR00747] (263-280)
  IPR001382 Glycoside hydrolase family 47 [PR00747] (326-342)
  IPR001382 Glycoside hydrolase family 47 [PR00747] (405-429)
  IPR001382 Glycoside hydrolase family 47 [PR00747] (467-487)
  IPR012341 Six-hairpin glycosidase-like superfamily [G3DSA:1.50.10.10] (36-510)
  IPR036026 Seven-hairpin glycosidases [SSF48225] (38-508)
  IPR050749 Glycosyl Hydrolase Family 47 [PTHR11742] (35-509)